Protein AF-0000000084731538 (afdb_homodimer)

Organism: NCBI:txid412449

Structure (mmCIF, N/CA/C/O backbone):
data_AF-0000000084731538-model_v1
#
loop_
_entity.id
_entity.type
_entity.pdbx_description
1 polymer 'Putative adenylate/guanylate cyclase'
#
loop_
_atom_site.group_PDB
_atom_site.id
_atom_site.type_symbol
_atom_site.label_atom_id
_atom_site.label_alt_id
_atom_site.label_comp_id
_atom_site.label_asym_id
_atom_site.label_entity_id
_atom_site.label_seq_id
_atom_site.pdbx_PDB_ins_code
_atom_site.Cartn_x
_atom_site.Cartn_y
_atom_site.Cartn_z
_atom_site.occupancy
_atom_site.B_iso_or_equiv
_atom_site.auth_seq_id
_atom_site.auth_comp_id
_atom_site.auth_asym_id
_atom_site.auth_atom_id
_atom_site.pdbx_PDB_model_num
ATOM 1 N N . MET A 1 1 ? 18.156 17.922 17.266 1 47.12 1 MET A N 1
ATOM 2 C CA . MET A 1 1 ? 17.625 19.219 16.875 1 47.12 1 MET A CA 1
ATOM 3 C C . MET A 1 1 ? 16.469 19.641 17.766 1 47.12 1 MET A C 1
ATOM 5 O O . MET A 1 1 ? 15.719 18.781 18.25 1 47.12 1 MET A O 1
ATOM 9 N N . MET A 1 2 ? 16.609 20.625 18.328 1 58.16 2 MET A N 1
ATOM 10 C CA . MET A 1 2 ? 15.664 21.062 19.344 1 58.16 2 MET A CA 1
ATOM 11 C C . MET A 1 2 ? 14.234 21.078 18.812 1 58.16 2 MET A C 1
ATOM 13 O O . MET A 1 2 ? 13.977 21.625 17.734 1 58.16 2 MET A O 1
ATOM 17 N N . ARG A 1 3 ? 13.445 20.297 19.266 1 72.12 3 ARG A N 1
ATOM 18 C CA . ARG A 1 3 ? 12.047 20.125 18.875 1 72.12 3 ARG A CA 1
ATOM 19 C C . ARG A 1 3 ? 11.18 21.203 19.531 1 72.12 3 ARG A C 1
ATOM 21 O O . ARG A 1 3 ? 11.258 21.438 20.734 1 72.12 3 ARG A O 1
ATOM 28 N N . ILE A 1 4 ? 10.805 22.156 18.75 1 76.88 4 ILE A N 1
ATOM 29 C CA . ILE A 1 4 ? 9.93 23.203 19.266 1 76.88 4 ILE A CA 1
ATOM 30 C C . ILE A 1 4 ? 8.484 22.875 18.922 1 76.88 4 ILE A C 1
ATOM 32 O O . ILE A 1 4 ? 8.156 22.578 17.766 1 76.88 4 ILE A O 1
ATOM 36 N N . SER A 1 5 ? 7.66 22.891 19.969 1 77.69 5 SER A N 1
ATOM 37 C CA . SER A 1 5 ? 6.242 22.609 19.766 1 77.69 5 SER A CA 1
ATOM 38 C C . SER A 1 5 ? 5.586 23.703 18.922 1 77.69 5 SER A C 1
ATOM 40 O O . SER A 1 5 ? 6.07 24.828 18.875 1 77.69 5 SER A O 1
ATOM 42 N N . LEU A 1 6 ? 4.633 23.406 18.219 1 77.5 6 LEU A N 1
ATOM 43 C CA . LEU A 1 6 ? 3.873 24.375 17.422 1 77.5 6 LEU A CA 1
ATOM 44 C C . LEU A 1 6 ? 3.273 25.453 18.312 1 77.5 6 LEU A C 1
ATOM 46 O O . LEU A 1 6 ? 3.213 26.625 17.922 1 77.5 6 LEU A O 1
ATOM 50 N N . PHE A 1 7 ? 2.965 25.094 19.578 1 79.5 7 PHE A N 1
ATOM 51 C CA . PHE A 1 7 ? 2.447 26.047 20.547 1 79.5 7 PHE A CA 1
ATOM 52 C C . PHE A 1 7 ? 3.473 27.141 20.828 1 79.5 7 PHE A C 1
ATOM 54 O O . PHE A 1 7 ? 3.15 28.328 20.797 1 79.5 7 PHE A O 1
ATOM 61 N N . LEU A 1 8 ? 4.59 26.641 21.078 1 80.19 8 LEU A N 1
ATOM 62 C CA . LEU A 1 8 ? 5.637 27.578 21.453 1 80.19 8 LEU A CA 1
ATOM 63 C C . LEU A 1 8 ? 5.996 28.484 20.266 1 80.19 8 LEU A C 1
ATOM 65 O O . LEU A 1 8 ? 6.316 29.656 20.453 1 80.19 8 LEU A O 1
ATOM 69 N N . LYS A 1 9 ? 5.867 27.969 19.141 1 77.06 9 LYS A N 1
ATOM 70 C CA . LYS A 1 9 ? 6.156 28.766 17.969 1 77.06 9 LYS A CA 1
ATOM 71 C C . LYS A 1 9 ? 5.082 29.828 17.75 1 77.06 9 LYS A C 1
ATOM 73 O O . LYS A 1 9 ? 5.398 31 17.484 1 77.06 9 LYS A O 1
ATOM 78 N N . ILE A 1 10 ? 3.832 29.391 17.969 1 78.75 10 ILE A N 1
ATOM 79 C CA . ILE A 1 10 ? 2.715 30.312 17.781 1 78.75 10 ILE A CA 1
ATOM 80 C C . ILE A 1 10 ? 2.738 31.375 18.875 1 78.75 10 ILE A C 1
ATOM 82 O O . ILE A 1 10 ? 2.57 32.562 18.609 1 78.75 10 ILE A O 1
ATOM 86 N N . PHE A 1 11 ? 3.045 30.922 20.031 1 83.44 11 PHE A N 1
ATOM 87 C CA . PHE A 1 11 ? 3.096 31.828 21.172 1 83.44 11 PHE A CA 1
ATOM 88 C C . PHE A 1 11 ? 4.238 32.812 21.016 1 83.44 11 PHE A C 1
ATOM 90 O O . PHE A 1 11 ? 4.066 34.031 21.25 1 83.44 11 PHE A O 1
ATOM 97 N N . GLY A 1 12 ? 5.355 32.344 20.672 1 80.75 12 GLY A N 1
ATOM 98 C CA . GLY A 1 12 ? 6.5 33.219 20.438 1 80.75 12 GLY A CA 1
ATOM 99 C C . GLY A 1 12 ? 6.262 34.25 19.359 1 80.75 12 GLY A C 1
ATOM 100 O O . GLY A 1 12 ? 6.617 35.406 19.531 1 80.75 12 GLY A O 1
ATOM 101 N N . LEU A 1 13 ? 5.617 33.844 18.359 1 77.5 13 LEU A N 1
ATOM 102 C CA . LEU A 1 13 ? 5.32 34.781 17.266 1 77.5 13 LEU A CA 1
ATOM 103 C C . LEU A 1 13 ? 4.312 35.844 17.719 1 77.5 13 LEU A C 1
ATOM 105 O O . LEU A 1 13 ? 4.418 37 17.328 1 77.5 13 LEU A O 1
ATOM 109 N N . SER A 1 14 ? 3.344 35.344 18.531 1 79.06 14 SER A N 1
ATOM 110 C CA . SER A 1 14 ? 2.354 36.281 19.031 1 79.06 14 SER A CA 1
ATOM 111 C C . SER A 1 14 ? 3.002 37.344 19.938 1 79.06 14 SER A C 1
ATOM 113 O O . SER A 1 14 ? 2.641 38.531 19.875 1 79.06 14 SER A O 1
ATOM 115 N N . LEU A 1 15 ? 4.004 36.844 20.656 1 81.31 15 LEU A N 1
ATOM 116 C CA . LEU A 1 15 ? 4.711 37.75 21.531 1 81.31 15 LEU A CA 1
ATOM 117 C C . LEU A 1 15 ? 5.555 38.75 20.734 1 81.31 15 LEU A C 1
ATOM 119 O O . LEU A 1 15 ? 5.676 39.906 21.109 1 81.31 15 LEU A O 1
ATOM 123 N N . LEU A 1 16 ? 6.004 38.344 19.688 1 78.19 16 LEU A N 1
ATOM 124 C CA . LEU A 1 16 ? 6.84 39.188 18.828 1 78.19 16 LEU A CA 1
ATOM 125 C C . LEU A 1 16 ? 6.008 40.281 18.156 1 78.19 16 LEU A C 1
ATOM 127 O O . LEU A 1 16 ? 6.527 41.344 17.828 1 78.19 16 LEU A O 1
ATOM 131 N N . VAL A 1 17 ? 4.73 40.031 18.047 1 75.38 17 VAL A N 1
ATOM 132 C CA . VAL A 1 17 ? 3.863 41 17.391 1 75.38 17 VAL A CA 1
ATOM 133 C C . VAL A 1 17 ? 3.285 41.969 18.422 1 75.38 17 VAL A C 1
ATOM 135 O O . VAL A 1 17 ? 3.328 43.188 18.25 1 75.38 17 VAL A O 1
ATOM 138 N N . ILE A 1 18 ? 2.898 41.375 19.625 1 77.12 18 ILE A N 1
ATOM 139 C CA . ILE A 1 18 ? 2.209 42.156 20.641 1 77.12 18 ILE A CA 1
ATOM 140 C C . ILE A 1 18 ? 3.215 43 21.406 1 77.12 18 ILE A C 1
ATOM 142 O O . ILE A 1 18 ? 2.941 44.156 21.719 1 77.12 18 ILE A O 1
ATOM 146 N N . GLY A 1 19 ? 4.426 42.531 21.656 1 79.88 19 GLY A N 1
ATOM 147 C CA . GLY A 1 19 ? 5.438 43.219 22.453 1 79.88 19 GLY A CA 1
ATOM 148 C C . GLY A 1 19 ? 5.828 44.562 21.906 1 79.88 19 GLY A C 1
ATOM 149 O O . GLY A 1 19 ? 5.652 45.594 22.562 1 79.88 19 GLY A O 1
ATOM 150 N N . PRO A 1 20 ? 6.234 44.625 20.656 1 78.69 20 PRO A N 1
ATOM 151 C CA . PRO A 1 20 ? 6.648 45.906 20.078 1 78.69 20 PRO A CA 1
ATOM 152 C C .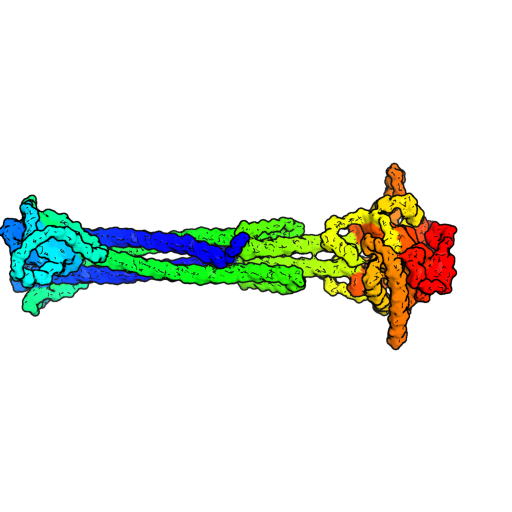 PRO A 1 20 ? 5.496 46.906 19.969 1 78.69 20 PRO A C 1
ATOM 154 O O . PRO A 1 20 ? 5.707 48.125 20.109 1 78.69 20 PRO A O 1
ATOM 157 N N . ILE A 1 21 ? 4.254 46.438 19.766 1 76.44 21 ILE A N 1
ATOM 158 C CA . ILE A 1 21 ? 3.107 47.312 19.641 1 76.44 21 ILE A CA 1
ATOM 159 C C . ILE A 1 21 ? 2.828 48 20.984 1 76.44 21 ILE A C 1
ATOM 161 O O . ILE A 1 21 ? 2.592 49.188 21.047 1 76.44 21 ILE A O 1
ATOM 165 N N . LEU A 1 22 ? 2.898 47.219 22.031 1 80.38 22 LEU A N 1
ATOM 166 C CA . LEU A 1 22 ? 2.666 47.781 23.375 1 80.38 22 LEU A CA 1
ATOM 167 C C . LEU A 1 22 ? 3.779 48.75 23.766 1 80.38 22 LEU A C 1
ATOM 169 O O . LEU A 1 22 ? 3.514 49.812 24.328 1 80.38 22 LEU A O 1
ATOM 173 N N . LEU A 1 23 ? 4.984 48.406 23.406 1 81.94 23 LEU A N 1
ATOM 174 C CA . LEU A 1 23 ? 6.133 49.219 23.734 1 81.94 23 LEU A CA 1
ATOM 175 C C . LEU A 1 23 ? 6.086 50.562 22.969 1 81.94 23 LEU A C 1
ATOM 177 O O . LEU A 1 23 ? 6.312 51.625 23.547 1 81.94 23 LEU A O 1
ATOM 181 N N . LEU A 1 24 ? 5.738 50.5 21.766 1 77.94 24 LEU A N 1
ATOM 182 C CA . LEU A 1 24 ? 5.641 51.688 20.938 1 77.94 24 LEU A CA 1
ATOM 183 C C . LEU A 1 24 ? 4.48 52.562 21.406 1 77.94 24 LEU A C 1
ATOM 185 O O . LEU A 1 24 ? 4.602 53.812 21.453 1 77.94 24 LEU A O 1
ATOM 189 N N . GLY A 1 25 ? 3.348 51.906 21.719 1 77.06 25 GLY A N 1
ATOM 190 C CA . GLY A 1 25 ? 2.219 52.656 22.25 1 77.06 25 GLY A CA 1
ATOM 191 C C . GLY A 1 25 ? 2.541 53.375 23.547 1 77.06 25 GLY A C 1
ATOM 192 O O . GLY A 1 25 ? 2.15 54.531 23.734 1 77.06 25 GLY A O 1
ATOM 193 N N . TYR A 1 26 ? 3.352 52.781 24.375 1 81.62 26 TYR A N 1
ATOM 194 C CA . TYR A 1 26 ? 3.768 53.344 25.641 1 81.62 26 TYR A CA 1
ATOM 195 C C . TYR A 1 26 ? 4.66 54.562 25.406 1 81.62 26 TYR A C 1
ATOM 197 O O . TYR A 1 26 ? 4.434 55.625 26 1 81.62 26 TYR A O 1
ATOM 205 N N . ILE A 1 27 ? 5.605 54.469 24.547 1 81.81 27 ILE A N 1
ATOM 206 C CA . ILE A 1 27 ? 6.566 55.531 24.297 1 81.81 27 ILE A CA 1
ATOM 207 C C . ILE A 1 27 ? 5.859 56.719 23.656 1 81.81 27 ILE A C 1
ATOM 209 O O . ILE A 1 27 ? 6.086 57.875 24.047 1 81.81 27 ILE A O 1
ATOM 213 N N . LEU A 1 28 ? 4.965 56.438 22.781 1 77.69 28 LEU A N 1
ATOM 214 C CA . LEU A 1 28 ? 4.281 57.5 22.078 1 77.69 28 LEU A CA 1
ATOM 215 C C . LEU A 1 28 ? 3.344 58.25 23.016 1 77.69 28 LEU A C 1
ATOM 217 O O . LEU A 1 28 ? 3.285 59.5 22.984 1 77.69 28 LEU A O 1
ATOM 221 N N . LEU A 1 29 ? 2.656 57.531 23.812 1 77.06 29 LEU A N 1
ATOM 222 C CA . LEU A 1 29 ? 1.71 58.156 24.719 1 77.06 29 LEU A CA 1
ATOM 223 C C . LEU A 1 29 ? 2.441 58.969 25.781 1 77.06 29 LEU A C 1
ATOM 225 O O . LEU A 1 29 ? 2.018 60.094 26.125 1 77.06 29 LEU A O 1
ATOM 229 N N . GLU A 1 30 ? 3.49 58.375 26.297 1 77.75 30 GLU A N 1
ATOM 230 C CA . GLU A 1 30 ? 4.281 59.062 27.297 1 77.75 30 GLU A CA 1
ATOM 231 C C . GLU A 1 30 ? 4.859 60.375 26.75 1 77.75 30 GLU A C 1
ATOM 233 O O . GLU A 1 30 ? 4.773 61.406 27.391 1 77.75 30 GLU A O 1
ATOM 238 N N . LYS A 1 31 ? 5.367 60.312 25.578 1 76.38 31 LYS A N 1
ATOM 239 C CA . LYS A 1 31 ? 5.969 61.5 24.969 1 76.38 31 LYS A CA 1
ATOM 240 C C . LYS A 1 31 ? 4.91 62.562 24.641 1 76.38 31 LYS A C 1
ATOM 242 O O . LYS A 1 31 ? 5.113 63.75 24.891 1 76.38 31 LYS A O 1
ATOM 247 N N . SER A 1 32 ? 3.822 62.062 24.156 1 73.94 32 SER A N 1
ATOM 248 C CA . SER A 1 32 ? 2.783 63 23.719 1 73.94 32 SER A CA 1
ATOM 249 C C . SER A 1 32 ? 2.127 63.688 24.922 1 73.94 32 SER A C 1
ATOM 251 O O . SER A 1 32 ? 1.956 64.875 24.922 1 73.94 32 SER A O 1
ATOM 253 N N . ILE A 1 33 ? 1.839 62.969 25.938 1 73.5 33 ILE A N 1
ATOM 254 C CA . ILE A 1 33 ? 1.124 63.531 27.094 1 73.5 33 ILE A CA 1
ATOM 255 C C . ILE A 1 33 ? 2.07 64.375 27.938 1 73.5 33 ILE A C 1
ATOM 257 O O . ILE A 1 33 ? 1.688 65.438 28.406 1 73.5 33 ILE A O 1
ATOM 261 N N . LEU A 1 34 ? 3.344 63.938 28 1 71.38 34 LEU A N 1
ATOM 262 C CA . LEU A 1 34 ? 4.312 64.688 28.781 1 71.38 34 LEU A CA 1
ATOM 263 C C . LEU A 1 34 ? 4.605 66.062 28.109 1 71.38 34 LEU A C 1
ATOM 265 O O . LEU A 1 34 ? 4.754 67.062 28.781 1 71.38 34 LEU A O 1
ATOM 269 N N . LEU A 1 35 ? 4.645 66 26.812 1 72.06 35 LEU A N 1
ATOM 270 C CA . LEU A 1 35 ? 4.891 67.25 26.094 1 72.06 35 LEU A CA 1
ATOM 271 C C . LEU A 1 35 ? 3.73 68.25 26.266 1 72.06 35 LEU A C 1
ATOM 273 O O . LEU A 1 35 ? 3.945 69.438 26.469 1 72.06 35 LEU A O 1
ATOM 277 N N . GLU A 1 36 ? 2.564 67.688 26.219 1 71.5 36 GLU A N 1
ATOM 278 C CA . GLU A 1 36 ? 1.389 68.562 26.359 1 71.5 36 GLU A CA 1
ATOM 279 C C . GLU A 1 36 ? 1.249 69.062 27.781 1 71.5 36 GLU A C 1
ATOM 281 O O . GLU A 1 36 ? 0.933 70.25 27.984 1 71.5 36 GLU A O 1
ATOM 286 N N . THR A 1 37 ? 1.521 68.25 28.75 1 70.5 37 THR A N 1
ATOM 287 C CA . THR A 1 37 ? 1.411 68.625 30.141 1 70.5 37 THR A CA 1
ATOM 288 C C . THR A 1 37 ? 2.494 69.688 30.5 1 70.5 37 THR A C 1
ATOM 290 O O . THR A 1 37 ? 2.232 70.625 31.219 1 70.5 37 THR A O 1
ATOM 293 N N . ARG A 1 38 ? 3.67 69.562 29.938 1 71.06 38 ARG A N 1
ATOM 294 C CA . ARG A 1 38 ? 4.758 70.5 30.172 1 71.06 38 ARG A CA 1
ATOM 295 C C . ARG A 1 38 ? 4.422 71.875 29.594 1 71.06 38 ARG A C 1
ATOM 297 O O . ARG A 1 38 ? 4.699 72.875 30.219 1 71.06 38 ARG A O 1
ATOM 304 N N . HIS A 1 39 ? 3.809 71.812 28.484 1 72 39 HIS A N 1
ATOM 305 C CA . HIS A 1 39 ? 3.41 73.062 27.859 1 72 39 HIS A CA 1
ATOM 306 C C . HIS A 1 39 ? 2.354 73.75 28.688 1 72 39 HIS A C 1
ATOM 308 O O . HIS A 1 39 ? 2.432 75 28.891 1 72 39 HIS A O 1
ATOM 314 N N . GLN A 1 40 ? 1.491 72.938 29.203 1 68.5 40 GLN A N 1
ATOM 315 C CA . GLN A 1 40 ? 0.417 73.562 30 1 68.5 40 GLN A CA 1
ATOM 316 C C . GLN A 1 40 ? 0.954 74.125 31.312 1 68.5 40 GLN A C 1
ATOM 318 O O . GLN A 1 40 ? 0.57 75.188 31.734 1 68.5 40 GLN A O 1
ATOM 323 N N . ILE A 1 41 ? 1.88 73.5 31.938 1 70 41 ILE A N 1
ATOM 324 C CA . ILE A 1 41 ? 2.441 73.938 33.219 1 70 41 ILE A CA 1
ATOM 325 C C . ILE A 1 41 ? 3.305 75.188 33 1 70 41 ILE A C 1
ATOM 327 O O . ILE A 1 41 ? 3.242 76.125 33.812 1 70 41 ILE A O 1
ATOM 331 N N . LYS A 1 42 ? 4 75.125 31.922 1 71.94 42 LYS A N 1
ATOM 332 C CA . LYS A 1 42 ? 4.836 76.312 31.641 1 71.94 42 LYS A CA 1
ATOM 333 C C . LYS A 1 42 ? 3.984 77.562 31.391 1 71.94 42 LYS A C 1
ATOM 335 O O . LYS A 1 42 ? 4.324 78.625 31.859 1 71.94 42 LYS A O 1
ATOM 340 N N . GLU A 1 43 ? 2.932 77.312 30.672 1 71.31 43 GLU A N 1
ATOM 341 C CA . GLU A 1 43 ? 2.035 78.438 30.406 1 71.31 43 GLU A CA 1
ATOM 342 C C . GLU A 1 43 ? 1.381 78.938 31.688 1 71.31 43 GLU A C 1
ATOM 344 O O . GLU A 1 43 ? 1.288 80.125 31.906 1 71.31 43 GLU A O 1
ATOM 349 N N . ASN A 1 44 ? 0.962 77.938 32.469 1 70.38 44 ASN A N 1
ATOM 350 C CA . ASN A 1 44 ? 0.374 78.312 33.75 1 70.38 44 ASN A CA 1
ATOM 351 C C . ASN A 1 44 ? 1.385 79 34.656 1 70.38 44 ASN A C 1
ATOM 353 O O . ASN A 1 44 ? 1.048 80 35.344 1 70.38 44 ASN A O 1
ATOM 357 N N . ASN A 1 45 ? 2.621 78.625 34.625 1 73.06 45 ASN A N 1
ATOM 358 C CA . ASN A 1 45 ? 3.686 79.25 35.438 1 73.06 45 ASN A CA 1
ATOM 359 C C . ASN A 1 45 ? 4.016 80.688 34.938 1 73.06 45 ASN A C 1
ATOM 361 O O . ASN A 1 45 ? 4.281 81.562 35.75 1 73.06 45 ASN A O 1
ATOM 365 N N . ARG A 1 46 ? 3.945 80.812 33.719 1 74.44 46 ARG A N 1
ATOM 366 C CA . ARG A 1 46 ? 4.207 82.125 33.156 1 74.44 46 ARG A CA 1
ATOM 367 C C . ARG A 1 46 ? 3.148 83.125 33.594 1 74.44 46 ARG A C 1
ATOM 369 O O . ARG A 1 46 ? 3.465 84.25 33.875 1 74.44 46 ARG A O 1
ATOM 376 N N . LEU A 1 47 ? 1.947 82.625 33.594 1 70.94 47 LEU A N 1
ATOM 377 C CA . LEU A 1 47 ? 0.863 83.5 34.031 1 70.94 47 LEU A CA 1
ATOM 378 C C . LEU A 1 47 ? 1.013 83.875 35.5 1 70.94 47 LEU A C 1
ATOM 380 O O . LEU A 1 47 ? 0.842 85.062 35.906 1 70.94 47 LEU A O 1
ATOM 384 N N . LEU A 1 48 ? 1.389 82.938 36.25 1 73.94 48 LEU A N 1
ATOM 385 C CA . LEU A 1 48 ? 1.605 83.188 37.688 1 73.94 48 LEU A CA 1
ATOM 386 C C . LEU A 1 48 ? 2.785 84.125 37.906 1 73.94 48 LEU A C 1
ATOM 388 O O . LEU A 1 48 ? 2.715 85 38.75 1 73.94 48 LEU A O 1
ATOM 392 N N . MET A 1 49 ? 3.793 84 37.125 1 78.19 49 MET A N 1
ATOM 393 C CA . MET A 1 49 ? 4.984 84.812 37.219 1 78.19 49 MET A CA 1
ATOM 394 C C . MET A 1 49 ? 4.668 86.25 36.844 1 78.19 49 MET A C 1
ATOM 396 O O . MET A 1 49 ? 5.176 87.188 37.469 1 78.19 49 MET A O 1
ATOM 400 N N . LYS A 1 50 ? 3.883 86.312 35.875 1 76.44 50 LYS A N 1
ATOM 401 C CA . LYS A 1 50 ? 3.48 87.688 35.469 1 76.44 50 LYS A CA 1
ATOM 402 C C . LYS A 1 50 ? 2.664 88.375 36.562 1 76.44 50 LYS A C 1
ATOM 404 O O . LYS A 1 50 ? 2.871 89.5 36.844 1 76.44 50 LYS A O 1
ATOM 409 N N . GLU A 1 51 ? 1.809 87.562 37.125 1 74.31 51 GLU A N 1
ATOM 410 C CA . GLU A 1 51 ? 0.986 88.062 38.188 1 74.31 51 GLU A CA 1
ATOM 411 C C . GLU A 1 51 ? 1.837 88.438 39.406 1 74.31 51 GLU A C 1
ATOM 413 O O . GLU A 1 51 ? 1.651 89.5 40.031 1 74.31 51 GLU A O 1
ATOM 418 N N . LEU A 1 52 ? 2.773 87.688 39.688 1 80.75 52 LEU A N 1
ATOM 419 C CA . LEU A 1 52 ? 3.684 87.875 40.812 1 80.75 52 LEU A CA 1
ATOM 420 C C . LEU A 1 52 ? 4.574 89.125 40.562 1 80.75 52 LEU A C 1
ATOM 422 O O . LEU A 1 52 ? 4.738 89.938 41.438 1 80.75 52 LEU A O 1
ATOM 426 N N . SER A 1 53 ? 5.051 89.25 39.438 1 82.62 53 SER A N 1
ATOM 427 C CA . SER A 1 53 ? 5.926 90.375 39.062 1 82.62 53 SER A CA 1
ATOM 428 C C . SER A 1 53 ? 5.191 91.75 39.125 1 82.62 53 SER A C 1
ATOM 430 O O . SER A 1 53 ? 5.738 92.688 39.625 1 82.62 53 SER A O 1
ATOM 432 N N . SER A 1 54 ? 3.99 91.562 38.688 1 79.25 54 SER A N 1
ATOM 433 C CA . SER A 1 54 ? 3.199 92.812 38.688 1 79.25 54 SER A CA 1
ATOM 434 C C . SER A 1 54 ? 2.848 93.25 40.125 1 79.25 54 SER A C 1
ATOM 436 O O . SER A 1 54 ? 2.863 94.438 40.438 1 79.25 54 SER A O 1
ATOM 438 N N . SER A 1 55 ? 2.6 92.312 40.969 1 79.19 55 SER A N 1
ATOM 439 C CA . SER A 1 55 ? 2.197 92.562 42.344 1 79.19 55 SER A CA 1
ATOM 440 C C . SER A 1 55 ? 3.389 93 43.188 1 79.19 55 SER A C 1
ATOM 442 O O . SER A 1 55 ? 3.223 93.75 44.156 1 79.19 55 SER A O 1
ATOM 444 N N . LEU A 1 56 ? 4.617 92.75 42.75 1 86.38 56 LEU A N 1
ATOM 445 C CA . LEU A 1 56 ? 5.812 93 43.531 1 86.38 56 LEU A CA 1
ATOM 446 C C . LEU A 1 56 ? 6.508 94.25 43.094 1 86.38 56 LEU A C 1
ATOM 448 O O . LEU A 1 56 ? 7.348 94.812 43.812 1 86.38 56 LEU A O 1
ATOM 452 N N . ALA A 1 57 ? 6.113 94.812 42.031 1 85.19 57 ALA A N 1
ATOM 453 C CA . ALA A 1 57 ? 6.828 95.938 41.438 1 85.19 57 ALA A CA 1
ATOM 454 C C . ALA A 1 57 ? 6.809 97.125 42.375 1 85.19 57 ALA A C 1
ATOM 456 O O . ALA A 1 57 ? 7.852 97.75 42.656 1 85.19 57 ALA A O 1
ATOM 457 N N . ILE A 1 58 ? 5.684 97.375 42.906 1 80.94 58 ILE A N 1
ATOM 458 C CA . ILE A 1 58 ? 5.523 98.625 43.688 1 80.94 58 ILE A CA 1
ATOM 459 C C . ILE A 1 58 ? 6.184 98.438 45.062 1 80.94 58 ILE A C 1
ATOM 461 O O . ILE A 1 58 ? 6.996 99.25 45.469 1 80.94 58 ILE A O 1
ATOM 465 N N . PRO A 1 59 ? 5.918 97.375 45.656 1 86.44 59 PRO A N 1
ATOM 466 C CA . PRO A 1 59 ? 6.578 97.188 46.938 1 86.44 59 PRO A CA 1
ATOM 467 C C . PRO A 1 59 ? 8.102 97.125 46.812 1 86.44 59 PRO A C 1
ATOM 469 O O . PRO A 1 59 ? 8.812 97.625 47.719 1 86.44 59 PRO A O 1
ATOM 472 N N . LEU A 1 60 ? 8.656 96.688 45.812 1 87.44 60 LEU A N 1
ATOM 473 C CA . LEU A 1 60 ? 10.102 96.562 45.594 1 87.44 60 LEU A CA 1
ATOM 474 C C . LEU A 1 60 ? 10.688 97.938 45.312 1 87.44 60 LEU A C 1
ATOM 476 O O . LEU A 1 60 ? 11.773 98.312 45.812 1 87.44 60 LEU A O 1
ATOM 480 N N . LEU A 1 61 ? 9.914 98.75 44.656 1 83.06 61 LEU A N 1
ATOM 481 C CA . LEU A 1 61 ? 10.359 100.062 44.344 1 83.06 61 LEU A CA 1
ATOM 482 C C . LEU A 1 61 ? 10.438 100.938 45.594 1 83.06 61 LEU A C 1
ATOM 484 O O . LEU A 1 61 ? 11.359 101.75 45.75 1 83.06 61 LEU A O 1
ATOM 488 N N . ASN A 1 62 ? 9.477 100.688 46.5 1 83.44 62 ASN A N 1
ATOM 489 C CA . ASN A 1 62 ? 9.391 101.5 47.719 1 83.44 62 ASN A CA 1
ATOM 490 C C . ASN A 1 62 ? 10.266 100.938 48.844 1 83.44 62 ASN A C 1
ATOM 492 O O . ASN A 1 62 ? 10.328 101.5 49.938 1 83.44 62 ASN A O 1
ATOM 496 N N . GLY A 1 63 ? 11.047 99.75 48.562 1 79.81 63 GLY A N 1
ATOM 497 C CA . GLY A 1 63 ? 11.859 99.125 49.562 1 79.81 63 GLY A CA 1
ATOM 498 C C . GLY A 1 63 ? 11.039 98.562 50.719 1 79.81 63 GLY A C 1
ATOM 499 O O . GLY A 1 63 ? 11.508 98.5 51.844 1 79.81 63 GLY A O 1
ATOM 500 N N . ASP A 1 64 ? 9.719 98.25 50.5 1 82.81 64 ASP A N 1
ATOM 501 C CA . ASP A 1 64 ? 8.805 97.75 51.5 1 82.81 64 ASP A CA 1
ATOM 502 C C . ASP A 1 64 ? 8.938 96.25 51.625 1 82.81 64 ASP A C 1
ATOM 504 O O . ASP A 1 64 ? 8.297 95.5 50.875 1 82.81 64 ASP A O 1
ATOM 508 N N . ARG A 1 65 ? 9.742 95.75 52.5 1 84.69 65 ARG A N 1
ATOM 509 C CA . ARG A 1 65 ? 9.977 94.375 52.719 1 84.69 65 ARG A CA 1
ATOM 510 C C . ARG A 1 65 ? 8.695 93.625 53.156 1 84.69 65 ARG A C 1
ATOM 512 O O . ARG A 1 65 ? 8.422 92.5 52.688 1 84.69 65 ARG A O 1
ATOM 519 N N . LEU A 1 66 ? 7.918 94.312 53.969 1 84.5 66 LEU A N 1
ATOM 520 C CA . LEU A 1 66 ? 6.684 93.688 54.438 1 84.5 66 LEU A CA 1
ATOM 521 C C . LEU A 1 66 ? 5.672 93.5 53.312 1 84.5 66 LEU A C 1
ATOM 523 O O . LEU A 1 66 ? 4.977 92.5 53.25 1 84.5 66 LEU A O 1
ATOM 527 N N . GLY A 1 67 ? 5.633 94.562 52.469 1 83.19 67 GLY A N 1
ATOM 528 C CA . GLY A 1 67 ? 4.758 94.5 51.312 1 83.19 67 GLY A CA 1
ATOM 529 C C . GLY A 1 67 ? 5.117 93.312 50.375 1 83.19 67 GLY A C 1
ATOM 530 O O . GLY A 1 67 ? 4.238 92.625 49.875 1 83.19 67 GLY A O 1
ATOM 531 N N . VAL A 1 68 ? 6.434 93.125 50.156 1 88.44 68 VAL A N 1
ATOM 532 C CA . VAL A 1 68 ? 6.91 92 49.312 1 88.44 68 VAL A CA 1
ATOM 533 C C . VAL A 1 68 ? 6.516 90.688 49.938 1 88.44 68 VAL A C 1
ATOM 535 O O . VAL A 1 68 ? 5.996 89.75 49.25 1 88.44 68 VAL A O 1
ATOM 538 N N . GLU A 1 69 ? 6.688 90.5 51.219 1 85.19 69 GLU A N 1
ATOM 539 C CA . GLU A 1 69 ? 6.363 89.25 51.906 1 85.19 69 GLU A CA 1
ATOM 540 C C . GLU A 1 69 ? 4.863 88.938 51.844 1 85.19 69 GLU A C 1
ATOM 542 O O . GLU A 1 69 ? 4.445 87.812 51.688 1 85.19 69 GLU A O 1
ATOM 547 N N . ASP A 1 70 ? 4.07 90 51.969 1 79.88 70 ASP A N 1
ATOM 548 C CA . ASP A 1 70 ? 2.617 89.875 51.938 1 79.88 70 ASP A CA 1
ATOM 549 C C . ASP A 1 70 ? 2.146 89.438 50.562 1 79.88 70 ASP A C 1
ATOM 551 O O . ASP A 1 70 ? 1.241 88.562 50.438 1 79.88 70 ASP A O 1
ATOM 555 N N . ASN A 1 71 ? 2.777 90 49.594 1 80.19 71 ASN A N 1
ATOM 556 C CA . ASN A 1 71 ? 2.393 89.625 48.219 1 80.19 71 ASN A CA 1
ATOM 557 C C . ASN A 1 71 ? 2.793 88.188 47.875 1 80.19 71 ASN A C 1
ATOM 559 O O . ASN A 1 71 ? 2.061 87.5 47.188 1 80.19 71 ASN A O 1
ATOM 563 N N . ILE A 1 72 ? 3.992 87.75 48.375 1 83.38 72 ILE A N 1
ATOM 564 C CA . ILE A 1 72 ? 4.445 86.438 48.062 1 83.38 72 ILE A CA 1
ATOM 565 C C . ILE A 1 72 ? 3.604 85.438 48.875 1 83.38 72 ILE A C 1
ATOM 567 O O . ILE A 1 72 ? 3.354 84.312 48.406 1 83.38 72 ILE A O 1
ATOM 571 N N . ALA A 1 73 ? 3.102 85.812 50.031 1 77.19 73 ALA A N 1
ATOM 572 C CA . ALA A 1 73 ? 2.32 84.938 50.906 1 77.19 73 ALA A CA 1
ATOM 573 C C . ALA A 1 73 ? 1.009 84.5 50.219 1 77.19 73 ALA A C 1
ATOM 575 O O . ALA A 1 73 ? 0.486 83.438 50.469 1 77.19 73 ALA A O 1
ATOM 576 N N . VAL A 1 74 ? 0.452 85.375 49.344 1 68.38 74 VAL A N 1
ATOM 577 C CA . VAL A 1 74 ? -0.799 85.125 48.656 1 68.38 74 VAL A CA 1
ATOM 578 C C . VAL A 1 74 ? -0.617 83.938 47.719 1 68.38 74 VAL A C 1
ATOM 580 O O . VAL A 1 74 ? -1.55 83.125 47.5 1 68.38 74 VAL A O 1
ATOM 583 N N . PHE A 1 75 ? 0.612 83.812 47.344 1 71.69 75 PHE A N 1
ATOM 584 C CA . PHE A 1 75 ? 0.865 82.75 46.375 1 71.69 75 PHE A CA 1
ATOM 585 C C . PHE A 1 75 ? 1.28 81.438 47.031 1 71.69 75 PHE A C 1
ATOM 587 O O . PHE A 1 75 ? 1.49 80.438 46.375 1 71.69 75 PHE A O 1
ATOM 594 N N . GLU A 1 76 ? 1.444 81.5 48.344 1 66.62 76 GLU A N 1
ATOM 595 C CA . GLU A 1 76 ? 1.775 80.312 49.094 1 66.62 76 GLU A CA 1
ATOM 596 C C . GLU A 1 76 ? 0.708 79.25 48.938 1 66.62 76 GLU A C 1
ATOM 598 O O . GLU A 1 76 ? 1.018 78.062 48.906 1 66.62 76 GLU A O 1
ATOM 603 N N . HIS A 1 77 ? -0.515 79.75 48.656 1 60.31 77 HIS A N 1
ATOM 604 C CA . HIS A 1 77 ? -1.606 78.75 48.625 1 60.31 77 HIS A CA 1
ATOM 605 C C . HIS A 1 77 ? -1.919 78.375 47.188 1 60.31 77 HIS A C 1
ATOM 607 O O . HIS A 1 77 ? -2.809 77.5 46.938 1 60.31 77 HIS A O 1
ATOM 613 N N . ALA A 1 78 ? -1.144 79.062 46.344 1 60.44 78 ALA A N 1
ATOM 614 C CA . ALA A 1 78 ? -1.372 78.688 44.969 1 60.44 78 ALA A CA 1
ATOM 615 C C . ALA A 1 78 ? -0.84 77.25 44.719 1 60.44 78 ALA A C 1
ATOM 617 O O . ALA A 1 78 ? 0.254 76.875 45.188 1 60.44 78 ALA A O 1
ATOM 618 N N . LYS A 1 79 ? -1.663 76.375 44.406 1 62.47 79 LYS A N 1
ATOM 619 C CA . LYS A 1 79 ? -1.367 74.938 44.219 1 62.47 79 LYS A CA 1
ATOM 620 C C . LYS A 1 79 ? -0.166 74.75 43.312 1 62.47 79 LYS A C 1
ATOM 622 O O . LYS A 1 79 ? -0.116 75.312 42.219 1 62.47 79 LYS A O 1
ATOM 627 N N . GLY A 1 80 ? 0.897 74.062 43.812 1 69.44 80 GLY A N 1
ATOM 628 C CA . GLY A 1 80 ? 2.049 73.625 43.031 1 69.44 80 GLY A CA 1
ATOM 629 C C . GLY A 1 80 ? 3.283 74.5 43.281 1 69.44 80 GLY A C 1
ATOM 630 O O . GLY A 1 80 ? 4.371 74.125 42.781 1 69.44 80 GLY A O 1
ATOM 631 N N . VAL A 1 81 ? 3.062 75.75 44 1 75.88 81 VAL A N 1
ATOM 632 C CA . VAL A 1 81 ? 4.203 76.625 44.25 1 75.88 81 VAL A CA 1
ATOM 633 C C . VAL A 1 81 ? 5.066 76.062 45.375 1 75.88 81 VAL A C 1
ATOM 635 O O . VAL A 1 81 ? 4.57 75.75 46.469 1 75.88 81 VAL A O 1
ATOM 638 N N . LEU A 1 82 ? 6.207 75.812 45.156 1 78.69 82 LEU A N 1
ATOM 639 C CA . LEU A 1 82 ? 7.129 75.312 46.156 1 78.69 82 LEU A CA 1
ATOM 640 C C . LEU A 1 82 ? 7.918 76.438 46.812 1 78.69 82 LEU A C 1
ATOM 642 O O . LEU A 1 82 ? 8.047 76.438 48.062 1 78.69 82 LEU A O 1
ATOM 646 N N . ASP A 1 83 ? 8.422 77.25 45.906 1 80.69 83 ASP A N 1
ATOM 647 C CA . ASP A 1 83 ? 9.312 78.25 46.438 1 80.69 83 ASP A CA 1
ATOM 648 C C . ASP A 1 83 ? 9.234 79.5 45.594 1 80.69 83 ASP A C 1
ATOM 650 O O . ASP A 1 83 ? 9.016 79.438 44.375 1 80.69 83 ASP A O 1
ATOM 654 N N . ILE A 1 84 ? 9.125 80.625 46.281 1 85.62 84 ILE A N 1
ATOM 655 C CA . ILE A 1 84 ? 9.234 81.938 45.625 1 85.62 84 ILE A CA 1
ATOM 656 C C . ILE A 1 84 ? 10.398 82.688 46.219 1 85.62 84 ILE A C 1
ATOM 658 O O . ILE A 1 84 ? 10.508 82.812 47.438 1 85.62 84 ILE A O 1
ATOM 662 N N . ARG A 1 85 ? 11.328 83.25 45.5 1 88.06 85 ARG A N 1
ATOM 663 C CA . ARG A 1 85 ? 12.438 84.062 45.938 1 88.06 85 ARG A CA 1
ATOM 664 C C . ARG A 1 85 ? 12.453 85.438 45.188 1 88.06 85 ARG A C 1
ATOM 666 O O . ARG A 1 85 ? 12.391 85.438 43.969 1 88.06 85 ARG A O 1
ATOM 673 N N . VAL A 1 86 ? 12.344 86.375 45.875 1 88.56 86 VAL A N 1
ATOM 674 C CA . VAL A 1 86 ? 12.367 87.688 45.281 1 88.56 86 VAL A CA 1
ATOM 675 C C . VAL A 1 86 ? 13.68 88.375 45.656 1 88.56 86 VAL A C 1
ATOM 677 O O . VAL A 1 86 ? 14.078 88.438 46.812 1 88.56 86 VAL A O 1
ATOM 680 N N . ARG A 1 87 ? 14.273 88.938 44.719 1 88.06 87 ARG A N 1
ATOM 681 C CA . ARG A 1 87 ? 15.531 89.625 44.906 1 88.06 87 ARG A CA 1
ATOM 682 C C . ARG A 1 87 ? 15.414 91.062 44.438 1 88.06 87 ARG A C 1
ATOM 684 O O . ARG A 1 87 ? 14.672 91.375 43.469 1 88.06 87 ARG A O 1
ATOM 691 N N . ASP A 1 88 ? 16.094 91.938 45.156 1 85.88 88 ASP A N 1
ATOM 692 C CA . ASP A 1 88 ? 16.109 93.375 44.75 1 85.88 88 ASP A CA 1
ATOM 693 C C . ASP A 1 88 ? 17.141 93.625 43.656 1 85.88 88 ASP A C 1
ATOM 695 O O . ASP A 1 88 ? 17.719 92.688 43.125 1 85.88 88 ASP A O 1
ATOM 699 N N . ARG A 1 89 ? 17.219 94.938 43.219 1 81.06 89 ARG A N 1
ATOM 700 C CA . ARG A 1 89 ? 18.094 95.375 42.125 1 81.06 89 ARG A CA 1
ATOM 701 C C . ARG A 1 89 ? 19.547 95 42.469 1 81.06 89 ARG A C 1
ATOM 703 O O . ARG A 1 89 ? 20.344 94.75 41.562 1 81.06 89 ARG A O 1
ATOM 710 N N . LYS A 1 90 ? 19.875 94.938 43.719 1 80.56 90 LYS A N 1
ATOM 711 C CA . LYS A 1 90 ? 21.25 94.688 44.156 1 80.56 90 LYS A CA 1
ATOM 712 C C . LYS A 1 90 ? 21.484 93.188 44.375 1 80.56 90 LYS A C 1
ATOM 714 O O . LYS A 1 90 ? 22.594 92.812 44.688 1 80.56 90 LYS A O 1
ATOM 719 N N . GLY A 1 91 ? 20.469 92.312 44.188 1 82.31 91 GLY A N 1
ATOM 720 C CA . GLY A 1 91 ? 20.625 90.812 44.312 1 82.31 91 GLY A CA 1
ATOM 721 C C . GLY A 1 91 ? 20.297 90.312 45.688 1 82.31 91 GLY A C 1
ATOM 722 O O . GLY A 1 91 ? 20.438 89.125 45.969 1 82.31 91 GLY A O 1
ATOM 723 N N . HIS A 1 92 ? 19.953 91.25 46.688 1 84.06 92 HIS A N 1
ATOM 724 C CA . HIS A 1 92 ? 19.625 90.75 48.031 1 84.06 92 HIS A CA 1
ATOM 725 C C . HIS A 1 92 ? 18.219 90.188 48.094 1 84.06 92 HIS A C 1
ATOM 727 O O . HIS A 1 92 ? 17.281 90.688 47.469 1 84.06 92 HIS A O 1
ATOM 733 N N . VAL A 1 93 ? 18.078 89.125 48.812 1 85.12 93 VAL A N 1
ATOM 734 C CA . VAL A 1 93 ? 16.781 88.5 49 1 85.12 93 VAL A CA 1
ATOM 735 C C . VAL A 1 93 ? 15.898 89.312 49.906 1 85.12 93 VAL A C 1
ATOM 737 O O . VAL A 1 93 ? 16.25 89.562 51.062 1 85.12 93 VAL A O 1
ATOM 740 N N . ILE A 1 94 ? 14.812 89.75 49.375 1 84.19 94 ILE A N 1
ATOM 741 C CA . ILE A 1 94 ? 13.93 90.625 50.156 1 84.19 94 ILE A CA 1
ATOM 742 C C . ILE A 1 94 ? 12.719 89.812 50.625 1 84.19 94 ILE A C 1
ATOM 744 O O . ILE A 1 94 ? 12.062 90.188 51.594 1 84.19 94 ILE A O 1
ATOM 748 N N . GLY A 1 95 ? 12.453 88.75 49.875 1 82.94 95 GLY A N 1
ATOM 749 C CA . GLY A 1 95 ? 11.336 87.875 50.25 1 82.94 95 GLY A CA 1
ATOM 750 C C . GLY A 1 95 ? 11.508 86.438 49.781 1 82.94 95 GLY A C 1
ATOM 751 O O . GLY A 1 95 ? 12.07 86.188 48.719 1 82.94 95 GLY A O 1
ATOM 752 N N . GLU A 1 96 ? 11.211 85.5 50.594 1 82.56 96 GLU A N 1
ATOM 753 C CA . GLU A 1 96 ? 11.273 84.062 50.281 1 82.56 96 GLU A CA 1
ATOM 754 C C . GLU A 1 96 ? 10.078 83.312 50.844 1 82.56 96 GLU A C 1
ATOM 756 O O . GLU A 1 96 ? 9.656 83.625 51.969 1 82.56 96 GLU A O 1
ATOM 761 N N . LEU A 1 97 ? 9.359 82.688 49.938 1 77.19 97 LEU A N 1
ATOM 762 C CA . LEU A 1 97 ? 8.32 81.75 50.375 1 77.19 97 LEU A CA 1
ATOM 763 C C . LEU A 1 97 ? 8.789 80.312 50.219 1 77.19 97 LEU A C 1
ATOM 765 O O . LEU A 1 97 ? 9.148 79.875 49.125 1 77.19 97 LEU A O 1
ATOM 769 N N . SER A 1 98 ? 9.242 79.688 51.375 1 69 98 SER A N 1
ATOM 770 C CA . SER A 1 98 ? 9.594 78.25 51.375 1 69 98 SER A CA 1
ATOM 771 C C . SER A 1 98 ? 8.703 77.5 52.312 1 69 98 SER A C 1
ATOM 773 O O . SER A 1 98 ? 8.336 77.938 53.375 1 69 98 SER A O 1
ATOM 775 N N . PRO A 1 99 ? 7.941 76.5 51.969 1 57.28 99 PRO A N 1
ATOM 776 C CA . PRO A 1 99 ? 7.164 75.75 52.969 1 57.28 99 PRO A CA 1
ATOM 777 C C . PRO A 1 99 ? 7.953 75.438 54.25 1 57.28 99 PRO A C 1
ATOM 779 O O . PRO A 1 99 ? 7.375 75.375 55.312 1 57.28 99 PRO A O 1
ATOM 782 N N . HIS A 1 100 ? 9.141 75 54.219 1 48.19 100 HIS A N 1
ATOM 783 C CA . HIS A 1 100 ? 9.828 74.5 55.406 1 48.19 100 HIS A CA 1
ATOM 784 C C . HIS A 1 100 ? 10.203 75.688 56.344 1 48.19 100 HIS A C 1
ATOM 786 O O . HIS A 1 100 ? 10.734 75.438 57.438 1 48.19 100 HIS A O 1
ATOM 792 N N . HIS A 1 101 ? 10.141 76.875 55.969 1 45.69 101 HIS A N 1
ATOM 793 C CA . HIS A 1 101 ? 10.703 77.812 56.938 1 45.69 101 HIS A CA 1
ATOM 794 C C . HIS A 1 101 ? 9.75 78 58.125 1 45.69 101 HIS A C 1
ATOM 796 O O . HIS A 1 101 ? 10.031 78.812 59 1 45.69 101 HIS A O 1
ATOM 802 N N . ARG A 1 102 ? 8.539 77.562 58.219 1 42.19 102 ARG A N 1
ATOM 803 C CA . ARG A 1 102 ? 7.84 77.812 59.469 1 42.19 102 ARG A CA 1
ATOM 804 C C . ARG A 1 102 ? 8.547 77.188 60.656 1 42.19 102 ARG A C 1
ATOM 806 O O . ARG A 1 102 ? 8.25 77.5 61.812 1 42.19 102 ARG A O 1
ATOM 813 N N . MET A 1 103 ? 9.148 76 60.5 1 36.81 103 MET A N 1
ATOM 814 C CA . MET A 1 103 ? 9.352 75.375 61.812 1 36.81 103 MET A CA 1
ATOM 815 C C . MET A 1 103 ? 10.367 76.188 62.625 1 36.81 103 MET A C 1
ATOM 817 O O . MET A 1 103 ? 10.273 76.25 63.844 1 36.81 103 MET A O 1
ATOM 821 N N . ASP A 1 104 ? 11.555 76.438 62.125 1 36.06 104 ASP A N 1
ATOM 822 C CA . ASP A 1 104 ? 12.609 76.562 63.125 1 36.06 104 ASP A CA 1
ATOM 823 C C . ASP A 1 104 ? 12.656 78 63.688 1 36.06 104 ASP A C 1
ATOM 825 O O . ASP A 1 104 ? 13.633 78.375 64.375 1 36.06 104 ASP A O 1
ATOM 829 N N . ASP A 1 105 ? 11.789 78.875 63.438 1 36.5 105 ASP A N 1
ATOM 830 C CA . ASP A 1 105 ? 12.164 80.125 64.062 1 36.5 105 ASP A CA 1
ATOM 831 C C . ASP A 1 105 ? 12.055 80 65.625 1 36.5 105 ASP A C 1
ATOM 833 O O . ASP A 1 105 ? 12.18 81 66.312 1 36.5 105 ASP A O 1
ATOM 837 N N . SER A 1 106 ? 11.422 79 66.25 1 35.47 106 SER A N 1
ATOM 838 C CA . SER A 1 106 ? 11.422 79.062 67.688 1 35.47 106 SER A CA 1
ATOM 839 C C . SER A 1 106 ? 12.852 79.062 68.25 1 35.47 106 SER A C 1
ATOM 841 O O . SER A 1 106 ? 13.062 79.375 69.375 1 35.47 106 SER A O 1
ATOM 843 N N . GLN A 1 107 ? 13.773 78.125 67.812 1 33.88 107 GLN A N 1
ATOM 844 C CA . GLN A 1 107 ? 14.945 77.938 68.625 1 33.88 107 GLN A CA 1
ATOM 845 C C . GLN A 1 107 ? 15.984 79 68.375 1 33.88 107 GLN A C 1
ATOM 847 O O . GLN A 1 107 ? 17.047 78.75 67.812 1 33.88 107 GLN A O 1
ATOM 852 N N . LYS A 1 108 ? 15.656 80.25 68.062 1 40 108 LYS A N 1
ATOM 853 C CA . LYS A 1 108 ? 16.688 81.25 67.875 1 40 108 LYS A CA 1
ATOM 854 C C . LYS A 1 108 ? 17.391 81.562 69.188 1 40 108 LYS A C 1
ATOM 856 O O . LYS A 1 108 ? 18.203 82.5 69.312 1 40 108 LYS A O 1
ATOM 861 N N . THR A 1 109 ? 16.906 81 70.375 1 32.56 109 THR A N 1
ATOM 862 C CA . THR A 1 109 ? 17.594 81.75 71.438 1 32.56 109 THR A CA 1
ATOM 863 C C . THR A 1 109 ? 19.078 81.375 71.438 1 32.56 109 THR A C 1
ATOM 865 O O . THR A 1 109 ? 19.844 82 72.188 1 32.56 109 THR A O 1
ATOM 868 N N . GLN A 1 110 ? 19.484 80.062 71.375 1 31.42 110 GLN A N 1
ATOM 869 C CA . GLN A 1 110 ? 20.688 79.75 72.125 1 31.42 110 GLN A CA 1
ATOM 870 C C . GLN A 1 110 ? 21.906 80.5 71.5 1 31.42 110 GLN A C 1
ATOM 872 O O . GLN A 1 110 ? 21.844 80.938 70.375 1 31.42 110 GLN A O 1
ATOM 877 N N . SER A 1 111 ? 23.219 80.25 72.125 1 34.75 111 SER A N 1
ATOM 878 C CA . SER A 1 111 ? 24.547 80.875 72.25 1 34.75 111 SER A CA 1
ATOM 879 C C . SER A 1 111 ? 25.266 80.812 70.875 1 34.75 111 SER A C 1
ATOM 881 O O . SER A 1 111 ? 24.969 80 70.062 1 34.75 111 SER A O 1
ATOM 883 N N . PRO A 1 112 ? 26.125 81.875 70.562 1 33.72 112 PRO A N 1
ATOM 884 C CA . PRO A 1 112 ? 26.922 82.125 69.312 1 33.72 112 PRO A CA 1
ATOM 885 C C . PRO A 1 112 ? 27.859 80.938 69 1 33.72 112 PRO A C 1
ATOM 887 O O . PRO A 1 112 ? 28.875 80.812 69.688 1 33.72 112 PRO A O 1
ATOM 890 N N . LYS A 1 113 ? 27.422 79.688 69.25 1 34 113 LYS A N 1
ATOM 891 C CA . LYS A 1 113 ? 28.547 78.75 69.062 1 34 113 LYS A CA 1
ATOM 892 C C . LYS A 1 113 ? 2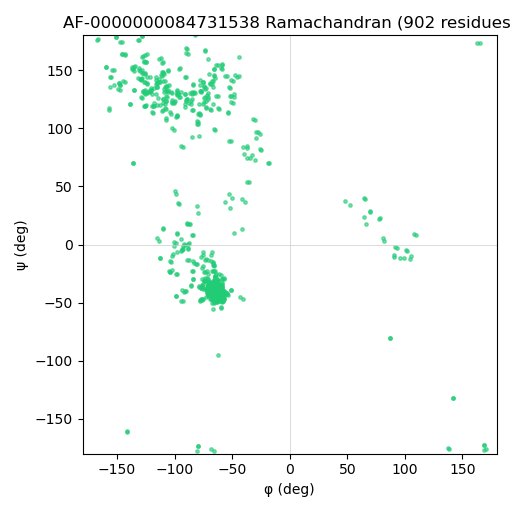9.297 79.062 67.75 1 34 113 LYS A C 1
ATOM 894 O O . LYS A 1 113 ? 28.719 79.562 66.812 1 34 113 LYS A O 1
ATOM 899 N N . LYS A 1 114 ? 30.609 78.875 67.812 1 36.09 114 LYS A N 1
ATOM 900 C CA . LYS A 1 114 ? 31.703 79.062 66.875 1 36.09 114 LYS A CA 1
ATOM 901 C C . LYS A 1 114 ? 31.406 78.375 65.562 1 36.09 114 LYS A C 1
ATOM 903 O O . LYS A 1 114 ? 30.828 77.312 65.5 1 36.09 114 LYS A O 1
ATOM 908 N N . PRO A 1 115 ? 31.516 79.125 64.375 1 29.48 115 PRO A N 1
ATOM 909 C CA . PRO A 1 115 ? 31.281 78.688 63 1 29.48 115 PRO A CA 1
ATOM 910 C C . PRO A 1 115 ? 32.062 77.438 62.656 1 29.48 115 PRO A C 1
ATOM 912 O O . PRO A 1 115 ? 33.281 77.5 62.5 1 29.48 115 PRO A O 1
ATOM 915 N N . SER A 1 116 ? 32.125 76.375 63.562 1 26.58 116 SER A N 1
ATOM 916 C CA . SER A 1 116 ? 32.969 75.312 63.031 1 26.58 116 SER A CA 1
ATOM 917 C C . SER A 1 116 ? 32.656 75.062 61.562 1 26.58 116 SER A C 1
ATOM 919 O O . SER A 1 116 ? 31.531 75.312 61.094 1 26.58 116 SER A O 1
ATOM 921 N N . ASP A 1 117 ? 33.656 74.375 60.844 1 25.59 117 ASP A N 1
ATOM 922 C CA . ASP A 1 117 ? 34.062 74.188 59.438 1 25.59 117 ASP A CA 1
ATOM 923 C C . ASP A 1 117 ? 32.938 73.5 58.656 1 25.59 117 ASP A C 1
ATOM 925 O O . ASP A 1 117 ? 32.594 74 57.562 1 25.59 117 ASP A O 1
ATOM 929 N N . ARG A 1 118 ? 33.094 72.062 58.562 1 25.36 118 ARG A N 1
ATOM 930 C CA . ARG A 1 118 ? 32.906 71.312 57.344 1 25.36 118 ARG A CA 1
ATOM 931 C C . ARG A 1 118 ? 31.422 71.25 56.938 1 25.36 118 ARG A C 1
ATOM 933 O O . ARG A 1 118 ? 30.547 71.5 57.75 1 25.36 118 ARG A O 1
ATOM 940 N N . SER A 1 119 ? 31.281 70.938 55.531 1 25.27 119 SER A N 1
ATOM 941 C CA . SER A 1 119 ? 30.484 70.625 54.344 1 25.27 119 SER A CA 1
ATOM 942 C C . SER A 1 119 ? 29.484 69.562 54.594 1 25.27 119 SER A C 1
ATOM 944 O O . SER A 1 119 ? 29.641 68.438 54.125 1 25.27 119 SER A O 1
ATOM 946 N N . THR A 1 120 ? 29.281 69.188 55.75 1 25.55 120 THR A N 1
ATOM 947 C CA . THR A 1 120 ? 28.469 68 55.688 1 25.55 120 THR A CA 1
ATOM 948 C C . THR A 1 120 ? 27.234 68.188 54.812 1 25.55 120 THR A C 1
ATOM 950 O O . THR A 1 120 ? 26.406 69.062 55.094 1 25.55 120 THR A O 1
ATOM 953 N N . ALA A 1 121 ? 27.531 67.875 53.531 1 26.98 121 ALA A N 1
ATOM 954 C CA . ALA A 1 121 ? 26.484 67.688 52.531 1 26.98 121 ALA A CA 1
ATOM 955 C C . ALA A 1 121 ? 25.281 66.938 53.094 1 26.98 121 ALA A C 1
ATOM 957 O O . ALA A 1 121 ? 25.438 65.875 53.625 1 26.98 121 ALA A O 1
ATOM 958 N N . ALA A 1 122 ? 24.5 67.562 53.781 1 29.8 122 ALA A N 1
ATOM 959 C CA . ALA A 1 122 ? 23.219 66.938 54.094 1 29.8 122 ALA A CA 1
ATOM 960 C C . ALA A 1 122 ? 22.766 66 52.969 1 29.8 122 ALA A C 1
ATOM 962 O O . ALA A 1 122 ? 22.562 66.438 51.844 1 29.8 122 ALA A O 1
ATOM 963 N N . LEU A 1 123 ? 23.453 64.875 52.906 1 28.55 123 LEU A N 1
ATOM 964 C CA . LEU A 1 123 ? 22.906 63.75 52.094 1 28.55 123 LEU A CA 1
ATOM 965 C C . LEU A 1 123 ? 21.391 63.719 52.188 1 28.55 123 LEU A C 1
ATOM 967 O O . LEU A 1 123 ? 20.828 63.25 53.188 1 28.55 123 LEU A O 1
ATOM 971 N N . GLY A 1 124 ? 20.719 64.812 51.906 1 28.03 124 GLY A N 1
ATOM 972 C CA . GLY A 1 124 ? 19.281 64.688 51.781 1 28.03 124 GLY A CA 1
ATOM 973 C C . GLY A 1 124 ? 18.859 63.406 51.125 1 28.03 124 GLY A C 1
ATOM 974 O O . GLY A 1 124 ? 19.469 62.969 50.125 1 28.03 124 GLY A O 1
ATOM 975 N N . ASN A 1 125 ? 18.734 62.344 51.844 1 32.12 125 ASN A N 1
ATOM 976 C CA . ASN A 1 125 ? 18.016 61.219 51.312 1 32.12 125 ASN A CA 1
ATOM 977 C C . ASN A 1 125 ? 17.141 61.625 50.125 1 32.12 125 ASN A C 1
ATOM 979 O O . ASN A 1 125 ? 16.141 62.312 50.312 1 32.12 125 ASN A O 1
ATOM 983 N N . GLY A 1 126 ? 17.766 61.969 48.969 1 30.78 126 GLY A N 1
ATOM 984 C CA . GLY A 1 126 ? 17.328 62.438 47.656 1 30.78 126 GLY A CA 1
ATOM 985 C C . GLY A 1 126 ? 16.109 61.719 47.156 1 30.78 126 GLY A C 1
ATOM 986 O O . GLY A 1 126 ? 16.219 60.656 46.5 1 30.78 126 GLY A O 1
ATOM 987 N N . HIS A 1 127 ? 15.148 61.406 47.969 1 36.12 127 HIS A N 1
ATOM 988 C CA . HIS A 1 127 ? 14.008 61.188 47.094 1 36.12 127 HIS A CA 1
ATOM 989 C C . HIS A 1 127 ? 14.094 62.062 45.844 1 36.12 127 HIS A C 1
ATOM 991 O O . HIS A 1 127 ? 14.562 63.188 45.906 1 36.12 127 HIS A O 1
ATOM 997 N N . PRO A 1 128 ? 14.406 61.469 44.656 1 37.38 128 PRO A N 1
ATOM 998 C CA . PRO A 1 128 ? 14.5 62.375 43.5 1 37.38 128 PRO A CA 1
ATOM 999 C C . PRO A 1 128 ? 13.672 63.656 43.688 1 37.38 128 PRO A C 1
ATOM 1001 O O . PRO A 1 128 ? 12.492 63.562 44.031 1 37.38 128 PRO A O 1
ATOM 1004 N N . VAL A 1 129 ? 14.141 64.625 44.375 1 41 129 VAL A N 1
ATOM 1005 C CA . VAL A 1 129 ? 13.57 66 44.438 1 41 129 VAL A CA 1
ATOM 1006 C C . VAL A 1 129 ? 12.812 66.312 43.125 1 41 129 VAL A C 1
ATOM 1008 O O . VAL A 1 129 ? 13.352 66.125 42.031 1 41 129 VAL A O 1
ATOM 1011 N N . PRO A 1 130 ? 11.484 66.125 43.156 1 50 130 PRO A N 1
ATOM 1012 C CA . PRO A 1 130 ? 10.719 66.562 42 1 50 130 PRO A CA 1
ATOM 1013 C C . PRO A 1 130 ? 11.359 67.75 41.281 1 50 130 PRO A C 1
ATOM 1015 O O . PRO A 1 130 ? 11.938 68.625 41.938 1 50 130 PRO A O 1
ATOM 1018 N N . HIS A 1 131 ? 12.172 67.562 40.312 1 55.44 131 HIS A N 1
ATOM 1019 C CA . HIS A 1 131 ? 12.734 68.688 39.562 1 55.44 131 HIS A CA 1
ATOM 1020 C C . HIS A 1 131 ? 11.734 69.812 39.438 1 55.44 131 HIS A C 1
ATOM 1022 O O . HIS A 1 131 ? 10.859 69.812 38.562 1 55.44 131 HIS A O 1
ATOM 1028 N N . PRO A 1 132 ? 11.539 70.5 40.469 1 63.91 132 PRO A N 1
ATOM 1029 C CA . PRO A 1 132 ? 10.617 71.625 40.344 1 63.91 132 PRO A CA 1
ATOM 1030 C C . PRO A 1 132 ? 10.922 72.5 39.125 1 63.91 132 PRO A C 1
ATOM 1032 O O . PRO A 1 132 ? 12.07 72.562 38.719 1 63.91 132 PRO A O 1
ATOM 1035 N N . LEU A 1 133 ? 10.055 72.75 38.406 1 72 133 LEU A N 1
ATOM 1036 C CA . LEU A 1 133 ? 10.195 73.75 37.344 1 72 133 LEU A CA 1
ATOM 1037 C C . LEU A 1 133 ? 10.375 75.125 37.906 1 72 133 LEU A C 1
ATOM 1039 O O . LEU A 1 133 ? 9.477 75.625 38.562 1 72 133 LEU A O 1
ATOM 1043 N N . THR A 1 134 ? 11.68 75.625 37.969 1 77.25 134 THR A N 1
ATOM 1044 C CA . THR A 1 134 ? 11.961 76.938 38.469 1 77.25 134 THR A CA 1
ATOM 1045 C C . THR A 1 134 ? 11.953 77.938 37.344 1 77.25 134 THR A C 1
ATOM 1047 O O . THR A 1 134 ? 12.625 77.75 36.312 1 77.25 134 THR A O 1
ATOM 1050 N N . LEU A 1 135 ? 11.102 78.938 37.406 1 81.06 135 LEU A N 1
ATOM 1051 C CA . LEU A 1 135 ? 11.055 80 36.438 1 81.06 135 LEU A CA 1
ATOM 1052 C C . LEU A 1 135 ? 11.609 81.312 37.062 1 81.06 135 LEU A C 1
ATOM 1054 O O . LEU A 1 135 ? 11.391 81.562 38.25 1 81.06 135 LEU A O 1
ATOM 1058 N N . HIS A 1 136 ? 12.414 82 36.344 1 83.5 136 HIS A N 1
ATOM 1059 C CA . HIS A 1 136 ? 12.977 83.25 36.75 1 83.5 136 HIS A CA 1
ATOM 1060 C C . HIS A 1 136 ? 12.492 84.438 35.875 1 83.5 136 HIS A C 1
ATOM 1062 O O . HIS A 1 136 ? 12.367 84.25 34.656 1 83.5 136 HIS A O 1
ATOM 1068 N N . THR A 1 137 ? 11.984 85.438 36.438 1 83.19 137 THR A N 1
ATOM 1069 C CA . THR A 1 137 ? 11.617 86.625 35.656 1 83.19 137 THR A CA 1
ATOM 1070 C C . THR A 1 137 ? 12.07 87.875 36.344 1 83.19 137 THR A C 1
ATOM 1072 O O . THR A 1 137 ? 12.18 87.938 37.562 1 83.19 137 THR A O 1
ATOM 1075 N N . ARG A 1 138 ? 12.383 88.875 35.562 1 86.06 138 ARG A N 1
ATOM 1076 C CA . ARG A 1 138 ? 12.734 90.188 36.062 1 86.06 138 ARG A CA 1
ATOM 1077 C C . ARG A 1 138 ? 11.484 91 36.344 1 86.06 138 ARG A C 1
ATOM 1079 O O . ARG A 1 138 ? 10.516 90.938 35.562 1 86.06 138 ARG A O 1
ATOM 1086 N N . ILE A 1 139 ? 11.383 91.562 37.406 1 86.94 139 ILE A N 1
ATOM 1087 C CA . ILE A 1 139 ? 10.281 92.438 37.75 1 86.94 139 ILE A CA 1
ATOM 1088 C C . ILE A 1 139 ? 10.602 93.875 37.281 1 86.94 139 ILE A C 1
ATOM 1090 O O . ILE A 1 139 ? 11.648 94.438 37.625 1 86.94 139 ILE A O 1
ATOM 1094 N N . THR A 1 140 ? 9.758 94.438 36.438 1 82.81 140 THR A N 1
ATOM 1095 C CA . THR A 1 140 ? 9.969 95.75 35.938 1 82.81 140 THR A CA 1
ATOM 1096 C C . THR A 1 140 ? 8.797 96.688 36.312 1 82.81 140 THR A C 1
ATOM 1098 O O . THR A 1 140 ? 7.664 96.188 36.469 1 82.81 140 THR A O 1
ATOM 1101 N N . PHE A 1 141 ? 9.016 97.812 36.75 1 78.31 141 PHE A N 1
ATOM 1102 C CA . PHE A 1 141 ? 8.008 98.812 36.969 1 78.31 141 PHE A CA 1
ATOM 1103 C C . PHE A 1 141 ? 8.195 99.938 35.969 1 78.31 141 PHE A C 1
ATOM 1105 O O . PHE A 1 141 ? 9.203 100.688 36 1 78.31 141 PHE A O 1
ATOM 1112 N N . GLN A 1 142 ? 7.215 100.125 35.062 1 77.19 142 GLN A N 1
ATOM 1113 C CA . GLN A 1 142 ? 7.273 101.188 34.031 1 77.19 142 GLN A CA 1
ATOM 1114 C C . GLN A 1 142 ? 8.594 101.125 33.25 1 77.19 142 GLN A C 1
ATOM 1116 O O . GLN A 1 142 ? 9.242 102.125 33.031 1 77.19 142 GLN A O 1
ATOM 1121 N N . GLY A 1 143 ? 9.211 99.875 33 1 77.56 143 GLY A N 1
ATOM 1122 C CA . GLY A 1 143 ? 10.391 99.625 32.188 1 77.56 143 GLY A CA 1
ATOM 1123 C C . GLY A 1 143 ? 11.672 99.562 33 1 77.56 143 GLY A C 1
ATOM 1124 O O . GLY A 1 143 ? 12.742 99.312 32.438 1 77.56 143 GLY A O 1
ATOM 1125 N N . ILE A 1 144 ? 11.68 99.938 34.25 1 80.5 144 ILE A N 1
ATOM 1126 C CA . ILE A 1 144 ? 12.883 99.938 35.094 1 80.5 144 ILE A CA 1
ATOM 1127 C C . ILE A 1 144 ? 12.938 98.625 35.875 1 80.5 144 ILE A C 1
ATOM 1129 O O . ILE A 1 144 ? 12 98.312 36.594 1 80.5 144 ILE A O 1
ATOM 1133 N N . PRO A 1 145 ? 13.977 98.062 35.844 1 85.88 145 PRO A N 1
ATOM 1134 C CA . PRO A 1 145 ? 14.109 96.812 36.625 1 85.88 145 PRO A CA 1
ATOM 1135 C C . PRO A 1 145 ? 14.219 97.062 38.125 1 85.88 145 PRO A C 1
ATOM 1137 O O . PRO A 1 145 ? 15.039 97.875 38.562 1 85.88 145 PRO A O 1
ATOM 1140 N N . VAL A 1 146 ? 13.344 96.5 38.906 1 86.31 146 VAL A N 1
ATOM 1141 C CA . VAL A 1 146 ? 13.312 96.75 40.344 1 86.31 146 VAL A CA 1
ATOM 1142 C C . VAL A 1 146 ? 13.688 95.5 41.094 1 86.31 146 VAL A C 1
ATOM 1144 O O . VAL A 1 146 ? 13.961 95.562 42.312 1 86.31 146 VAL A O 1
ATOM 1147 N N . GLY A 1 147 ? 13.75 94.312 40.375 1 89.25 147 GLY A N 1
ATOM 1148 C CA . GLY A 1 147 ? 14.102 93.062 41.062 1 89.25 147 GLY A CA 1
ATOM 1149 C C . GLY A 1 147 ? 13.867 91.812 40.219 1 89.25 147 GLY A C 1
ATOM 1150 O O . GLY A 1 147 ? 13.719 91.938 39 1 89.25 147 GLY A O 1
ATOM 1151 N N . GLN A 1 148 ? 14.133 90.688 40.875 1 89.31 148 GLN A N 1
ATOM 1152 C CA . GLN A 1 148 ? 13.93 89.375 40.25 1 89.31 148 GLN A CA 1
ATOM 1153 C C . GLN A 1 148 ? 13.125 88.438 41.125 1 89.31 148 GLN A C 1
ATOM 1155 O O . GLN A 1 148 ? 13.195 88.5 42.375 1 89.31 148 GLN A O 1
ATOM 1160 N N . VAL A 1 149 ? 12.25 87.625 40.5 1 89 149 VAL A N 1
ATOM 1161 C CA . VAL A 1 149 ? 11.469 86.625 41.25 1 89 149 VAL A CA 1
ATOM 1162 C C . VAL A 1 149 ? 11.719 85.25 40.656 1 89 149 VAL A C 1
ATOM 1164 O O . VAL A 1 149 ? 11.836 85.062 39.438 1 89 149 VAL A O 1
ATOM 1167 N N . ALA A 1 150 ? 12.016 84.312 41.531 1 86.94 150 ALA A N 1
ATOM 1168 C CA . ALA A 1 150 ? 12.133 82.875 41.156 1 86.94 150 ALA A CA 1
ATOM 1169 C C . ALA A 1 150 ? 10.984 82.062 41.75 1 86.94 150 ALA A C 1
ATOM 1171 O O . ALA A 1 150 ? 10.711 82.188 42.969 1 86.94 150 ALA A O 1
ATOM 1172 N N . LEU A 1 151 ? 10.266 81.438 40.844 1 84.69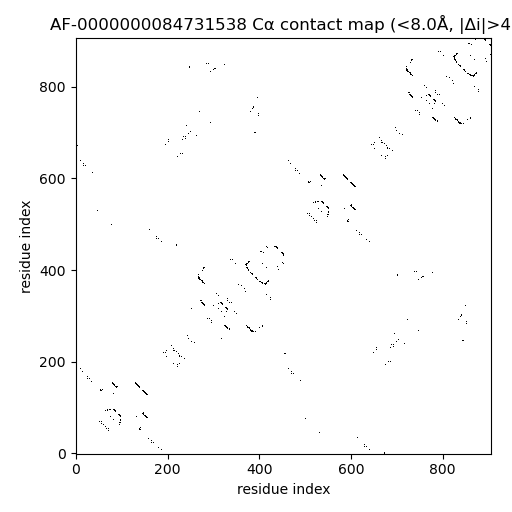 151 LEU A N 1
ATOM 1173 C CA . LEU A 1 151 ? 9.141 80.562 41.25 1 84.69 151 LEU A CA 1
ATOM 1174 C C . LEU A 1 151 ? 9.422 79.125 40.938 1 84.69 151 LEU A C 1
ATOM 1176 O O . LEU A 1 151 ? 9.766 78.75 39.812 1 84.69 151 LEU A O 1
ATOM 1180 N N . SER A 1 152 ? 9.43 78.312 41.969 1 82.44 152 SER A N 1
ATOM 1181 C CA . SER A 1 152 ? 9.57 76.875 41.812 1 82.44 152 SER A CA 1
ATOM 1182 C C . SER A 1 152 ? 8.234 76.125 41.969 1 82.44 152 SER A C 1
ATOM 1184 O O . SER A 1 152 ? 7.547 76.312 43 1 82.44 152 SER A O 1
ATOM 1186 N N . MET A 1 153 ? 7.855 75.312 40.906 1 78.81 153 MET A N 1
ATOM 1187 C CA . MET A 1 153 ? 6.59 74.625 40.969 1 78.81 153 MET A CA 1
ATOM 1188 C C . MET A 1 153 ? 6.824 73.125 41.125 1 78.81 153 MET A C 1
ATOM 1190 O O . MET A 1 153 ? 7.855 72.562 40.719 1 78.81 153 MET A O 1
ATOM 1194 N N . SER A 1 154 ? 5.832 72.5 41.844 1 75.06 154 SER A N 1
ATOM 1195 C CA . SER A 1 154 ? 5.883 71.062 42.031 1 75.06 154 SER A CA 1
ATOM 1196 C C . SER A 1 154 ? 5.629 70.312 40.75 1 75.06 154 SER A C 1
ATOM 1198 O O . SER A 1 154 ? 4.805 70.688 39.938 1 75.06 154 SER A O 1
ATOM 1200 N N . ASP A 1 155 ? 6.402 69.25 40.531 1 75.75 155 ASP A N 1
ATOM 1201 C CA . ASP A 1 155 ? 6.195 68.375 39.344 1 75.75 155 ASP A CA 1
ATOM 1202 C C . ASP A 1 155 ? 5.211 67.25 39.656 1 75.75 155 ASP A C 1
ATOM 1204 O O . ASP A 1 155 ? 5.141 66.25 38.906 1 75.75 155 ASP A O 1
ATOM 1208 N N . ALA A 1 156 ? 4.445 67.438 40.719 1 74.44 156 ALA A N 1
ATOM 1209 C CA . ALA A 1 156 ? 3.529 66.375 41.188 1 74.44 156 ALA A CA 1
ATOM 1210 C C . ALA A 1 156 ? 2.48 66.062 40.156 1 74.44 156 ALA A C 1
ATOM 1212 O O . ALA A 1 156 ? 2.188 64.875 39.875 1 74.44 156 ALA A O 1
ATOM 1213 N N . PRO A 1 157 ? 2.004 67 39.375 1 69.38 157 PRO A N 1
ATOM 1214 C CA . PRO A 1 157 ? 1.003 66.625 38.375 1 69.38 157 PRO A CA 1
ATOM 1215 C C . PRO A 1 157 ? 1.578 65.812 37.219 1 69.38 157 PRO A C 1
ATOM 1217 O O . PRO A 1 157 ? 0.905 64.875 36.719 1 69.38 157 PRO A O 1
ATOM 1220 N N . TYR A 1 158 ? 2.836 66.062 36.969 1 72.25 158 TYR A N 1
ATOM 1221 C CA . TYR A 1 158 ? 3.51 65.312 35.906 1 72.25 158 TYR A CA 1
ATOM 1222 C C . TYR A 1 158 ? 3.719 63.844 36.344 1 72.25 158 TYR A C 1
ATOM 1224 O O . TYR A 1 158 ? 3.5 62.938 35.594 1 72.25 158 TYR A O 1
ATOM 1232 N N . ARG A 1 159 ? 4.105 63.719 37.562 1 76.5 159 ARG A N 1
ATOM 1233 C CA . ARG A 1 159 ? 4.391 62.406 38.062 1 76.5 159 ARG A CA 1
ATOM 1234 C C . ARG A 1 159 ? 3.119 61.562 38.156 1 76.5 159 ARG A C 1
ATOM 1236 O O . ARG A 1 159 ? 3.131 60.375 37.844 1 76.5 159 ARG A O 1
ATOM 1243 N N . ARG A 1 160 ? 2.051 62.219 38.438 1 74.81 160 ARG A N 1
ATOM 1244 C CA . ARG A 1 160 ? 0.79 61.5 38.562 1 74.81 160 ARG A CA 1
ATOM 1245 C C . ARG A 1 160 ? 0.302 61 37.219 1 74.81 160 ARG A C 1
ATOM 1247 O O . ARG A 1 160 ? -0.146 59.875 37.094 1 74.81 160 ARG A O 1
ATOM 1254 N N . ILE A 1 161 ? 0.526 61.781 36.219 1 73 161 ILE A N 1
ATOM 1255 C CA . ILE A 1 161 ? 0.092 61.406 34.875 1 73 161 ILE A CA 1
ATOM 1256 C C . ILE A 1 161 ? 0.964 60.281 34.344 1 73 161 ILE A C 1
ATOM 1258 O O . ILE A 1 161 ? 0.457 59.312 33.75 1 73 161 ILE A O 1
ATOM 1262 N N . ARG A 1 162 ? 2.221 60.344 34.656 1 78.56 162 ARG A N 1
ATOM 1263 C CA . ARG A 1 162 ? 3.156 59.344 34.188 1 78.56 162 ARG A CA 1
ATOM 1264 C C . ARG A 1 162 ? 2.875 58 34.875 1 78.56 162 ARG A C 1
ATOM 1266 O O . ARG A 1 162 ? 2.947 56.938 34.219 1 78.56 162 ARG A O 1
ATOM 1273 N N . GLU A 1 163 ? 2.541 57.969 36.062 1 82.69 163 GLU A N 1
ATOM 1274 C CA . GLU A 1 163 ? 2.256 56.719 36.781 1 82.69 163 GLU A CA 1
ATOM 1275 C C . GLU A 1 163 ? 0.97 56.094 36.281 1 82.69 163 GLU A C 1
ATOM 1277 O O . GLU A 1 163 ? 0.889 54.844 36.156 1 82.69 163 GLU A O 1
ATOM 1282 N N . LYS A 1 164 ? 0.035 56.938 35.875 1 77.12 164 LYS A N 1
ATOM 1283 C CA . LYS A 1 164 ? -1.218 56.406 35.344 1 77.12 164 LYS A CA 1
ATOM 1284 C C . LYS A 1 164 ? -1.011 55.75 33.969 1 77.12 164 LYS A C 1
ATOM 1286 O O . LYS A 1 164 ? -1.593 54.688 33.688 1 77.12 164 LYS A O 1
ATOM 1291 N N . ILE A 1 165 ? -0.133 56.375 33.219 1 80.56 165 ILE A N 1
ATOM 1292 C CA . ILE A 1 165 ? 0.183 55.812 31.922 1 80.56 165 ILE A CA 1
ATOM 1293 C C . ILE A 1 165 ? 0.881 54.469 32.094 1 80.56 165 ILE A C 1
ATOM 1295 O O . ILE A 1 165 ? 0.529 53.5 31.422 1 80.56 165 ILE A O 1
ATOM 1299 N N . ARG A 1 166 ? 1.786 54.469 33.031 1 83.12 166 ARG A N 1
ATOM 1300 C CA . ARG A 1 166 ? 2.545 53.25 33.25 1 83.12 166 ARG A CA 1
ATOM 1301 C C . ARG A 1 166 ? 1.638 52.125 33.75 1 83.12 166 ARG A C 1
ATOM 1303 O O . ARG A 1 166 ? 1.73 51 33.312 1 83.12 166 ARG A O 1
ATOM 1310 N N . GLU A 1 167 ? 0.735 52.469 34.625 1 83.56 167 GLU A N 1
ATOM 1311 C CA . GLU A 1 167 ? -0.173 51.469 35.188 1 83.56 167 GLU A CA 1
ATOM 1312 C C . GLU A 1 167 ? -1.113 50.938 34.094 1 83.56 167 GLU A C 1
ATOM 1314 O O . GLU A 1 167 ? -1.372 49.719 34.062 1 83.56 167 GLU A O 1
ATOM 1319 N N . THR A 1 168 ? -1.576 51.781 33.281 1 79.31 168 THR A N 1
ATOM 1320 C CA . THR A 1 168 ? -2.482 51.344 32.219 1 79.31 168 THR A CA 1
ATOM 1321 C C . THR A 1 168 ? -1.768 50.438 31.219 1 79.31 168 THR A C 1
ATOM 1323 O O . THR A 1 168 ? -2.316 49.406 30.812 1 79.31 168 THR A O 1
ATOM 1326 N N . PHE A 1 169 ? -0.559 50.75 30.922 1 83.94 169 PHE A N 1
ATOM 1327 C CA . PHE A 1 169 ? 0.163 49.938 29.953 1 83.94 169 PHE A CA 1
ATOM 1328 C C . PHE A 1 169 ? 0.595 48.594 30.562 1 83.94 169 PHE A C 1
ATOM 1330 O O . PHE A 1 169 ? 0.685 47.594 29.859 1 83.94 169 PHE A O 1
ATOM 1337 N N . LEU A 1 170 ? 0.841 48.594 31.875 1 84.62 170 LEU A N 1
ATOM 1338 C CA . LEU A 1 170 ? 1.128 47.344 32.531 1 84.62 170 LEU A CA 1
ATOM 1339 C C . LEU A 1 170 ? -0.102 46.438 32.531 1 84.62 170 LEU A C 1
ATOM 1341 O O . LEU A 1 170 ? 0.01 45.219 32.312 1 84.62 170 LEU A O 1
ATOM 1345 N N . LEU A 1 171 ? -1.222 47.062 32.656 1 82.69 171 LEU A N 1
ATOM 1346 C CA . LEU A 1 171 ? -2.465 46.312 32.625 1 82.69 171 LEU A CA 1
ATOM 1347 C C . LEU A 1 171 ? -2.744 45.781 31.219 1 82.69 171 LEU A C 1
ATOM 1349 O O . LEU A 1 171 ? -3.135 44.625 31.031 1 82.69 171 LEU A O 1
ATOM 1353 N N . LEU A 1 172 ? -2.467 46.625 30.266 1 81.06 172 LEU A N 1
ATOM 1354 C CA . LEU A 1 172 ? -2.652 46.25 28.875 1 81.06 172 LEU A CA 1
ATOM 1355 C C . LEU A 1 172 ? -1.682 45.125 28.5 1 81.06 172 LEU A C 1
ATOM 1357 O O . LEU A 1 172 ? -2.047 44.188 27.766 1 81.06 172 LEU A O 1
ATOM 1361 N N . GLY A 1 173 ? -0.482 45.344 29 1 81.94 173 GLY A N 1
ATOM 1362 C CA . GLY A 1 173 ? 0.515 44.312 28.734 1 81.94 173 GLY A CA 1
ATOM 1363 C C . GLY A 1 173 ? 0.159 42.969 29.344 1 81.94 173 GLY A C 1
ATOM 1364 O O . GLY A 1 173 ? 0.242 41.938 28.672 1 81.94 173 GLY A O 1
ATOM 1365 N N . GLY A 1 174 ? -0.227 42.969 30.641 1 83.81 174 GLY A N 1
ATOM 1366 C CA . GLY A 1 174 ? -0.663 41.75 31.281 1 83.81 174 GLY A CA 1
ATOM 1367 C C . GLY A 1 174 ? -1.86 41.125 30.609 1 83.81 174 GLY A C 1
ATOM 1368 O O . GLY A 1 174 ? -1.888 39.906 30.391 1 83.81 174 GLY A O 1
ATOM 1369 N N . GLY A 1 175 ? -2.857 41.906 30.219 1 81.38 175 GLY A N 1
ATOM 1370 C CA . GLY A 1 175 ? -4.02 41.406 29.516 1 81.38 175 GLY A CA 1
ATOM 1371 C C . GLY A 1 175 ? -3.68 40.844 28.156 1 81.38 175 GLY A C 1
ATOM 1372 O O . GLY A 1 175 ? -4.203 39.781 27.766 1 81.38 175 GLY A O 1
ATOM 1373 N N . SER A 1 176 ? -2.766 41.438 27.406 1 81.31 176 SER A N 1
ATOM 1374 C CA . SER A 1 176 ? -2.355 40.969 26.094 1 81.31 176 SER A CA 1
ATOM 1375 C C . SER A 1 176 ? -1.604 39.656 26.188 1 81.31 176 SER A C 1
ATOM 1377 O O . SER A 1 176 ? -1.763 38.781 25.344 1 81.31 176 SER A O 1
ATOM 1379 N N . LEU A 1 177 ? -0.787 39.531 27.188 1 83.31 177 LEU A N 1
ATOM 1380 C CA . LEU A 1 177 ? -0.051 38.312 27.391 1 83.31 177 LEU A CA 1
ATOM 1381 C C . LEU A 1 177 ? -1.005 37.156 27.688 1 83.31 177 LEU A C 1
ATOM 1383 O O . LEU A 1 177 ? -0.833 36.031 27.156 1 83.31 177 LEU A O 1
ATOM 1387 N N . ALA A 1 178 ? -1.974 37.406 28.484 1 85.88 178 ALA A N 1
ATOM 1388 C CA . ALA A 1 178 ? -2.969 36.406 28.812 1 85.88 178 ALA A CA 1
ATOM 1389 C C . ALA A 1 178 ? -3.77 36 27.578 1 85.88 178 ALA A C 1
ATOM 1391 O O . ALA A 1 178 ? -3.998 34.812 27.344 1 85.88 178 ALA A O 1
ATOM 1392 N N . LEU A 1 179 ? -4.113 36.938 26.797 1 81.19 179 LEU A N 1
ATOM 1393 C CA . LEU A 1 179 ? -4.898 36.688 25.594 1 81.19 179 LEU A CA 1
ATOM 1394 C C . LEU A 1 179 ? -4.059 35.938 24.562 1 81.19 179 LEU A C 1
ATOM 1396 O O . LEU A 1 179 ? -4.559 35.062 23.859 1 81.19 179 LEU A O 1
ATOM 1400 N N . ALA A 1 180 ? -2.814 36.375 24.453 1 80.38 180 ALA A N 1
ATOM 1401 C CA . ALA A 1 180 ? -1.908 35.719 23.531 1 80.38 180 ALA A CA 1
ATOM 1402 C C . ALA A 1 180 ? -1.718 34.25 23.922 1 80.38 180 ALA A C 1
ATOM 1404 O O . ALA A 1 180 ? -1.677 33.375 23.062 1 80.38 180 ALA A O 1
ATOM 1405 N N . PHE A 1 181 ? -1.598 34 25.141 1 84.56 181 PHE A N 1
ATOM 1406 C CA . PHE A 1 181 ? -1.45 32.625 25.641 1 84.56 181 PHE A CA 1
ATOM 1407 C C . PHE A 1 181 ? -2.693 31.812 25.344 1 84.56 181 PHE A C 1
ATOM 1409 O O . PHE A 1 181 ? -2.594 30.719 24.797 1 84.56 181 PHE A O 1
ATOM 1416 N N . ALA A 1 182 ? -3.824 32.375 25.641 1 83.62 182 ALA A N 1
ATOM 1417 C CA . ALA A 1 182 ? -5.09 31.688 25.391 1 83.62 182 ALA A CA 1
ATOM 1418 C C . ALA A 1 182 ? -5.301 31.422 23.906 1 83.62 182 ALA A C 1
ATOM 1420 O O . ALA A 1 182 ? -5.715 30.328 23.516 1 83.62 182 ALA A O 1
ATOM 1421 N N . GLY A 1 183 ? -5.039 32.469 23.109 1 78.5 183 GLY A N 1
ATOM 1422 C CA . GLY A 1 183 ? -5.156 32.312 21.656 1 78.5 183 GLY A CA 1
ATOM 1423 C C . GLY A 1 183 ? -4.238 31.25 21.109 1 78.5 183 GLY A C 1
ATOM 1424 O O . GLY A 1 183 ? -4.637 30.484 20.234 1 78.5 183 GLY A O 1
ATOM 1425 N N . SER A 1 184 ? -3.066 31.234 21.609 1 80.31 184 SER A N 1
ATOM 1426 C CA . SER A 1 184 ? -2.098 30.234 21.156 1 80.31 184 SER A CA 1
ATOM 1427 C C . SER A 1 184 ? -2.541 28.828 21.531 1 80.31 184 SER A C 1
ATOM 1429 O O . SER A 1 184 ? -2.338 27.891 20.75 1 80.31 184 SER A O 1
ATOM 1431 N N . LEU A 1 185 ? -3.119 28.672 22.641 1 81 185 LEU A N 1
ATOM 1432 C CA . LEU A 1 185 ? -3.633 27.375 23.047 1 81 185 LEU A CA 1
ATOM 1433 C C . LEU A 1 185 ? -4.758 26.906 22.125 1 81 185 LEU A C 1
ATOM 1435 O O . LEU A 1 185 ? -4.805 25.75 21.734 1 81 185 LEU A O 1
ATOM 1439 N N . LEU A 1 186 ? -5.562 27.781 21.797 1 79.31 186 LEU A N 1
ATOM 1440 C CA . LEU A 1 186 ? -6.688 27.469 20.922 1 79.31 186 LEU A CA 1
ATOM 1441 C C . LEU A 1 186 ? -6.203 27.078 19.531 1 79.31 186 LEU A C 1
ATOM 1443 O O . LEU A 1 186 ? -6.664 26.078 18.969 1 79.31 186 LEU A O 1
ATOM 1447 N N . LEU A 1 187 ? -5.301 27.859 19.094 1 76.19 187 LEU A N 1
ATOM 1448 C CA . LEU A 1 187 ? -4.762 27.578 17.766 1 76.19 187 LEU A CA 1
ATOM 1449 C C . LEU A 1 187 ? -4 26.266 17.766 1 76.19 187 LEU A C 1
ATOM 1451 O O . LEU A 1 187 ? -4.094 25.5 16.797 1 76.19 187 LEU A O 1
ATOM 1455 N N . ALA A 1 188 ? -3.248 26.141 18.734 1 74.69 188 ALA A N 1
ATOM 1456 C CA . ALA A 1 188 ? -2.52 24.875 18.875 1 74.69 188 ALA A CA 1
ATOM 1457 C C . ALA A 1 188 ? -3.479 23.688 18.891 1 74.69 188 ALA A C 1
ATOM 1459 O O . ALA A 1 188 ? -3.213 22.656 18.266 1 74.69 188 ALA A O 1
ATOM 1460 N N . ALA A 1 189 ? -4.512 23.797 19.547 1 75 189 ALA A N 1
ATOM 1461 C CA . ALA A 1 189 ? -5.496 22.734 19.656 1 75 189 ALA A CA 1
ATOM 1462 C C . ALA A 1 189 ? -6.16 22.469 18.312 1 75 189 ALA A C 1
ATOM 1464 O O . ALA A 1 189 ? -6.441 21.312 17.953 1 75 189 ALA A O 1
ATOM 1465 N N . PHE A 1 190 ? -6.332 23.469 17.656 1 73.44 190 PHE A N 1
ATOM 1466 C CA . PHE A 1 190 ? -7.039 23.359 16.391 1 73.44 190 PHE A CA 1
ATOM 1467 C C . PHE A 1 190 ? -6.129 22.781 15.312 1 73.44 190 PHE A C 1
ATOM 1469 O O . PHE A 1 190 ? -6.562 21.953 14.5 1 73.44 190 PHE A O 1
ATOM 1476 N N . ILE A 1 191 ? -4.891 23.156 15.336 1 72.69 191 ILE A N 1
ATOM 1477 C CA . ILE A 1 191 ? -3.984 22.766 14.266 1 72.69 191 ILE A CA 1
ATOM 1478 C C . ILE A 1 191 ? -3.158 21.562 14.703 1 72.69 191 ILE A C 1
ATOM 1480 O O . ILE A 1 191 ? -2.939 20.625 13.93 1 72.69 191 ILE A O 1
ATOM 1484 N N . SER A 1 192 ? -2.656 21.578 15.898 1 73.5 192 SER A N 1
ATOM 1485 C CA . SER A 1 192 ? -1.711 20.562 16.375 1 73.5 192 SER A CA 1
ATOM 1486 C C . SER A 1 192 ? -2.41 19.234 16.656 1 73.5 192 SER A C 1
ATOM 1488 O O . SER A 1 192 ? -1.822 18.172 16.484 1 73.5 192 SER A O 1
ATOM 1490 N N . ARG A 1 193 ? -3.646 19.359 17.062 1 77.5 193 ARG A N 1
ATOM 1491 C CA . ARG A 1 193 ? -4.332 18.125 17.469 1 77.5 193 ARG A CA 1
ATOM 1492 C C . ARG A 1 193 ? -4.52 17.203 16.281 1 77.5 193 ARG A C 1
ATOM 1494 O O . ARG A 1 193 ? -4.148 16.016 16.328 1 77.5 193 ARG A O 1
ATOM 1501 N N . PRO A 1 194 ? -5.043 17.812 15.227 1 76.19 194 PRO A N 1
ATOM 1502 C CA . PRO A 1 194 ? -5.191 16.922 14.07 1 76.19 194 PRO A CA 1
ATOM 1503 C C . PRO A 1 194 ? -3.857 16.375 13.578 1 76.19 194 PRO A C 1
ATOM 1505 O O . PRO A 1 194 ? -3.779 15.211 13.164 1 76.19 194 PRO A O 1
ATOM 1508 N N . ILE A 1 195 ? -2.904 17.141 13.617 1 77.44 195 ILE A N 1
ATOM 1509 C CA . ILE A 1 195 ? -1.581 16.734 13.156 1 77.44 195 ILE A CA 1
ATOM 1510 C C . ILE A 1 195 ? -1.043 15.609 14.047 1 77.44 195 ILE A C 1
ATOM 1512 O O . ILE A 1 195 ? -0.485 14.633 13.547 1 77.44 195 ILE A O 1
ATOM 1516 N N . ARG A 1 196 ? -1.249 15.766 15.281 1 78 196 ARG A N 1
ATOM 1517 C CA . ARG A 1 196 ? -0.809 14.742 16.219 1 78 196 ARG A CA 1
ATOM 1518 C C . ARG A 1 196 ? -1.593 13.445 16.031 1 78 196 ARG A C 1
ATOM 1520 O O . ARG A 1 196 ? -1.029 12.352 16.109 1 78 196 ARG A O 1
ATOM 1527 N N . GLU A 1 197 ? -2.809 13.625 15.789 1 82.56 197 GLU A N 1
ATOM 1528 C CA . GLU A 1 197 ? -3.652 12.453 15.562 1 82.56 197 GLU A CA 1
ATOM 1529 C C . GLU A 1 197 ? -3.23 11.703 14.297 1 82.56 197 GLU A C 1
ATOM 1531 O O . GLU A 1 197 ? -3.225 10.469 14.273 1 82.56 197 GLU A O 1
ATOM 1536 N N . LEU A 1 198 ? -2.951 12.469 13.352 1 82.56 198 LEU A N 1
ATOM 1537 C CA . LEU A 1 198 ? -2.494 11.859 12.102 1 82.56 198 LEU A CA 1
ATOM 1538 C C . LEU A 1 198 ? -1.169 11.133 12.312 1 82.56 198 LEU A C 1
ATOM 1540 O O . LEU A 1 198 ? -0.969 10.039 11.781 1 82.56 198 LEU A O 1
ATOM 1544 N N . ARG A 1 199 ? -0.346 11.82 13.023 1 79.19 199 ARG A N 1
ATOM 1545 C CA . ARG A 1 199 ? 0.927 11.188 13.344 1 79.19 199 ARG A CA 1
ATOM 1546 C C . ARG A 1 199 ? 0.712 9.875 14.086 1 79.19 199 ARG A C 1
ATOM 1548 O O . ARG A 1 199 ? 1.31 8.852 13.742 1 79.19 199 ARG A O 1
ATOM 1555 N N . ASP A 1 200 ? -0.09 9.852 15.086 1 81.88 200 ASP A N 1
ATOM 1556 C CA . ASP A 1 200 ? -0.356 8.656 15.875 1 81.88 200 ASP A CA 1
ATOM 1557 C C . ASP A 1 200 ? -1.02 7.574 15.023 1 81.88 200 ASP A C 1
ATOM 1559 O O . ASP A 1 200 ? -0.692 6.391 15.148 1 81.88 200 ASP A O 1
ATOM 1563 N N . ALA A 1 201 ? -1.923 8.031 14.203 1 83.38 201 ALA A N 1
ATOM 1564 C CA . ALA A 1 201 ? -2.604 7.094 13.312 1 83.38 201 ALA A CA 1
ATOM 1565 C C . ALA A 1 201 ? -1.618 6.441 12.344 1 83.38 201 ALA A C 1
ATOM 1567 O O . ALA A 1 201 ? -1.744 5.258 12.031 1 83.38 201 ALA A O 1
ATOM 1568 N N . SER A 1 202 ? -0.705 7.16 11.883 1 80.94 202 SER A N 1
ATOM 1569 C CA . SER A 1 202 ? 0.311 6.637 10.977 1 80.94 202 SER A CA 1
ATOM 1570 C C . SER A 1 202 ? 1.14 5.543 11.641 1 80.94 202 SER A C 1
ATOM 1572 O O . SER A 1 202 ? 1.428 4.516 11.031 1 80.94 202 SER A O 1
ATOM 1574 N N . LEU A 1 203 ? 1.429 5.797 12.898 1 76.56 203 LEU A N 1
ATOM 1575 C CA . LEU A 1 203 ? 2.219 4.809 13.625 1 76.56 203 LEU A CA 1
ATOM 1576 C C . LEU A 1 203 ? 1.416 3.531 13.852 1 76.56 203 LEU A C 1
ATOM 1578 O O . LEU A 1 203 ? 1.965 2.43 13.789 1 76.56 203 LEU A O 1
ATOM 1582 N N . GLN A 1 204 ? 0.175 3.691 14.039 1 81.69 204 GLN A N 1
ATOM 1583 C CA . GLN A 1 204 ? -0.691 2.529 14.219 1 81.69 204 GLN A CA 1
ATOM 1584 C C . GLN A 1 204 ? -0.86 1.763 12.914 1 81.69 204 GLN A C 1
ATOM 1586 O O . GLN A 1 204 ? -0.928 0.532 12.914 1 81.69 204 GLN A O 1
ATOM 1591 N N . LEU A 1 205 ? -0.922 2.494 11.883 1 79.88 205 LEU A N 1
ATOM 1592 C CA . LEU A 1 205 ? -1.059 1.887 10.562 1 79.88 205 LEU A CA 1
ATOM 1593 C C . LEU A 1 205 ? 0.138 0.996 10.242 1 79.88 205 LEU A C 1
ATOM 1595 O O . LEU A 1 205 ? -0.023 -0.092 9.688 1 79.88 205 LEU A O 1
ATOM 1599 N N . ILE A 1 206 ? 1.245 1.398 10.617 1 70.94 206 ILE A N 1
ATOM 1600 C CA . ILE A 1 206 ? 2.467 0.635 10.391 1 70.94 206 ILE A CA 1
ATOM 1601 C C . ILE A 1 206 ? 2.41 -0.676 11.172 1 70.94 206 ILE A C 1
ATOM 1603 O O . ILE A 1 206 ? 2.926 -1.699 10.719 1 70.94 206 ILE A O 1
ATOM 1607 N N . LYS A 1 207 ? 1.679 -0.632 12.266 1 72.62 207 LYS A N 1
ATOM 1608 C CA . LYS A 1 207 ? 1.557 -1.827 13.094 1 72.62 207 LYS A CA 1
ATOM 1609 C C . LYS A 1 207 ? 0.397 -2.703 12.633 1 72.62 207 LYS A C 1
ATOM 1611 O O . LYS A 1 207 ? 0.17 -3.785 13.18 1 72.62 207 LYS A O 1
ATOM 1616 N N . GLY A 1 208 ? -0.312 -2.234 11.641 1 71.94 208 GLY A N 1
ATOM 1617 C CA . GLY A 1 208 ? -1.343 -3.066 11.039 1 71.94 208 GLY A CA 1
ATOM 1618 C C . GLY A 1 208 ? -2.74 -2.719 11.516 1 71.94 208 GLY A C 1
ATOM 1619 O O . GLY A 1 208 ? -3.717 -3.346 11.102 1 71.94 208 GLY A O 1
ATOM 1620 N N . GLU A 1 209 ? -2.756 -1.786 12.477 1 73.62 209 GLU A N 1
ATOM 1621 C CA . GLU A 1 209 ? -4.055 -1.372 13 1 73.62 209 GLU A CA 1
ATOM 1622 C C . GLU A 1 209 ? -4.465 -0.013 12.445 1 73.62 209 GLU A C 1
ATOM 1624 O O . GLU A 1 209 ? -3.666 0.924 12.422 1 73.62 209 GLU A O 1
ATOM 1629 N N . PHE A 1 210 ? -5.562 -0.012 11.617 1 73.75 210 PHE A N 1
ATOM 1630 C CA . PHE A 1 210 ? -5.902 1.316 11.117 1 73.75 210 PHE A CA 1
ATOM 1631 C C . PHE A 1 210 ? -7.359 1.65 11.422 1 73.75 210 PHE A C 1
ATOM 1633 O O . PHE A 1 210 ? -8.25 0.822 11.211 1 73.75 210 PHE A O 1
ATOM 1640 N N . ALA A 1 211 ? -7.434 2.715 12.18 1 75.75 211 ALA A N 1
ATOM 1641 C CA . ALA A 1 211 ? -8.734 3.377 12.305 1 75.75 211 ALA A CA 1
ATOM 1642 C C . ALA A 1 211 ? -8.727 4.727 11.586 1 75.75 211 ALA A C 1
ATOM 1644 O O . ALA A 1 211 ? -7.793 5.512 11.742 1 75.75 211 ALA A O 1
ATOM 1645 N N . PRO A 1 212 ? -9.703 4.875 10.664 1 78.81 212 PRO A N 1
ATOM 1646 C CA . PRO A 1 212 ? -9.758 6.156 9.953 1 78.81 212 PRO A CA 1
ATOM 1647 C C . PRO A 1 212 ? -9.773 7.355 10.898 1 78.81 212 PRO A C 1
ATOM 1649 O O . PRO A 1 212 ? -10.398 7.297 11.961 1 78.81 212 PRO A O 1
ATOM 1652 N N . VAL A 1 213 ? -9.023 8.336 10.641 1 80.75 213 VAL A N 1
ATOM 1653 C CA . VAL A 1 213 ? -8.992 9.57 11.406 1 80.75 213 VAL A CA 1
ATOM 1654 C C . VAL A 1 213 ? -10.195 10.438 11.047 1 80.75 213 VAL A C 1
ATOM 1656 O O . VAL A 1 213 ? -10.531 10.586 9.875 1 80.75 213 VAL A O 1
ATOM 1659 N N . ARG A 1 214 ? -10.828 10.914 12.031 1 81.12 214 ARG A N 1
ATOM 1660 C CA . ARG A 1 214 ? -12.008 11.75 11.82 1 81.12 214 ARG A CA 1
ATOM 1661 C C . ARG A 1 214 ? -11.617 13.133 11.312 1 81.12 214 ARG A C 1
ATOM 1663 O O . ARG A 1 214 ? -10.758 13.789 11.898 1 81.12 214 ARG A O 1
ATOM 1670 N N . ALA A 1 215 ? -12.234 13.469 10.219 1 75.75 215 ALA A N 1
ATOM 1671 C CA . ALA A 1 215 ? -11.977 14.805 9.68 1 75.75 215 ALA A CA 1
ATOM 1672 C C . ALA A 1 215 ? -12.547 15.875 10.602 1 75.75 215 ALA A C 1
ATOM 1674 O O . ALA A 1 215 ? -13.586 15.672 11.242 1 75.75 215 ALA A O 1
ATOM 1675 N N . PRO A 1 216 ? -11.766 16.938 10.711 1 72.75 216 PRO A N 1
ATOM 1676 C CA . PRO A 1 216 ? -12.305 18.031 11.523 1 72.75 216 PRO A CA 1
ATOM 1677 C C . PRO A 1 216 ? -13.641 18.562 10.992 1 72.75 216 PRO A C 1
ATOM 1679 O O . PRO A 1 216 ? -13.953 18.359 9.812 1 72.75 216 PRO A O 1
ATOM 1682 N N . ALA A 1 217 ? -14.453 19.156 11.82 1 68.5 217 ALA A N 1
ATOM 1683 C CA . ALA A 1 217 ? -15.797 19.641 11.508 1 68.5 217 ALA A CA 1
ATOM 1684 C C . ALA A 1 217 ? -15.734 20.766 10.469 1 68.5 217 ALA A C 1
ATOM 1686 O O . ALA A 1 217 ? -16.609 20.844 9.594 1 68.5 217 ALA A O 1
ATOM 1687 N N . ILE A 1 218 ? -14.742 21.562 10.57 1 70.19 218 ILE A N 1
ATOM 1688 C CA . ILE A 1 218 ? -14.609 22.672 9.633 1 70.19 218 ILE A CA 1
ATOM 1689 C C . ILE A 1 218 ? -13.633 22.297 8.523 1 70.19 218 ILE A C 1
ATOM 1691 O O . ILE A 1 218 ? -12.484 21.938 8.797 1 70.19 218 ILE A O 1
ATOM 1695 N N . ALA A 1 219 ? -14.07 22.516 7.34 1 74.25 219 ALA A N 1
ATOM 1696 C CA . ALA A 1 219 ? -13.273 22.109 6.188 1 74.25 219 ALA A CA 1
ATOM 1697 C C . ALA A 1 219 ? -12.156 23.109 5.914 1 74.25 219 ALA A C 1
ATOM 1699 O O . ALA A 1 219 ? -12.398 24.312 5.816 1 74.25 219 ALA A O 1
ATOM 1700 N N . ASP A 1 220 ? -10.969 22.688 6.109 1 77.56 220 ASP A N 1
ATOM 1701 C CA . ASP A 1 220 ? -9.805 23.484 5.742 1 77.56 220 ASP A CA 1
ATOM 1702 C C . ASP A 1 220 ? -8.695 22.609 5.164 1 77.56 220 ASP A C 1
ATOM 1704 O O . ASP A 1 220 ? -8.969 21.516 4.656 1 77.56 220 ASP A O 1
ATOM 1708 N N . GLU A 1 221 ? -7.52 23.125 5.176 1 76.31 221 GLU A N 1
ATOM 1709 C CA . GLU A 1 221 ? -6.379 22.375 4.66 1 76.31 221 GLU A CA 1
ATOM 1710 C C . GLU A 1 221 ? -6.105 21.141 5.508 1 76.31 221 GLU A C 1
ATOM 1712 O O . GLU A 1 221 ? -5.648 20.109 4.992 1 76.31 221 GLU A O 1
ATOM 1717 N N . THR A 1 222 ? -6.473 21.234 6.715 1 76.25 222 THR A N 1
ATOM 1718 C CA . THR A 1 222 ? -6.25 20.094 7.605 1 76.25 222 THR A CA 1
ATOM 1719 C C . THR A 1 222 ? -7.215 18.969 7.289 1 76.25 222 THR A C 1
ATOM 1721 O O . THR A 1 222 ? -6.844 17.797 7.352 1 76.25 222 THR A O 1
ATOM 1724 N N . SER A 1 223 ? -8.453 19.359 6.961 1 80.94 223 SER A N 1
ATOM 1725 C CA . SER A 1 223 ? -9.43 18.359 6.59 1 80.94 223 SER A CA 1
ATOM 1726 C C . SER A 1 223 ? -9.016 17.625 5.316 1 80.94 223 SER A C 1
ATOM 1728 O O . SER A 1 223 ? -9.227 16.406 5.191 1 80.94 223 SER A O 1
ATOM 1730 N N . ASP A 1 224 ? -8.469 18.422 4.457 1 80.75 224 ASP A N 1
ATOM 1731 C CA . ASP A 1 224 ? -7.973 17.812 3.225 1 80.75 224 ASP A CA 1
ATOM 1732 C C . ASP A 1 224 ? -6.844 16.828 3.514 1 80.75 224 ASP A C 1
ATOM 1734 O O . ASP A 1 224 ? -6.766 15.766 2.889 1 80.75 224 ASP A O 1
ATOM 1738 N N . LEU A 1 225 ? -6.047 17.219 4.387 1 79.75 225 LEU A N 1
ATOM 1739 C CA . LEU A 1 225 ? -4.934 16.344 4.762 1 79.75 225 LEU A CA 1
ATOM 1740 C C . LEU A 1 225 ? -5.438 15.062 5.398 1 79.75 225 LEU A C 1
ATOM 1742 O O . LEU A 1 225 ? -4.914 13.977 5.117 1 79.75 225 LEU A O 1
ATOM 1746 N N . VAL A 1 226 ? -6.43 15.195 6.223 1 83.38 226 VAL A N 1
ATOM 1747 C CA . VAL A 1 226 ? -7 14.031 6.891 1 83.38 226 VAL A CA 1
ATOM 1748 C C . VAL A 1 226 ? -7.609 13.086 5.855 1 83.38 226 VAL A C 1
ATOM 1750 O O . VAL A 1 226 ? -7.43 11.867 5.934 1 83.38 226 VAL A O 1
ATOM 1753 N N . THR A 1 227 ? -8.305 13.648 4.938 1 83.5 227 THR A N 1
ATOM 1754 C CA . THR A 1 227 ? -8.906 12.836 3.883 1 83.5 227 THR A CA 1
ATOM 1755 C C . THR A 1 227 ? -7.836 12.117 3.07 1 83.5 227 THR A C 1
ATOM 1757 O O . THR A 1 227 ? -7.969 10.93 2.773 1 83.5 227 THR A O 1
ATOM 1760 N N . ALA A 1 228 ? -6.805 12.867 2.75 1 80.25 228 ALA A N 1
ATOM 1761 C CA . ALA A 1 228 ? -5.695 12.281 2.006 1 80.25 228 ALA A CA 1
ATOM 1762 C C . ALA A 1 228 ? -5.027 11.164 2.807 1 80.25 228 ALA A C 1
ATOM 1764 O O . ALA A 1 228 ? -4.707 10.109 2.26 1 80.25 228 ALA A O 1
ATOM 1765 N N . PHE A 1 229 ? -4.887 11.344 4.039 1 84.62 229 PHE A N 1
ATOM 1766 C CA . PHE A 1 229 ? -4.297 10.352 4.926 1 84.62 229 PHE A CA 1
ATOM 1767 C C . PHE A 1 229 ? -5.141 9.086 4.953 1 84.62 229 PHE A C 1
ATOM 1769 O O . PHE A 1 229 ? -4.609 7.977 4.848 1 84.62 229 PHE A O 1
ATOM 1776 N N . ASN A 1 230 ? -6.379 9.336 5.117 1 85.31 230 ASN A N 1
ATOM 1777 C CA . ASN A 1 230 ? -7.27 8.18 5.176 1 85.31 230 ASN A CA 1
ATOM 1778 C C . ASN A 1 230 ? -7.223 7.371 3.879 1 85.31 230 ASN A C 1
ATOM 1780 O O . ASN A 1 230 ? -7.285 6.141 3.906 1 85.31 230 ASN A O 1
ATOM 1784 N N . GLN A 1 231 ? -7.18 8.039 2.857 1 83.56 231 GLN A N 1
ATOM 1785 C CA . GLN A 1 231 ? -7.062 7.355 1.573 1 83.56 231 GLN A CA 1
ATOM 1786 C C . GLN A 1 231 ? -5.762 6.562 1.492 1 83.56 231 GLN A C 1
ATOM 1788 O O . GLN A 1 231 ? -5.758 5.41 1.046 1 83.56 231 GLN A O 1
ATOM 1793 N N . MET A 1 232 ? -4.672 7.098 1.899 1 83.38 232 MET A N 1
ATOM 1794 C CA . MET A 1 232 ? -3.375 6.426 1.9 1 83.38 232 MET A CA 1
ATOM 1795 C C . MET A 1 232 ? -3.387 5.219 2.834 1 83.38 232 MET A C 1
ATOM 1797 O O . MET A 1 232 ? -2.832 4.168 2.506 1 83.38 232 MET A O 1
ATOM 1801 N N . ALA A 1 233 ? -3.996 5.473 3.947 1 84.88 233 ALA A N 1
ATOM 1802 C CA . ALA A 1 233 ? -4.113 4.367 4.895 1 84.88 233 ALA A CA 1
ATOM 1803 C C . ALA A 1 233 ? -4.867 3.193 4.277 1 84.88 233 ALA A C 1
ATOM 1805 O O . ALA A 1 233 ? -4.496 2.035 4.477 1 84.88 233 ALA A O 1
ATOM 1806 N N . GLY A 1 234 ? -5.906 3.502 3.578 1 84.12 234 GLY A N 1
ATOM 1807 C CA . GLY A 1 234 ? -6.637 2.473 2.861 1 84.12 234 GLY A CA 1
ATOM 1808 C C . GLY A 1 234 ? -5.781 1.716 1.862 1 84.12 234 GLY A C 1
ATOM 1809 O O . GLY A 1 234 ? -5.883 0.492 1.751 1 84.12 234 GLY A O 1
ATOM 1810 N N . GLU A 1 235 ? -4.941 2.395 1.205 1 83.31 235 GLU A N 1
ATOM 1811 C CA . GLU A 1 235 ? -4.047 1.781 0.228 1 83.31 235 GLU A CA 1
ATOM 1812 C C . GLU A 1 235 ? -3.039 0.858 0.905 1 83.31 235 GLU A C 1
ATOM 1814 O O . GLU A 1 235 ? -2.686 -0.19 0.361 1 83.31 235 GLU A O 1
ATOM 1819 N N . ILE A 1 236 ? -2.609 1.283 2.02 1 83.81 236 ILE A N 1
ATOM 1820 C CA . ILE A 1 236 ? -1.63 0.488 2.752 1 83.81 236 ILE A CA 1
ATOM 1821 C C . ILE A 1 236 ? -2.281 -0.798 3.256 1 83.81 236 ILE A C 1
ATOM 1823 O O . ILE A 1 236 ? -1.661 -1.863 3.238 1 83.81 236 ILE A O 1
ATOM 1827 N N . LEU A 1 237 ? -3.512 -0.692 3.719 1 83.12 237 LEU A N 1
ATOM 1828 C CA . LEU A 1 237 ? -4.238 -1.889 4.129 1 83.12 237 LEU A CA 1
ATOM 1829 C C . LEU A 1 237 ? -4.434 -2.838 2.951 1 83.12 237 LEU A C 1
ATOM 1831 O O . LEU A 1 237 ? -4.316 -4.055 3.105 1 83.12 237 LEU A O 1
ATOM 1835 N N . HIS A 1 238 ? -4.711 -2.26 1.875 1 83.5 238 HIS A N 1
ATOM 1836 C CA . HIS A 1 238 ? -4.832 -3.045 0.653 1 83.5 238 HIS A CA 1
ATOM 1837 C C . HIS A 1 238 ? -3.523 -3.754 0.32 1 83.5 238 HIS A C 1
ATOM 1839 O O . HIS A 1 238 ? -3.531 -4.906 -0.118 1 83.5 238 HIS A O 1
ATOM 1845 N N . LYS A 1 239 ? -2.447 -3.025 0.521 1 83.81 239 LYS A N 1
ATOM 1846 C CA . LYS A 1 239 ? -1.125 -3.609 0.313 1 83.81 239 LYS A CA 1
ATOM 1847 C C . LYS A 1 239 ? -0.932 -4.852 1.176 1 83.81 239 LYS A C 1
ATOM 1849 O O . LYS A 1 239 ? -0.421 -5.871 0.703 1 83.81 239 LYS A O 1
ATOM 1854 N N . LYS A 1 240 ? -1.328 -4.832 2.363 1 83.69 240 LYS A N 1
ATOM 1855 C CA . LYS A 1 240 ? -1.176 -5.957 3.283 1 83.69 240 LYS A CA 1
ATOM 1856 C C . LYS A 1 240 ? -1.989 -7.16 2.82 1 83.69 240 LYS A C 1
ATOM 1858 O O . LYS A 1 240 ? -1.541 -8.305 2.941 1 83.69 240 LYS A O 1
ATOM 1863 N N . LEU A 1 241 ? -3.113 -6.938 2.316 1 82.38 241 LEU A N 1
ATOM 1864 C CA . LEU A 1 241 ? -3.953 -8 1.782 1 82.38 241 LEU A CA 1
ATOM 1865 C C . LEU A 1 241 ? -3.316 -8.625 0.544 1 82.38 241 LEU A C 1
ATOM 1867 O O . LEU A 1 241 ? -3.389 -9.844 0.349 1 82.38 241 LEU A O 1
ATOM 1871 N N . LEU A 1 242 ? -2.674 -7.781 -0.257 1 82.75 242 LEU A N 1
ATOM 1872 C CA . LEU A 1 242 ? -1.988 -8.273 -1.446 1 82.75 242 LEU A CA 1
ATOM 1873 C C . LEU A 1 242 ? -0.8 -9.148 -1.064 1 82.75 242 LEU A C 1
ATOM 1875 O O . LEU A 1 242 ? -0.534 -10.164 -1.718 1 82.75 242 LEU A O 1
ATOM 1879 N N . GLU A 1 243 ? -0.107 -8.719 -0.058 1 83.25 243 GLU A N 1
ATOM 1880 C CA . GLU A 1 243 ? 1.007 -9.523 0.438 1 83.25 243 GLU A CA 1
ATOM 1881 C C . GLU A 1 243 ? 0.54 -10.914 0.867 1 83.25 243 GLU A C 1
ATOM 1883 O O . GLU A 1 243 ? 1.189 -11.914 0.56 1 83.25 243 GLU A O 1
ATOM 1888 N N . LYS A 1 244 ? -0.589 -10.969 1.493 1 82 244 LYS A N 1
ATOM 1889 C CA . LYS A 1 244 ? -1.15 -12.242 1.922 1 82 244 LYS A CA 1
ATOM 1890 C C . LYS A 1 244 ? -1.573 -13.094 0.723 1 82 244 LYS A C 1
ATOM 1892 O O . LYS A 1 244 ? -1.387 -14.305 0.718 1 82 244 LYS A O 1
ATOM 1897 N N . ALA A 1 245 ? -2.115 -12.438 -0.195 1 80.56 245 ALA A N 1
ATOM 1898 C CA . ALA A 1 245 ? -2.521 -13.125 -1.417 1 80.56 245 ALA A CA 1
ATOM 1899 C C . ALA A 1 245 ? -1.313 -13.703 -2.146 1 80.56 245 ALA A C 1
ATOM 1901 O O . ALA A 1 245 ? -1.362 -14.836 -2.645 1 80.56 245 ALA A O 1
ATOM 1902 N N . LEU A 1 246 ? -0.292 -12.945 -2.238 1 81.56 246 LEU A N 1
ATOM 1903 C CA . LEU A 1 246 ? 0.935 -13.414 -2.875 1 81.56 246 LEU A CA 1
ATOM 1904 C C . LEU A 1 246 ? 1.483 -14.648 -2.16 1 81.56 246 LEU A C 1
ATOM 1906 O O . LEU A 1 246 ? 1.916 -15.602 -2.807 1 81.56 246 LEU A O 1
ATOM 1910 N N . ASP A 1 247 ? 1.412 -14.617 -0.871 1 78.88 247 ASP A N 1
ATOM 1911 C CA . ASP A 1 247 ? 1.874 -15.75 -0.069 1 78.88 247 ASP A CA 1
ATOM 1912 C C . ASP A 1 247 ? 1.081 -17.016 -0.39 1 78.88 247 ASP A C 1
ATOM 1914 O O . ASP A 1 247 ? 1.635 -18.109 -0.396 1 78.88 247 ASP A O 1
ATOM 1918 N N . ARG A 1 248 ? -0.144 -16.797 -0.67 1 79.56 248 ARG A N 1
ATOM 1919 C CA . ARG A 1 248 ? -1.048 -17.922 -0.87 1 79.56 248 ARG A CA 1
ATOM 1920 C C . ARG A 1 248 ? -0.962 -18.438 -2.301 1 79.56 248 ARG A C 1
ATOM 1922 O O . ARG A 1 248 ? -1.15 -19.641 -2.543 1 79.56 248 ARG A O 1
ATOM 1929 N N . TYR A 1 249 ? -0.655 -17.547 -3.176 1 80.5 249 TYR A N 1
ATOM 1930 C CA . TYR A 1 249 ? -0.748 -17.953 -4.574 1 80.5 249 TYR A CA 1
ATOM 1931 C C . TYR A 1 249 ? 0.637 -18.188 -5.168 1 80.5 249 TYR A C 1
ATOM 1933 O O . TYR A 1 249 ? 0.771 -18.828 -6.215 1 80.5 249 TYR A O 1
ATOM 1941 N N . VAL A 1 250 ? 1.524 -17.5 -4.438 1 77.88 250 VAL A N 1
ATOM 1942 C CA . VAL A 1 250 ? 2.914 -17.703 -4.836 1 77.88 250 VAL A CA 1
ATOM 1943 C C . VAL A 1 250 ? 3.674 -18.422 -3.732 1 77.88 250 VAL A C 1
ATOM 1945 O O . VAL A 1 250 ? 3.322 -18.328 -2.555 1 77.88 250 VAL A O 1
ATOM 1948 N N . SER A 1 251 ? 4.539 -19.281 -3.99 1 72.94 251 SER A N 1
ATOM 1949 C CA . SER A 1 251 ? 5.293 -19.938 -2.922 1 72.94 251 SER A CA 1
ATOM 1950 C C . SER A 1 251 ? 5.891 -18.906 -1.968 1 72.94 251 SER A C 1
ATOM 1952 O O . SER A 1 251 ? 6.207 -17.781 -2.373 1 72.94 251 SER A O 1
ATOM 1954 N N . ARG A 1 252 ? 5.898 -19.188 -0.738 1 70 252 ARG A N 1
ATOM 1955 C CA . ARG A 1 252 ? 6.375 -18.312 0.319 1 70 252 ARG A CA 1
ATOM 1956 C C . ARG A 1 252 ? 7.77 -17.781 0.003 1 70 252 ARG A C 1
ATOM 1958 O O . ARG A 1 252 ? 8.062 -16.594 0.227 1 70 252 ARG A O 1
ATOM 1965 N N . ASP A 1 253 ? 8.562 -18.641 -0.54 1 68.75 253 ASP A N 1
ATOM 1966 C CA . ASP A 1 253 ? 9.945 -18.25 -0.807 1 68.75 253 ASP A CA 1
ATOM 1967 C C . ASP A 1 253 ? 10.016 -17.188 -1.897 1 68.75 253 ASP A C 1
ATOM 1969 O O . ASP A 1 253 ? 10.766 -16.219 -1.774 1 68.75 253 ASP A O 1
ATOM 1973 N N . VAL A 1 254 ? 9.25 -17.406 -2.898 1 73.75 254 VAL A N 1
ATOM 1974 C CA . VAL A 1 254 ? 9.227 -16.453 -3.998 1 73.75 254 VAL A CA 1
ATOM 1975 C C . VAL A 1 254 ? 8.562 -15.156 -3.543 1 73.75 254 VAL A C 1
ATOM 1977 O O . VAL A 1 254 ? 9.055 -14.062 -3.826 1 73.75 254 VAL A O 1
ATOM 1980 N N . ALA A 1 255 ? 7.508 -15.352 -2.811 1 73.69 255 ALA A N 1
ATOM 1981 C CA . ALA A 1 255 ? 6.766 -14.195 -2.322 1 73.69 255 ALA A CA 1
ATOM 1982 C C . ALA A 1 255 ? 7.648 -13.305 -1.46 1 73.69 255 ALA A C 1
ATOM 1984 O O . ALA A 1 255 ? 7.633 -12.078 -1.608 1 73.69 255 ALA A O 1
ATOM 1985 N N . GLU A 1 256 ? 8.414 -13.914 -0.596 1 73.38 256 GLU A N 1
ATOM 1986 C CA . GLU A 1 256 ? 9.297 -13.164 0.289 1 73.38 256 GLU A CA 1
ATOM 1987 C C . GLU A 1 256 ? 10.336 -12.383 -0.507 1 73.38 256 GLU A C 1
ATOM 1989 O O . GLU A 1 256 ? 10.625 -11.219 -0.199 1 73.38 256 GLU A O 1
ATOM 1994 N N . SER A 1 257 ? 10.828 -13.078 -1.489 1 72.56 257 SER A N 1
ATOM 1995 C CA . SER A 1 257 ? 11.82 -12.414 -2.328 1 72.56 257 SER A CA 1
ATOM 1996 C C . SER A 1 257 ? 11.211 -11.25 -3.098 1 72.56 257 SER A C 1
ATOM 1998 O O . SER A 1 257 ? 11.828 -10.188 -3.225 1 72.56 257 SER A O 1
ATOM 2000 N N . LEU A 1 258 ? 9.961 -11.523 -3.523 1 71.62 258 LEU A N 1
ATOM 2001 C CA . LEU A 1 258 ? 9.258 -10.492 -4.281 1 71.62 258 LEU A CA 1
ATOM 2002 C C . LEU A 1 258 ? 8.906 -9.305 -3.391 1 71.62 258 LEU A C 1
ATOM 2004 O O . LEU A 1 258 ? 8.961 -8.156 -3.834 1 71.62 258 LEU A O 1
ATOM 2008 N N . ILE A 1 259 ? 8.609 -9.633 -2.172 1 69 259 ILE A N 1
ATOM 2009 C CA . ILE A 1 259 ? 8.227 -8.609 -1.211 1 69 259 ILE A CA 1
ATOM 2010 C C . ILE A 1 259 ? 9.445 -7.762 -0.841 1 69 259 ILE A C 1
ATOM 2012 O O . ILE A 1 259 ? 9.352 -6.535 -0.747 1 69 259 ILE A O 1
ATOM 2016 N N . LEU A 1 260 ? 10.578 -8.398 -0.802 1 70.12 260 LEU A N 1
ATOM 2017 C CA . LEU A 1 260 ? 11.789 -7.707 -0.389 1 70.12 260 LEU A CA 1
ATOM 2018 C C . LEU A 1 260 ? 12.438 -7 -1.573 1 70.12 260 LEU A C 1
ATOM 2020 O O . LEU A 1 260 ? 12.977 -5.898 -1.425 1 70.12 260 LEU A O 1
ATOM 2024 N N . HIS A 1 261 ? 12.289 -7.719 -2.74 1 73.75 261 HIS A N 1
ATOM 2025 C CA . HIS A 1 261 ? 12.93 -7.16 -3.926 1 73.75 261 HIS A CA 1
ATOM 2026 C C . HIS A 1 261 ? 12 -7.227 -5.133 1 73.75 261 HIS A C 1
ATOM 2028 O O . HIS A 1 261 ? 12.297 -7.91 -6.117 1 73.75 261 HIS A O 1
ATOM 2034 N N . PRO A 1 262 ? 11.016 -6.438 -5.07 1 65.12 262 PRO A N 1
ATOM 2035 C CA . PRO A 1 262 ? 10.016 -6.516 -6.137 1 65.12 262 PRO A CA 1
ATOM 2036 C C . PRO A 1 262 ? 10.562 -6.07 -7.492 1 65.12 262 PRO A C 1
ATOM 2038 O O . PRO A 1 262 ? 10 -6.422 -8.531 1 65.12 262 PRO A O 1
ATOM 2041 N N . GLU A 1 263 ? 11.75 -5.379 -7.465 1 64.75 263 GLU A N 1
ATOM 2042 C CA . GLU A 1 263 ? 12.328 -4.863 -8.703 1 64.75 263 GLU A CA 1
ATOM 2043 C C . GLU A 1 263 ? 13.148 -5.934 -9.414 1 64.75 263 GLU A C 1
ATOM 2045 O O . GLU A 1 263 ? 13.43 -5.812 -10.609 1 64.75 263 GLU A O 1
ATOM 2050 N N . ARG A 1 264 ? 13.461 -7.027 -8.695 1 63.84 264 ARG A N 1
ATOM 2051 C CA . ARG A 1 264 ? 14.398 -8 -9.234 1 63.84 264 ARG A CA 1
ATOM 2052 C C . ARG A 1 264 ? 13.664 -9.203 -9.828 1 63.84 264 ARG A C 1
ATOM 2054 O O . ARG A 1 264 ? 13.938 -10.344 -9.461 1 63.84 264 ARG A O 1
ATOM 2061 N N . ILE A 1 265 ? 12.633 -8.883 -10.602 1 66.62 265 ILE A N 1
ATOM 2062 C CA . ILE A 1 265 ? 11.938 -10 -11.234 1 66.62 265 ILE A CA 1
ATOM 2063 C C . ILE A 1 265 ? 12.508 -10.234 -12.633 1 66.62 265 ILE A C 1
ATOM 2065 O O . ILE A 1 265 ? 12.203 -9.477 -13.562 1 66.62 265 ILE A O 1
ATOM 2069 N N . ASP A 1 266 ? 13.633 -11.031 -12.688 1 75.12 266 ASP A N 1
ATOM 2070 C CA . ASP A 1 266 ? 14.188 -11.305 -14.008 1 75.12 266 ASP A CA 1
ATOM 2071 C C . ASP A 1 266 ? 14.023 -12.773 -14.383 1 75.12 266 ASP A C 1
ATOM 2073 O O . ASP A 1 266 ? 14.055 -13.648 -13.516 1 75.12 266 ASP A O 1
ATOM 2077 N N . LEU A 1 267 ? 13.828 -12.906 -15.617 1 78 267 LEU A N 1
ATOM 2078 C CA . LEU A 1 267 ? 13.852 -14.258 -16.172 1 78 267 LEU A CA 1
ATOM 2079 C C . LEU A 1 267 ? 15.25 -14.852 -16.109 1 78 267 LEU A C 1
ATOM 2081 O O . LEU A 1 267 ? 16.234 -14.125 -16.25 1 78 267 LEU A O 1
ATOM 2085 N N . GLY A 1 268 ? 15.375 -16.062 -15.758 1 81.06 268 GLY A N 1
ATOM 2086 C CA . GLY A 1 268 ? 16.656 -16.734 -15.648 1 81.06 268 GLY A CA 1
ATOM 2087 C C . GLY A 1 268 ? 16.594 -18.016 -14.836 1 81.06 268 GLY A C 1
ATOM 2088 O O . GLY A 1 268 ? 15.531 -18.406 -14.367 1 81.06 268 GLY A O 1
ATOM 2089 N N . GLY A 1 269 ? 17.75 -18.75 -14.828 1 86.69 269 GLY A N 1
ATOM 2090 C CA . GLY A 1 269 ? 17.812 -20 -14.078 1 86.69 269 GLY A CA 1
ATOM 2091 C C . GLY A 1 269 ? 19.219 -20.422 -13.758 1 86.69 269 GLY A C 1
ATOM 2092 O O . GLY A 1 269 ? 20.172 -20.016 -14.43 1 86.69 269 GLY A O 1
ATOM 2093 N N . VAL A 1 270 ? 19.375 -21.125 -12.734 1 87.81 270 VAL A N 1
ATOM 2094 C CA . VAL A 1 270 ? 20.672 -21.656 -12.305 1 87.81 270 VAL A CA 1
ATOM 2095 C C . VAL A 1 270 ? 20.547 -23.156 -12.07 1 87.81 270 VAL A C 1
ATOM 2097 O O . VAL A 1 270 ? 19.484 -23.656 -11.727 1 87.81 270 VAL A O 1
ATOM 2100 N N . ARG A 1 271 ? 21.688 -23.828 -12.359 1 92.19 271 ARG A N 1
ATOM 2101 C CA . ARG A 1 271 ? 21.719 -25.25 -12.031 1 92.19 271 ARG A CA 1
ATOM 2102 C C . ARG A 1 271 ? 21.797 -25.469 -10.523 1 92.19 271 ARG A C 1
ATOM 2104 O O . ARG A 1 271 ? 22.578 -24.812 -9.836 1 92.19 271 ARG A O 1
ATOM 2111 N N . GLN A 1 272 ? 20.953 -26.25 -10.086 1 92.69 272 GLN A N 1
ATOM 2112 C CA . GLN A 1 272 ? 20.906 -26.5 -8.648 1 92.69 272 GLN A CA 1
ATOM 2113 C C . GLN A 1 272 ? 20.453 -27.922 -8.352 1 92.69 272 GLN A C 1
ATOM 2115 O O . GLN A 1 272 ? 19.562 -28.453 -9.023 1 92.69 272 GLN A O 1
ATOM 2120 N N . GLU A 1 273 ? 21.109 -28.5 -7.395 1 95.19 273 GLU A N 1
ATOM 2121 C CA . GLU A 1 273 ? 20.625 -29.781 -6.887 1 95.19 273 GLU A CA 1
ATOM 2122 C C . GLU A 1 273 ? 19.391 -29.609 -6.023 1 95.19 273 GLU A C 1
ATOM 2124 O O . GLU A 1 273 ? 19.297 -28.672 -5.238 1 95.19 273 GLU A O 1
ATOM 2129 N N . THR A 1 274 ? 18.422 -30.484 -6.238 1 96.19 274 THR A N 1
ATOM 2130 C CA . THR A 1 274 ? 17.188 -30.453 -5.469 1 96.19 274 THR A CA 1
ATOM 2131 C C . THR A 1 274 ? 16.641 -31.859 -5.246 1 96.19 274 THR A C 1
ATOM 2133 O O . THR A 1 274 ? 17.156 -32.812 -5.82 1 96.19 274 THR A O 1
ATOM 2136 N N . VAL A 1 275 ? 15.766 -32 -4.359 1 98.19 275 VAL A N 1
ATOM 2137 C CA . VAL A 1 275 ? 14.938 -33.188 -4.238 1 98.19 275 VAL A CA 1
ATOM 2138 C C . VAL A 1 275 ? 13.508 -32.875 -4.684 1 98.19 275 VAL A C 1
ATOM 2140 O O . VAL A 1 275 ? 12.898 -31.938 -4.199 1 98.19 275 VAL A O 1
ATOM 2143 N N . ILE A 1 276 ? 13.062 -33.656 -5.645 1 97.88 276 ILE A N 1
ATOM 2144 C CA . ILE A 1 276 ? 11.727 -33.438 -6.191 1 97.88 276 ILE A CA 1
ATOM 2145 C C . ILE A 1 276 ? 10.789 -34.562 -5.715 1 97.88 276 ILE A C 1
ATOM 2147 O O . ILE A 1 276 ? 11.117 -35.75 -5.812 1 97.88 276 ILE A O 1
ATOM 2151 N N . LEU A 1 277 ? 9.688 -34.125 -5.16 1 98.5 277 LEU A N 1
ATOM 2152 C CA . LEU A 1 277 ? 8.641 -35.031 -4.699 1 98.5 277 LEU A CA 1
ATOM 2153 C C . LEU A 1 277 ? 7.328 -34.781 -5.434 1 98.5 277 LEU A C 1
ATOM 2155 O O . LEU A 1 277 ? 6.812 -33.656 -5.406 1 98.5 277 LEU A O 1
ATOM 2159 N N . PHE A 1 278 ? 6.848 -35.781 -6.133 1 98 278 PHE A N 1
ATOM 2160 C CA . PHE A 1 278 ? 5.531 -35.719 -6.75 1 98 278 PHE A CA 1
ATOM 2161 C C . PHE A 1 278 ? 4.551 -36.625 -6.027 1 98 278 PHE A C 1
ATOM 2163 O O . PHE A 1 278 ? 4.91 -37.75 -5.625 1 98 278 PHE A O 1
ATOM 2170 N N . CYS A 1 279 ? 3.387 -36.188 -5.879 1 97.69 279 CYS A N 1
ATOM 2171 C CA . CYS A 1 279 ? 2.297 -37.062 -5.434 1 97.69 279 CYS A CA 1
ATOM 2172 C C . CYS A 1 279 ? 1.033 -36.812 -6.246 1 97.69 279 CYS A C 1
ATOM 2174 O O . CYS A 1 279 ? 0.824 -35.688 -6.746 1 97.69 279 CYS A O 1
ATOM 2176 N N . ASP A 1 280 ? 0.229 -37.75 -6.375 1 95.88 280 ASP A N 1
ATOM 2177 C CA . ASP A 1 280 ? -0.995 -37.656 -7.164 1 95.88 280 ASP A CA 1
ATOM 2178 C C . ASP A 1 280 ? -2.049 -38.656 -6.664 1 95.88 280 ASP A C 1
ATOM 2180 O O . ASP A 1 280 ? -1.713 -39.719 -6.137 1 95.88 280 ASP A O 1
ATOM 2184 N N . ILE A 1 281 ? -3.291 -38.281 -6.836 1 94.88 281 ILE A N 1
ATOM 2185 C CA . ILE A 1 281 ? -4.418 -39.094 -6.426 1 94.88 281 ILE A CA 1
ATOM 2186 C C . ILE A 1 281 ? -4.566 -40.281 -7.391 1 94.88 281 ILE A C 1
ATOM 2188 O O . ILE A 1 281 ? -4.453 -40.125 -8.609 1 94.88 281 ILE A O 1
ATOM 2192 N N . ARG A 1 282 ? -4.758 -41.469 -6.816 1 93 282 ARG A N 1
ATOM 2193 C CA . ARG A 1 282 ? -5.016 -42.656 -7.637 1 93 282 ARG A CA 1
ATOM 2194 C C . ARG A 1 282 ? -6.496 -42.75 -7.984 1 93 282 ARG A C 1
ATOM 2196 O O . ARG A 1 282 ? -7.359 -42.562 -7.121 1 93 282 ARG A O 1
ATOM 2203 N N . ASN A 1 283 ? -6.742 -42.938 -9.242 1 87.56 283 ASN A N 1
ATOM 2204 C CA . ASN A 1 283 ? -8.094 -43.094 -9.766 1 87.56 283 ASN A CA 1
ATOM 2205 C C . ASN A 1 283 ? -8.914 -41.844 -9.594 1 87.56 283 ASN A C 1
ATOM 2207 O O . ASN A 1 283 ? -10.078 -41.875 -9.18 1 87.56 283 ASN A O 1
ATOM 2211 N N . PHE A 1 284 ? -8.328 -40.688 -9.797 1 88.25 284 PHE A N 1
ATOM 2212 C CA . PHE A 1 284 ? -8.992 -39.406 -9.633 1 88.25 284 PHE A CA 1
ATOM 2213 C C . PHE A 1 284 ? -10.086 -39.219 -10.68 1 88.25 284 PHE A C 1
ATOM 2215 O O . PHE A 1 284 ? -11.133 -38.625 -10.398 1 88.25 284 PHE A O 1
ATOM 2222 N N . THR A 1 285 ? -9.75 -39.688 -11.938 1 81.38 285 THR A N 1
ATOM 2223 C CA . THR A 1 285 ? -10.727 -39.531 -13.008 1 81.38 285 THR A CA 1
ATOM 2224 C C . THR A 1 285 ? -12.055 -40.156 -12.617 1 81.38 285 THR A C 1
ATOM 2226 O O . THR A 1 285 ? -13.117 -39.562 -12.812 1 81.38 285 THR A O 1
ATOM 2229 N N . ARG A 1 286 ? -11.93 -41.281 -12.031 1 83.12 286 ARG A N 1
ATOM 2230 C CA . ARG A 1 286 ? -13.141 -41.969 -11.578 1 83.12 286 ARG A CA 1
ATOM 2231 C C . ARG A 1 286 ? -13.82 -41.188 -10.461 1 83.12 286 ARG A C 1
ATOM 2233 O O . ARG A 1 286 ? -15.039 -41.031 -10.445 1 83.12 286 ARG A O 1
ATOM 2240 N N . LEU A 1 287 ? -13.086 -40.719 -9.594 1 85.75 287 LEU A N 1
ATOM 2241 C CA . LEU A 1 287 ? -13.602 -39.969 -8.461 1 85.75 287 LEU A CA 1
ATOM 2242 C C . LEU A 1 287 ? -14.289 -38.688 -8.93 1 85.75 287 LEU A C 1
ATOM 2244 O O . LEU A 1 287 ? -15.375 -38.344 -8.445 1 85.75 287 LEU A O 1
ATOM 2248 N N . SER A 1 288 ? -13.727 -37.969 -9.828 1 85.62 288 SER A N 1
ATOM 2249 C CA . SER A 1 288 ? -14.227 -36.688 -10.273 1 85.62 288 SER A CA 1
ATOM 2250 C C . SER A 1 288 ? -15.461 -36.844 -11.156 1 85.62 288 SER A C 1
ATOM 2252 O O . SER A 1 288 ? -16.266 -35.906 -11.273 1 85.62 288 SER A O 1
ATOM 2254 N N . SER A 1 289 ? -15.602 -37.969 -11.75 1 82.38 289 SER A N 1
ATOM 2255 C CA . SER A 1 289 ? -16.75 -38.188 -12.625 1 82.38 289 SER A CA 1
ATOM 2256 C C . SER A 1 289 ? -17.969 -38.625 -11.82 1 82.38 289 SER A C 1
ATOM 2258 O O . SER A 1 289 ? -19.109 -38.406 -12.234 1 82.38 289 SER A O 1
ATOM 2260 N N . LYS A 1 290 ? -17.766 -39.156 -10.688 1 85 290 LYS A N 1
ATOM 2261 C CA . LYS A 1 290 ? -18.844 -39.75 -9.93 1 85 290 LYS A CA 1
ATOM 2262 C C . LYS A 1 290 ? -19.375 -38.812 -8.867 1 85 290 LYS A C 1
ATOM 2264 O O . LYS A 1 290 ? -20.5 -38.938 -8.398 1 85 290 LYS A O 1
ATOM 2269 N N . LEU A 1 291 ? -18.562 -37.906 -8.422 1 88.44 291 LEU A N 1
ATOM 2270 C CA . LEU A 1 291 ? -18.922 -37.062 -7.305 1 88.44 291 LEU A CA 1
ATOM 2271 C C . LEU A 1 291 ? -19.25 -35.656 -7.785 1 88.44 291 LEU A C 1
ATOM 2273 O O . LEU A 1 291 ? -18.75 -35.219 -8.82 1 88.44 291 LEU A O 1
ATOM 2277 N N . PRO A 1 292 ? -20.156 -35 -7.047 1 88.12 292 PRO A N 1
ATOM 2278 C CA . PRO A 1 292 ? -20.359 -33.562 -7.316 1 88.12 292 PRO A CA 1
ATOM 2279 C C . PRO A 1 292 ? -19.078 -32.75 -7.133 1 88.12 292 PRO A C 1
ATOM 2281 O O . PRO A 1 292 ? -18.219 -33.125 -6.328 1 88.12 292 PRO A O 1
ATOM 2284 N N . PRO A 1 293 ? -19.016 -31.656 -7.902 1 86.06 293 PRO A N 1
ATOM 2285 C CA . PRO A 1 293 ? -17.797 -30.844 -7.859 1 86.06 293 PRO A CA 1
ATOM 2286 C C . PRO A 1 293 ? -17.438 -30.406 -6.445 1 86.06 293 PRO A C 1
ATOM 2288 O O . PRO A 1 293 ? -16.25 -30.422 -6.082 1 86.06 293 PRO A O 1
ATOM 2291 N N . GLU A 1 294 ? -18.406 -30.016 -5.711 1 85.19 294 GLU A N 1
ATOM 2292 C CA . GLU A 1 294 ? -18.156 -29.531 -4.352 1 85.19 294 GLU A CA 1
ATOM 2293 C C . GLU A 1 294 ? -17.469 -30.609 -3.512 1 85.19 294 GLU A C 1
ATOM 2295 O O . GLU A 1 294 ? -16.578 -30.312 -2.713 1 85.19 294 GLU A O 1
ATOM 2300 N N . GLU A 1 295 ? -17.859 -31.812 -3.752 1 89.75 295 GLU A N 1
ATOM 2301 C CA . GLU A 1 295 ? -17.297 -32.938 -2.992 1 89.75 295 GLU A CA 1
ATOM 2302 C C . GLU A 1 295 ? -15.883 -33.25 -3.467 1 89.75 295 GLU A C 1
ATOM 2304 O O . GLU A 1 295 ? -15.023 -33.625 -2.664 1 89.75 295 GLU A O 1
ATOM 2309 N N . VAL A 1 296 ? -15.656 -33.156 -4.734 1 91.19 296 VAL A N 1
ATOM 2310 C CA . VAL A 1 296 ? -14.336 -33.375 -5.297 1 91.19 296 VAL A CA 1
ATOM 2311 C C . VAL A 1 296 ? -13.336 -32.375 -4.719 1 91.19 296 VAL A C 1
ATOM 2313 O O . VAL A 1 296 ? -12.258 -32.75 -4.27 1 91.19 296 VAL A O 1
ATOM 2316 N N . VAL A 1 297 ? -13.727 -31.172 -4.699 1 90.44 297 VAL A N 1
ATOM 2317 C CA . VAL A 1 297 ? -12.859 -30.094 -4.211 1 90.44 297 VAL A CA 1
ATOM 2318 C C . VAL A 1 297 ? -12.617 -30.281 -2.715 1 90.44 297 VAL A C 1
ATOM 2320 O O . VAL A 1 297 ? -11.508 -30.031 -2.227 1 90.44 297 VAL A O 1
ATOM 2323 N N . GLU A 1 298 ? -13.648 -30.641 -2.039 1 90.31 298 GLU A N 1
ATOM 2324 C CA . GLU A 1 298 ? -13.523 -30.859 -0.599 1 90.31 298 GLU A CA 1
ATOM 2325 C C . GLU A 1 298 ? -12.508 -31.953 -0.286 1 90.31 298 GLU A C 1
ATOM 2327 O O . GLU A 1 298 ? -11.703 -31.812 0.636 1 90.31 298 GLU A O 1
ATOM 2332 N N . ILE A 1 299 ? -12.594 -33.031 -1.009 1 91.88 299 ILE A N 1
ATOM 2333 C CA . ILE A 1 299 ? -11.664 -34.125 -0.789 1 91.88 299 ILE A CA 1
ATOM 2334 C C . ILE A 1 299 ? -10.242 -33.688 -1.094 1 91.88 299 ILE A C 1
ATOM 2336 O O . ILE A 1 299 ? -9.32 -33.938 -0.313 1 91.88 299 ILE A O 1
ATOM 2340 N N . LEU A 1 300 ? -10.031 -33 -2.178 1 93.25 300 LEU A N 1
ATOM 2341 C CA . LEU A 1 300 ? -8.719 -32.5 -2.562 1 93.25 300 LEU A CA 1
ATOM 2342 C C . LEU A 1 300 ? -8.148 -31.578 -1.493 1 93.25 300 LEU A C 1
ATOM 2344 O O . LEU A 1 300 ? -7.016 -31.75 -1.041 1 93.25 300 LEU A O 1
ATOM 2348 N N . ASN A 1 301 ? -8.961 -30.688 -1.11 1 92 301 ASN A N 1
ATOM 2349 C CA . ASN A 1 301 ? -8.492 -29.656 -0.182 1 92 301 ASN A CA 1
ATOM 2350 C C . ASN A 1 301 ? -8.195 -30.25 1.194 1 92 301 ASN A C 1
ATOM 2352 O O . ASN A 1 301 ? -7.285 -29.781 1.886 1 92 301 ASN A O 1
ATOM 2356 N N . SER A 1 302 ? -8.945 -31.234 1.59 1 92.75 302 SER A N 1
ATOM 2357 C CA . SER A 1 302 ? -8.703 -31.875 2.881 1 92.75 302 SER A CA 1
ATOM 2358 C C . SER A 1 302 ? -7.336 -32.531 2.926 1 92.75 302 SER A C 1
ATOM 2360 O O . SER A 1 302 ? -6.602 -32.406 3.906 1 92.75 302 SER A O 1
ATOM 2362 N N . TYR A 1 303 ? -7.02 -33.25 1.875 1 95.25 303 TYR A N 1
ATOM 2363 C CA . TYR A 1 303 ? -5.719 -33.906 1.821 1 95.25 303 TYR A CA 1
ATOM 2364 C C . TYR A 1 303 ? -4.598 -32.906 1.636 1 95.25 303 TYR A C 1
ATOM 2366 O O . TYR A 1 303 ? -3.561 -32.969 2.295 1 95.25 303 TYR A O 1
ATOM 2374 N N . PHE A 1 304 ? -4.797 -31.953 0.735 1 95.69 304 PHE A N 1
ATOM 2375 C CA . PHE A 1 304 ? -3.76 -30.984 0.434 1 95.69 304 PHE A CA 1
ATOM 2376 C C . PHE A 1 304 ? -3.463 -30.109 1.651 1 95.69 304 PHE A C 1
ATOM 2378 O O . PHE A 1 304 ? -2.318 -29.703 1.867 1 95.69 304 PHE A O 1
ATOM 2385 N N . ASP A 1 305 ? -4.469 -29.797 2.43 1 93.62 305 ASP A N 1
ATOM 2386 C CA . ASP A 1 305 ? -4.258 -29.031 3.658 1 93.62 305 ASP A CA 1
ATOM 2387 C C . ASP A 1 305 ? -3.275 -29.75 4.582 1 93.62 305 ASP A C 1
ATOM 2389 O O . ASP A 1 305 ? -2.348 -29.141 5.109 1 93.62 305 ASP A O 1
ATOM 2393 N N . ALA A 1 306 ? -3.51 -30.984 4.719 1 95.5 306 ALA A N 1
ATOM 2394 C CA . ALA A 1 306 ? -2.621 -31.781 5.555 1 95.5 306 ALA A CA 1
ATOM 2395 C C . ALA A 1 306 ? -1.226 -31.875 4.941 1 95.5 306 ALA A C 1
ATOM 2397 O O . ALA A 1 306 ? -0.222 -31.734 5.645 1 95.5 306 ALA A O 1
ATOM 2398 N N . PHE A 1 307 ? -1.146 -32.125 3.648 1 97.31 307 PHE A N 1
ATOM 2399 C CA . PHE A 1 307 ? 0.119 -32.281 2.943 1 97.31 307 PHE A CA 1
ATOM 2400 C C . PHE A 1 307 ? 0.962 -31.016 3.033 1 97.31 307 PHE A C 1
ATOM 2402 O O . PHE A 1 307 ? 2.152 -31.078 3.346 1 97.31 307 PHE A O 1
ATOM 2409 N N . ILE A 1 308 ? 0.335 -29.906 2.754 1 94.62 308 ILE A N 1
ATOM 2410 C CA . ILE A 1 308 ? 1.061 -28.641 2.676 1 94.62 308 ILE A CA 1
ATOM 2411 C C . ILE A 1 308 ? 1.627 -28.281 4.047 1 94.62 308 ILE A C 1
ATOM 2413 O O . ILE A 1 308 ? 2.768 -27.828 4.156 1 94.62 308 ILE A O 1
ATOM 2417 N N . ASP A 1 309 ? 0.907 -28.531 5.098 1 94.44 309 ASP A N 1
ATOM 2418 C CA . ASP A 1 309 ? 1.404 -28.312 6.453 1 94.44 309 ASP A CA 1
ATOM 2419 C C . ASP A 1 309 ? 2.641 -29.172 6.727 1 94.44 309 ASP A C 1
ATOM 2421 O O . ASP A 1 309 ? 3.611 -28.688 7.316 1 94.44 309 ASP A O 1
ATOM 2425 N N . ILE A 1 310 ? 2.566 -30.359 6.289 1 97.44 310 ILE A N 1
ATOM 2426 C CA . ILE A 1 310 ? 3.676 -31.281 6.488 1 97.44 310 ILE A CA 1
ATOM 2427 C C . ILE A 1 310 ? 4.887 -30.828 5.688 1 97.44 310 ILE A C 1
ATOM 2429 O O . ILE A 1 310 ? 6.008 -30.797 6.203 1 97.44 310 ILE A O 1
ATOM 2433 N N . VAL A 1 311 ? 4.664 -30.453 4.453 1 96.31 311 VAL A N 1
ATOM 2434 C CA . VAL A 1 311 ? 5.73 -30 3.568 1 96.31 311 VAL A CA 1
ATOM 2435 C C . VAL A 1 311 ? 6.465 -28.812 4.199 1 96.31 311 VAL A C 1
ATOM 2437 O O . VAL A 1 311 ? 7.695 -28.781 4.219 1 96.31 311 VAL A O 1
ATOM 2440 N N . PHE A 1 312 ? 5.711 -27.953 4.797 1 92.06 312 PHE A N 1
ATOM 2441 C CA . PHE A 1 312 ? 6.305 -26.766 5.402 1 92.06 312 PHE A CA 1
ATOM 2442 C C . PHE A 1 312 ? 7.109 -27.141 6.645 1 92.06 312 PHE A C 1
ATOM 2444 O O . PHE A 1 312 ? 8.18 -26.578 6.883 1 92.06 312 PHE A O 1
ATOM 2451 N N . ARG A 1 313 ? 6.641 -28.047 7.395 1 95.19 313 ARG A N 1
ATOM 2452 C CA . ARG A 1 313 ? 7.336 -28.469 8.602 1 95.19 313 ARG A CA 1
ATOM 2453 C C . ARG A 1 313 ? 8.68 -29.109 8.258 1 95.19 313 ARG A C 1
ATOM 2455 O O . ARG A 1 313 ? 9.641 -28.984 9.023 1 95.19 313 ARG A O 1
ATOM 2462 N N . TYR A 1 314 ? 8.766 -29.703 7.086 1 96.5 314 TYR A N 1
ATOM 2463 C CA . TYR A 1 314 ? 10 -30.375 6.676 1 96.5 314 TYR A CA 1
ATOM 2464 C C . TYR A 1 314 ? 10.836 -29.453 5.781 1 96.5 314 TYR A C 1
ATOM 2466 O O . TYR A 1 314 ? 11.758 -29.922 5.102 1 96.5 314 TYR A O 1
ATOM 2474 N N . ARG A 1 315 ? 10.453 -28.219 5.684 1 92.25 315 ARG A N 1
ATOM 2475 C CA . ARG A 1 315 ? 11.203 -27.188 4.977 1 92.25 315 ARG A CA 1
ATOM 2476 C C . ARG A 1 315 ? 11.172 -27.422 3.471 1 92.25 315 ARG A C 1
ATOM 2478 O O . ARG A 1 315 ? 12.172 -27.203 2.781 1 92.25 315 ARG A O 1
ATOM 2485 N N . GLY A 1 316 ? 10.109 -28.047 3.043 1 93.56 316 GLY A N 1
ATOM 2486 C CA . GLY A 1 316 ? 9.867 -28.156 1.612 1 93.56 316 GLY A CA 1
ATOM 2487 C C . GLY A 1 316 ? 9.055 -27 1.054 1 93.56 316 GLY A C 1
ATOM 2488 O O . GLY A 1 316 ? 8.539 -26.188 1.809 1 93.56 316 GLY A O 1
ATOM 2489 N N . SER A 1 317 ? 9.023 -26.953 -0.29 1 91.5 317 SER A N 1
ATOM 2490 C CA . SER A 1 317 ? 8.234 -25.938 -0.974 1 91.5 317 SER A CA 1
ATOM 2491 C C . SER A 1 317 ? 7.266 -26.562 -1.968 1 91.5 317 SER A C 1
ATOM 2493 O O . SER A 1 317 ? 7.652 -27.406 -2.777 1 91.5 317 SER A O 1
ATOM 2495 N N . VAL A 1 318 ? 6.051 -26.109 -1.838 1 92.06 318 VAL A N 1
ATOM 2496 C CA . VAL A 1 318 ? 5.086 -26.547 -2.844 1 92.06 318 VAL A CA 1
ATOM 2497 C C . VAL A 1 318 ? 5.246 -25.703 -4.109 1 92.06 318 VAL A C 1
ATOM 2499 O O . VAL A 1 318 ? 4.832 -24.547 -4.148 1 92.06 318 VAL A O 1
ATOM 2502 N N . ASN A 1 319 ? 5.793 -26.266 -5.078 1 89.75 319 ASN A N 1
ATOM 2503 C CA . ASN A 1 319 ? 6.109 -25.547 -6.309 1 89.75 319 ASN A CA 1
ATOM 2504 C C . ASN A 1 319 ? 4.871 -25.359 -7.176 1 89.75 319 ASN A C 1
ATOM 2506 O O . ASN A 1 319 ? 4.707 -24.312 -7.812 1 89.75 319 ASN A O 1
ATOM 2510 N N . ASN A 1 320 ? 4.098 -26.5 -7.363 1 89.62 320 ASN A N 1
ATOM 2511 C CA . ASN A 1 320 ? 2.902 -26.438 -8.195 1 89.62 320 ASN A CA 1
ATOM 2512 C C . ASN A 1 320 ? 1.799 -27.344 -7.652 1 89.62 320 ASN A C 1
ATOM 2514 O O . ASN A 1 320 ? 2.07 -28.453 -7.188 1 89.62 320 ASN A O 1
ATOM 2518 N N . ILE A 1 321 ? 0.65 -26.812 -7.754 1 89.44 321 ILE A N 1
ATOM 2519 C CA . ILE A 1 321 ? -0.53 -27.656 -7.57 1 89.44 321 ILE A CA 1
ATOM 2520 C C . ILE A 1 321 ? -1.078 -28.078 -8.93 1 89.44 321 ILE A C 1
ATOM 2522 O O . ILE A 1 321 ? -1.518 -27.234 -9.719 1 89.44 321 ILE A O 1
ATOM 2526 N N . MET A 1 322 ? -0.975 -29.25 -9.242 1 86.81 322 MET A N 1
ATOM 2527 C CA . MET A 1 322 ? -1.268 -29.781 -10.57 1 86.81 322 MET A CA 1
ATOM 2528 C C . MET A 1 322 ? -2.68 -30.359 -10.625 1 86.81 322 MET A C 1
ATOM 2530 O O . MET A 1 322 ? -2.893 -31.438 -11.188 1 86.81 322 MET A O 1
ATOM 2534 N N . GLY A 1 323 ? -3.609 -29.766 -9.945 1 87.5 323 GLY A N 1
ATOM 2535 C CA . GLY A 1 323 ? -4.984 -30.234 -9.898 1 87.5 323 GLY A CA 1
ATOM 2536 C C . GLY A 1 323 ? -5.215 -31.281 -8.812 1 87.5 323 GLY A C 1
ATOM 2537 O O . GLY A 1 323 ? -5.641 -30.938 -7.707 1 87.5 323 GLY A O 1
ATOM 2538 N N . ASP A 1 324 ? -4.797 -32.594 -9.203 1 91.19 324 ASP A N 1
ATOM 2539 C CA . ASP A 1 324 ? -5.02 -33.656 -8.242 1 91.19 324 ASP A CA 1
ATOM 2540 C C . ASP A 1 324 ? -3.699 -34.156 -7.645 1 91.19 324 ASP A C 1
ATOM 2542 O O . ASP A 1 324 ? -3.643 -35.219 -7.039 1 91.19 324 ASP A O 1
ATOM 2546 N N . GLY A 1 325 ? -2.721 -33.375 -7.867 1 94.5 325 GLY A N 1
ATOM 2547 C CA . GLY A 1 325 ? -1.411 -33.719 -7.324 1 94.5 325 GLY A CA 1
ATOM 2548 C C . GLY A 1 325 ? -0.596 -32.469 -6.953 1 94.5 325 GLY A C 1
ATOM 2549 O O . GLY A 1 325 ? -1.05 -31.344 -7.129 1 94.5 325 GLY A O 1
ATOM 2550 N N . LEU A 1 326 ? 0.595 -32.75 -6.332 1 95.38 326 LEU A N 1
ATOM 2551 C CA . LEU A 1 326 ? 1.502 -31.688 -5.91 1 95.38 326 LEU A CA 1
ATOM 2552 C C . LEU A 1 326 ? 2.918 -31.953 -6.41 1 95.38 326 LEU A C 1
ATOM 2554 O O . LEU A 1 326 ? 3.348 -33.094 -6.492 1 95.38 326 LEU A O 1
ATOM 2558 N N . MET A 1 327 ? 3.512 -30.891 -6.766 1 95.88 327 MET A N 1
ATOM 2559 C CA . MET A 1 327 ? 4.957 -30.891 -6.977 1 95.88 327 MET A CA 1
ATOM 2560 C C . MET A 1 327 ? 5.672 -30.141 -5.852 1 95.88 327 MET A C 1
ATOM 2562 O O . MET A 1 327 ? 5.473 -28.938 -5.672 1 95.88 327 MET A O 1
ATOM 2566 N N . ILE A 1 328 ? 6.461 -30.891 -5.141 1 96.25 328 ILE A N 1
ATOM 2567 C CA . ILE A 1 328 ? 7.164 -30.344 -3.984 1 96.25 328 ILE A CA 1
ATOM 2568 C C . ILE A 1 328 ? 8.672 -30.375 -4.238 1 96.25 328 ILE A C 1
ATOM 2570 O O . ILE A 1 328 ? 9.195 -31.359 -4.781 1 96.25 328 ILE A O 1
ATOM 2574 N N . VAL A 1 329 ? 9.297 -29.328 -3.863 1 95.44 329 VAL A N 1
ATOM 2575 C CA . VAL A 1 329 ? 10.734 -29.234 -4.102 1 95.44 329 VAL A CA 1
ATOM 2576 C C . VAL A 1 329 ? 11.453 -28.891 -2.799 1 95.44 329 VAL A C 1
ATOM 2578 O O . VAL A 1 329 ? 10.992 -28.047 -2.027 1 95.44 329 VAL A O 1
ATOM 2581 N N . PHE A 1 330 ? 12.477 -29.625 -2.531 1 95.94 330 PHE A N 1
ATOM 2582 C CA . PHE A 1 330 ? 13.391 -29.344 -1.43 1 95.94 330 PHE A CA 1
ATOM 2583 C C . PHE A 1 330 ? 14.719 -28.812 -1.95 1 95.94 330 PHE A C 1
ATOM 2585 O O . PHE A 1 330 ? 15.258 -29.328 -2.93 1 95.94 330 PHE A O 1
ATOM 2592 N N . GLY A 1 331 ? 15.188 -27.812 -1.287 1 91.5 331 GLY A N 1
ATOM 2593 C CA . GLY A 1 331 ? 16.484 -27.266 -1.69 1 91.5 331 GLY A CA 1
ATOM 2594 C C . GLY A 1 331 ? 16.375 -25.922 -2.357 1 91.5 331 GLY A C 1
ATOM 2595 O O . GLY A 1 331 ? 17.297 -25.484 -3.039 1 91.5 331 GLY A O 1
ATOM 2596 N N . ILE A 1 332 ? 15.242 -25.391 -2.316 1 83.25 332 ILE A N 1
ATOM 2597 C CA . ILE A 1 332 ? 15.078 -24.031 -2.822 1 83.25 332 ILE A CA 1
ATOM 2598 C C . ILE A 1 332 ? 14.875 -23.062 -1.653 1 83.25 332 ILE A C 1
ATOM 2600 O O . ILE A 1 332 ? 14.117 -23.359 -0.727 1 83.25 332 ILE A O 1
ATOM 2604 N N . PRO A 1 333 ? 15.594 -21.922 -1.604 1 76.62 333 PRO A N 1
ATOM 2605 C CA . PRO A 1 333 ? 16.531 -21.422 -2.611 1 76.62 333 PRO A CA 1
ATOM 2606 C C . PRO A 1 333 ? 17.906 -22.078 -2.506 1 76.62 333 PRO A C 1
ATOM 2608 O O . PRO A 1 333 ? 18.703 -22 -3.445 1 76.62 333 PRO A O 1
ATOM 2611 N N . GLU A 1 334 ? 18.141 -22.703 -1.343 1 85.94 334 GLU A N 1
ATOM 2612 C CA . GLU A 1 334 ? 19.438 -23.328 -1.13 1 85.94 334 GLU A CA 1
ATOM 2613 C C . GLU A 1 334 ? 19.297 -24.812 -0.778 1 85.94 334 GLU A C 1
ATOM 2615 O O . GLU A 1 334 ? 18.422 -25.188 -0.005 1 85.94 334 GLU A O 1
ATOM 2620 N N . PHE A 1 335 ? 20.203 -25.609 -1.375 1 92.62 335 PHE A N 1
ATOM 2621 C CA . PHE A 1 335 ? 20.203 -27.047 -1.115 1 92.62 335 PHE A CA 1
ATOM 2622 C C . PHE A 1 335 ? 21.078 -27.391 0.082 1 92.62 335 PHE A C 1
ATOM 2624 O O . PHE A 1 335 ? 22.25 -26.984 0.132 1 92.62 335 PHE A O 1
ATOM 2631 N N . LEU A 1 336 ? 20.578 -28.031 1.015 1 92.69 336 LEU A N 1
ATOM 2632 C CA . LEU A 1 336 ? 21.312 -28.484 2.189 1 92.69 336 LEU A CA 1
ATOM 2633 C C . LEU A 1 336 ? 21.469 -30.016 2.189 1 92.69 336 LEU A C 1
ATOM 2635 O O . LEU A 1 336 ? 20.609 -30.719 1.643 1 92.69 336 LEU A O 1
ATOM 2639 N N . PRO A 1 337 ? 22.453 -30.531 2.893 1 93.5 337 PRO A N 1
ATOM 2640 C CA . PRO A 1 337 ? 22.781 -31.953 2.863 1 93.5 337 PRO A CA 1
ATOM 2641 C C . PRO A 1 337 ? 21.688 -32.812 3.486 1 93.5 337 PRO A C 1
ATOM 2643 O O . PRO A 1 337 ? 21.562 -34 3.162 1 93.5 337 PRO A O 1
ATOM 2646 N N . ASP A 1 338 ? 20.875 -32.281 4.316 1 95.56 338 ASP A N 1
ATOM 2647 C CA . ASP A 1 338 ? 19.859 -33.062 5.004 1 95.56 338 ASP A CA 1
ATOM 2648 C C . ASP A 1 338 ? 18.547 -33.094 4.23 1 95.56 338 ASP A C 1
ATOM 2650 O O . ASP A 1 338 ? 17.594 -33.75 4.629 1 95.56 338 ASP A O 1
ATOM 2654 N N . HIS A 1 339 ? 18.5 -32.438 3.107 1 96.75 339 HIS A N 1
ATOM 2655 C CA . HIS A 1 339 ? 17.25 -32.312 2.352 1 96.75 339 HIS A CA 1
ATOM 2656 C C . HIS A 1 339 ? 16.766 -33.656 1.862 1 96.75 339 HIS A C 1
ATOM 2658 O O . HIS A 1 339 ? 15.562 -33.938 1.895 1 96.75 339 HIS A O 1
ATOM 2664 N N . PRO A 1 340 ? 17.656 -34.531 1.442 1 97.69 340 PRO A N 1
ATOM 2665 C CA . PRO A 1 340 ? 17.172 -35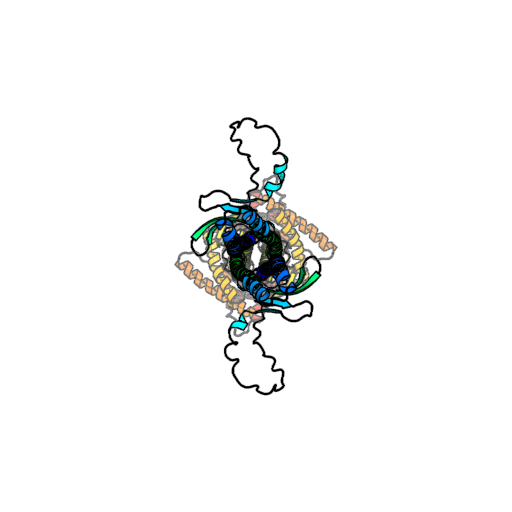.844 1.006 1 97.69 340 PRO A CA 1
ATOM 2666 C C . PRO A 1 340 ? 16.469 -36.625 2.119 1 97.69 340 PRO A C 1
ATOM 2668 O O . PRO A 1 340 ? 15.398 -37.188 1.892 1 97.69 340 PRO A O 1
ATOM 2671 N N . GLU A 1 341 ? 17.047 -36.562 3.246 1 97.38 341 GLU A N 1
ATOM 2672 C CA . GLU A 1 341 ? 16.422 -37.219 4.402 1 97.38 341 GLU A CA 1
ATOM 2673 C C . GLU A 1 341 ? 15.094 -36.531 4.758 1 97.38 341 GLU A C 1
ATOM 2675 O O . GLU A 1 341 ? 14.102 -37.219 5.035 1 97.38 341 GLU A O 1
ATOM 2680 N N . LEU A 1 342 ? 15.086 -35.25 4.793 1 97.56 342 LEU A N 1
ATOM 2681 C CA . LEU A 1 342 ? 13.883 -34.5 5.117 1 97.56 342 LEU A CA 1
ATOM 2682 C C . LEU A 1 342 ? 12.766 -34.781 4.121 1 97.56 342 LEU A C 1
ATOM 2684 O O . LEU A 1 342 ? 11.602 -34.938 4.504 1 97.56 342 LEU A O 1
ATOM 2688 N N . ALA A 1 343 ? 13.109 -34.844 2.854 1 98.38 343 ALA A N 1
ATOM 2689 C CA . ALA A 1 343 ? 12.133 -35.094 1.799 1 98.38 343 ALA A CA 1
ATOM 2690 C C . ALA A 1 343 ? 11.508 -36.5 1.946 1 98.38 343 ALA A C 1
ATOM 2692 O O . ALA A 1 343 ? 10.297 -36.656 1.79 1 98.38 343 ALA A O 1
ATOM 2693 N N . LEU A 1 344 ? 12.352 -37.406 2.188 1 98.12 344 LEU A N 1
ATOM 2694 C CA . LEU A 1 344 ? 11.852 -38.781 2.365 1 98.12 344 LEU A CA 1
ATOM 2695 C C . LEU A 1 344 ? 10.922 -38.875 3.57 1 98.12 344 LEU A C 1
ATOM 2697 O O . LEU A 1 344 ? 9.852 -39.469 3.49 1 98.12 344 LEU A O 1
ATOM 2701 N N . ASN A 1 345 ? 11.328 -38.312 4.688 1 97.94 345 ASN A N 1
ATOM 2702 C CA . ASN A 1 345 ? 10.5 -38.281 5.887 1 97.94 345 ASN A CA 1
ATOM 2703 C C . ASN A 1 345 ? 9.188 -37.562 5.656 1 97.94 345 ASN A C 1
ATOM 2705 O O . ASN A 1 345 ? 8.156 -37.906 6.23 1 97.94 345 ASN A O 1
ATOM 2709 N N . CYS A 1 346 ? 9.273 -36.531 4.863 1 98.31 346 CYS A N 1
ATOM 2710 C CA . CYS A 1 346 ? 8.07 -35.781 4.477 1 98.31 346 CYS A CA 1
ATOM 2711 C C . CYS A 1 346 ? 7.086 -36.688 3.754 1 98.31 346 CYS A C 1
ATOM 2713 O O . CYS A 1 346 ? 5.906 -36.75 4.117 1 98.31 346 CYS A O 1
ATOM 2715 N N . ALA A 1 347 ? 7.582 -37.438 2.795 1 98.25 347 ALA A N 1
ATOM 2716 C CA . ALA A 1 347 ? 6.742 -38.375 2.021 1 98.25 347 ALA A CA 1
ATOM 2717 C C . ALA A 1 347 ? 6.125 -39.438 2.916 1 98.25 347 ALA A C 1
ATOM 2719 O O . ALA A 1 347 ? 4.945 -39.781 2.771 1 98.25 347 ALA A O 1
ATOM 2720 N N . LEU A 1 348 ? 6.902 -39.906 3.818 1 97.31 348 LEU A N 1
ATOM 2721 C CA . LEU A 1 348 ? 6.43 -40.938 4.734 1 97.31 348 LEU A CA 1
ATOM 2722 C C . LEU A 1 348 ? 5.324 -40.375 5.637 1 97.31 348 LEU A C 1
ATOM 2724 O O . LEU A 1 348 ? 4.32 -41.062 5.871 1 97.31 348 LEU A O 1
ATOM 2728 N N . GLU A 1 349 ? 5.551 -39.219 6.141 1 97.81 349 GLU A N 1
ATOM 2729 C CA . GLU A 1 349 ? 4.531 -38.625 7 1 97.81 349 GLU A CA 1
ATOM 2730 C C . GLU A 1 349 ? 3.26 -38.312 6.219 1 97.81 349 GLU A C 1
ATOM 2732 O O . GLU A 1 349 ? 2.152 -38.438 6.746 1 97.81 349 GLU A O 1
ATOM 2737 N N . MET A 1 350 ? 3.41 -37.844 4.996 1 97.88 350 MET A N 1
ATOM 2738 C CA . MET A 1 350 ? 2.252 -37.625 4.137 1 97.88 350 MET A CA 1
ATOM 2739 C C . MET A 1 350 ? 1.459 -38.906 3.936 1 97.88 350 MET A C 1
ATOM 2741 O O . MET A 1 350 ? 0.233 -38.906 4.059 1 97.88 350 MET A O 1
ATOM 2745 N N . ARG A 1 351 ? 2.158 -39.938 3.668 1 96.81 351 ARG A N 1
ATOM 2746 C CA . ARG A 1 351 ? 1.503 -41.219 3.488 1 96.81 351 ARG A CA 1
ATOM 2747 C C . ARG A 1 351 ? 0.73 -41.625 4.742 1 96.81 351 ARG A C 1
ATOM 2749 O O . ARG A 1 351 ? -0.404 -42.094 4.652 1 96.81 351 ARG A O 1
ATOM 2756 N N . ASN A 1 352 ? 1.345 -41.469 5.887 1 96.12 352 ASN A N 1
ATOM 2757 C CA . ASN A 1 352 ? 0.688 -41.781 7.152 1 96.12 352 ASN A CA 1
ATOM 2758 C C . ASN A 1 352 ? -0.56 -40.938 7.367 1 96.12 352 ASN A C 1
ATOM 2760 O O . ASN A 1 352 ? -1.553 -41.406 7.922 1 96.12 352 ASN A O 1
ATOM 2764 N N . SER A 1 353 ? -0.438 -39.688 6.984 1 96.56 353 SER A N 1
ATOM 2765 C CA . SER A 1 353 ? -1.571 -38.781 7.152 1 96.56 353 SER A CA 1
ATOM 2766 C C . SER A 1 353 ? -2.756 -39.219 6.293 1 96.56 353 SER A C 1
ATOM 2768 O O . SER A 1 353 ? -3.91 -39 6.664 1 96.56 353 SER A O 1
ATOM 2770 N N . ILE A 1 354 ? -2.488 -39.781 5.129 1 95.38 354 ILE A N 1
ATOM 2771 C CA . ILE A 1 354 ? -3.535 -40.281 4.242 1 95.38 354 ILE A CA 1
ATOM 2772 C C . ILE A 1 354 ? -4.336 -41.375 4.949 1 95.38 354 ILE A C 1
ATOM 2774 O O . ILE A 1 354 ? -5.566 -41.375 4.887 1 95.38 354 ILE A O 1
ATOM 2778 N N . GLU A 1 355 ? -3.604 -42.219 5.539 1 90.75 355 GLU A N 1
ATOM 2779 C CA . GLU A 1 355 ? -4.25 -43.312 6.254 1 90.75 355 GLU A CA 1
ATOM 2780 C C . GLU A 1 355 ? -5.195 -42.781 7.332 1 90.75 355 GLU A C 1
ATOM 2782 O O . GLU A 1 355 ? -6.332 -43.25 7.449 1 90.75 355 GLU A O 1
ATOM 2787 N N . ALA A 1 356 ? -4.73 -41.906 8.078 1 92.56 356 ALA A N 1
ATOM 2788 C CA . ALA A 1 356 ? -5.523 -41.312 9.156 1 92.56 356 ALA A CA 1
ATOM 2789 C C . ALA A 1 356 ? -6.746 -40.594 8.609 1 92.56 356 ALA A C 1
ATOM 2791 O O . ALA A 1 356 ? -7.855 -40.75 9.117 1 92.56 356 ALA A O 1
ATOM 2792 N N . LEU A 1 357 ? -6.574 -39.781 7.582 1 93.94 357 LEU A N 1
ATOM 2793 C CA . LEU A 1 357 ? -7.645 -39 6.98 1 93.94 357 LEU A CA 1
ATOM 2794 C C . LEU A 1 357 ? -8.672 -39.906 6.305 1 93.94 357 LEU A C 1
ATOM 2796 O O . LEU A 1 357 ? -9.875 -39.656 6.383 1 93.94 357 LEU A O 1
ATOM 2800 N N . SER A 1 358 ? -8.141 -40.875 5.613 1 91.56 358 SER A N 1
ATOM 2801 C CA . SER A 1 358 ? -9.031 -41.812 4.918 1 91.56 358 SER A CA 1
ATOM 2802 C C . SER A 1 358 ? -9.898 -42.594 5.902 1 91.56 358 SER A C 1
ATOM 2804 O O . SER A 1 358 ? -11.07 -42.844 5.637 1 91.56 358 SER A O 1
ATOM 2806 N N . GLU A 1 359 ? -9.352 -42.969 7.012 1 92 359 GLU A N 1
ATOM 2807 C CA . GLU A 1 359 ? -10.109 -43.656 8.039 1 92 359 GLU A CA 1
ATOM 2808 C C . GLU A 1 359 ? -11.227 -42.781 8.602 1 92 359 GLU A C 1
ATOM 2810 O O . GLU A 1 359 ? -12.344 -43.25 8.82 1 92 359 GLU A O 1
ATOM 2815 N N . GLU A 1 360 ? -10.898 -41.625 8.875 1 92.44 360 GLU A N 1
ATOM 2816 C CA . GLU A 1 360 ? -11.891 -40.688 9.383 1 92.44 36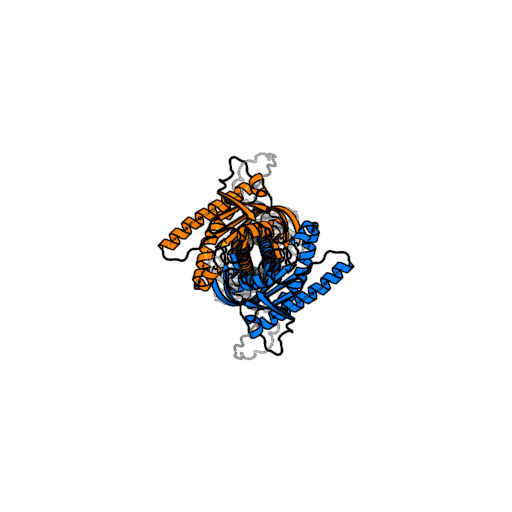0 GLU A CA 1
ATOM 2817 C C . GLU A 1 360 ? -13.008 -40.469 8.375 1 92.44 360 GLU A C 1
ATOM 2819 O O . GLU A 1 360 ? -14.18 -40.344 8.75 1 92.44 360 GLU A O 1
ATOM 2824 N N . ARG A 1 361 ? -12.625 -40.312 7.125 1 91.94 361 ARG A N 1
ATOM 2825 C CA . ARG A 1 361 ? -13.609 -40.094 6.074 1 91.94 361 ARG A CA 1
ATOM 2826 C C . ARG A 1 361 ? -14.492 -41.312 5.863 1 91.94 361 ARG A C 1
ATOM 2828 O O . ARG A 1 361 ? -15.695 -41.188 5.664 1 91.94 361 ARG A O 1
ATOM 2835 N N . LYS A 1 362 ? -13.898 -42.438 5.996 1 91.12 362 LYS A N 1
ATOM 2836 C CA . LYS A 1 362 ? -14.672 -43.688 5.898 1 91.12 362 LYS A CA 1
ATOM 2837 C C . LYS A 1 362 ? -15.695 -43.781 7.023 1 91.12 362 LYS A C 1
ATOM 2839 O O . LYS A 1 362 ? -16.828 -44.188 6.797 1 91.12 362 LYS A O 1
ATOM 2844 N N . ARG A 1 363 ? -15.328 -43.406 8.141 1 93.38 363 ARG A N 1
ATOM 2845 C CA . ARG A 1 363 ? -16.203 -43.438 9.312 1 93.38 363 ARG A CA 1
ATOM 2846 C C . ARG A 1 363 ? -17.391 -42.5 9.141 1 93.38 363 ARG A C 1
ATOM 2848 O O . ARG A 1 363 ? -18.5 -42.812 9.602 1 93.38 363 ARG A O 1
ATOM 2855 N N . THR A 1 364 ? -17.281 -41.469 8.461 1 92.19 364 THR A N 1
ATOM 2856 C CA . THR A 1 364 ? -18.344 -40.469 8.289 1 92.19 364 THR A CA 1
ATOM 2857 C C . THR A 1 364 ? -19.047 -40.656 6.949 1 92.19 364 THR A C 1
ATOM 2859 O O . THR A 1 364 ? -19.828 -39.812 6.523 1 92.19 364 THR A O 1
ATOM 2862 N N . GLY A 1 365 ? -18.656 -41.656 6.188 1 89.25 365 GLY A N 1
ATOM 2863 C CA . GLY A 1 365 ? -19.312 -42 4.93 1 89.25 365 GLY A CA 1
ATOM 2864 C C . GLY A 1 365 ? -18.906 -41.062 3.789 1 89.25 365 GLY A C 1
ATOM 2865 O O . GLY A 1 365 ? -19.656 -40.906 2.828 1 89.25 365 GLY A O 1
ATOM 2866 N N . LYS A 1 366 ? -17.797 -40.469 3.951 1 90.5 366 LYS A N 1
ATOM 2867 C CA . LYS A 1 366 ? -17.297 -39.562 2.91 1 90.5 366 LYS A CA 1
ATOM 2868 C C . LYS A 1 366 ? -16.312 -40.281 1.992 1 90.5 366 LYS A C 1
ATOM 2870 O O . LYS A 1 366 ? -15.641 -41.219 2.414 1 90.5 366 LYS A O 1
ATOM 2875 N N . PRO A 1 367 ? -16.25 -39.844 0.799 1 90.31 367 PRO A N 1
ATOM 2876 C CA . PRO A 1 367 ? -15.281 -40.469 -0.107 1 90.31 367 PRO A CA 1
ATOM 2877 C C . PRO A 1 367 ? -13.836 -40.219 0.308 1 90.31 367 PRO A C 1
ATOM 2879 O O . PRO A 1 367 ? -13.531 -39.188 0.892 1 90.31 367 PRO A O 1
ATOM 2882 N N . HIS A 1 368 ? -12.984 -41.188 0.064 1 91.88 368 HIS A N 1
ATOM 2883 C CA . HIS A 1 368 ? -11.57 -41.062 0.375 1 91.88 368 HIS A CA 1
ATOM 2884 C C . HIS A 1 368 ? -10.711 -41.344 -0.855 1 91.88 368 HIS A C 1
ATOM 2886 O O . HIS A 1 368 ? -11.203 -41.844 -1.864 1 91.88 368 HIS A O 1
ATOM 2892 N N . ALA A 1 369 ? -9.477 -40.938 -0.795 1 93.38 369 ALA A N 1
ATOM 2893 C CA . ALA A 1 369 ? -8.555 -41.094 -1.918 1 93.38 369 ALA A CA 1
ATOM 2894 C C . ALA A 1 369 ? -7.203 -41.625 -1.452 1 93.38 369 ALA A C 1
ATOM 2896 O O . ALA A 1 369 ? -6.855 -41.5 -0.274 1 93.38 369 ALA A O 1
ATOM 2897 N N . ASP A 1 370 ? -6.555 -42.281 -2.383 1 94.62 370 ASP A N 1
ATOM 2898 C CA . ASP A 1 370 ? -5.184 -42.719 -2.156 1 94.62 370 ASP A CA 1
ATOM 2899 C C . ASP A 1 370 ? -4.211 -42 -3.074 1 94.62 370 ASP A C 1
ATOM 2901 O O . ASP A 1 370 ? -4.617 -41.438 -4.09 1 94.62 370 ASP A O 1
ATOM 2905 N N . PHE A 1 371 ? -2.982 -42.031 -2.646 1 97 371 PHE A N 1
ATOM 2906 C CA . PHE A 1 371 ? -1.973 -41.281 -3.385 1 97 371 PHE A CA 1
ATOM 2907 C C . PHE A 1 371 ? -0.774 -42.188 -3.713 1 97 371 PHE A C 1
ATOM 2909 O O . PHE A 1 371 ? -0.477 -43.125 -2.982 1 97 371 PHE A O 1
ATOM 2916 N N . GLY A 1 372 ? -0.149 -41.875 -4.801 1 97.25 372 GLY A N 1
ATOM 2917 C CA . GLY A 1 372 ? 1.172 -42.375 -5.141 1 97.25 372 GLY A CA 1
ATOM 2918 C C . GLY A 1 372 ? 2.25 -41.312 -5.082 1 97.25 372 GLY A C 1
ATOM 2919 O O . GLY A 1 372 ? 1.99 -40.156 -5.371 1 97.25 372 GLY A O 1
ATOM 2920 N N . PHE A 1 373 ? 3.51 -41.75 -4.699 1 98.25 373 PHE A N 1
ATOM 2921 C CA . PHE A 1 373 ? 4.586 -40.781 -4.496 1 98.25 373 PHE A CA 1
ATOM 2922 C C . PHE A 1 373 ? 5.812 -41.156 -5.316 1 98.25 373 PHE A C 1
ATOM 2924 O O . PHE A 1 373 ? 6.145 -42.344 -5.441 1 98.25 373 PHE A O 1
ATOM 2931 N N . GLY A 1 374 ? 6.434 -40.188 -5.871 1 98.12 374 GLY A N 1
ATOM 2932 C CA . GLY A 1 374 ? 7.719 -40.344 -6.535 1 98.12 374 GLY A CA 1
ATOM 2933 C C . GLY A 1 374 ? 8.758 -39.344 -6.059 1 98.12 374 GLY A C 1
ATOM 2934 O O . GLY A 1 374 ? 8.492 -38.125 -6.027 1 98.12 374 GLY A O 1
ATOM 2935 N N . LEU A 1 375 ? 9.93 -39.812 -5.629 1 98.06 375 LEU A N 1
ATOM 2936 C CA . LEU A 1 375 ? 10.992 -38.969 -5.082 1 98.06 375 LEU A CA 1
ATOM 2937 C C . LEU A 1 375 ? 12.312 -39.219 -5.816 1 98.06 375 LEU A C 1
ATOM 2939 O O . LEU A 1 375 ? 12.688 -40.344 -6.066 1 98.06 375 LEU A O 1
ATOM 2943 N N . HIS A 1 376 ? 12.922 -38.125 -6.176 1 97.38 376 HIS A N 1
ATOM 2944 C CA . HIS A 1 376 ? 14.211 -38.219 -6.855 1 97.38 376 HIS A CA 1
ATOM 2945 C C . HIS A 1 376 ? 15.102 -37.031 -6.488 1 97.38 376 HIS A C 1
ATOM 2947 O O . HIS A 1 376 ? 14.625 -35.906 -6.332 1 97.38 376 HIS A O 1
ATOM 2953 N N . ALA A 1 377 ? 16.375 -37.281 -6.238 1 97.25 377 ALA A N 1
ATOM 2954 C CA . ALA A 1 377 ? 17.391 -36.219 -6.059 1 97.25 377 ALA A CA 1
ATOM 2955 C C . ALA A 1 377 ? 18.234 -36.062 -7.316 1 97.25 377 ALA A C 1
ATOM 2957 O O . ALA A 1 377 ? 18.797 -37.031 -7.832 1 97.25 377 ALA A O 1
ATOM 2958 N N . GLY A 1 378 ? 18.203 -34.906 -7.809 1 94.94 378 GLY A N 1
ATOM 2959 C CA . GLY A 1 378 ? 19 -34.656 -9 1 94.94 378 GLY A CA 1
ATOM 2960 C C . GLY A 1 378 ? 19.141 -33.156 -9.297 1 94.94 378 GLY A C 1
ATOM 2961 O O . GLY A 1 378 ? 18.641 -32.312 -8.555 1 94.94 378 GLY A O 1
ATOM 2962 N N . VAL A 1 379 ? 19.922 -32.875 -10.359 1 93.31 379 VAL A N 1
ATOM 2963 C CA . VAL A 1 379 ? 20.203 -31.484 -10.75 1 93.31 379 VAL A CA 1
ATOM 2964 C C . VAL A 1 379 ? 19.156 -31.016 -11.758 1 93.31 379 VAL A C 1
ATOM 2966 O O . VAL A 1 379 ? 18.781 -31.766 -12.664 1 93.31 379 VAL A O 1
ATOM 2969 N N . GLY A 1 380 ? 18.578 -29.859 -11.461 1 92.44 380 GLY A N 1
ATOM 2970 C CA . GLY A 1 380 ? 17.688 -29.188 -12.383 1 92.44 380 GLY A CA 1
ATOM 2971 C C . GLY A 1 380 ? 18.016 -27.719 -12.57 1 92.44 380 GLY A C 1
ATOM 2972 O O . GLY A 1 380 ? 19.016 -27.234 -12.055 1 92.44 380 GLY A O 1
ATOM 2973 N N . ILE A 1 381 ? 17.328 -27.062 -13.422 1 92.62 381 ILE A N 1
ATOM 2974 C CA . ILE A 1 381 ? 17.453 -25.625 -13.641 1 92.62 381 ILE A CA 1
ATOM 2975 C C . ILE A 1 381 ? 16.344 -24.891 -12.875 1 92.62 381 ILE A C 1
ATOM 2977 O O . ILE A 1 381 ? 15.172 -25.031 -13.203 1 92.62 381 ILE A O 1
ATOM 2981 N N . LEU A 1 382 ? 16.766 -24.219 -11.867 1 90.69 382 LEU A N 1
ATOM 2982 C CA . LEU A 1 382 ? 15.867 -23.453 -11.016 1 90.69 382 LEU A CA 1
ATOM 2983 C C . LEU A 1 382 ? 15.836 -21.984 -11.422 1 90.69 382 LEU A C 1
ATOM 2985 O O . LEU A 1 382 ? 16.891 -21.359 -11.57 1 90.69 382 LEU A O 1
ATOM 2989 N N . GLY A 1 383 ? 14.586 -21.469 -11.594 1 86.31 383 GLY A N 1
ATOM 2990 C CA . GLY A 1 383 ? 14.492 -20.047 -11.938 1 86.31 383 GLY A CA 1
ATOM 2991 C C . GLY A 1 383 ? 13.094 -19.641 -12.367 1 86.31 383 GLY A C 1
ATOM 2992 O O . GLY A 1 383 ? 12.133 -20.391 -12.188 1 86.31 383 GLY A O 1
ATOM 2993 N N . ASN A 1 384 ? 12.992 -18.406 -12.828 1 87.88 384 ASN A N 1
ATOM 2994 C CA . ASN A 1 384 ? 11.75 -17.875 -13.383 1 87.88 384 ASN A CA 1
ATOM 2995 C C . ASN A 1 384 ? 11.578 -18.234 -14.852 1 87.88 384 ASN A C 1
ATOM 2997 O O . ASN A 1 384 ? 12.391 -17.844 -15.688 1 87.88 384 ASN A O 1
ATOM 3001 N N . ILE A 1 385 ? 10.578 -18.984 -15.055 1 90.69 385 ILE A N 1
ATOM 3002 C CA . ILE A 1 385 ? 10.328 -19.484 -16.406 1 90.69 385 ILE A CA 1
ATOM 3003 C C . ILE A 1 385 ? 9.008 -18.906 -16.922 1 90.69 385 ILE A C 1
ATOM 3005 O O . ILE A 1 385 ? 8.023 -18.844 -16.188 1 90.69 385 ILE A O 1
ATOM 3009 N N . GLY A 1 386 ? 9.008 -18.469 -18.141 1 90.31 386 GLY A N 1
ATOM 3010 C CA . GLY A 1 386 ? 7.809 -17.922 -18.734 1 90.31 386 GLY A CA 1
ATOM 3011 C C . GLY A 1 386 ? 8.086 -16.719 -19.625 1 90.31 386 GLY A C 1
ATOM 3012 O O . GLY A 1 386 ? 8.898 -16.781 -20.547 1 90.31 386 GLY A O 1
ATOM 3013 N N . SER A 1 387 ? 7.332 -15.711 -19.422 1 88.25 387 SER A N 1
ATOM 3014 C CA . SER A 1 387 ? 7.469 -14.445 -20.141 1 88.25 387 SER A CA 1
ATOM 3015 C C . SER A 1 387 ? 7.543 -13.273 -19.172 1 88.25 387 SER A C 1
ATOM 3017 O O . SER A 1 387 ? 7.504 -13.453 -17.953 1 88.25 387 SER A O 1
ATOM 3019 N N . ARG A 1 388 ? 7.68 -12.07 -19.797 1 82 388 ARG A N 1
ATOM 3020 C CA . ARG A 1 388 ? 7.715 -10.852 -19 1 82 388 ARG A CA 1
ATOM 3021 C C . ARG A 1 388 ? 6.371 -10.602 -18.312 1 82 388 ARG A C 1
ATOM 3023 O O . ARG A 1 388 ? 6.316 -10.008 -17.234 1 82 388 ARG A O 1
ATOM 3030 N N . ASN A 1 389 ? 5.363 -11.219 -18.938 1 83.12 389 ASN A N 1
ATOM 3031 C CA . ASN A 1 389 ? 4.02 -10.914 -18.469 1 83.12 389 ASN A CA 1
ATOM 3032 C C . ASN A 1 389 ? 3.459 -12.039 -17.609 1 83.12 389 ASN A C 1
ATOM 3034 O O . ASN A 1 389 ? 2.477 -11.844 -16.875 1 83.12 389 ASN A O 1
ATOM 3038 N N . ARG A 1 390 ? 4.094 -13.156 -17.688 1 86.75 390 ARG A N 1
ATOM 3039 C CA . ARG A 1 390 ? 3.656 -14.328 -16.938 1 86.75 390 ARG A CA 1
ATOM 3040 C C . ARG A 1 390 ? 4.809 -15.305 -16.734 1 86.75 390 ARG A C 1
ATOM 3042 O O . ARG A 1 390 ? 5.359 -15.844 -17.688 1 86.75 390 ARG A O 1
ATOM 3049 N N . MET A 1 391 ? 5.105 -15.477 -15.453 1 87.19 391 MET A N 1
ATOM 3050 C CA . MET A 1 391 ? 6.219 -16.375 -15.172 1 87.19 391 MET A CA 1
ATOM 3051 C C . MET A 1 391 ? 5.953 -17.203 -13.914 1 87.19 391 MET A C 1
ATOM 3053 O O . MET A 1 391 ? 5.02 -16.906 -13.164 1 87.19 391 MET A O 1
ATOM 3057 N N . GLU A 1 392 ? 6.688 -18.219 -13.766 1 86.69 392 GLU A N 1
ATOM 3058 C CA . GLU A 1 392 ? 6.656 -19.078 -12.586 1 86.69 392 GLU A CA 1
ATOM 3059 C C . GLU A 1 392 ? 8.07 -19.422 -12.117 1 86.69 392 GLU A C 1
ATOM 3061 O O . GLU A 1 392 ? 8.953 -19.688 -12.938 1 86.69 392 GLU A O 1
ATOM 3066 N N . TYR A 1 393 ? 8.266 -19.281 -10.836 1 86.38 393 TYR A N 1
ATOM 3067 C CA . TYR A 1 393 ? 9.5 -19.797 -10.25 1 86.38 393 TYR A CA 1
ATOM 3068 C C . TYR A 1 393 ? 9.422 -21.312 -10.07 1 86.38 393 TYR A C 1
ATOM 3070 O O . TYR A 1 393 ? 8.609 -21.797 -9.281 1 86.38 393 TYR A O 1
ATOM 3078 N N . THR A 1 394 ? 10.227 -21.953 -10.852 1 89.19 394 THR A N 1
ATOM 3079 C CA . THR A 1 394 ? 10.086 -23.406 -10.883 1 89.19 394 THR A CA 1
ATOM 3080 C C . THR A 1 394 ? 11.414 -24.078 -11.203 1 89.19 394 THR A C 1
ATOM 3082 O O . THR A 1 394 ? 12.445 -23.406 -11.312 1 89.19 394 THR A O 1
ATOM 3085 N N . ILE A 1 395 ? 11.391 -25.359 -11.227 1 91.81 395 ILE A N 1
ATOM 3086 C CA . ILE A 1 395 ? 12.547 -26.172 -11.586 1 91.81 395 ILE A CA 1
ATOM 3087 C C . ILE A 1 395 ? 12.211 -27.047 -12.797 1 91.81 395 ILE A C 1
ATOM 3089 O O . ILE A 1 395 ? 11.109 -27.594 -12.883 1 91.81 395 ILE A O 1
ATOM 3093 N N . ILE A 1 396 ? 13.18 -26.984 -13.703 1 92.56 396 ILE A N 1
ATOM 3094 C CA . ILE A 1 396 ? 12.992 -27.781 -14.898 1 92.56 396 ILE A CA 1
ATOM 3095 C C . ILE A 1 396 ? 14.211 -28.672 -15.125 1 92.56 396 ILE A C 1
ATOM 3097 O O . ILE A 1 396 ? 15.281 -28.422 -14.578 1 92.56 396 ILE A O 1
ATOM 3101 N N . GLY A 1 397 ? 13.969 -29.781 -15.891 1 90.62 397 GLY A N 1
ATOM 3102 C CA . GLY A 1 397 ? 15.086 -30.656 -16.219 1 90.62 397 GLY A CA 1
ATOM 3103 C C . GLY A 1 397 ? 14.742 -32.125 -16.094 1 90.62 397 GLY A C 1
ATOM 3104 O O . GLY A 1 397 ? 13.602 -32.5 -15.805 1 90.62 397 GLY A O 1
ATOM 3105 N N . GLU A 1 398 ? 15.68 -32.938 -16.266 1 88 398 GLU A N 1
ATOM 3106 C CA . GLU A 1 398 ? 15.523 -34.406 -16.281 1 88 398 GLU A CA 1
ATOM 3107 C C . GLU A 1 398 ? 15.133 -34.938 -14.914 1 88 398 GLU A C 1
ATOM 3109 O O . GLU A 1 398 ? 14.375 -35.875 -14.805 1 88 398 GLU A O 1
ATOM 3114 N N . ALA A 1 399 ? 15.672 -34.281 -13.961 1 92 399 ALA A N 1
ATOM 3115 C CA . ALA A 1 399 ? 15.383 -34.719 -12.602 1 92 399 ALA A CA 1
ATOM 3116 C C . ALA A 1 399 ? 13.891 -34.625 -12.297 1 92 399 ALA A C 1
ATOM 3118 O O . ALA A 1 399 ? 13.328 -35.5 -11.633 1 92 399 ALA A O 1
ATOM 3119 N N . VAL A 1 400 ? 13.297 -33.594 -12.781 1 93.75 400 VAL A N 1
ATOM 3120 C CA . VAL A 1 400 ? 11.875 -33.375 -12.555 1 93.75 400 VAL A CA 1
ATOM 3121 C C . VAL A 1 400 ? 11.07 -34.438 -13.297 1 93.75 400 VAL A C 1
ATOM 3123 O O . VAL A 1 400 ? 10.133 -35.031 -12.742 1 93.75 400 VAL A O 1
ATOM 3126 N N . ASN A 1 401 ? 11.461 -34.781 -14.516 1 89.94 401 ASN A N 1
ATOM 3127 C CA . ASN A 1 401 ? 10.766 -35.75 -15.328 1 89.94 401 ASN A CA 1
ATOM 3128 C C . ASN A 1 401 ? 10.852 -37.156 -14.703 1 89.94 401 ASN A C 1
ATOM 3130 O O . ASN A 1 401 ? 9.883 -37.906 -14.75 1 89.94 401 ASN A O 1
ATOM 3134 N N . LEU A 1 402 ? 11.953 -37.375 -14.172 1 92.56 402 LEU A N 1
ATOM 3135 C CA . LEU A 1 402 ? 12.141 -38.656 -13.547 1 92.56 402 LEU A CA 1
ATOM 3136 C C . LEU A 1 402 ? 11.266 -38.812 -12.312 1 92.56 402 LEU A C 1
ATOM 3138 O O . LEU A 1 402 ? 10.625 -39.844 -12.117 1 92.56 402 LEU A O 1
ATOM 3142 N N . ALA A 1 403 ? 11.25 -37.844 -11.508 1 95.75 403 ALA A N 1
ATOM 3143 C CA . ALA A 1 403 ? 10.406 -37.875 -10.32 1 95.75 403 ALA A CA 1
ATOM 3144 C C . ALA A 1 403 ? 8.938 -38.031 -10.703 1 95.75 403 ALA A C 1
ATOM 3146 O O . ALA A 1 403 ? 8.195 -38.781 -10.047 1 95.75 403 ALA A O 1
ATOM 3147 N N . ALA A 1 404 ? 8.516 -37.281 -11.719 1 93.44 404 ALA A N 1
ATOM 3148 C CA . ALA A 1 404 ? 7.141 -37.375 -12.203 1 93.44 404 ALA A CA 1
ATOM 3149 C C . ALA A 1 404 ? 6.828 -38.781 -12.688 1 93.44 404 ALA A C 1
ATOM 3151 O O . ALA A 1 404 ? 5.742 -39.312 -12.43 1 93.44 404 ALA A O 1
ATOM 3152 N N . LYS A 1 405 ? 7.777 -39.375 -13.391 1 92.31 405 LYS A N 1
ATOM 3153 C CA . LYS A 1 405 ? 7.602 -40.719 -13.891 1 92.31 405 LYS A CA 1
ATOM 3154 C C . LYS A 1 405 ? 7.473 -41.719 -12.742 1 92.31 405 LYS A C 1
ATOM 3156 O O . LYS A 1 405 ? 6.676 -42.656 -12.812 1 92.31 405 LYS A O 1
ATOM 3161 N N . LEU A 1 406 ? 8.273 -41.531 -11.711 1 95.75 406 LEU A N 1
ATOM 3162 C CA . LEU A 1 406 ? 8.18 -42.406 -10.531 1 95.75 406 LEU A CA 1
ATOM 3163 C C . LEU A 1 406 ? 6.789 -42.312 -9.914 1 95.75 406 LEU A C 1
ATOM 3165 O O . LEU A 1 406 ? 6.215 -43.344 -9.547 1 95.75 406 LEU A O 1
ATOM 3169 N N . GLN A 1 407 ? 6.305 -41.125 -9.812 1 95.81 407 GLN A N 1
ATOM 3170 C CA . GLN A 1 407 ? 4.969 -40.938 -9.258 1 95.81 407 GLN A CA 1
ATOM 3171 C C . GLN A 1 407 ? 3.914 -41.656 -10.094 1 95.81 407 GLN A C 1
ATOM 3173 O O . GLN A 1 407 ? 2.988 -42.25 -9.555 1 95.81 407 GLN A O 1
ATOM 3178 N N . GLN A 1 408 ? 4.027 -41.594 -11.43 1 91.38 408 GLN A N 1
ATOM 3179 C CA . GLN A 1 408 ? 3.076 -42.25 -12.328 1 91.38 408 GLN A CA 1
ATOM 3180 C C . GLN A 1 408 ? 3.082 -43.75 -12.141 1 91.38 408 GLN A C 1
ATOM 3182 O O . GLN A 1 408 ? 2.047 -44.406 -12.289 1 91.38 408 GLN A O 1
ATOM 3187 N N . GLU A 1 409 ? 4.219 -44.25 -11.781 1 93.12 409 GLU A N 1
ATOM 3188 C CA . GLU A 1 409 ? 4.379 -45.719 -11.664 1 93.12 409 GLU A CA 1
ATOM 3189 C C . GLU A 1 409 ? 4.012 -46.188 -10.266 1 93.12 409 GLU A C 1
ATOM 3191 O O . GLU A 1 409 ? 3.826 -47.375 -10.047 1 93.12 409 GLU A O 1
ATOM 3196 N N . ALA A 1 410 ? 3.881 -45.312 -9.359 1 95.88 410 ALA A N 1
ATOM 3197 C CA . ALA A 1 410 ? 3.604 -45.656 -7.973 1 95.88 410 ALA A CA 1
ATOM 3198 C C . ALA A 1 410 ? 2.133 -46.031 -7.781 1 95.88 410 ALA A C 1
ATOM 3200 O O . ALA A 1 410 ? 1.245 -45.312 -8.25 1 95.88 410 ALA A O 1
ATOM 3201 N N . GLY A 1 411 ? 1.885 -47.125 -7.129 1 93.88 411 GLY A N 1
ATOM 3202 C CA . GLY A 1 411 ? 0.526 -47.5 -6.773 1 93.88 411 GLY A CA 1
ATOM 3203 C C . GLY A 1 411 ? -0.001 -46.781 -5.559 1 93.88 411 GLY A C 1
ATOM 3204 O O . GLY A 1 411 ? 0.673 -45.906 -5.02 1 93.88 411 GLY A O 1
ATOM 3205 N N . ALA A 1 412 ? -1.198 -47.188 -5.09 1 93.88 412 ALA A N 1
ATOM 3206 C CA . ALA A 1 412 ? -1.834 -46.562 -3.932 1 93.88 412 ALA A CA 1
ATOM 3207 C C . ALA A 1 412 ? -0.98 -46.719 -2.678 1 93.88 412 ALA A C 1
ATOM 3209 O O . ALA A 1 412 ? -0.66 -47.844 -2.285 1 93.88 412 ALA A O 1
ATOM 3210 N N . GLY A 1 413 ? -0.526 -45.594 -2.135 1 93.62 413 GLY A N 1
ATOM 3211 C CA . GLY A 1 413 ? 0.224 -45.594 -0.89 1 93.62 413 GLY A CA 1
ATOM 3212 C C . GLY A 1 413 ? 1.693 -45.938 -1.083 1 93.62 413 GLY A C 1
ATOM 3213 O O . GLY A 1 413 ? 2.447 -46.031 -0.112 1 93.62 413 GLY A O 1
ATOM 3214 N N . GLU A 1 414 ? 2.057 -46.062 -2.273 1 96.44 414 GLU A N 1
ATOM 3215 C CA . GLU A 1 414 ? 3.447 -46.438 -2.535 1 96.44 414 GLU A CA 1
ATOM 3216 C C . GLU A 1 414 ? 4.32 -45.188 -2.686 1 96.44 414 GLU A C 1
ATOM 3218 O O . GLU A 1 414 ? 3.875 -44.156 -3.213 1 96.44 414 GLU A O 1
ATOM 3223 N N . ILE A 1 415 ? 5.535 -45.344 -2.193 1 97.88 415 ILE A N 1
ATOM 3224 C CA . ILE A 1 415 ? 6.566 -44.344 -2.381 1 97.88 415 ILE A CA 1
ATOM 3225 C C . ILE A 1 415 ? 7.738 -44.938 -3.158 1 97.88 415 ILE A C 1
ATOM 3227 O O . ILE A 1 415 ? 8.43 -45.812 -2.664 1 97.88 415 ILE A O 1
ATOM 3231 N N . LEU A 1 416 ? 7.934 -44.438 -4.367 1 98.12 416 LEU A N 1
ATOM 3232 C CA . LEU A 1 416 ? 9.062 -44.875 -5.18 1 98.12 416 LEU A CA 1
ATOM 3233 C C . LEU A 1 416 ? 10.219 -43.875 -5.07 1 98.12 416 LEU A C 1
ATOM 3235 O O . LEU A 1 416 ? 10.016 -42.688 -5.176 1 98.12 416 LEU A O 1
ATOM 3239 N N . VAL A 1 417 ? 11.445 -44.375 -4.836 1 97.69 417 VAL A N 1
ATOM 3240 C CA . VAL A 1 417 ? 12.625 -43.531 -4.695 1 97.69 417 VAL A CA 1
ATOM 3241 C C . VAL A 1 417 ? 13.75 -44.062 -5.578 1 97.69 417 VAL A C 1
ATOM 3243 O O . VAL A 1 417 ? 13.812 -45.25 -5.879 1 97.69 417 VAL A O 1
ATOM 3246 N N . THR A 1 418 ? 14.547 -43.188 -6.012 1 95.88 418 THR A N 1
ATOM 3247 C CA . THR A 1 418 ? 15.688 -43.562 -6.828 1 95.88 418 THR A CA 1
ATOM 3248 C C . THR A 1 418 ? 16.906 -43.875 -5.953 1 95.88 418 THR A C 1
ATOM 3250 O O . THR A 1 418 ? 16.953 -43.469 -4.789 1 95.88 418 THR A O 1
ATOM 3253 N N . GLU A 1 419 ? 17.859 -44.531 -6.609 1 94.5 419 GLU A N 1
ATOM 3254 C CA . GLU A 1 419 ? 19.125 -44.812 -5.941 1 94.5 419 GLU A CA 1
ATOM 3255 C C . GLU A 1 419 ? 19.875 -43.5 -5.637 1 94.5 419 GLU A C 1
ATOM 3257 O O . GLU A 1 419 ? 20.547 -43.406 -4.609 1 94.5 419 GLU A O 1
ATOM 3262 N N . ALA A 1 420 ? 19.75 -42.594 -6.477 1 94.94 420 ALA A N 1
ATOM 3263 C CA . ALA A 1 420 ? 20.406 -41.312 -6.332 1 94.94 420 ALA A CA 1
ATOM 3264 C C . ALA A 1 420 ? 19.984 -40.625 -5.035 1 94.94 420 ALA A C 1
ATOM 3266 O O . ALA A 1 420 ? 20.797 -39.938 -4.391 1 94.94 420 ALA A O 1
ATOM 3267 N N . LEU A 1 421 ? 18.75 -40.812 -4.676 1 96.88 421 LEU A N 1
ATOM 3268 C CA . LEU A 1 421 ? 18.25 -40.219 -3.438 1 96.88 421 LEU A CA 1
ATOM 3269 C C . LEU A 1 421 ? 18.75 -41 -2.227 1 96.88 421 LEU A C 1
ATOM 3271 O O . LEU A 1 421 ? 19.234 -40.406 -1.259 1 96.88 421 LEU A O 1
ATOM 3275 N N . LEU A 1 422 ? 18.641 -42.281 -2.264 1 95.88 422 LEU A N 1
ATOM 3276 C CA . LEU A 1 422 ? 19 -43.125 -1.141 1 95.88 422 LEU A CA 1
ATOM 3277 C C . LEU A 1 422 ? 20.484 -43 -0.812 1 95.88 422 LEU A C 1
ATOM 3279 O O . LEU A 1 422 ? 20.875 -43.031 0.358 1 95.88 422 LEU A O 1
ATOM 3283 N N . ASN A 1 423 ? 21.312 -42.812 -1.841 1 94.81 423 ASN A N 1
ATOM 3284 C CA . ASN A 1 423 ? 22.75 -42.688 -1.654 1 94.81 423 ASN A CA 1
ATOM 3285 C C . ASN A 1 423 ? 23.109 -41.438 -0.877 1 94.81 423 ASN A C 1
ATOM 3287 O O . ASN A 1 423 ? 24.203 -41.344 -0.305 1 94.81 423 ASN A O 1
ATOM 3291 N N . ARG A 1 424 ? 22.172 -40.5 -0.834 1 94.94 424 ARG A N 1
ATOM 3292 C CA . ARG A 1 424 ? 22.422 -39.25 -0.154 1 94.94 424 ARG A CA 1
ATOM 3293 C C . ARG A 1 424 ? 21.953 -39.281 1.294 1 94.94 424 ARG A C 1
ATOM 3295 O O . ARG A 1 424 ? 22.172 -38.344 2.059 1 94.94 424 ARG A O 1
ATOM 3302 N N . ILE A 1 425 ? 21.344 -40.375 1.671 1 95.81 425 ILE A N 1
ATOM 3303 C CA . ILE A 1 425 ? 20.844 -40.562 3.029 1 95.81 425 ILE A CA 1
ATOM 3304 C C . ILE A 1 425 ? 21.75 -41.531 3.783 1 95.81 425 ILE A C 1
ATOM 3306 O O . ILE A 1 425 ? 22.094 -42.594 3.271 1 95.81 425 ILE A O 1
ATOM 3310 N N . PRO A 1 426 ? 22.156 -41.156 5.016 1 94.06 426 PRO A N 1
ATOM 3311 C CA . PRO A 1 426 ? 22.984 -42.062 5.812 1 94.06 426 PRO A CA 1
ATOM 3312 C C . PRO A 1 426 ? 22.344 -43.469 5.992 1 94.06 426 PRO A C 1
ATOM 3314 O O . PRO A 1 426 ? 21.125 -43.562 6.156 1 94.06 426 PRO A O 1
ATOM 3317 N N . GLU A 1 427 ? 23.125 -44.469 6.027 1 92.38 427 GLU A N 1
ATOM 3318 C CA . GLU A 1 427 ? 22.672 -45.844 6.043 1 92.38 427 GLU A CA 1
ATOM 3319 C C . GLU A 1 427 ? 21.766 -46.125 7.242 1 92.38 427 GLU A C 1
ATOM 3321 O O . GLU A 1 427 ? 20.797 -46.875 7.141 1 92.38 427 GLU A O 1
ATOM 3326 N N . ASP A 1 428 ? 22.031 -45.5 8.328 1 92.44 428 ASP A N 1
ATOM 3327 C CA . ASP A 1 428 ? 21.281 -45.719 9.562 1 92.44 428 ASP A CA 1
ATOM 3328 C C . ASP A 1 428 ? 19.906 -45.094 9.5 1 92.44 428 ASP A C 1
ATOM 3330 O O . ASP A 1 428 ? 19.016 -45.438 10.281 1 92.44 428 ASP A O 1
ATOM 3334 N N . LYS A 1 429 ? 19.719 -44.25 8.5 1 92.69 429 LYS A N 1
ATOM 3335 C CA . LYS A 1 429 ? 18.469 -43.5 8.414 1 92.69 429 LYS A CA 1
ATOM 3336 C C . LYS A 1 429 ? 17.656 -43.938 7.195 1 92.69 429 LYS A C 1
ATOM 3338 O O . LYS A 1 429 ? 16.609 -43.375 6.902 1 92.69 429 LYS A O 1
ATOM 3343 N N . ARG A 1 430 ? 18.109 -44.875 6.488 1 92.56 430 ARG A N 1
ATOM 3344 C CA . ARG A 1 430 ? 17.406 -45.344 5.305 1 92.56 430 ARG A CA 1
ATOM 3345 C C . ARG A 1 430 ? 16.188 -46.188 5.695 1 92.56 430 ARG A C 1
ATOM 3347 O O . ARG A 1 430 ? 16.219 -46.938 6.676 1 92.56 430 ARG A O 1
ATOM 3354 N N . PRO A 1 431 ? 15.172 -45.969 4.98 1 90.5 431 PRO A N 1
ATOM 3355 C CA . PRO A 1 431 ? 13.961 -46.719 5.27 1 90.5 431 PRO A CA 1
ATOM 3356 C C . PRO A 1 431 ? 14.07 -48.188 4.82 1 90.5 431 PRO A C 1
ATOM 3358 O O . PRO A 1 431 ? 15 -48.562 4.09 1 90.5 431 PRO A O 1
ATOM 3361 N N . THR A 1 432 ? 13.102 -48.969 5.305 1 92.12 432 THR A N 1
ATOM 3362 C CA . THR A 1 432 ? 13.016 -50.344 4.859 1 92.12 432 THR A CA 1
ATOM 3363 C C . THR A 1 432 ? 12.539 -50.438 3.41 1 92.12 432 THR A C 1
ATOM 3365 O O . THR A 1 432 ? 11.523 -49.844 3.053 1 92.12 432 THR A O 1
ATOM 3368 N N . ILE A 1 433 ? 13.266 -51.094 2.541 1 92.94 433 ILE A N 1
ATOM 3369 C CA . ILE A 1 433 ? 12.93 -51.281 1.135 1 92.94 433 ILE A CA 1
ATOM 3370 C C . ILE A 1 433 ? 12 -52.5 0.979 1 92.94 433 ILE A C 1
ATOM 3372 O O . ILE A 1 433 ? 12.344 -53.594 1.37 1 92.94 433 ILE A O 1
ATOM 3376 N N . ARG A 1 434 ? 10.938 -52.312 0.39 1 93.75 434 ARG A N 1
ATOM 3377 C CA . ARG A 1 434 ? 9.945 -53.375 0.252 1 93.75 434 ARG A CA 1
ATOM 3378 C C . ARG A 1 434 ? 10.133 -54.125 -1.056 1 93.75 434 ARG A C 1
ATOM 3380 O O . ARG A 1 434 ? 9.867 -55.312 -1.125 1 93.75 434 ARG A O 1
ATOM 3387 N N . GLU A 1 435 ? 10.453 -53.344 -2.1 1 94.25 435 GLU A N 1
ATOM 3388 C CA . GLU A 1 435 ? 10.5 -53.938 -3.441 1 94.25 435 GLU A CA 1
ATOM 3389 C C . GLU A 1 435 ? 11.422 -53.125 -4.352 1 94.25 435 GLU A C 1
ATOM 3391 O O . GLU A 1 435 ? 11.578 -51.906 -4.168 1 94.25 435 GLU A O 1
ATOM 3396 N N . LYS A 1 436 ? 12.117 -53.875 -5.234 1 94.75 436 LYS A N 1
ATOM 3397 C CA . LYS A 1 436 ? 12.867 -53.219 -6.312 1 94.75 436 LYS A CA 1
ATOM 3398 C C . LYS A 1 436 ? 12.125 -53.344 -7.641 1 94.75 436 LYS A C 1
ATOM 3400 O O . LYS A 1 436 ? 11.547 -54.375 -7.949 1 94.75 436 LYS A O 1
ATOM 3405 N N . ARG A 1 437 ? 12.008 -52.219 -8.281 1 94 437 ARG A N 1
ATOM 3406 C CA . ARG A 1 437 ? 11.273 -52.188 -9.539 1 94 437 ARG A CA 1
ATOM 3407 C C . ARG A 1 437 ? 12.094 -51.531 -10.641 1 94 437 ARG A C 1
ATOM 3409 O O . ARG A 1 437 ? 12.906 -50.625 -10.367 1 94 437 ARG A O 1
ATOM 3416 N N . SER A 1 438 ? 11.969 -52.062 -11.867 1 92.06 438 SER A N 1
ATOM 3417 C CA . SER A 1 438 ? 12.586 -51.469 -13.039 1 92.06 438 SER A CA 1
ATOM 3418 C C . SER A 1 438 ? 11.578 -50.656 -13.852 1 92.06 438 SER A C 1
ATOM 3420 O O . SER A 1 438 ? 10.523 -51.188 -14.219 1 92.06 438 SER A O 1
ATOM 3422 N N . ILE A 1 439 ? 11.938 -49.406 -14.008 1 88.56 439 ILE A N 1
ATOM 3423 C CA . ILE A 1 439 ? 11.008 -48.594 -14.781 1 88.56 439 ILE A CA 1
ATOM 3424 C C . ILE A 1 439 ? 11.742 -47.938 -15.961 1 88.56 439 ILE A C 1
ATOM 3426 O O . ILE A 1 439 ? 12.969 -47.844 -15.953 1 88.56 439 ILE A O 1
ATOM 3430 N N . SER A 1 440 ? 10.977 -47.562 -17 1 82.69 440 SER A N 1
ATOM 3431 C CA . SER A 1 440 ? 11.516 -46.875 -18.156 1 82.69 440 SER A CA 1
ATOM 3432 C C . SER A 1 440 ? 11.086 -45.406 -18.156 1 82.69 440 SER A C 1
ATOM 3434 O O . SER A 1 440 ? 9.906 -45.094 -18.328 1 82.69 440 SER A O 1
ATOM 3436 N N . PRO A 1 441 ? 12.117 -44.562 -17.844 1 71.94 441 PRO A N 1
ATOM 3437 C CA . PRO A 1 441 ? 11.742 -43.156 -17.891 1 71.94 441 PRO A CA 1
ATOM 3438 C C . PRO A 1 441 ? 11.312 -42.719 -19.281 1 71.94 441 PRO A C 1
ATOM 3440 O O . PRO A 1 441 ? 11.656 -43.344 -20.281 1 71.94 441 PRO A O 1
ATOM 3443 N N . ALA A 1 442 ? 10.484 -41.688 -19.328 1 63.56 442 ALA A N 1
ATOM 3444 C CA . ALA A 1 442 ? 10.008 -41.188 -20.625 1 63.56 442 ALA A CA 1
ATOM 3445 C C . ALA A 1 442 ? 11.156 -40.688 -21.469 1 63.56 442 ALA A C 1
ATOM 3447 O O . ALA A 1 442 ? 12.008 -39.938 -20.984 1 63.56 442 ALA A O 1
ATOM 3448 N N . GLY A 1 443 ? 11.312 -41.094 -22.656 1 59.5 443 GLY A N 1
ATOM 3449 C CA . GLY A 1 443 ? 12.227 -40.562 -23.656 1 59.5 443 GLY A CA 1
ATOM 3450 C C . GLY A 1 443 ? 13.578 -41.25 -23.641 1 59.5 443 GLY A C 1
ATOM 3451 O O . GLY A 1 443 ? 14.469 -40.875 -24.422 1 59.5 443 GLY A O 1
ATOM 3452 N N . VAL A 1 444 ? 13.688 -42.062 -22.5 1 62.06 444 VAL A N 1
ATOM 3453 C CA . VAL A 1 444 ? 15.008 -42.688 -22.469 1 62.06 444 VAL A CA 1
ATOM 3454 C C . VAL A 1 444 ? 14.867 -44.188 -22.656 1 62.06 444 VAL A C 1
ATOM 3456 O O . VAL A 1 444 ? 13.867 -44.781 -22.25 1 62.06 444 VAL A O 1
ATOM 3459 N N . ASP A 1 445 ? 15.773 -44.688 -23.406 1 64.56 445 ASP A N 1
ATOM 3460 C CA . ASP A 1 445 ? 15.742 -46.094 -23.797 1 64.56 445 ASP A CA 1
ATOM 3461 C C . ASP A 1 445 ? 16.422 -47 -22.766 1 64.56 445 ASP A C 1
ATOM 3463 O O . ASP A 1 445 ? 16.953 -48.062 -23.094 1 64.56 445 ASP A O 1
ATOM 3467 N N . HIS A 1 446 ? 16.578 -46.438 -21.547 1 74.62 446 HIS A N 1
ATOM 3468 C CA . HIS A 1 446 ? 17.188 -47.344 -20.578 1 74.62 446 HIS A CA 1
ATOM 3469 C C . HIS A 1 446 ? 16.328 -47.469 -19.328 1 74.62 446 HIS A C 1
ATOM 3471 O O . HIS A 1 446 ? 15.57 -46.562 -19 1 74.62 446 HIS A O 1
ATOM 3477 N N . PHE A 1 447 ? 16.375 -48.656 -18.766 1 85.81 447 PHE A N 1
ATOM 3478 C CA . PHE A 1 447 ? 15.641 -48.938 -17.547 1 85.81 447 PHE A CA 1
ATOM 3479 C C . PHE A 1 447 ? 16.438 -48.5 -16.328 1 85.81 447 PHE A C 1
ATOM 3481 O O . PHE A 1 447 ? 17.672 -48.594 -16.297 1 85.81 447 PHE A O 1
ATOM 3488 N N . ILE A 1 448 ? 15.688 -47.906 -15.445 1 86.94 448 ILE A N 1
ATOM 3489 C CA . ILE A 1 448 ? 16.328 -47.531 -14.188 1 86.94 448 ILE A CA 1
ATOM 3490 C C . ILE A 1 448 ? 15.703 -48.281 -13.031 1 86.94 448 ILE A C 1
ATOM 3492 O O . ILE A 1 448 ? 14.508 -48.594 -13.062 1 86.94 448 ILE A O 1
ATOM 3496 N N . GLU A 1 449 ? 16.594 -48.656 -12.117 1 92.38 449 GLU A N 1
ATOM 3497 C CA . GLU A 1 449 ? 16.125 -49.344 -10.914 1 92.38 449 GLU A CA 1
ATOM 3498 C C . GLU A 1 449 ? 15.617 -48.344 -9.875 1 92.38 449 GLU A C 1
ATOM 3500 O O . GLU A 1 449 ? 16.281 -47.344 -9.594 1 92.38 449 GLU A O 1
ATOM 3505 N N . VAL A 1 450 ? 14.398 -48.688 -9.414 1 95.62 450 VAL A N 1
ATOM 3506 C CA . VAL A 1 450 ? 13.812 -47.844 -8.391 1 95.62 450 VAL A CA 1
ATOM 3507 C C . VAL A 1 450 ? 13.375 -48.688 -7.199 1 95.62 450 VAL A C 1
ATOM 3509 O O . VAL A 1 450 ? 13.312 -49.906 -7.301 1 95.62 450 VAL A O 1
ATOM 3512 N N . TYR A 1 451 ? 13.156 -48.062 -6.027 1 97.06 451 TYR A N 1
ATOM 3513 C CA . TYR A 1 451 ? 12.875 -48.75 -4.777 1 97.06 451 TYR A CA 1
ATOM 3514 C C . TYR A 1 451 ? 11.539 -48.312 -4.199 1 97.06 451 TYR A C 1
ATOM 3516 O O . TYR A 1 451 ? 11.211 -47.125 -4.184 1 97.06 451 TYR A O 1
ATOM 3524 N N . VAL A 1 452 ? 10.75 -49.312 -3.818 1 97.19 452 VAL A N 1
ATOM 3525 C CA . VAL A 1 452 ? 9.508 -49.062 -3.098 1 97.19 452 VAL A CA 1
ATOM 3526 C C . VAL A 1 452 ? 9.773 -49.062 -1.593 1 97.19 452 VAL A C 1
ATOM 3528 O O . VAL A 1 452 ? 10.312 -50.031 -1.055 1 97.19 452 VAL A O 1
ATOM 3531 N N . VAL A 1 453 ? 9.422 -48 -0.961 1 94.62 453 VAL A N 1
ATOM 3532 C CA . VAL A 1 453 ? 9.703 -47.906 0.469 1 94.62 453 VAL A CA 1
ATOM 3533 C C . VAL A 1 453 ? 8.391 -47.875 1.247 1 94.62 453 VAL A C 1
ATOM 3535 O O . VAL A 1 453 ? 7.355 -47.469 0.724 1 94.62 453 VAL A O 1
ATOM 3538 N N . MET B 1 1 ? -19.625 23.109 2.248 1 47.09 1 MET B N 1
ATOM 3539 C CA . MET B 1 1 ? -19.188 23.656 3.527 1 47.09 1 MET B CA 1
ATOM 3540 C C . MET B 1 1 ? -18.109 24.719 3.32 1 47.09 1 MET B C 1
ATOM 3542 O O . MET B 1 1 ? -17.312 24.625 2.383 1 47.09 1 MET B O 1
ATOM 3546 N N . MET B 1 2 ? -18.359 25.766 3.736 1 58.16 2 MET B N 1
ATOM 3547 C CA . MET B 1 2 ? -17.5 26.922 3.475 1 58.16 2 MET B CA 1
ATOM 3548 C C . MET B 1 2 ? -16.062 26.625 3.869 1 58.16 2 MET B C 1
ATOM 3550 O O . MET B 1 2 ? -15.797 26.172 4.984 1 58.16 2 MET B O 1
ATOM 3554 N N . ARG B 1 3 ? -15.227 26.578 2.988 1 72.06 3 ARG B N 1
ATOM 3555 C CA . ARG B 1 3 ? -13.805 26.297 3.154 1 72.06 3 ARG B CA 1
ATOM 3556 C C . ARG B 1 3 ? -13.055 27.547 3.605 1 72.06 3 ARG B C 1
ATOM 3558 O O . ARG B 1 3 ? -13.211 28.625 3.018 1 72.06 3 ARG B O 1
ATOM 3565 N N . ILE B 1 4 ? -12.727 27.594 4.852 1 76.38 4 ILE B N 1
ATOM 3566 C CA . ILE B 1 4 ? -11.953 28.719 5.367 1 76.38 4 ILE B CA 1
ATOM 3567 C C . ILE B 1 4 ? -10.469 28.359 5.387 1 76.38 4 ILE B C 1
ATOM 3569 O O . ILE B 1 4 ? -10.086 27.312 5.91 1 76.38 4 ILE B O 1
ATOM 3573 N N . SER B 1 5 ? -9.688 29.25 4.754 1 77.62 5 SER B N 1
ATOM 3574 C CA . SER B 1 5 ? -8.242 29.016 4.73 1 77.62 5 SER B CA 1
ATOM 3575 C C . SER B 1 5 ? -7.645 29.109 6.129 1 77.62 5 SER B C 1
ATOM 3577 O O . SER B 1 5 ? -8.227 29.734 7.016 1 77.62 5 SER B O 1
ATOM 3579 N N . LEU B 1 6 ? -6.648 28.453 6.387 1 77.38 6 LEU B N 1
ATOM 3580 C CA . LEU B 1 6 ? -5.941 28.5 7.66 1 77.38 6 LEU B CA 1
ATOM 3581 C C . LEU B 1 6 ? -5.469 29.922 7.961 1 77.38 6 LEU B C 1
ATOM 3583 O O . LEU B 1 6 ? -5.492 30.359 9.117 1 77.38 6 LEU B O 1
ATOM 3587 N N . PHE B 1 7 ? -5.191 30.688 6.895 1 79.25 7 PHE B N 1
ATOM 3588 C CA . PHE B 1 7 ? -4.789 32.094 7.039 1 79.25 7 PHE B CA 1
ATOM 3589 C C . PHE B 1 7 ? -5.914 32.906 7.656 1 79.25 7 PHE B C 1
ATOM 3591 O O . PHE B 1 7 ? -5.691 33.656 8.617 1 79.25 7 PHE B O 1
ATOM 3598 N N . LEU B 1 8 ? -6.992 32.688 7.062 1 79.94 8 LEU B N 1
ATOM 3599 C CA . LEU B 1 8 ? -8.125 33.469 7.52 1 79.94 8 LEU B CA 1
ATOM 3600 C C . LEU B 1 8 ? -8.516 33.125 8.945 1 79.94 8 LEU B C 1
ATOM 3602 O O . LEU B 1 8 ? -8.938 33.969 9.727 1 79.94 8 LEU B O 1
ATOM 3606 N N . LYS B 1 9 ? -8.289 31.922 9.273 1 76.75 9 LYS B N 1
ATOM 3607 C CA . LYS B 1 9 ? -8.602 31.5 10.633 1 76.75 9 LYS B CA 1
ATOM 3608 C C . LYS B 1 9 ? -7.609 32.094 11.633 1 76.75 9 LYS B C 1
ATOM 3610 O O . LYS B 1 9 ? -8.008 32.594 12.688 1 76.75 9 LYS B O 1
ATOM 3615 N N . ILE B 1 10 ? -6.344 32.062 11.203 1 78.62 10 ILE B N 1
ATOM 3616 C CA . ILE B 1 10 ? -5.301 32.625 12.07 1 78.62 10 ILE B CA 1
ATOM 3617 C C . ILE B 1 10 ? -5.457 34.125 12.195 1 78.62 10 ILE B C 1
ATOM 3619 O O . ILE B 1 10 ? -5.379 34.688 13.297 1 78.62 10 ILE B O 1
ATOM 3623 N N . PHE B 1 11 ? -5.777 34.719 11.109 1 83.25 11 PHE B N 1
ATOM 3624 C CA . PHE B 1 11 ? -5.953 36.156 11.094 1 83.25 11 PHE B CA 1
ATOM 3625 C C . PHE B 1 11 ? -7.168 36.562 11.914 1 83.25 11 PHE B C 1
ATOM 3627 O O . PHE B 1 11 ? -7.102 37.531 12.711 1 83.25 11 PHE B O 1
ATOM 3634 N N . GLY B 1 12 ? -8.211 35.906 11.703 1 80.62 12 GLY B N 1
ATOM 3635 C CA . GLY B 1 12 ? -9.422 36.156 12.469 1 80.62 12 GLY B CA 1
ATOM 3636 C C . GLY B 1 12 ? -9.227 36 13.969 1 80.62 12 GLY B C 1
ATOM 3637 O O . GLY B 1 12 ? -9.688 36.844 14.75 1 80.62 12 GLY B O 1
ATOM 3638 N N . LEU B 1 13 ? -8.508 35.031 14.336 1 77.44 13 LEU B N 1
ATOM 3639 C CA . LEU B 1 13 ? -8.242 34.781 15.75 1 77.44 13 LEU B CA 1
ATOM 3640 C C . LEU B 1 13 ? -7.352 35.875 16.328 1 77.44 13 LEU B C 1
ATOM 3642 O O . LEU B 1 13 ? -7.539 36.312 17.469 1 77.44 13 LEU B O 1
ATOM 3646 N N . SER B 1 14 ? -6.383 36.312 15.469 1 78.94 14 SER B N 1
ATOM 3647 C CA . SER B 1 14 ? -5.504 37.375 15.922 1 78.94 14 SER B CA 1
ATOM 3648 C C . SER B 1 14 ? -6.277 38.688 16.141 1 78.94 14 SER B C 1
ATOM 3650 O O . SER B 1 14 ? -6.02 39.406 17.094 1 78.94 14 SER B O 1
ATOM 3652 N N . LEU B 1 15 ? -7.262 38.844 15.258 1 81.31 15 LEU B N 1
ATOM 3653 C CA . LEU B 1 15 ? -8.078 40.031 15.375 1 81.31 15 LEU B CA 1
ATOM 3654 C C . LEU B 1 15 ? -8.969 39.969 16.609 1 81.31 15 LEU B C 1
ATOM 3656 O O . LEU B 1 15 ? -9.203 40.969 17.266 1 81.31 15 LEU B O 1
ATOM 3660 N N . LEU B 1 16 ? -9.344 38.875 16.953 1 78.19 16 LEU B N 1
ATOM 3661 C CA . LEU B 1 16 ? -10.211 38.656 18.109 1 78.19 16 LEU B CA 1
ATOM 3662 C C . LEU B 1 16 ? -9.453 38.906 19.406 1 78.19 16 LEU B C 1
ATOM 3664 O O . LEU B 1 16 ? -10.047 39.281 20.422 1 78.19 16 LEU B O 1
ATOM 3668 N N . VAL B 1 17 ? -8.148 38.75 19.328 1 75.19 17 VAL B N 1
ATOM 3669 C CA . VAL B 1 17 ? -7.34 38.938 20.531 1 75.19 17 VAL B CA 1
ATOM 3670 C C . VAL B 1 17 ? -6.883 40.375 20.641 1 75.19 17 VAL B C 1
ATOM 3672 O O . VAL B 1 17 ? -7.023 41 21.688 1 75.19 17 VAL B O 1
ATOM 3675 N N . ILE B 1 18 ? -6.496 40.969 19.453 1 77.06 18 ILE B N 1
ATOM 3676 C CA . ILE B 1 18 ? -5.91 42.312 19.438 1 77.06 18 ILE B CA 1
ATOM 3677 C C . ILE B 1 18 ? -7.012 43.344 19.578 1 77.06 18 ILE B C 1
ATOM 3679 O O . ILE B 1 18 ? -6.848 44.344 20.281 1 77.06 18 ILE B O 1
ATOM 3683 N N . GLY B 1 19 ? -8.188 43.156 19 1 79.81 19 GLY B N 1
ATOM 3684 C CA . GLY B 1 19 ? -9.281 44.125 18.984 1 79.81 19 GLY B CA 1
ATOM 3685 C C . GLY B 1 19 ? -9.766 44.5 20.359 1 79.81 19 GLY B C 1
ATOM 3686 O O . GLY B 1 19 ? -9.695 45.688 20.734 1 79.81 19 GLY B O 1
ATOM 3687 N N . PRO B 1 20 ? -10.133 43.562 21.188 1 78.62 20 PRO B N 1
ATOM 3688 C CA . PRO B 1 20 ? -10.633 43.875 22.531 1 78.62 20 PRO B CA 1
ATOM 3689 C C . PRO B 1 20 ? -9.562 44.531 23.422 1 78.62 20 PRO B C 1
ATOM 3691 O O . PRO B 1 20 ? -9.883 45.375 24.25 1 78.62 20 PRO B O 1
ATOM 3694 N N . ILE B 1 21 ? -8.281 44.156 23.219 1 76.31 21 ILE B N 1
ATOM 3695 C CA . ILE B 1 21 ? -7.207 44.719 24.031 1 76.31 21 ILE B CA 1
ATOM 3696 C C . ILE B 1 21 ? -7.039 46.219 23.719 1 76.31 21 ILE B C 1
ATOM 3698 O O . ILE B 1 21 ? -6.91 47.031 24.625 1 76.31 21 ILE B O 1
ATOM 3702 N N . LEU B 1 22 ? -7.086 46.531 22.453 1 80.31 22 LEU B N 1
ATOM 3703 C CA . LEU B 1 22 ? -6.953 47.906 22.047 1 80.31 22 LEU B CA 1
ATOM 3704 C C . LEU B 1 22 ? -8.156 48.75 22.5 1 80.31 22 LEU B C 1
ATOM 3706 O O . LEU B 1 22 ? -8 49.875 22.969 1 80.31 22 LEU B O 1
ATOM 3710 N N . LEU B 1 23 ? -9.305 48.156 22.422 1 81.75 23 LEU B N 1
ATOM 3711 C CA . LEU B 1 23 ? -10.531 48.844 22.797 1 81.75 23 LEU B CA 1
ATOM 3712 C C . LEU B 1 23 ? -10.57 49.094 24.312 1 81.75 23 LEU B C 1
ATOM 3714 O O . LEU B 1 23 ? -10.906 50.188 24.75 1 81.75 23 LEU B O 1
ATOM 3718 N N . LEU B 1 24 ? -10.172 48.125 25.047 1 77.69 24 LEU B N 1
ATOM 3719 C CA . LEU B 1 24 ? -10.148 48.281 26.5 1 77.69 24 LEU B CA 1
ATOM 3720 C C . LEU B 1 24 ? -9.078 49.281 26.938 1 77.69 24 LEU B C 1
ATOM 3722 O O . LEU B 1 24 ? -9.305 50.062 27.844 1 77.69 24 LEU B O 1
ATOM 3726 N N . GLY B 1 25 ? -7.918 49.188 26.266 1 76.88 25 GLY B N 1
ATOM 3727 C CA . GLY B 1 25 ? -6.875 50.156 26.547 1 76.88 25 GLY B CA 1
ATOM 3728 C C . GLY B 1 25 ? -7.305 51.594 26.281 1 76.88 25 GLY B C 1
ATOM 3729 O O . GLY B 1 25 ? -7.02 52.5 27.062 1 76.88 25 GLY B O 1
ATOM 3730 N N . TYR B 1 26 ? -8.078 51.781 25.25 1 81.44 26 TYR B N 1
ATOM 3731 C CA . TYR B 1 26 ? -8.594 53.094 24.875 1 81.44 26 TYR B CA 1
ATOM 3732 C C . TYR B 1 26 ? -9.57 53.594 25.938 1 81.44 26 TYR B C 1
ATOM 3734 O O . TYR B 1 26 ? -9.461 54.75 26.391 1 81.44 26 TYR B O 1
ATOM 3742 N N . ILE B 1 27 ? -10.484 52.781 26.359 1 81.69 27 ILE B N 1
ATOM 3743 C CA . ILE B 1 27 ? -11.523 53.188 27.297 1 81.69 27 ILE B CA 1
ATOM 3744 C C . ILE B 1 27 ? -10.891 53.5 28.656 1 81.69 27 ILE B C 1
ATOM 3746 O O . ILE B 1 27 ? -11.227 54.5 29.281 1 81.69 27 ILE B O 1
ATOM 3750 N N . LEU B 1 28 ? -9.93 52.719 29.016 1 77.5 28 LEU B N 1
ATOM 3751 C CA . LEU B 1 28 ? -9.312 52.906 30.328 1 77.5 28 LEU B CA 1
ATOM 3752 C C . LEU B 1 28 ? -8.477 54.188 30.359 1 77.5 28 LEU B C 1
ATOM 3754 O O . LEU B 1 28 ? -8.523 54.938 31.328 1 77.5 28 LEU B O 1
ATOM 3758 N N . LEU B 1 29 ? -7.77 54.406 29.312 1 77 29 LEU B N 1
ATOM 3759 C CA . LEU B 1 29 ? -6.91 55.562 29.266 1 77 29 LEU B CA 1
ATOM 3760 C C . LEU B 1 29 ? -7.742 56.844 29.188 1 77 29 LEU B C 1
ATOM 3762 O O . LEU B 1 29 ? -7.426 57.844 29.844 1 77 29 LEU B O 1
ATOM 3766 N N . GLU B 1 30 ? -8.75 56.781 28.359 1 77.5 30 GLU B N 1
ATOM 3767 C CA . GLU B 1 30 ? -9.625 57.938 28.234 1 77.5 30 GLU B CA 1
ATOM 3768 C C . GLU B 1 30 ? -10.289 58.281 29.562 1 77.5 30 GLU B C 1
ATOM 3770 O O . GLU B 1 30 ? -10.312 59.438 29.969 1 77.5 30 GLU B O 1
ATOM 3775 N N . LYS B 1 31 ? -10.75 57.312 30.234 1 76.31 31 LYS B N 1
ATOM 3776 C CA . LYS B 1 31 ? -11.422 57.531 31.516 1 76.31 31 LYS B CA 1
ATOM 3777 C C . LYS B 1 31 ? -10.445 58 32.562 1 76.31 31 LYS B C 1
ATOM 3779 O O . LYS B 1 31 ? -10.75 58.938 33.344 1 76.31 31 LYS B O 1
ATOM 3784 N N . SER B 1 32 ? -9.297 57.406 32.562 1 74 32 SER B N 1
ATOM 3785 C CA . SER B 1 32 ? -8.32 57.75 33.594 1 74 32 SER B CA 1
ATOM 3786 C C . SER B 1 32 ? -7.77 59.156 33.375 1 74 32 SER B C 1
ATOM 3788 O O . SER B 1 32 ? -7.699 59.938 34.312 1 74 32 SER B O 1
ATOM 3790 N N . ILE B 1 33 ? -7.469 59.531 32.219 1 73.31 33 ILE B N 1
ATOM 3791 C CA . ILE B 1 33 ? -6.848 60.812 31.938 1 73.31 33 ILE B CA 1
ATOM 3792 C C . ILE B 1 33 ? -7.891 61.938 32.031 1 73.31 33 ILE B C 1
ATOM 3794 O O . ILE B 1 33 ? -7.613 63 32.562 1 73.31 33 ILE B O 1
ATOM 3798 N N . LEU B 1 34 ? -9.125 61.594 31.578 1 71.12 34 LEU B N 1
ATOM 3799 C CA . LEU B 1 34 ? -10.18 62.594 31.656 1 71.12 34 LEU B CA 1
ATOM 3800 C C . LEU B 1 34 ? -10.555 62.875 33.094 1 71.12 34 LEU B C 1
ATOM 3802 O O . LEU B 1 34 ? -10.812 64.062 33.469 1 71.12 34 LEU B O 1
ATOM 3806 N N . LEU B 1 35 ? -10.539 61.875 33.906 1 72 35 LEU B N 1
ATOM 3807 C CA . LEU B 1 35 ? -10.859 62.062 35.312 1 72 35 LEU B CA 1
ATOM 3808 C C . LEU B 1 35 ? -9.797 62.906 36 1 72 35 LEU B C 1
ATOM 3810 O O . LEU B 1 35 ? -10.109 63.812 36.781 1 72 35 LEU B O 1
ATOM 3814 N N . GLU B 1 36 ? -8.594 62.625 35.656 1 71.5 36 GLU B N 1
ATOM 3815 C CA . GLU B 1 36 ? -7.496 63.375 36.281 1 71.5 36 GLU B CA 1
ATOM 3816 C C . GLU B 1 36 ? -7.453 64.812 35.781 1 71.5 36 GLU B C 1
ATOM 3818 O O . GLU B 1 36 ? -7.242 65.75 36.594 1 71.5 36 GLU B O 1
ATOM 3823 N N . THR B 1 37 ? -7.688 65 34.531 1 70.56 37 THR B N 1
ATOM 3824 C CA . THR B 1 37 ? -7.656 66.375 33.969 1 70.56 37 THR B CA 1
ATOM 3825 C C . THR B 1 37 ? -8.828 67.188 34.469 1 70.56 37 THR B C 1
ATOM 3827 O O . THR B 1 37 ? -8.672 68.375 34.781 1 70.56 37 THR B O 1
ATOM 3830 N N . ARG B 1 38 ? -9.977 66.562 34.688 1 71 38 ARG B N 1
ATOM 3831 C CA . ARG B 1 38 ? -11.141 67.25 35.219 1 71 38 ARG B CA 1
ATOM 3832 C C . ARG B 1 38 ? -10.898 67.688 36.656 1 71 38 ARG B C 1
ATOM 3834 O O . ARG B 1 38 ? -11.281 68.812 37.062 1 71 38 ARG B O 1
ATOM 3841 N N . HIS B 1 39 ? -10.242 66.875 37.344 1 72.06 39 HIS B N 1
ATOM 3842 C CA . HIS B 1 39 ? -9.93 67.188 38.719 1 72.06 39 HIS B CA 1
ATOM 3843 C C . HIS B 1 39 ? -8.961 68.375 38.812 1 72.06 39 HIS B C 1
ATOM 3845 O O . HIS B 1 39 ? -9.148 69.312 39.594 1 72.06 39 HIS B O 1
ATOM 3851 N N . GLN B 1 40 ? -8.062 68.312 37.906 1 68.5 40 GLN B N 1
ATOM 3852 C CA . GLN B 1 40 ? -7.07 69.375 37.875 1 68.5 40 GLN B CA 1
ATOM 3853 C C . GLN B 1 40 ? -7.699 70.75 37.469 1 68.5 40 GLN B C 1
ATOM 3855 O O . GLN B 1 40 ? -7.422 71.75 38.062 1 68.5 40 GLN B O 1
ATOM 3860 N N . ILE B 1 41 ? -8.602 70.75 36.562 1 70.06 41 ILE B N 1
ATOM 3861 C CA . ILE B 1 41 ? -9.242 72 36.062 1 70.06 41 ILE B CA 1
ATOM 3862 C C . ILE B 1 41 ? -10.195 72.5 37.125 1 70.06 41 ILE B C 1
ATOM 3864 O O . ILE B 1 41 ? -10.234 73.75 37.344 1 70.06 41 ILE B O 1
ATOM 3868 N N . LYS B 1 42 ? -10.852 71.625 37.75 1 71.94 42 LYS B N 1
ATOM 3869 C CA . LYS B 1 42 ? -11.773 72.062 38.812 1 71.94 42 LYS B CA 1
ATOM 3870 C C . LYS B 1 42 ? -11.016 72.688 39.969 1 71.94 42 LYS B C 1
ATOM 3872 O O . LYS B 1 42 ? -11.461 73.75 40.5 1 71.94 42 LYS B O 1
ATOM 3877 N N . GLU B 1 43 ? -9.922 72.062 40.25 1 71.38 43 GLU B N 1
ATOM 3878 C CA . GLU B 1 43 ? -9.109 72.625 41.344 1 71.38 43 GLU B CA 1
ATOM 3879 C C . GLU B 1 43 ? -8.547 74 40.938 1 71.38 43 GLU B C 1
ATOM 3881 O O . GLU B 1 43 ? -8.562 74.938 41.75 1 71.38 43 GLU B O 1
ATOM 3886 N N . ASN B 1 44 ? -8.078 74.062 39.688 1 70.44 44 ASN B N 1
ATOM 3887 C CA . ASN B 1 44 ? -7.574 75.312 39.188 1 70.44 44 ASN B CA 1
ATOM 3888 C C . ASN B 1 44 ? -8.672 76.375 39.125 1 70.44 44 ASN B C 1
ATOM 3890 O O . ASN B 1 44 ? -8.445 77.5 39.469 1 70.44 44 ASN B O 1
ATOM 3894 N N . ASN B 1 45 ? -9.875 76 38.812 1 73.06 45 ASN B N 1
ATOM 3895 C CA . ASN B 1 45 ? -11.016 76.938 38.75 1 73.06 45 ASN B CA 1
ATOM 3896 C C . ASN B 1 45 ? -11.438 77.438 40.125 1 73.06 45 ASN B C 1
ATOM 3898 O O . ASN B 1 45 ? -11.805 78.562 40.312 1 73.06 45 ASN B O 1
ATOM 3902 N N . ARG B 1 46 ? -11.336 76.562 41 1 74.44 46 ARG B N 1
ATOM 3903 C CA . ARG B 1 46 ? -11.68 76.938 42.375 1 74.44 46 ARG B CA 1
ATOM 3904 C C . ARG B 1 46 ? -10.719 77.938 42.906 1 74.44 46 ARG B C 1
ATOM 3906 O O . ARG B 1 46 ? -11.141 78.875 43.625 1 74.44 46 ARG B O 1
ATOM 3913 N N . LEU B 1 47 ? -9.492 77.812 42.594 1 70.81 47 LEU B N 1
ATOM 3914 C CA . LEU B 1 47 ? -8.492 78.75 43.031 1 70.81 47 LEU B CA 1
ATOM 3915 C C . LEU B 1 47 ? -8.734 80.125 42.375 1 70.81 47 LEU B C 1
ATOM 3917 O O . LEU B 1 47 ? -8.672 81.188 43.031 1 70.81 47 LEU B O 1
ATOM 3921 N N . LEU B 1 48 ? -9.062 80.062 41.156 1 74 48 LEU B N 1
ATOM 3922 C CA . LEU B 1 48 ? -9.359 81.312 40.438 1 74 48 LEU B CA 1
ATOM 3923 C C . LEU B 1 48 ? -10.617 81.938 40.969 1 74 48 LEU B C 1
ATOM 3925 O O . LEU B 1 48 ? -10.656 83.188 41.125 1 74 48 LEU B O 1
ATOM 3929 N N . MET B 1 49 ? -11.578 81.188 41.312 1 78.19 49 MET B N 1
ATOM 3930 C CA . MET B 1 49 ? -12.844 81.688 41.844 1 78.19 49 MET B CA 1
ATOM 3931 C C . MET B 1 49 ? -12.625 82.375 43.219 1 78.19 49 MET B C 1
ATOM 3933 O O . MET B 1 49 ? -13.227 83.375 43.531 1 78.19 49 MET B O 1
ATOM 3937 N N . LYS B 1 50 ? -11.812 81.688 43.906 1 76.38 50 LYS B N 1
ATOM 3938 C CA . LYS B 1 50 ? -11.5 82.25 45.219 1 76.38 50 LYS B CA 1
ATOM 3939 C C . LYS B 1 50 ? -10.789 83.625 45.094 1 76.38 50 LYS B C 1
ATOM 3941 O O . LYS B 1 50 ? -11.102 84.562 45.812 1 76.38 50 LYS B O 1
ATOM 3946 N N . GLU B 1 51 ? -9.898 83.562 44.156 1 74.38 51 GLU B N 1
ATOM 3947 C CA . GLU B 1 51 ? -9.164 84.812 43.906 1 74.38 51 GLU B CA 1
ATOM 3948 C C . GLU B 1 51 ? -10.094 85.938 43.375 1 74.38 51 GLU B C 1
ATOM 3950 O O . GLU B 1 51 ? -10.016 87.062 43.812 1 74.38 51 GLU B O 1
ATOM 3955 N N . LEU B 1 52 ? -10.969 85.562 42.594 1 80.69 52 LEU B N 1
ATOM 3956 C CA . LEU B 1 52 ? -11.945 86.5 42 1 80.69 52 LEU B CA 1
ATOM 3957 C C . LEU B 1 52 ? -12.914 87 43.062 1 80.69 52 LEU B C 1
ATOM 3959 O O . LEU B 1 52 ? -13.188 88.188 43.156 1 80.69 52 LEU B O 1
ATOM 3963 N N . SER B 1 53 ? -13.359 86.188 43.906 1 82.62 53 SER B N 1
ATOM 3964 C CA . SER B 1 53 ? -14.312 86.562 44.969 1 82.62 53 SER B CA 1
ATOM 3965 C C . SER B 1 53 ? -13.688 87.5 45.969 1 82.62 53 SER B C 1
ATOM 3967 O O . SER B 1 53 ? -14.328 88.438 46.406 1 82.62 53 SER B O 1
ATOM 3969 N N . SER B 1 54 ? -12.453 87.188 46.219 1 79.12 54 SER B N 1
ATOM 3970 C CA . SER B 1 54 ? -11.758 88 47.188 1 79.12 54 SER B CA 1
ATOM 3971 C C . SER B 1 54 ? -11.5 89.375 46.594 1 79.12 54 SER B C 1
ATOM 3973 O O . SER B 1 54 ? -11.617 90.438 47.312 1 79.12 54 SER B O 1
ATOM 3975 N N . SER B 1 55 ? -11.227 89.5 45.375 1 79.44 55 SER B N 1
ATOM 3976 C CA . SER B 1 55 ? -10.898 90.75 44.719 1 79.44 55 SER B CA 1
ATOM 3977 C C . SER B 1 55 ? -12.156 91.562 44.5 1 79.44 55 SER B C 1
ATOM 3979 O O . SER B 1 55 ? -12.086 92.812 44.438 1 79.44 55 SER B O 1
ATOM 3981 N N . LEU B 1 56 ? -13.336 91 44.5 1 86.31 56 LEU B N 1
ATOM 3982 C CA . LEU B 1 56 ? -14.57 91.688 44.156 1 86.31 56 LEU B CA 1
ATOM 3983 C C . LEU B 1 56 ? -15.352 92.062 45.406 1 86.31 56 LEU B C 1
ATOM 3985 O O . LEU B 1 56 ? -16.266 92.875 45.344 1 86.31 56 LEU B O 1
ATOM 3989 N N . ALA B 1 57 ? -14.961 91.625 46.5 1 85.19 57 ALA B N 1
ATOM 3990 C CA . ALA B 1 57 ? -15.742 91.812 47.719 1 85.19 57 ALA B CA 1
ATOM 3991 C C . ALA B 1 57 ? -15.852 93.312 48.062 1 85.19 57 ALA B C 1
ATOM 3993 O O . ALA B 1 57 ? -16.953 93.812 48.312 1 85.19 57 ALA B O 1
ATOM 3994 N N . ILE B 1 58 ? -14.766 93.938 47.969 1 80.62 58 ILE B N 1
ATOM 3995 C CA . ILE B 1 58 ? -14.734 95.312 48.406 1 80.62 58 ILE B CA 1
ATOM 3996 C C . ILE B 1 58 ? -15.43 96.25 47.375 1 80.62 58 ILE B C 1
ATOM 3998 O O . ILE B 1 58 ? -16.328 97 47.719 1 80.62 58 ILE B O 1
ATOM 4002 N N . PRO B 1 59 ? -15.109 96.062 46.219 1 86.44 59 PRO B N 1
ATOM 4003 C CA . PRO B 1 59 ? -15.805 96.875 45.188 1 86.44 59 PRO B CA 1
ATOM 4004 C C . PRO B 1 59 ? -17.312 96.625 45.188 1 86.44 59 PRO B C 1
ATOM 4006 O O . PRO B 1 59 ? -18.094 97.562 44.969 1 86.44 59 PRO B O 1
ATOM 4009 N N . LEU B 1 60 ? -17.797 95.5 45.438 1 87.31 60 LEU B N 1
ATOM 4010 C CA . LEU B 1 60 ? -19.219 95.188 45.469 1 87.31 60 LEU B CA 1
ATOM 4011 C C . LEU B 1 60 ? -19.906 95.75 46.688 1 87.31 60 LEU B C 1
ATOM 4013 O O . LEU B 1 60 ? -21.031 96.25 46.594 1 87.31 60 LEU B O 1
ATOM 4017 N N . LEU B 1 61 ? -19.156 95.812 47.719 1 82.81 61 LEU B N 1
ATOM 4018 C CA . LEU B 1 61 ? -19.703 96.375 48.938 1 82.81 61 LEU B CA 1
ATOM 4019 C C . LEU B 1 61 ? -19.891 97.875 48.812 1 82.81 61 LEU B C 1
ATOM 4021 O O . LEU B 1 61 ? -20.875 98.438 49.312 1 82.81 61 LEU B O 1
ATOM 4025 N N . ASN B 1 62 ? -18.953 98.5 48.062 1 83.44 62 ASN B N 1
ATOM 4026 C CA . ASN B 1 62 ? -18.984 99.938 47.938 1 83.44 62 ASN B CA 1
ATOM 4027 C C . ASN B 1 62 ? -19.859 100.375 46.781 1 83.44 62 ASN B C 1
ATOM 4029 O O . ASN B 1 62 ? -20.016 101.562 46.531 1 83.44 62 ASN B O 1
ATOM 4033 N N . GLY B 1 63 ? -20.531 99.375 46 1 79.94 63 GLY B N 1
ATOM 4034 C CA . GLY B 1 63 ? -21.328 99.688 44.844 1 79.94 63 GLY B CA 1
ATOM 4035 C C . GLY B 1 63 ? -20.516 100.25 43.688 1 79.94 63 GLY B C 1
ATOM 4036 O O . GLY B 1 63 ? -21.016 101.062 42.906 1 79.94 63 GLY B O 1
ATOM 4037 N N . ASP B 1 64 ? -19.172 100.062 43.688 1 82.81 64 ASP B N 1
ATOM 4038 C CA . ASP B 1 64 ? -18.266 100.562 42.688 1 82.81 64 ASP B CA 1
ATOM 4039 C C . ASP B 1 64 ? -18.281 99.688 41.406 1 82.81 64 ASP B C 1
ATOM 4041 O O . ASP B 1 64 ? -17.547 98.688 41.312 1 82.81 64 ASP B O 1
ATOM 4045 N N . ARG B 1 65 ? -19.078 100.062 40.469 1 84.44 65 ARG B N 1
ATOM 4046 C CA . ARG B 1 65 ? -19.203 99.25 39.25 1 84.44 65 ARG B CA 1
ATOM 4047 C C . ARG B 1 65 ? -17.891 99.25 38.469 1 84.44 65 ARG B C 1
ATOM 4049 O O . ARG B 1 65 ? -17.5 98.25 37.875 1 84.44 65 ARG B O 1
ATOM 4056 N N . LEU B 1 66 ? -17.203 100.375 38.469 1 84.44 66 LEU B N 1
ATOM 4057 C CA . LEU B 1 66 ? -15.938 100.438 37.75 1 84.44 66 LEU B CA 1
ATOM 4058 C C . LEU B 1 66 ? -14.875 99.562 38.375 1 84.44 66 LEU B C 1
ATOM 4060 O O . LEU B 1 66 ? -14.094 98.938 37.656 1 84.44 66 LEU B O 1
ATOM 4064 N N . GLY B 1 67 ? -14.883 99.562 39.75 1 82.94 67 GLY B N 1
ATOM 4065 C CA . GLY B 1 67 ? -13.961 98.688 40.438 1 82.94 67 GLY B CA 1
ATOM 4066 C C . GLY B 1 67 ? -14.188 97.188 40.125 1 82.94 67 GLY B C 1
ATOM 4067 O O . GLY B 1 67 ? -13.234 96.438 39.938 1 82.94 67 GLY B O 1
ATOM 4068 N N . VAL B 1 68 ? -15.484 96.812 40.031 1 88.31 68 VAL B N 1
ATOM 4069 C CA . VAL B 1 68 ? -15.836 95.438 39.688 1 88.31 68 VAL B CA 1
ATOM 4070 C C . VAL B 1 68 ? -15.352 95.062 38.281 1 88.31 68 VAL B C 1
ATOM 4072 O O . VAL B 1 68 ? -14.742 94.062 38.031 1 88.31 68 VAL B O 1
ATOM 4075 N N . GLU B 1 69 ? -15.539 95.938 37.312 1 85.06 69 GLU B N 1
ATOM 4076 C CA . GLU B 1 69 ? -15.141 95.688 35.938 1 85.06 69 GLU B CA 1
ATOM 4077 C C . GLU B 1 69 ? -13.625 95.625 35.812 1 85.06 69 GLU B C 1
ATOM 4079 O O . GLU B 1 69 ? -13.102 94.812 35.031 1 85.06 69 GLU B O 1
ATOM 4084 N N . ASP B 1 70 ? -12.93 96.438 36.594 1 79.75 70 ASP B N 1
ATOM 4085 C CA . ASP B 1 70 ? -11.469 96.438 36.531 1 79.75 70 ASP B CA 1
ATOM 4086 C C . ASP B 1 70 ? -10.914 95.125 37.062 1 79.75 70 ASP B C 1
ATOM 4088 O O . ASP B 1 70 ? -9.938 94.625 36.531 1 79.75 70 ASP B O 1
ATOM 4092 N N . ASN B 1 71 ? -11.547 94.688 38.125 1 80.19 71 ASN B N 1
ATOM 4093 C CA . ASN B 1 71 ? -11.078 93.438 38.719 1 80.19 71 ASN B CA 1
ATOM 4094 C C . ASN B 1 71 ? -11.344 92.25 37.812 1 80.19 71 ASN B C 1
ATOM 4096 O O . ASN B 1 71 ? -10.531 91.312 37.75 1 80.19 71 ASN B O 1
ATOM 4100 N N . ILE B 1 72 ? -12.539 92.25 37.125 1 83.38 72 ILE B N 1
ATOM 4101 C CA . ILE B 1 72 ? -12.867 91.125 36.25 1 83.38 72 ILE B CA 1
ATOM 4102 C C . ILE B 1 72 ? -11.977 91.188 35.031 1 83.38 72 ILE B C 1
ATOM 4104 O O . ILE B 1 72 ? -11.625 90.125 34.469 1 83.38 72 ILE B O 1
ATOM 4108 N N . ALA B 1 73 ? -11.547 92.375 34.594 1 77.06 73 ALA B N 1
ATOM 4109 C CA . ALA B 1 73 ? -10.734 92.562 33.375 1 77.06 73 ALA B CA 1
ATOM 4110 C C . ALA B 1 73 ? -9.367 91.875 33.562 1 77.06 73 ALA B C 1
ATOM 4112 O O . ALA B 1 73 ? -8.773 91.438 32.594 1 77.06 73 ALA B O 1
ATOM 4113 N N . VAL B 1 74 ? -8.852 91.812 34.781 1 68.38 74 VAL B N 1
ATOM 4114 C CA . VAL B 1 74 ? -7.555 91.188 35.062 1 68.38 74 VAL B CA 1
ATOM 4115 C C . VAL B 1 74 ? -7.609 89.688 34.75 1 68.38 74 VAL B C 1
ATOM 4117 O O . VAL B 1 74 ? -6.609 89.125 34.312 1 68.38 74 VAL B O 1
ATOM 4120 N N . PHE B 1 75 ? -8.805 89.25 34.844 1 71.69 75 PHE B N 1
ATOM 4121 C CA . PHE B 1 75 ? -8.938 87.75 34.656 1 71.69 75 PHE B CA 1
ATOM 4122 C C . PHE B 1 75 ? -9.273 87.438 33.219 1 71.69 75 PHE B C 1
ATOM 4124 O O . PHE B 1 75 ? -9.383 86.312 32.844 1 71.69 75 PHE B O 1
ATOM 4131 N N . GLU B 1 76 ? -9.492 88.5 32.438 1 66.56 76 GLU B N 1
ATOM 4132 C CA . GLU B 1 76 ? -9.75 88.312 31 1 66.56 76 GLU B CA 1
ATOM 4133 C C . GLU B 1 76 ? -8.594 87.562 30.328 1 66.56 76 GLU B C 1
ATOM 4135 O O . GLU B 1 76 ? -8.805 86.812 29.391 1 66.56 76 GLU B O 1
ATOM 4140 N N . HIS B 1 77 ? -7.41 87.75 30.891 1 59.94 77 HIS B N 1
ATOM 4141 C CA . HIS B 1 77 ? -6.238 87.25 30.219 1 59.94 77 HIS B CA 1
ATOM 4142 C C . HIS B 1 77 ? -5.844 85.875 30.828 1 59.94 77 HIS B C 1
ATOM 4144 O O . HIS B 1 77 ? -4.883 85.25 30.375 1 59.94 77 HIS B O 1
ATOM 4150 N N . ALA B 1 78 ? -6.637 85.625 31.891 1 60.19 78 ALA B N 1
ATOM 4151 C CA . ALA B 1 78 ? -6.324 84.312 32.438 1 60.19 78 ALA B CA 1
ATOM 4152 C C . ALA B 1 78 ? -6.738 83.188 31.5 1 60.19 78 ALA B C 1
ATOM 4154 O O . ALA B 1 78 ? -7.82 83.25 30.906 1 60.19 78 ALA B O 1
ATOM 4155 N N . LYS B 1 79 ? -5.836 82.438 31 1 62.44 79 LYS B N 1
ATOM 4156 C CA . LYS B 1 79 ? -6.02 81.438 30 1 62.44 79 LYS B CA 1
ATOM 4157 C C . LYS B 1 79 ? -7.156 80.5 30.391 1 62.44 79 LYS B C 1
ATOM 4159 O O . LYS B 1 79 ? -7.199 80 31.516 1 62.44 79 LYS B O 1
ATOM 4164 N N . GLY B 1 80 ? -8.188 80.375 29.531 1 69.19 80 GLY B N 1
ATOM 4165 C CA . GLY B 1 80 ? -9.273 79.375 29.625 1 69.19 80 GLY B CA 1
ATOM 4166 C C . GLY B 1 80 ? -10.578 80 30.109 1 69.19 80 GLY B C 1
ATOM 4167 O O . GLY B 1 80 ? -11.617 79.375 30.109 1 69.19 80 GLY B O 1
ATOM 4168 N N . VAL B 1 81 ? -10.477 81.375 30.609 1 75.75 81 VAL B N 1
ATOM 4169 C CA . VAL B 1 81 ? -11.688 82 31.094 1 75.75 81 VAL B CA 1
ATOM 4170 C C . VAL B 1 81 ? -12.547 82.5 29.922 1 75.75 81 VAL B C 1
ATOM 4172 O O . VAL B 1 81 ? -12.078 83.188 29.047 1 75.75 81 VAL B O 1
ATOM 4175 N N . LEU B 1 82 ? -13.664 82.062 29.828 1 78.56 82 LEU B N 1
ATOM 4176 C CA . LEU B 1 82 ? -14.586 82.438 28.75 1 78.56 82 LEU B CA 1
ATOM 4177 C C . LEU B 1 82 ? -15.484 83.625 29.172 1 78.56 82 LEU B C 1
ATOM 4179 O O . LEU B 1 82 ? -15.656 84.562 28.422 1 78.56 82 LEU B O 1
ATOM 4183 N N . ASP B 1 83 ? -16.016 83.375 30.375 1 80.44 83 ASP B N 1
ATOM 4184 C CA . ASP B 1 83 ? -17 84.312 30.812 1 80.44 83 ASP B CA 1
ATOM 4185 C C . ASP B 1 83 ? -16.984 84.5 32.344 1 80.44 83 ASP B C 1
ATOM 4187 O O . ASP B 1 83 ? -16.719 83.562 33.062 1 80.44 83 ASP B O 1
ATOM 4191 N N . ILE B 1 84 ? -17 85.75 32.75 1 85.69 84 ILE B N 1
ATOM 4192 C CA . ILE B 1 84 ? -17.188 86 34.156 1 85.69 84 ILE B CA 1
ATOM 4193 C C . ILE B 1 84 ? -18.438 86.875 34.344 1 85.69 84 ILE B C 1
ATOM 4195 O O . ILE B 1 84 ? -18.594 87.875 33.656 1 85.69 84 ILE B O 1
ATOM 4199 N N . ARG B 1 85 ? -19.375 86.625 35.188 1 87.94 85 ARG B N 1
ATOM 4200 C CA . ARG B 1 85 ? -20.562 87.375 35.5 1 87.94 85 ARG B CA 1
ATOM 4201 C C . ARG B 1 85 ? -20.641 87.625 37 1 87.94 85 ARG B C 1
ATOM 4203 O O . ARG B 1 85 ? -20.531 86.688 37.812 1 87.94 85 ARG B O 1
ATOM 4210 N N . VAL B 1 86 ? -20.641 88.75 37.312 1 88.56 86 VAL B N 1
ATOM 4211 C CA . VAL B 1 86 ? -20.75 89.125 38.719 1 88.56 86 VAL B CA 1
ATOM 4212 C C . VAL B 1 86 ? -22.125 89.75 39 1 88.56 86 VAL B C 1
ATOM 4214 O O . VAL B 1 86 ? -22.562 90.625 38.25 1 88.56 86 VAL B O 1
ATOM 4217 N N . ARG B 1 87 ? -22.734 89.312 39.969 1 87.88 87 ARG B N 1
ATOM 4218 C CA . ARG B 1 87 ? -24.047 89.812 40.344 1 87.88 87 ARG B CA 1
ATOM 4219 C C . ARG B 1 87 ? -24.031 90.375 41.781 1 87.88 87 ARG B C 1
ATOM 4221 O O . ARG B 1 87 ? -23.281 89.875 42.625 1 87.88 87 ARG B O 1
ATOM 4228 N N . ASP B 1 88 ? -24.812 91.438 41.969 1 85.75 88 ASP B N 1
ATOM 4229 C CA . ASP B 1 88 ? -24.922 92 43.312 1 85.75 88 ASP B CA 1
ATOM 4230 C C . ASP B 1 88 ? -25.922 91.188 44.156 1 85.75 88 ASP B C 1
ATOM 4232 O O . ASP B 1 88 ? -26.422 90.188 43.75 1 85.75 88 ASP B O 1
ATOM 4236 N N . ARG B 1 89 ? -26.094 91.75 45.469 1 81.06 89 ARG B N 1
ATOM 4237 C CA . ARG B 1 89 ? -26.969 91.062 46.438 1 81.06 89 ARG B CA 1
ATOM 4238 C C . ARG B 1 89 ? -28.406 91 45.906 1 81.06 89 ARG B C 1
ATOM 4240 O O . ARG B 1 89 ? -29.141 90.062 46.25 1 81.06 89 ARG B O 1
ATOM 4247 N N . LYS B 1 90 ? -28.75 91.938 45.031 1 80.5 90 LYS B N 1
ATOM 4248 C CA . LYS B 1 90 ? -30.109 91.938 44.531 1 80.5 90 LYS B CA 1
ATOM 4249 C C . LYS B 1 90 ? -30.234 91.188 43.219 1 80.5 90 LYS B C 1
ATOM 4251 O O . LYS B 1 90 ? -31.312 91.062 42.656 1 80.5 90 LYS B O 1
ATOM 4256 N N . GLY B 1 91 ? -29.156 90.5 42.656 1 82.25 91 GLY B N 1
ATOM 4257 C CA . GLY B 1 91 ? -29.203 89.688 41.469 1 82.25 91 GLY B CA 1
ATOM 4258 C C . GLY B 1 91 ? -28.891 90.438 40.188 1 82.25 91 GLY B C 1
ATOM 4259 O O . GLY B 1 91 ? -28.938 89.875 39.094 1 82.25 91 GLY B O 1
ATOM 4260 N N . HIS B 1 92 ? -28.641 91.812 40.281 1 83.75 92 HIS B N 1
ATOM 4261 C CA . HIS B 1 92 ? -28.328 92.625 39.094 1 83.75 92 HIS B CA 1
ATOM 4262 C C . HIS B 1 92 ? -26.891 92.438 38.656 1 83.75 92 HIS B C 1
ATOM 4264 O O . HIS B 1 92 ? -25.984 92.375 39.5 1 83.75 92 HIS B O 1
ATOM 4270 N N . VAL B 1 93 ? -26.703 92.312 37.375 1 85.06 93 VAL B N 1
ATOM 4271 C CA . VAL B 1 93 ? -25.359 92.125 36.812 1 85.06 93 VAL B CA 1
ATOM 4272 C C . VAL B 1 93 ? -24.594 93.438 36.906 1 85.06 93 VAL B C 1
ATOM 4274 O O . VAL B 1 93 ? -25 94.438 36.344 1 85.06 93 VAL B O 1
ATOM 4277 N N . ILE B 1 94 ? -23.516 93.438 37.656 1 83.81 94 ILE B N 1
ATOM 4278 C CA . ILE B 1 94 ? -22.734 94.625 37.844 1 83.81 94 ILE B CA 1
ATOM 4279 C C . ILE B 1 94 ? -21.484 94.562 36.969 1 83.81 94 ILE B C 1
ATOM 4281 O O . ILE B 1 94 ? -20.891 95.625 36.656 1 83.81 94 ILE B O 1
ATOM 4285 N N . GLY B 1 95 ? -21.125 93.375 36.594 1 82.44 95 GLY B N 1
ATOM 4286 C CA . GLY B 1 95 ? -19.953 93.188 35.75 1 82.44 95 GLY B CA 1
ATOM 4287 C C . GLY B 1 95 ? -19.984 91.875 34.938 1 82.44 95 GLY B C 1
ATOM 4288 O O . GLY B 1 95 ? -20.484 90.875 35.375 1 82.44 95 GLY B O 1
ATOM 4289 N N . GLU B 1 96 ? -19.641 92 33.719 1 82.38 96 GLU B N 1
ATOM 4290 C CA . GLU B 1 96 ? -19.578 90.812 32.812 1 82.38 96 GLU B CA 1
ATOM 4291 C C . GLU B 1 96 ? -18.344 90.875 31.906 1 82.38 96 GLU B C 1
ATOM 4293 O O . GLU B 1 96 ? -17.984 92 31.422 1 82.38 96 GLU B O 1
ATOM 4298 N N . LEU B 1 97 ? -17.547 89.875 32.031 1 76.94 97 LEU B N 1
ATOM 4299 C CA . LEU B 1 97 ? -16.453 89.688 31.078 1 76.94 97 LEU B CA 1
ATOM 4300 C C . LEU B 1 97 ? -16.797 88.625 30.031 1 76.94 97 LEU B C 1
ATOM 4302 O O . LEU B 1 97 ? -17.078 87.5 30.375 1 76.94 97 LEU B O 1
ATOM 4306 N N . SER B 1 98 ? -17.25 89.062 28.828 1 69 98 SER B N 1
ATOM 4307 C CA . SER B 1 98 ? -17.5 88.125 27.719 1 69 98 SER B CA 1
ATOM 4308 C C . SER B 1 98 ? -16.594 88.438 26.531 1 69 98 SER B C 1
ATOM 4310 O O . SER B 1 98 ? -16.312 89.625 26.234 1 69 98 SER B O 1
ATOM 4312 N N . PRO B 1 99 ? -15.734 87.625 26.031 1 57.38 99 PRO B N 1
ATOM 4313 C CA . PRO B 1 99 ? -14.945 88 24.859 1 57.38 99 PRO B CA 1
ATOM 4314 C C . PRO B 1 99 ? -15.766 88.75 23.797 1 57.38 99 PRO B C 1
ATOM 4316 O O . PRO B 1 99 ? -15.234 89.562 23.062 1 57.38 99 PRO B O 1
ATOM 4319 N N . HIS B 1 100 ? -16.922 88.312 23.438 1 48.25 100 HIS B N 1
ATOM 4320 C CA . HIS B 1 100 ? -17.625 88.875 22.281 1 48.25 100 HIS B CA 1
ATOM 4321 C C . HIS B 1 100 ? -18.141 90.312 22.562 1 48.25 100 HIS B C 1
ATOM 4323 O O . HIS B 1 100 ? -18.703 90.938 21.672 1 48.25 100 HIS B O 1
ATOM 4329 N N . HIS B 1 101 ? -18.156 90.75 23.766 1 45.94 101 HIS B N 1
ATOM 4330 C CA . HIS B 1 101 ? -18.828 92.062 23.859 1 45.94 101 HIS B CA 1
ATOM 4331 C C . HIS B 1 101 ? -17.953 93.188 23.328 1 45.94 101 HIS B C 1
ATOM 4333 O O . HIS B 1 101 ? -18.344 94.312 23.359 1 45.94 101 HIS B O 1
ATOM 4339 N N . ARG B 1 102 ? -16.703 93.062 22.953 1 42.56 102 ARG B N 1
ATOM 4340 C CA . ARG B 1 102 ? -16.078 94.25 22.438 1 42.56 102 ARG B CA 1
ATOM 4341 C C . ARG B 1 102 ? -16.734 94.688 21.141 1 42.56 102 ARG B C 1
ATOM 4343 O O . ARG B 1 102 ? -16.516 95.812 20.688 1 42.56 102 ARG B O 1
ATOM 4350 N N . MET B 1 103 ? -17.219 93.812 20.328 1 36.94 103 MET B N 1
ATOM 4351 C CA . MET B 1 103 ? -17.406 94.438 19.016 1 36.94 103 MET B CA 1
ATOM 4352 C C . MET B 1 103 ? -18.5 95.5 19.078 1 36.94 103 MET B C 1
ATOM 4354 O O . MET B 1 103 ? -18.469 96.438 18.344 1 36.94 103 MET B O 1
ATOM 4358 N N . ASP B 1 104 ? -19.641 95.125 19.625 1 36.22 104 ASP B N 1
ATOM 4359 C CA . ASP B 1 104 ? -20.75 95.938 19.062 1 36.22 104 ASP B CA 1
ATOM 4360 C C . ASP B 1 104 ? -20.906 97.25 19.781 1 36.22 104 ASP B C 1
ATOM 4362 O O . ASP B 1 104 ? -21.922 97.938 19.625 1 36.22 104 ASP B O 1
ATOM 4366 N N . ASP B 1 105 ? -20.031 97.625 20.656 1 36.75 105 ASP B N 1
ATOM 4367 C CA . ASP B 1 105 ? -20.484 98.938 21.203 1 36.75 105 ASP B CA 1
ATOM 4368 C C . ASP B 1 105 ? -20.438 100 20.141 1 36.75 105 ASP B C 1
ATOM 4370 O O . ASP B 1 105 ? -20.656 101.188 20.453 1 36.75 105 ASP B O 1
ATOM 4374 N N . SER B 1 106 ? -19.734 99.875 18.984 1 35.62 106 SER B N 1
ATOM 4375 C CA . SER B 1 106 ? -19.797 101.062 18.141 1 35.62 106 SER B CA 1
ATOM 4376 C C . SER B 1 106 ? -21.234 101.375 17.75 1 35.62 106 SER B C 1
ATOM 4378 O O . SER B 1 106 ? -21.484 102.438 17.141 1 35.62 106 SER B O 1
ATOM 4380 N N . GLN B 1 107 ? -22.062 100.312 17.375 1 33.78 107 GLN B N 1
ATOM 4381 C CA . GLN B 1 107 ? -23.266 100.75 16.672 1 33.78 107 GLN B CA 1
ATOM 4382 C C . GLN B 1 107 ? -24.328 101.25 17.656 1 33.78 107 GLN B C 1
ATOM 4384 O O . GLN B 1 107 ? -25.391 100.625 17.797 1 33.78 107 GLN B O 1
ATOM 4389 N N . LYS B 1 108 ? -24 101.75 18.828 1 39.97 108 LYS B N 1
ATOM 4390 C CA . LYS B 1 108 ? -25.078 102.188 19.672 1 39.97 108 LYS B CA 1
ATOM 4391 C C . LYS B 1 108 ? -25.75 103.438 19.062 1 39.97 108 LYS B C 1
ATOM 4393 O O . LYS B 1 108 ? -26.625 104.062 19.672 1 39.97 108 LYS B O 1
ATOM 4398 N N . THR B 1 109 ? -25.156 104 18.016 1 32.31 109 THR B N 1
ATOM 4399 C CA . THR B 1 109 ? -25.875 105.312 17.906 1 32.31 109 THR B CA 1
ATOM 4400 C C . THR B 1 109 ? -27.312 105.062 17.406 1 32.31 109 THR B C 1
ATOM 4402 O O . THR B 1 109 ? -28.094 106 17.312 1 32.31 109 THR B O 1
ATOM 4405 N N . GLN B 1 110 ? -27.578 104.188 16.391 1 31.23 110 GLN B N 1
ATOM 4406 C CA . GLN B 1 110 ? -28.766 104.625 15.641 1 31.23 110 GLN B CA 1
ATOM 4407 C C . GLN B 1 110 ? -30.016 104.5 16.5 1 31.23 110 GLN B C 1
ATOM 4409 O O . GLN B 1 110 ? -30.016 103.875 17.547 1 31.23 110 GLN B O 1
ATOM 4414 N N . SER B 1 111 ? -31.312 104.812 15.844 1 34.59 111 SER B N 1
ATOM 4415 C CA . SER B 1 111 ? -32.688 105.188 16.156 1 34.59 111 SER B CA 1
ATOM 4416 C C . SER B 1 111 ? -33.406 104.062 16.922 1 34.59 111 SER B C 1
ATOM 4418 O O . SER B 1 111 ? -33.031 102.938 16.812 1 34.59 111 SER B O 1
ATOM 4420 N N . PRO B 1 112 ? -34.312 104.438 17.922 1 33.56 112 PRO B N 1
ATOM 4421 C CA . PRO B 1 112 ? -35.125 103.625 18.797 1 33.56 112 PRO B CA 1
ATOM 4422 C C . PRO B 1 112 ? -35.969 102.562 18.016 1 33.56 112 PRO B C 1
ATOM 4424 O O . PRO B 1 112 ? -37 102.938 17.438 1 33.56 112 PRO B O 1
ATOM 4427 N N . LYS B 1 113 ? -35.438 102.062 16.875 1 33.81 113 LYS B N 1
ATOM 4428 C CA . LYS B 1 113 ? -36.469 101.25 16.203 1 33.81 113 LYS B CA 1
ATOM 4429 C C . LYS B 1 113 ? -37.188 100.375 17.188 1 33.81 113 LYS B C 1
ATOM 4431 O O . LYS B 1 113 ? -36.625 100 18.219 1 33.81 113 LYS B O 1
ATOM 4436 N N . LYS B 1 114 ? -38.5 100.188 16.922 1 35.56 114 LYS B N 1
ATOM 4437 C CA . LYS B 1 114 ? -39.594 99.5 17.594 1 35.56 114 LYS B CA 1
ATOM 4438 C C . LYS B 1 114 ? -39.188 98.062 17.938 1 35.56 114 LYS B C 1
ATOM 4440 O O . LYS B 1 114 ? -38.438 97.375 17.172 1 35.56 114 LYS B O 1
ATOM 4445 N N . PRO B 1 115 ? -39.344 97.625 19.203 1 29.81 115 PRO B N 1
ATOM 4446 C CA . PRO B 1 115 ? -39.031 96.312 19.781 1 29.81 115 PRO B CA 1
ATOM 4447 C C . PRO B 1 115 ? -39.625 95.125 18.953 1 29.81 115 PRO B C 1
ATOM 4449 O O . PRO B 1 115 ? -40.844 95 18.922 1 29.81 115 PRO B O 1
ATOM 4452 N N . SER B 1 116 ? -39.562 95.25 17.578 1 26.64 116 SER B N 1
ATOM 4453 C CA . SER B 1 116 ? -40.281 94.125 17.016 1 26.64 116 SER B CA 1
ATOM 4454 C C . SER B 1 116 ? -39.844 92.812 17.703 1 26.64 116 SER B C 1
ATOM 4456 O O . SER B 1 116 ? -38.75 92.688 18.234 1 26.64 116 SER B O 1
ATOM 4458 N N . ASP B 1 117 ? -40.875 91.812 17.859 1 25.84 117 ASP B N 1
ATOM 4459 C CA . ASP B 1 117 ? -41.125 90.625 18.625 1 25.84 117 ASP B CA 1
ATOM 4460 C C . ASP B 1 117 ? -40.031 89.562 18.391 1 25.84 117 ASP B C 1
ATOM 4462 O O . ASP B 1 117 ? -39.938 88.562 19.109 1 25.84 117 ASP B O 1
ATOM 4466 N N . ARG B 1 118 ? -39.719 89.375 17.047 1 26.59 118 ARG B N 1
ATOM 4467 C CA . ARG B 1 118 ? -39.5 88 16.672 1 26.59 118 ARG B CA 1
ATOM 4468 C C . ARG B 1 118 ? -38.25 87.438 17.344 1 26.59 118 ARG B C 1
ATOM 4470 O O . ARG B 1 118 ? -37.25 88.125 17.422 1 26.59 118 ARG B O 1
ATOM 4477 N N . SER B 1 119 ? -38.469 86.312 18.156 1 26.23 119 SER B N 1
ATOM 4478 C CA . SER B 1 119 ? -37.719 85.25 18.797 1 26.23 119 SER B CA 1
ATOM 4479 C C . SER B 1 119 ? -36.625 84.688 17.891 1 26.23 119 SER B C 1
ATOM 4481 O O . SER B 1 119 ? -36.781 83.625 17.344 1 26.23 119 SER B O 1
ATOM 4483 N N . THR B 1 120 ? -36.344 85.375 16.828 1 25.94 120 THR B N 1
ATOM 4484 C CA . THR B 1 120 ? -35.469 84.562 16.016 1 25.94 120 THR B CA 1
ATOM 4485 C C . THR B 1 120 ? -34.25 84.062 16.828 1 25.94 120 THR B C 1
ATOM 4487 O O . THR B 1 120 ? -33.469 84.875 17.344 1 25.94 120 THR B O 1
ATOM 4490 N N . ALA B 1 121 ? -34.531 82.875 17.438 1 27.62 121 ALA B N 1
ATOM 4491 C CA . ALA B 1 121 ? -33.469 82.062 18.031 1 27.62 121 ALA B CA 1
ATOM 4492 C C . ALA B 1 121 ? -32.25 82.062 17.141 1 27.62 121 ALA B C 1
ATOM 4494 O O . ALA B 1 121 ? -32.312 81.688 15.969 1 27.62 121 ALA B O 1
ATOM 4495 N N . ALA B 1 122 ? -31.453 82.938 17.188 1 30.09 122 ALA B N 1
ATOM 4496 C CA . ALA B 1 122 ? -30.125 82.875 16.578 1 30.09 122 ALA B CA 1
ATOM 4497 C C . ALA B 1 122 ? -29.625 81.438 16.641 1 30.09 122 ALA B C 1
ATOM 4499 O O . ALA B 1 122 ? -29.453 80.875 17.719 1 30.09 122 ALA B O 1
ATOM 4500 N N . LEU B 1 123 ? -30.156 80.625 15.75 1 29.14 123 LEU B N 1
ATOM 4501 C CA . LEU B 1 123 ? -29.547 79.312 15.484 1 29.14 123 LEU B CA 1
ATOM 4502 C C . LEU B 1 123 ? -28.031 79.375 15.531 1 29.14 123 LEU B C 1
ATOM 4504 O O . LEU B 1 123 ? -27.406 79.875 14.586 1 29.14 123 LEU B O 1
ATOM 4508 N N . GLY B 1 124 ? -27.438 79.875 16.594 1 28.31 124 GLY B N 1
ATOM 4509 C CA . GLY B 1 124 ? -26 79.75 16.688 1 28.31 124 GLY B CA 1
ATOM 4510 C C . GLY B 1 124 ? -25.5 78.438 16.156 1 28.31 124 GLY B C 1
ATOM 4511 O O . GLY B 1 124 ? -26.078 77.375 16.469 1 28.31 124 GLY B O 1
ATOM 4512 N N . ASN B 1 125 ? -25.312 78.312 14.898 1 32.38 125 ASN B N 1
ATOM 4513 C CA . ASN B 1 125 ? -24.531 77.188 14.391 1 32.38 125 ASN B CA 1
ATOM 4514 C C . ASN B 1 125 ? -23.656 76.562 15.477 1 32.38 125 ASN B C 1
ATOM 4516 O O . ASN B 1 125 ? -22.688 77.188 15.922 1 32.38 125 ASN B O 1
ATOM 4520 N N . GLY B 1 126 ? -24.25 75.875 16.469 1 30.69 126 GLY B N 1
ATOM 4521 C CA . GLY B 1 126 ? -23.828 75.125 17.656 1 30.69 126 GLY B CA 1
ATOM 4522 C C . GLY B 1 126 ? -22.578 74.312 17.438 1 30.69 126 GLY B C 1
ATOM 4523 O O . GLY B 1 126 ? -22.656 73.125 17.047 1 30.69 126 GLY B O 1
ATOM 4524 N N . HIS B 1 127 ? -21.609 74.75 16.688 1 36.22 127 HIS B N 1
ATOM 4525 C CA . HIS B 1 127 ? -20.453 73.938 17.078 1 36.22 127 HIS B CA 1
ATOM 4526 C C . HIS B 1 127 ? -20.562 73.562 18.547 1 36.22 127 HIS B C 1
ATOM 4528 O O . HIS B 1 127 ? -21.062 74.312 19.375 1 36.22 127 HIS B O 1
ATOM 4534 N N . PRO B 1 128 ? -20.859 72.25 18.812 1 37.16 128 PRO B N 1
ATOM 4535 C CA . PRO B 1 128 ? -20.969 71.938 20.234 1 37.16 128 PRO B CA 1
ATOM 4536 C C . PRO B 1 128 ? -20.172 72.875 21.125 1 37.16 128 PRO B C 1
ATOM 4538 O O . PRO B 1 128 ? -19 73.125 20.875 1 37.16 128 PRO B O 1
ATOM 4541 N N . VAL B 1 129 ? -20.656 74 21.453 1 41.19 129 VAL B N 1
ATOM 4542 C CA . VAL B 1 129 ? -20.125 74.938 22.469 1 41.19 129 VAL B CA 1
ATOM 4543 C C . VAL B 1 129 ? -19.391 74.125 23.547 1 41.19 129 VAL B C 1
ATOM 4545 O O . VAL B 1 129 ? -19.938 73.125 24.078 1 41.19 129 VAL B O 1
ATOM 4548 N N . PRO B 1 130 ? -18.062 74 23.453 1 50.06 130 PRO B N 1
ATOM 4549 C CA . PRO B 1 130 ? -17.312 73.438 24.547 1 50.06 130 PRO B CA 1
ATOM 4550 C C . PRO B 1 130 ? -18 73.625 25.906 1 50.06 130 PRO B C 1
ATOM 4552 O O . PRO B 1 130 ? -18.641 74.625 26.141 1 50.06 130 PRO B O 1
ATOM 4555 N N . HIS B 1 131 ? -18.75 72.625 26.328 1 55.62 131 HIS B N 1
ATOM 4556 C CA . HIS B 1 131 ? -19.375 72.75 27.656 1 55.62 131 HIS B CA 1
ATOM 4557 C C . HIS B 1 131 ? -18.469 73.438 28.656 1 55.62 131 HIS B C 1
ATOM 4559 O O . HIS B 1 131 ? -17.562 72.812 29.219 1 55.62 131 HIS B O 1
ATOM 4565 N N . PRO B 1 132 ? -18.359 74.688 28.5 1 63.91 132 PRO B N 1
ATOM 4566 C CA . PRO B 1 132 ? -17.516 75.375 29.484 1 63.91 132 PRO B CA 1
ATOM 4567 C C . PRO B 1 132 ? -17.844 75 30.922 1 63.91 132 PRO B C 1
ATOM 4569 O O . PRO B 1 132 ? -18.984 74.562 31.219 1 63.91 132 PRO B O 1
ATOM 4572 N N . LEU B 1 133 ? -16.969 74.625 31.594 1 72.06 133 LEU B N 1
ATOM 4573 C CA . LEU B 1 133 ? -17.141 74.375 33.031 1 72.06 133 LEU B CA 1
ATOM 4574 C C . LEU B 1 133 ? -17.453 75.688 33.75 1 72.06 133 LEU B C 1
ATOM 4576 O O . LEU B 1 133 ? -16.641 76.625 33.75 1 72.06 133 LEU B O 1
ATOM 4580 N N . THR B 1 134 ? -18.781 75.938 34.031 1 77.44 134 THR B N 1
ATOM 4581 C CA . THR B 1 134 ? -19.203 77.188 34.75 1 77.44 134 THR B CA 1
ATOM 4582 C C . THR B 1 134 ? -19.234 76.938 36.25 1 77.44 134 THR B C 1
ATOM 4584 O O . THR B 1 134 ? -19.844 75.938 36.719 1 77.44 134 THR B O 1
ATOM 4587 N N . LEU B 1 135 ? -18.469 77.625 36.938 1 81.19 135 LEU B N 1
ATOM 4588 C CA . LEU B 1 135 ? -18.484 77.562 38.406 1 81.19 135 LEU B CA 1
ATOM 4589 C C . LEU B 1 135 ? -19.156 78.812 39 1 81.19 135 LEU B C 1
ATOM 4591 O O . LEU B 1 135 ? -19 79.938 38.469 1 81.19 135 LEU B O 1
ATOM 4595 N N . HIS B 1 136 ? -19.969 78.625 39.969 1 83.5 136 HIS B N 1
ATOM 4596 C CA . HIS B 1 136 ? -20.656 79.75 40.688 1 83.5 136 HIS B CA 1
ATOM 4597 C C . HIS B 1 136 ? -20.234 79.812 42.125 1 83.5 136 HIS B C 1
ATOM 4599 O O . HIS B 1 136 ? -20.047 78.75 42.781 1 83.5 136 HIS B O 1
ATOM 4605 N N . THR B 1 137 ? -19.844 80.938 42.594 1 83.38 137 THR B N 1
ATOM 4606 C CA . THR B 1 137 ? -19.547 81.062 44 1 83.38 137 THR B CA 1
ATOM 4607 C C . THR B 1 137 ? -20.125 82.375 44.531 1 83.38 137 THR B C 1
ATOM 4609 O O . THR B 1 137 ? -20.281 83.312 43.781 1 83.38 137 THR B O 1
ATOM 4612 N N . ARG B 1 138 ? -20.453 82.375 45.75 1 85.88 138 ARG B N 1
ATOM 4613 C CA . ARG B 1 138 ? -20.938 83.562 46.438 1 85.88 138 ARG B CA 1
ATOM 4614 C C . ARG B 1 138 ? -19.766 84.375 46.969 1 85.88 138 ARG B C 1
ATOM 4616 O O . ARG B 1 138 ? -18.766 83.812 47.438 1 85.88 138 ARG B O 1
ATOM 4623 N N . ILE B 1 139 ? -19.766 85.562 46.719 1 87 139 ILE B N 1
ATOM 4624 C CA . ILE B 1 139 ? -18.75 86.5 47.25 1 87 139 ILE B CA 1
ATOM 4625 C C . ILE B 1 139 ? -19.156 87 48.625 1 87 139 ILE B C 1
ATOM 4627 O O . ILE B 1 139 ? -20.266 87.5 48.812 1 87 139 ILE B O 1
ATOM 4631 N N . THR B 1 140 ? -18.328 86.75 49.594 1 82.88 140 THR B N 1
ATOM 4632 C CA . THR B 1 140 ? -18.625 87.188 50.969 1 82.88 140 THR B CA 1
ATOM 4633 C C . THR B 1 140 ? -17.547 88.188 51.469 1 82.88 140 THR B C 1
ATOM 4635 O O . THR B 1 140 ? -16.391 88.062 51.062 1 82.88 140 THR B O 1
ATOM 4638 N N . PHE B 1 141 ? -17.875 89.188 52.031 1 78.12 141 PHE B N 1
ATOM 4639 C CA . PHE B 1 141 ? -16.953 90.062 52.75 1 78.12 141 PHE B CA 1
ATOM 4640 C C . PHE B 1 141 ? -17.188 90 54.25 1 78.12 141 PHE B C 1
ATOM 4642 O O . PHE B 1 141 ? -18.25 90.375 54.719 1 78.12 141 PHE B O 1
ATOM 4649 N N . GLN B 1 142 ? -16.188 89.5 55 1 76.88 142 GLN B N 1
ATOM 4650 C CA . GLN B 1 142 ? -16.281 89.312 56.438 1 76.88 142 GLN B CA 1
ATOM 4651 C C . GLN B 1 142 ? -17.547 88.625 56.812 1 76.88 142 GLN B C 1
ATOM 4653 O O . GLN B 1 142 ? -18.281 89 57.719 1 76.88 142 GLN B O 1
ATOM 4658 N N . GLY B 1 143 ? -18.078 87.625 56.031 1 77.31 143 GLY B N 1
ATOM 4659 C CA . GLY B 1 143 ? -19.188 86.75 56.344 1 77.31 143 GLY B CA 1
ATOM 4660 C C . GLY B 1 143 ? -20.5 87.188 55.719 1 77.31 143 GLY B C 1
ATOM 4661 O O . GLY B 1 143 ? -21.516 86.5 55.812 1 77.31 143 GLY B O 1
ATOM 4662 N N . ILE B 1 144 ? -20.578 88.375 55.188 1 80.38 144 ILE B N 1
ATOM 4663 C CA . ILE B 1 144 ? -21.812 88.938 54.625 1 80.38 144 ILE B CA 1
ATOM 4664 C C . ILE B 1 144 ? -21.797 88.75 53.094 1 80.38 144 ILE B C 1
ATOM 4666 O O . ILE B 1 144 ? -20.859 89.125 52.438 1 80.38 144 ILE B O 1
ATOM 4670 N N . PRO B 1 145 ? -22.797 88.25 52.656 1 85.88 145 PRO B N 1
ATOM 4671 C CA . PRO B 1 145 ? -22.859 88.062 51.188 1 85.88 145 PRO B CA 1
ATOM 4672 C C . PRO B 1 145 ? -23.062 89.375 50.438 1 85.88 145 PRO B C 1
ATOM 4674 O O . PRO B 1 145 ? -23.953 90.125 50.781 1 85.88 145 PRO B O 1
ATOM 4677 N N . VAL B 1 146 ? -22.172 89.688 49.531 1 86.25 146 VAL B N 1
ATOM 4678 C CA . VAL B 1 146 ? -22.219 90.938 48.812 1 86.25 146 VAL B CA 1
ATOM 4679 C C . VAL B 1 146 ? -22.516 90.75 47.344 1 86.25 146 VAL B C 1
ATOM 4681 O O . VAL B 1 146 ? -22.844 91.688 46.625 1 86.25 146 VAL B O 1
ATOM 4684 N N . GLY B 1 147 ? -22.438 89.438 46.875 1 89.25 147 GLY B N 1
ATOM 4685 C CA . GLY B 1 147 ? -22.719 89.125 45.5 1 89.25 147 GLY B CA 1
ATOM 4686 C C . GLY B 1 147 ? -22.359 87.688 45.094 1 89.25 147 GLY B C 1
ATOM 4687 O O . GLY B 1 147 ? -22.172 86.875 45.938 1 89.25 147 GLY B O 1
ATOM 4688 N N . GLN B 1 148 ? -22.578 87.5 43.719 1 89.31 148 GLN B N 1
ATOM 4689 C CA . GLN B 1 148 ? -22.25 86.188 43.156 1 89.31 148 GLN B CA 1
ATOM 4690 C C . GLN B 1 148 ? -21.406 86.375 41.875 1 89.31 148 GLN B C 1
ATOM 4692 O O . GLN B 1 148 ? -21.531 87.375 41.188 1 89.31 148 GLN B O 1
ATOM 4697 N N . VAL B 1 149 ? -20.438 85.438 41.688 1 88.94 149 VAL B N 1
ATOM 4698 C CA . VAL B 1 149 ? -19.609 85.438 40.5 1 88.94 149 VAL B CA 1
ATOM 4699 C C . VAL B 1 149 ? -19.719 84.062 39.781 1 88.94 149 VAL B C 1
ATOM 4701 O O . VAL B 1 149 ? -19.781 83.062 40.438 1 88.94 149 VAL B O 1
ATOM 4704 N N . ALA B 1 150 ? -19.969 84.125 38.5 1 86.94 150 ALA B N 1
ATOM 4705 C CA . ALA B 1 150 ? -19.969 83 37.625 1 86.94 150 ALA B CA 1
ATOM 4706 C C . ALA B 1 150 ? -18.781 83 36.688 1 86.94 150 ALA B C 1
ATOM 4708 O O . ALA B 1 150 ? -18.562 84 36 1 86.94 150 ALA B O 1
ATOM 4709 N N . LEU B 1 151 ? -17.969 81.938 36.75 1 84.94 151 LEU B N 1
ATOM 4710 C CA . LEU B 1 151 ? -16.797 81.812 35.875 1 84.94 151 LEU B CA 1
ATOM 4711 C C . LEU B 1 151 ? -16.953 80.625 34.938 1 84.94 151 LEU B C 1
ATOM 4713 O O . LEU B 1 151 ? -17.219 79.5 35.375 1 84.94 151 LEU B O 1
ATOM 4717 N N . SER B 1 152 ? -16.938 80.875 33.656 1 82.44 152 SER B N 1
ATOM 4718 C CA . SER B 1 152 ? -16.953 79.875 32.625 1 82.44 152 SER B CA 1
ATOM 4719 C C . SER B 1 152 ? -15.57 79.625 32.031 1 82.44 152 SER B C 1
ATOM 4721 O O . SER B 1 152 ? -14.945 80.625 31.562 1 82.44 152 SER B O 1
ATOM 4723 N N . MET B 1 153 ? -15.086 78.375 32.094 1 78.81 153 MET B N 1
ATOM 4724 C CA . MET B 1 153 ? -13.766 78.062 31.531 1 78.81 153 MET B CA 1
ATOM 4725 C C . MET B 1 153 ? -13.891 77.188 30.266 1 78.81 153 MET B C 1
ATOM 4727 O O . MET B 1 153 ? -14.852 76.438 30.094 1 78.81 153 MET B O 1
ATOM 4731 N N . SER B 1 154 ? -12.883 77.438 29.375 1 75 154 SER B N 1
ATOM 4732 C CA . SER B 1 154 ? -12.82 76.688 28.125 1 75 154 SER B CA 1
ATOM 4733 C C . SER B 1 154 ? -12.453 75.25 28.375 1 75 154 SER B C 1
ATOM 4735 O O . SER B 1 154 ? -11.633 74.938 29.25 1 75 154 SER B O 1
ATOM 4737 N N . ASP B 1 155 ? -13.125 74.312 27.672 1 75.75 155 ASP B N 1
ATOM 4738 C CA . ASP B 1 155 ? -12.797 72.875 27.766 1 75.75 155 ASP B CA 1
ATOM 4739 C C . ASP B 1 155 ? -11.742 72.5 26.734 1 75.75 155 ASP B C 1
ATOM 4741 O O . ASP B 1 155 ? -11.555 71.312 26.453 1 75.75 155 ASP B O 1
ATOM 4745 N N . ALA B 1 156 ? -11.039 73.5 26.203 1 74.5 156 ALA B N 1
ATOM 4746 C CA . ALA B 1 156 ? -10.062 73.312 25.141 1 74.5 156 ALA B CA 1
ATOM 4747 C C . ALA B 1 156 ? -8.945 72.375 25.594 1 74.5 156 ALA B C 1
ATOM 4749 O O . ALA B 1 156 ? -8.555 71.438 24.859 1 74.5 156 ALA B O 1
ATOM 4750 N N . PRO B 1 157 ? -8.5 72.375 26.828 1 69.31 157 PRO B N 1
ATOM 4751 C CA . PRO B 1 157 ? -7.438 71.5 27.234 1 69.31 157 PRO B CA 1
ATOM 4752 C C . PRO B 1 157 ? -7.895 70.062 27.266 1 69.31 157 PRO B C 1
ATOM 4754 O O . PRO B 1 157 ? -7.125 69.125 26.922 1 69.31 157 PRO B O 1
ATOM 4757 N N . TYR B 1 158 ? -9.156 69.875 27.609 1 72.25 158 TYR B N 1
ATOM 4758 C CA . TYR B 1 158 ? -9.719 68.562 27.641 1 72.25 158 TYR B CA 1
ATOM 4759 C C . TYR B 1 158 ? -9.836 67.938 26.25 1 72.25 158 TYR B C 1
ATOM 4761 O O . TYR B 1 158 ? -9.508 66.812 26.016 1 72.25 158 TYR B O 1
ATOM 4769 N N . ARG B 1 159 ? -10.258 68.75 25.375 1 76.38 159 ARG B N 1
ATOM 4770 C CA . ARG B 1 159 ? -10.461 68.312 24 1 76.38 159 ARG B CA 1
ATOM 4771 C C . ARG B 1 159 ? -9.125 67.938 23.344 1 76.38 159 ARG B C 1
ATOM 4773 O O . ARG B 1 159 ? -9.031 67 22.609 1 76.38 159 ARG B O 1
ATOM 4780 N N . ARG B 1 160 ? -8.141 68.688 23.75 1 74.62 160 ARG B N 1
ATOM 4781 C CA . ARG B 1 160 ? -6.828 68.438 23.141 1 74.62 160 ARG B CA 1
ATOM 4782 C C . ARG B 1 160 ? -6.246 67.125 23.641 1 74.62 160 ARG B C 1
ATOM 4784 O O . ARG B 1 160 ? -5.699 66.312 22.844 1 74.62 160 ARG B O 1
ATOM 4791 N N . ILE B 1 161 ? -6.484 66.812 24.844 1 73.12 161 ILE B N 1
ATOM 4792 C CA . ILE B 1 161 ? -5.965 65.562 25.422 1 73.12 161 ILE B CA 1
ATOM 4793 C C . ILE B 1 161 ? -6.719 64.375 24.844 1 73.12 161 ILE B C 1
ATOM 4795 O O . ILE B 1 161 ? -6.113 63.375 24.5 1 73.12 161 ILE B O 1
ATOM 4799 N N . ARG B 1 162 ? -7.992 64.562 24.656 1 78.5 162 ARG B N 1
ATOM 4800 C CA . ARG B 1 162 ? -8.82 63.5 24.125 1 78.5 162 ARG B CA 1
ATOM 4801 C C . ARG B 1 162 ? -8.461 63.188 22.688 1 78.5 162 ARG B C 1
ATOM 4803 O O . ARG B 1 162 ? -8.422 62.031 22.281 1 78.5 162 ARG B O 1
ATOM 4810 N N . GLU B 1 163 ? -8.172 64.125 21.922 1 82.69 163 GLU B N 1
ATOM 4811 C CA . GLU B 1 163 ? -7.816 63.969 20.516 1 82.69 163 GLU B CA 1
ATOM 4812 C C . GLU B 1 163 ? -6.461 63.25 20.391 1 82.69 163 GLU B C 1
ATOM 4814 O O . GLU B 1 163 ? -6.273 62.406 19.516 1 82.69 163 GLU B O 1
ATOM 4819 N N . LYS B 1 164 ? -5.582 63.562 21.344 1 77 164 LYS B N 1
ATOM 4820 C CA . LYS B 1 164 ? -4.27 62.906 21.297 1 77 164 LYS B CA 1
ATOM 4821 C C . LYS B 1 164 ? -4.367 61.438 21.656 1 77 164 LYS B C 1
ATOM 4823 O O . LYS B 1 164 ? -3.688 60.594 21.062 1 77 164 LYS B O 1
ATOM 4828 N N . ILE B 1 165 ? -5.262 61.188 22.594 1 80.38 165 ILE B N 1
ATOM 4829 C CA . ILE B 1 165 ? -5.477 59.781 22.969 1 80.38 165 ILE B CA 1
ATOM 4830 C C . ILE B 1 165 ? -6.066 59.031 21.797 1 80.38 165 ILE B C 1
ATOM 4832 O O . ILE B 1 165 ? -5.609 57.938 21.469 1 80.38 165 ILE B O 1
ATOM 4836 N N . ARG B 1 166 ? -7.008 59.688 21.172 1 83.06 166 ARG B N 1
ATOM 4837 C CA . ARG B 1 166 ? -7.672 59.031 20.047 1 83.06 166 ARG B CA 1
ATOM 4838 C C . ARG B 1 166 ? -6.695 58.781 18.891 1 83.06 166 ARG B C 1
ATOM 4840 O O . ARG B 1 166 ? -6.676 57.719 18.297 1 83.06 166 ARG B O 1
ATOM 4847 N N . GLU B 1 167 ? -5.852 59.75 18.641 1 83.44 167 GLU B N 1
ATOM 4848 C CA . GLU B 1 167 ? -4.887 59.625 17.562 1 83.44 167 GLU B CA 1
ATOM 4849 C C . GLU B 1 167 ? -3.863 58.531 17.859 1 83.44 167 GLU B C 1
ATOM 4851 O O . GLU B 1 167 ? -3.508 57.75 16.969 1 83.44 167 GLU B O 1
ATOM 4856 N N . THR B 1 168 ? -3.441 58.438 19.062 1 79.06 168 THR B N 1
ATOM 4857 C CA . THR B 1 168 ? -2.463 57.438 19.438 1 79.06 168 THR B CA 1
ATOM 4858 C C . THR B 1 168 ? -3.061 56.031 19.328 1 79.06 168 THR B C 1
ATOM 4860 O O . THR B 1 168 ? -2.414 55.125 18.812 1 79.06 168 THR B O 1
ATOM 4863 N N . PHE B 1 169 ? -4.281 55.906 19.688 1 83.88 169 PHE B N 1
ATOM 4864 C CA . PHE B 1 169 ? -4.898 54.594 19.656 1 83.88 169 PHE B CA 1
ATOM 4865 C C . PHE B 1 169 ? -5.242 54.188 18.234 1 83.88 169 PHE B C 1
ATOM 4867 O O . PHE B 1 169 ? -5.219 53 17.891 1 83.88 169 PHE B O 1
ATOM 4874 N N . LEU B 1 170 ? -5.535 55.188 17.391 1 84.56 170 LEU B N 1
ATOM 4875 C CA . LEU B 1 170 ? -5.742 54.875 15.977 1 84.56 170 LEU B CA 1
ATOM 4876 C C . LEU B 1 170 ? -4.441 54.406 15.328 1 84.56 170 LEU B C 1
ATOM 4878 O O . LEU B 1 170 ? -4.441 53.469 14.531 1 84.56 170 LEU B O 1
ATOM 4882 N N . LEU B 1 171 ? -3.379 55 15.773 1 82.5 171 LEU B N 1
ATOM 4883 C CA . LEU B 1 171 ? -2.076 54.594 15.258 1 82.5 171 LEU B CA 1
ATOM 4884 C C . LEU B 1 171 ? -1.701 53.188 15.766 1 82.5 171 LEU B C 1
ATOM 4886 O O . LEU B 1 171 ? -1.212 52.375 15 1 82.5 171 LEU B O 1
ATOM 4890 N N . LEU B 1 172 ? -2.014 52.969 17.016 1 80.88 172 LEU B N 1
ATOM 4891 C CA . LEU B 1 172 ? -1.74 51.656 17.594 1 80.88 172 LEU B CA 1
ATOM 4892 C C . LEU B 1 172 ? -2.6 50.594 16.938 1 80.88 172 LEU B C 1
ATOM 4894 O O . LEU B 1 172 ? -2.133 49.469 16.688 1 80.88 172 LEU B O 1
ATOM 4898 N N . GLY B 1 173 ? -3.832 51 16.734 1 81.88 173 GLY B N 1
ATOM 4899 C CA . GLY B 1 173 ? -4.73 50.062 16.062 1 81.88 173 GLY B CA 1
ATOM 4900 C C . GLY B 1 173 ? -4.289 49.719 14.656 1 81.88 173 GLY B C 1
ATOM 4901 O O . GLY B 1 173 ? -4.262 48.562 14.281 1 81.88 173 GLY B O 1
ATOM 4902 N N . GLY B 1 174 ? -3.955 50.781 13.859 1 83.62 174 GLY B N 1
ATOM 4903 C CA . GLY B 1 174 ? -3.447 50.531 12.516 1 83.62 174 GLY B CA 1
ATOM 4904 C C . GLY B 1 174 ? -2.174 49.719 12.492 1 83.62 174 GLY B C 1
ATOM 4905 O O . GLY B 1 174 ? -2.039 48.781 11.695 1 83.62 174 GLY B O 1
ATOM 4906 N N . GLY B 1 175 ? -1.223 50 13.398 1 81.25 175 GLY B N 1
ATOM 4907 C CA . GLY B 1 175 ? 0.006 49.219 13.5 1 81.25 175 GLY B CA 1
ATOM 4908 C C . GLY B 1 175 ? -0.229 47.781 13.898 1 81.25 175 GLY B C 1
ATOM 4909 O O . GLY B 1 175 ? 0.396 46.875 13.352 1 81.25 175 GLY B O 1
ATOM 4910 N N . SER B 1 176 ? -1.169 47.531 14.812 1 81.12 176 SER B N 1
ATOM 4911 C CA . SER B 1 176 ? -1.484 46.188 15.266 1 81.12 176 SER B CA 1
ATOM 4912 C C . SER B 1 176 ? -2.129 45.375 14.148 1 81.12 176 SER B C 1
ATOM 4914 O O . SER B 1 176 ? -1.859 44.156 14.016 1 81.12 176 SER B O 1
ATOM 4916 N N . LEU B 1 177 ? -2.975 46 13.414 1 83.31 177 LEU B N 1
ATOM 4917 C CA . LEU B 1 177 ? -3.615 45.312 12.297 1 83.31 177 LEU B CA 1
ATOM 4918 C C . LEU B 1 177 ? -2.586 44.875 11.25 1 83.31 177 LEU B C 1
ATOM 4920 O O . LEU B 1 177 ? -2.646 43.781 10.727 1 83.31 177 LEU B O 1
ATOM 4924 N N . ALA B 1 178 ? -1.675 45.75 10.984 1 85.62 178 ALA B N 1
ATOM 4925 C CA . ALA B 1 178 ? -0.615 45.438 10.023 1 85.62 178 ALA B CA 1
ATOM 4926 C C . ALA B 1 178 ? 0.267 44.312 10.523 1 85.62 178 ALA B C 1
ATOM 4928 O O . ALA B 1 178 ? 0.603 43.375 9.766 1 85.62 178 ALA B O 1
ATOM 4929 N N . LEU B 1 179 ? 0.571 44.344 11.766 1 81 179 LEU B N 1
ATOM 4930 C CA . LEU B 1 179 ? 1.423 43.312 12.344 1 81 179 LEU B CA 1
ATOM 4931 C C . LEU B 1 179 ? 0.692 41.969 12.398 1 81 179 LEU B C 1
ATOM 4933 O O . LEU B 1 179 ? 1.295 40.906 12.172 1 81 179 LEU B O 1
ATOM 4937 N N . ALA B 1 180 ? -0.574 42.062 12.766 1 80.31 180 ALA B N 1
ATOM 4938 C CA . ALA B 1 180 ? -1.383 40.844 12.789 1 80.31 180 ALA B CA 1
ATOM 4939 C C . ALA B 1 180 ? -1.467 40.219 11.406 1 80.31 180 ALA B C 1
ATOM 4941 O O . ALA B 1 180 ? -1.396 39 11.266 1 80.31 180 ALA B O 1
ATOM 4942 N N . PHE B 1 181 ? -1.626 41 10.445 1 84.44 181 PHE B N 1
ATOM 4943 C CA . PHE B 1 181 ? -1.683 40.5 9.062 1 84.44 181 PHE B CA 1
ATOM 4944 C C . PHE B 1 181 ? -0.364 39.875 8.664 1 84.44 181 PHE B C 1
ATOM 4946 O O . PHE B 1 181 ? -0.349 38.75 8.156 1 84.44 181 PHE B O 1
ATOM 4953 N N . ALA B 1 182 ? 0.701 40.531 8.945 1 83.5 182 ALA B N 1
ATOM 4954 C CA . ALA B 1 182 ? 2.029 40.031 8.617 1 83.5 182 ALA B CA 1
ATOM 4955 C C . ALA B 1 182 ? 2.322 38.719 9.367 1 83.5 182 ALA B C 1
ATOM 4957 O O . ALA B 1 182 ? 2.842 37.781 8.781 1 83.5 182 ALA B O 1
ATOM 4958 N N . GLY B 1 183 ? 2.006 38.75 10.68 1 78.38 183 GLY B N 1
ATOM 4959 C CA . GLY B 1 183 ? 2.197 37.562 11.477 1 78.38 183 GLY B CA 1
ATOM 4960 C C . GLY B 1 183 ? 1.395 36.375 10.977 1 78.38 183 GLY B C 1
ATOM 4961 O O . GLY B 1 183 ? 1.894 35.25 10.945 1 78.38 183 GLY B O 1
ATOM 4962 N N . SER B 1 184 ? 0.209 36.625 10.594 1 80.19 184 SER B N 1
ATOM 4963 C CA . SER B 1 184 ? -0.652 35.594 10.078 1 80.19 184 SER B CA 1
ATOM 4964 C C . SER B 1 184 ? -0.107 35 8.773 1 80.19 184 SER B C 1
ATOM 4966 O O . SER B 1 184 ? -0.198 33.812 8.523 1 80.19 184 SER B O 1
ATOM 4968 N N . LEU B 1 185 ? 0.437 35.844 7.973 1 80.81 185 LEU B N 1
ATOM 4969 C CA . LEU B 1 185 ? 1.04 35.375 6.723 1 80.81 185 LEU B CA 1
ATOM 4970 C C . LEU B 1 185 ? 2.236 34.469 6.996 1 80.81 185 LEU B C 1
ATOM 4972 O O . LEU B 1 185 ? 2.4 33.438 6.34 1 80.81 185 LEU B O 1
ATOM 4976 N N . LEU B 1 186 ? 2.982 34.844 7.902 1 79.12 186 LEU B N 1
ATOM 4977 C CA . LEU B 1 186 ? 4.164 34.062 8.258 1 79.12 186 LEU B CA 1
ATOM 4978 C C . LEU B 1 186 ? 3.775 32.688 8.812 1 79.12 186 LEU B C 1
ATOM 4980 O O . LEU B 1 186 ? 4.34 31.672 8.422 1 79.12 186 LEU B O 1
ATOM 4984 N N . LEU B 1 187 ? 2.83 32.781 9.672 1 76.06 187 LEU B N 1
ATOM 4985 C CA . LEU B 1 187 ? 2.375 31.516 10.273 1 76.06 187 LEU B CA 1
ATOM 4986 C C . LEU B 1 187 ? 1.729 30.625 9.227 1 76.06 187 LEU B C 1
ATOM 4988 O O . LEU B 1 187 ? 1.926 29.406 9.25 1 76.06 187 LEU B O 1
ATOM 4992 N N . ALA B 1 188 ? 0.955 31.234 8.484 1 74.62 188 ALA B N 1
ATOM 4993 C CA . ALA B 1 188 ? 0.332 30.484 7.402 1 74.62 188 ALA B CA 1
ATOM 4994 C C . ALA B 1 188 ? 1.385 29.828 6.508 1 74.62 188 ALA B C 1
ATOM 4996 O O . ALA B 1 188 ? 1.236 28.672 6.098 1 74.62 188 ALA B O 1
ATOM 4997 N N . ALA B 1 189 ? 2.377 30.5 6.211 1 75.12 189 ALA B N 1
ATOM 4998 C CA . ALA B 1 189 ? 3.443 29.984 5.355 1 75.12 189 ALA B CA 1
ATOM 4999 C C . ALA B 1 189 ? 4.184 28.844 6.035 1 75.12 189 ALA B C 1
ATOM 5001 O O . ALA B 1 189 ? 4.574 27.875 5.375 1 75.12 189 ALA B O 1
ATOM 5002 N N . PHE B 1 190 ? 4.289 28.984 7.227 1 73.44 190 PHE B N 1
ATOM 5003 C CA . PHE B 1 190 ? 5.055 28 7.969 1 73.44 190 PHE B CA 1
ATOM 5004 C C . PHE B 1 190 ? 4.242 26.719 8.172 1 73.44 190 PHE B C 1
ATOM 5006 O O . PHE B 1 190 ? 4.777 25.609 8.07 1 73.44 190 PHE B O 1
ATOM 5013 N N . ILE B 1 191 ? 2.984 26.875 8.398 1 72.62 191 ILE B N 1
ATOM 5014 C CA . ILE B 1 191 ? 2.156 25.719 8.742 1 72.62 191 ILE B CA 1
ATOM 5015 C C . ILE B 1 191 ? 1.41 25.234 7.496 1 72.62 191 ILE B C 1
ATOM 5017 O O . ILE B 1 191 ? 1.304 24.031 7.262 1 72.62 191 ILE B O 1
ATOM 5021 N N . SER B 1 192 ? 0.861 26.125 6.738 1 73.5 192 SER B N 1
ATOM 5022 C CA . SER B 1 192 ? -0.02 25.781 5.629 1 73.5 192 SER B CA 1
ATOM 5023 C C . SER B 1 192 ? 0.771 25.234 4.445 1 73.5 192 SER B C 1
ATOM 5025 O O . SER B 1 192 ? 0.278 24.375 3.713 1 73.5 192 SER B O 1
ATOM 5027 N N . ARG B 1 193 ? 1.975 25.719 4.316 1 77.56 193 ARG B N 1
ATOM 5028 C CA . ARG B 1 193 ? 2.736 25.312 3.143 1 77.56 193 ARG B CA 1
ATOM 5029 C C . ARG B 1 193 ? 3.047 23.812 3.18 1 77.56 193 ARG B C 1
ATOM 5031 O O . ARG B 1 193 ? 2.768 23.094 2.221 1 77.56 193 ARG B O 1
ATOM 5038 N N . PRO B 1 194 ? 3.572 23.422 4.332 1 76.5 194 PRO B N 1
ATOM 5039 C CA . PRO B 1 194 ? 3.84 21.984 4.371 1 76.5 194 PRO B CA 1
ATOM 5040 C C . PRO B 1 194 ? 2.574 21.141 4.211 1 76.5 194 PRO B C 1
ATOM 5042 O O . PRO B 1 194 ? 2.605 20.094 3.574 1 76.5 194 PRO B O 1
ATOM 5045 N N . ILE B 1 195 ? 1.561 21.578 4.746 1 77.56 195 ILE B N 1
ATOM 5046 C CA . ILE B 1 195 ? 0.295 20.859 4.676 1 77.56 195 ILE B CA 1
ATOM 5047 C C . ILE B 1 195 ? -0.188 20.812 3.229 1 77.56 195 ILE B C 1
ATOM 5049 O O . ILE B 1 195 ? -0.645 19.766 2.76 1 77.56 195 ILE B O 1
ATOM 5053 N N . ARG B 1 196 ? -0.05 21.875 2.572 1 78 196 ARG B N 1
ATOM 5054 C CA . ARG B 1 196 ? -0.443 21.922 1.168 1 78 196 ARG B CA 1
ATOM 5055 C C . ARG B 1 196 ? 0.449 21.016 0.32 1 78 196 ARG B C 1
ATOM 5057 O O . ARG B 1 196 ? -0.028 20.359 -0.602 1 78 196 ARG B O 1
ATOM 5064 N N . GLU B 1 197 ? 1.657 21.047 0.659 1 82.62 197 GLU B N 1
ATOM 5065 C CA . GLU B 1 197 ? 2.602 20.203 -0.069 1 82.62 197 GLU B CA 1
ATOM 5066 C C . GLU B 1 197 ? 2.291 18.719 0.134 1 82.62 197 GLU B C 1
ATOM 5068 O O . GLU B 1 197 ? 2.383 17.938 -0.805 1 82.62 197 GLU B O 1
ATOM 5073 N N . LEU B 1 198 ? 1.995 18.438 1.308 1 82.56 198 LEU B N 1
ATOM 5074 C CA . LEU B 1 198 ? 1.635 17.062 1.606 1 82.56 198 LEU B CA 1
ATOM 5075 C C . LEU B 1 198 ? 0.367 16.656 0.863 1 82.56 198 LEU B C 1
ATOM 5077 O O . LEU B 1 198 ? 0.276 15.539 0.343 1 82.56 198 LEU B O 1
ATOM 5081 N N . ARG B 1 199 ? -0.536 17.594 0.909 1 79.31 199 ARG B N 1
ATOM 5082 C CA . ARG B 1 199 ? -1.766 17.328 0.166 1 79.31 199 ARG B CA 1
ATOM 5083 C C . ARG B 1 199 ? -1.474 17.094 -1.312 1 79.31 199 ARG B C 1
ATOM 5085 O O . ARG B 1 199 ? -1.972 16.141 -1.905 1 79.31 199 ARG B O 1
ATOM 5092 N N . ASP B 1 200 ? -0.714 17.906 -1.915 1 82 200 ASP B N 1
ATOM 5093 C CA . ASP B 1 200 ? -0.382 17.797 -3.33 1 82 200 ASP B CA 1
ATOM 5094 C C . ASP B 1 200 ? 0.4 16.5 -3.604 1 82 200 ASP B C 1
ATOM 5096 O O . ASP B 1 200 ? 0.164 15.836 -4.609 1 82 200 ASP B O 1
ATOM 5100 N N . ALA B 1 201 ? 1.292 16.234 -2.695 1 83.5 201 ALA B N 1
ATOM 5101 C CA . ALA B 1 201 ? 2.082 15.016 -2.828 1 83.5 201 ALA B CA 1
ATOM 5102 C C . ALA B 1 201 ? 1.191 13.781 -2.76 1 83.5 201 ALA B C 1
ATOM 5104 O O . ALA B 1 201 ? 1.427 12.797 -3.471 1 83.5 201 ALA B O 1
ATOM 5105 N N . SER B 1 202 ? 0.242 13.797 -1.953 1 81.06 202 SER B N 1
ATOM 5106 C CA . SER B 1 202 ? -0.692 12.68 -1.823 1 81.06 202 SER B CA 1
ATOM 5107 C C . SER B 1 202 ? -1.449 12.438 -3.125 1 81.06 202 SER B C 1
ATOM 5109 O O . SER B 1 202 ? -1.625 11.297 -3.543 1 81.06 202 SER B O 1
ATOM 5111 N N . LEU B 1 203 ? -1.812 13.539 -3.734 1 76.5 203 LEU B N 1
ATOM 5112 C CA . LEU B 1 203 ? -2.545 13.422 -4.988 1 76.5 203 LEU B CA 1
ATOM 5113 C C . LEU B 1 203 ? -1.648 12.859 -6.09 1 76.5 203 LEU B C 1
ATOM 5115 O O . LEU B 1 203 ? -2.1 12.07 -6.922 1 76.5 203 LEU B O 1
ATOM 5119 N N . GLN B 1 204 ? -0.433 13.219 -6.039 1 81.62 204 GLN B N 1
ATOM 5120 C CA . GLN B 1 204 ? 0.52 12.695 -7.016 1 81.62 204 GLN B CA 1
ATOM 5121 C C . GLN B 1 204 ? 0.8 11.211 -6.773 1 81.62 204 GLN B C 1
ATOM 5123 O O . GLN B 1 204 ? 0.966 10.445 -7.723 1 81.62 204 GLN B O 1
ATOM 5128 N N . LEU B 1 205 ? 0.853 10.875 -5.543 1 80.06 205 LEU B N 1
ATOM 5129 C CA . LEU B 1 205 ? 1.09 9.484 -5.172 1 80.06 205 LEU B CA 1
ATOM 5130 C C . LEU B 1 205 ? -0.017 8.578 -5.707 1 80.06 205 LEU B C 1
ATOM 5132 O O . LEU B 1 205 ? 0.253 7.48 -6.191 1 80.06 205 LEU B O 1
ATOM 5136 N N . ILE B 1 206 ? -1.17 9.039 -5.664 1 71.12 206 ILE B N 1
ATOM 5137 C CA . ILE B 1 206 ? -2.316 8.281 -6.152 1 71.12 206 ILE B CA 1
ATOM 5138 C C . ILE B 1 206 ? -2.193 8.07 -7.656 1 71.12 206 ILE B C 1
ATOM 5140 O O . ILE B 1 206 ? -2.607 7.031 -8.18 1 71.12 206 ILE B O 1
ATOM 5144 N N . LYS B 1 207 ? -1.507 9.008 -8.297 1 72.81 207 LYS B N 1
ATOM 5145 C CA . LYS B 1 207 ? -1.327 8.906 -9.742 1 72.81 207 LYS B CA 1
ATOM 5146 C C . LYS B 1 207 ? -0.083 8.094 -10.086 1 72.81 207 LYS B C 1
ATOM 5148 O O . LYS B 1 207 ? 0.203 7.855 -11.266 1 72.81 207 LYS B O 1
ATOM 5153 N N . GLY B 1 208 ? 0.631 7.699 -9.062 1 72.12 208 GLY B N 1
ATOM 5154 C CA . GLY B 1 208 ? 1.75 6.801 -9.297 1 72.12 208 GLY B CA 1
ATOM 5155 C C . GLY B 1 208 ? 3.094 7.504 -9.281 1 72.12 208 GLY B C 1
ATOM 5156 O O . GLY B 1 208 ? 4.133 6.871 -9.477 1 72.12 208 GLY B O 1
ATOM 5157 N N . GLU B 1 209 ? 2.994 8.828 -9.172 1 73.62 209 GLU B N 1
ATOM 5158 C CA . GLU B 1 209 ? 4.23 9.602 -9.133 1 73.62 209 GLU B CA 1
ATOM 5159 C C . GLU B 1 209 ? 4.559 10.062 -7.719 1 73.62 209 GLU B C 1
ATOM 5161 O O . GLU B 1 209 ? 3.693 10.578 -7.012 1 73.62 209 GLU B O 1
ATOM 5166 N N . PHE B 1 210 ? 5.66 9.5 -7.152 1 74.06 210 PHE B N 1
ATOM 5167 C CA . PHE B 1 210 ? 5.914 9.977 -5.801 1 74.06 210 PHE B CA 1
ATOM 5168 C C . PHE B 1 210 ? 7.328 10.531 -5.676 1 74.06 210 PHE B C 1
ATOM 5170 O O . PHE B 1 210 ? 8.289 9.906 -6.148 1 74.06 210 PHE B O 1
ATOM 5177 N N . ALA B 1 211 ? 7.301 11.781 -5.332 1 76.25 211 ALA B N 1
ATOM 5178 C CA . ALA B 1 211 ? 8.539 12.391 -4.848 1 76.25 211 ALA B CA 1
ATOM 5179 C C . ALA B 1 211 ? 8.453 12.688 -3.352 1 76.25 211 ALA B C 1
ATOM 5181 O O . ALA B 1 211 ? 7.449 13.227 -2.875 1 76.25 211 ALA B O 1
ATOM 5182 N N . PRO B 1 212 ? 9.453 12.141 -2.619 1 79.12 212 PRO B N 1
ATOM 5183 C CA . PRO B 1 212 ? 9.422 12.398 -1.177 1 79.12 212 PRO B CA 1
ATOM 5184 C C . PRO B 1 212 ? 9.312 13.883 -0.845 1 79.12 212 PRO B C 1
ATOM 5186 O O . PRO B 1 212 ? 9.898 14.727 -1.537 1 79.12 212 PRO B O 1
ATOM 5189 N N . VAL B 1 213 ? 8.492 14.242 0.051 1 80.81 213 VAL B N 1
ATOM 5190 C CA . VAL B 1 213 ? 8.328 15.609 0.525 1 80.81 213 VAL B CA 1
ATOM 5191 C C . VAL B 1 213 ? 9.477 15.969 1.468 1 80.81 213 VAL B C 1
ATOM 5193 O O . VAL B 1 213 ? 9.844 15.18 2.342 1 80.81 213 VAL B O 1
ATOM 5196 N N . ARG B 1 214 ? 10.031 17.078 1.245 1 81.56 214 ARG B N 1
ATOM 5197 C CA . ARG B 1 214 ? 11.148 17.531 2.074 1 81.56 214 ARG B CA 1
ATOM 5198 C C . ARG B 1 214 ? 10.664 17.984 3.447 1 81.56 214 ARG B C 1
ATOM 5200 O O . ARG B 1 214 ? 9.719 18.781 3.551 1 81.56 214 ARG B O 1
ATOM 5207 N N . ALA B 1 215 ? 11.281 17.391 4.426 1 75.94 215 ALA B N 1
ATOM 5208 C CA . ALA B 1 215 ? 10.938 17.797 5.789 1 75.94 215 ALA B CA 1
ATOM 5209 C C . ALA B 1 215 ? 11.383 19.234 6.062 1 75.94 215 ALA B C 1
ATOM 5211 O O . ALA B 1 215 ? 12.414 19.688 5.547 1 75.94 215 ALA B O 1
ATOM 5212 N N . PRO B 1 216 ? 10.516 19.938 6.781 1 72.75 216 PRO B N 1
ATOM 5213 C CA . PRO B 1 216 ? 10.938 21.297 7.137 1 72.75 216 PRO B CA 1
ATOM 5214 C C . PRO B 1 216 ? 12.234 21.328 7.938 1 72.75 216 PRO B C 1
ATOM 5216 O O . PRO B 1 216 ? 12.609 20.312 8.539 1 72.75 216 PRO B O 1
ATOM 5219 N N . ALA B 1 217 ? 12.977 22.391 7.898 1 68.69 217 ALA B N 1
ATOM 5220 C CA . ALA B 1 217 ? 14.281 22.562 8.539 1 68.69 217 ALA B CA 1
ATOM 5221 C C . ALA B 1 217 ? 14.164 22.469 10.055 1 68.69 217 ALA B C 1
ATOM 5223 O O . ALA B 1 217 ? 15.047 21.906 10.711 1 68.69 217 ALA B O 1
ATOM 5224 N N . ILE B 1 218 ? 13.102 22.969 10.555 1 70.44 218 ILE B N 1
ATOM 5225 C CA . ILE B 1 218 ? 12.906 22.938 12 1 70.44 218 ILE B CA 1
ATOM 5226 C C . ILE B 1 218 ? 12.016 21.766 12.383 1 70.44 218 ILE B C 1
ATOM 5228 O O . ILE B 1 218 ? 10.898 21.641 11.875 1 70.44 218 ILE B O 1
ATOM 5232 N N . ALA B 1 219 ? 12.484 21.016 13.312 1 74.38 219 ALA B N 1
ATOM 5233 C CA . ALA B 1 219 ? 11.773 19.812 13.695 1 74.38 219 ALA B CA 1
ATOM 5234 C C . ALA B 1 219 ? 10.586 20.141 14.602 1 74.38 219 ALA B C 1
ATOM 5236 O O . ALA B 1 219 ? 10.734 20.844 15.602 1 74.38 219 ALA B O 1
ATOM 5237 N N . ASP B 1 220 ? 9.43 19.922 14.109 1 77.69 220 ASP B N 1
ATOM 5238 C CA . ASP B 1 220 ? 8.219 20.047 14.906 1 77.69 220 ASP B CA 1
ATOM 5239 C C . ASP B 1 220 ? 7.211 18.953 14.547 1 77.69 220 ASP B C 1
ATOM 5241 O O . ASP B 1 220 ? 7.59 17.891 14.039 1 77.69 220 ASP B O 1
ATOM 5245 N N . GLU B 1 221 ? 5.996 19.188 14.898 1 76.44 221 GLU B N 1
ATOM 5246 C CA . GLU B 1 221 ? 4.941 18.219 14.602 1 76.44 221 GLU B CA 1
ATOM 5247 C C . GLU B 1 221 ? 4.742 18.078 13.094 1 76.44 221 GLU B C 1
ATOM 5249 O O . GLU B 1 221 ? 4.391 17 12.609 1 76.44 221 GLU B O 1
ATOM 5254 N N . THR B 1 222 ? 5.043 19.109 12.422 1 76.19 222 THR B N 1
ATOM 5255 C CA . THR B 1 222 ? 4.883 19.078 10.969 1 76.19 222 THR B CA 1
ATOM 5256 C C . THR B 1 222 ? 5.949 18.188 10.328 1 76.19 222 THR B C 1
ATOM 5258 O O . THR B 1 222 ? 5.672 17.469 9.367 1 76.19 222 THR B O 1
ATOM 5261 N N . SER B 1 223 ? 7.152 18.297 10.898 1 80.81 223 SER B N 1
ATOM 5262 C CA . SER B 1 223 ? 8.227 17.453 10.391 1 80.81 223 SER B CA 1
ATOM 5263 C C . SER B 1 223 ? 7.93 15.969 10.617 1 80.81 223 SER B C 1
ATOM 5265 O O . SER B 1 223 ? 8.242 15.133 9.766 1 80.81 223 SER B O 1
ATOM 5267 N N . ASP B 1 224 ? 7.344 15.766 11.75 1 80.69 224 ASP B N 1
ATOM 5268 C CA . ASP B 1 224 ? 6.949 14.391 12.039 1 80.69 224 ASP B CA 1
ATOM 5269 C C . ASP B 1 224 ? 5.895 13.898 11.047 1 80.69 224 ASP B C 1
ATOM 5271 O O . ASP B 1 224 ? 5.93 12.742 10.617 1 80.69 224 ASP B O 1
ATOM 5275 N N . LEU B 1 225 ? 5.047 14.758 10.766 1 79.75 225 LEU B N 1
ATOM 5276 C CA . LEU B 1 225 ? 3.994 14.414 9.82 1 79.75 225 LEU B CA 1
ATOM 5277 C C . LEU B 1 225 ? 4.578 14.133 8.438 1 79.75 225 LEU B C 1
ATOM 5279 O O . LEU B 1 225 ? 4.16 13.195 7.762 1 79.75 225 LEU B O 1
ATOM 5283 N N . VAL B 1 226 ? 5.527 14.945 8.062 1 83.38 226 VAL B N 1
ATOM 5284 C CA . VAL B 1 226 ? 6.164 14.773 6.762 1 83.38 226 VAL B CA 1
ATOM 5285 C C . VAL B 1 226 ? 6.887 13.43 6.711 1 83.38 226 VAL B C 1
ATOM 5287 O O . VAL B 1 226 ? 6.805 12.711 5.711 1 83.38 226 VAL B O 1
ATOM 5290 N N . THR B 1 227 ? 7.57 13.125 7.746 1 83.5 227 THR B N 1
ATOM 5291 C CA . THR B 1 227 ? 8.281 11.852 7.816 1 83.5 227 THR B CA 1
ATOM 5292 C C . THR B 1 227 ? 7.301 10.68 7.734 1 83.5 227 THR B C 1
ATOM 5294 O O . THR B 1 227 ? 7.543 9.719 7.008 1 83.5 227 THR B O 1
ATOM 5297 N N . ALA B 1 228 ? 6.227 10.82 8.469 1 80.31 228 ALA B N 1
ATOM 5298 C CA . ALA B 1 228 ? 5.199 9.781 8.445 1 80.31 228 ALA B CA 1
ATOM 5299 C C . ALA B 1 228 ? 4.598 9.641 7.051 1 80.31 228 ALA B C 1
ATOM 5301 O O . ALA B 1 228 ? 4.387 8.531 6.566 1 80.31 228 ALA B O 1
ATOM 5302 N N . PHE B 1 229 ? 4.383 10.695 6.41 1 84.56 229 PHE B N 1
ATOM 5303 C CA . PHE B 1 229 ? 3.84 10.703 5.055 1 84.56 229 PHE B CA 1
ATOM 5304 C C . PHE B 1 229 ? 4.781 10 4.086 1 84.56 229 PHE B C 1
ATOM 5306 O O . PHE B 1 229 ? 4.348 9.18 3.279 1 84.56 229 PHE B O 1
ATOM 5313 N N . ASN B 1 230 ? 5.996 10.383 4.23 1 85.38 230 ASN B N 1
ATOM 5314 C CA . ASN B 1 230 ? 6.973 9.773 3.332 1 85.38 230 ASN B CA 1
ATOM 5315 C C . ASN B 1 230 ? 7.047 8.266 3.527 1 85.38 230 ASN B C 1
ATOM 5317 O O . ASN B 1 230 ? 7.207 7.516 2.562 1 85.38 230 ASN B O 1
ATOM 5321 N N . GLN B 1 231 ? 6.992 7.891 4.691 1 83.62 231 GLN B N 1
ATOM 5322 C CA . GLN B 1 231 ? 6.98 6.457 4.969 1 83.62 231 GLN B CA 1
ATOM 5323 C C . GLN B 1 231 ? 5.754 5.789 4.355 1 83.62 231 GLN B C 1
ATOM 5325 O O . GLN B 1 231 ? 5.859 4.719 3.75 1 83.62 231 GLN B O 1
ATOM 5330 N N . MET B 1 232 ? 4.613 6.348 4.469 1 83.31 232 MET B N 1
ATOM 5331 C CA . MET B 1 232 ? 3.375 5.816 3.898 1 83.31 232 MET B CA 1
ATOM 5332 C C . MET B 1 232 ? 3.449 5.785 2.375 1 83.31 232 MET B C 1
ATOM 5334 O O . MET B 1 232 ? 2.998 4.824 1.749 1 83.31 232 MET B O 1
ATOM 5338 N N . ALA B 1 233 ? 3.988 6.859 1.888 1 84.88 233 ALA B N 1
ATOM 5339 C CA . ALA B 1 233 ? 4.156 6.906 0.437 1 84.88 233 ALA B CA 1
ATOM 5340 C C . ALA B 1 233 ? 5.027 5.754 -0.052 1 84.88 233 ALA B C 1
ATOM 5342 O O . ALA B 1 233 ? 4.742 5.148 -1.089 1 84.88 233 ALA B O 1
ATOM 5343 N N . GLY B 1 234 ? 6.066 5.48 0.669 1 84.25 234 GLY B N 1
ATOM 53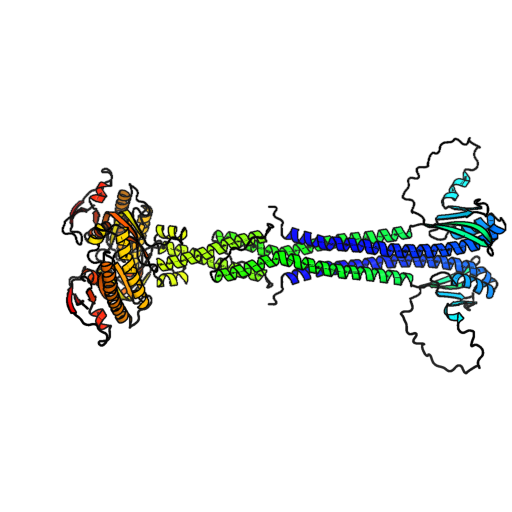44 C CA . GLY B 1 234 ? 6.91 4.34 0.354 1 84.25 234 GLY B CA 1
ATOM 5345 C C . GLY B 1 234 ? 6.16 3.021 0.367 1 84.25 234 GLY B C 1
ATOM 5346 O O . GLY B 1 234 ? 6.371 2.174 -0.502 1 84.25 234 GLY B O 1
ATOM 5347 N N . GLU B 1 235 ? 5.297 2.873 1.271 1 83.31 235 GLU B N 1
ATOM 5348 C CA . GLU B 1 235 ? 4.496 1.656 1.377 1 83.31 235 GLU B CA 1
ATOM 5349 C C . GLU B 1 235 ? 3.541 1.52 0.195 1 83.31 235 GLU B C 1
ATOM 5351 O O . GLU B 1 235 ? 3.2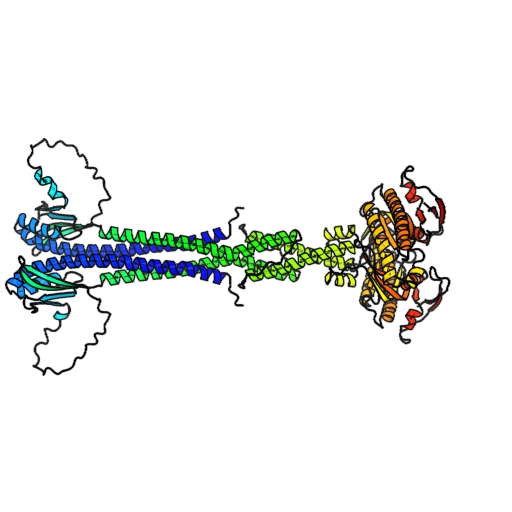97 0.411 -0.288 1 83.31 235 GLU B O 1
ATOM 5356 N N . ILE B 1 236 ? 3.027 2.611 -0.19 1 83.88 236 ILE B N 1
ATOM 5357 C CA . ILE B 1 236 ? 2.09 2.6 -1.307 1 83.88 236 ILE B CA 1
ATOM 5358 C C . ILE B 1 236 ? 2.824 2.238 -2.596 1 83.88 236 ILE B C 1
ATOM 5360 O O . ILE B 1 236 ? 2.297 1.503 -3.434 1 83.88 236 ILE B O 1
ATOM 5364 N N . LEU B 1 237 ? 4.027 2.77 -2.764 1 83.06 237 LEU B N 1
ATOM 5365 C CA . LEU B 1 237 ? 4.832 2.398 -3.922 1 83.06 237 LEU B CA 1
ATOM 5366 C C . LEU B 1 237 ? 5.156 0.907 -3.904 1 83.06 237 LEU B C 1
ATOM 5368 O O . LEU B 1 237 ? 5.133 0.251 -4.945 1 83.06 237 LEU B O 1
ATOM 5372 N N . HIS B 1 238 ? 5.422 0.458 -2.766 1 83.56 238 HIS B N 1
ATOM 5373 C CA . HIS B 1 238 ? 5.66 -0.972 -2.596 1 83.56 238 HIS B CA 1
ATOM 5374 C C . HIS B 1 238 ? 4.43 -1.783 -2.982 1 83.56 238 HIS B C 1
ATOM 5376 O O . HIS B 1 238 ? 4.547 -2.844 -3.6 1 83.56 238 HIS B O 1
ATOM 5382 N N . LYS B 1 239 ? 3.289 -1.263 -2.576 1 83.88 239 LYS B N 1
ATOM 5383 C CA . LYS B 1 239 ? 2.027 -1.9 -2.943 1 83.88 239 LYS B CA 1
ATOM 5384 C C . LYS B 1 239 ? 1.897 -2.027 -4.461 1 83.88 239 LYS B C 1
ATOM 5386 O O . LYS B 1 239 ? 1.488 -3.072 -4.969 1 83.88 239 LYS B O 1
ATOM 5391 N N . LYS B 1 240 ? 2.242 -1.06 -5.184 1 83.75 240 LYS B N 1
ATOM 5392 C CA . LYS B 1 240 ? 2.141 -1.062 -6.641 1 83.75 240 LYS B CA 1
ATOM 5393 C C . LYS B 1 240 ? 3.064 -2.111 -7.254 1 83.75 240 LYS B C 1
ATOM 5395 O O . LYS B 1 240 ? 2.703 -2.77 -8.227 1 83.75 240 LYS B O 1
ATOM 5400 N N . LEU B 1 241 ? 4.188 -2.26 -6.719 1 82.44 241 LEU B N 1
ATOM 5401 C CA . LEU B 1 241 ? 5.129 -3.273 -7.184 1 82.44 241 LEU B CA 1
ATOM 5402 C C . LEU B 1 241 ? 4.602 -4.676 -6.906 1 82.44 241 LEU B C 1
ATOM 5404 O O . LEU B 1 241 ? 4.773 -5.582 -7.723 1 82.44 241 LEU B O 1
ATOM 5408 N N . LEU B 1 242 ? 3.926 -4.824 -5.77 1 82.81 242 LEU B N 1
ATOM 5409 C CA . LEU B 1 242 ? 3.332 -6.113 -5.426 1 82.81 242 LEU B CA 1
ATOM 5410 C C . LEU B 1 242 ? 2.201 -6.465 -6.383 1 82.81 242 LEU B C 1
ATOM 5412 O O . LEU B 1 242 ? 2.039 -7.625 -6.762 1 82.81 242 LEU B O 1
ATOM 5416 N N . GLU B 1 243 ? 1.434 -5.477 -6.711 1 83.25 243 GLU B N 1
ATOM 5417 C CA . GLU B 1 243 ? 0.366 -5.684 -7.688 1 83.25 243 GLU B CA 1
ATOM 5418 C C . GLU B 1 243 ? 0.922 -6.188 -9.016 1 83.25 243 GLU B C 1
ATOM 5420 O O . GLU B 1 243 ? 0.368 -7.109 -9.617 1 83.25 243 GLU B O 1
ATOM 5425 N N . LYS B 1 244 ? 2.021 -5.641 -9.422 1 82.12 244 LYS B N 1
ATOM 5426 C CA . LYS B 1 244 ? 2.662 -6.062 -10.664 1 82.12 244 LYS B CA 1
ATOM 5427 C C . LYS B 1 244 ? 3.201 -7.488 -10.547 1 82.12 244 LYS B C 1
ATOM 5429 O O . LYS B 1 244 ? 3.109 -8.273 -11.492 1 82.12 244 LYS B O 1
ATOM 5434 N N . ALA B 1 245 ? 3.73 -7.75 -9.43 1 80.56 245 ALA B N 1
ATOM 5435 C CA . ALA B 1 245 ? 4.238 -9.094 -9.18 1 80.56 245 ALA B CA 1
ATOM 5436 C C . ALA B 1 245 ? 3.111 -10.125 -9.211 1 80.56 245 ALA B C 1
ATOM 5438 O O . ALA B 1 245 ? 3.268 -11.211 -9.766 1 80.56 245 ALA B O 1
ATOM 5439 N N . LEU B 1 246 ? 2.043 -9.805 -8.602 1 81.44 246 LEU B N 1
ATOM 5440 C CA . LEU B 1 246 ? 0.884 -10.695 -8.602 1 81.44 246 LEU B CA 1
ATOM 5441 C C . LEU B 1 246 ? 0.403 -10.961 -10.023 1 81.44 246 LEU B C 1
ATOM 5443 O O . LEU B 1 246 ? 0.076 -12.094 -10.367 1 81.44 246 LEU B O 1
ATOM 5447 N N . ASP B 1 247 ? 0.412 -9.938 -10.82 1 78.94 247 ASP B N 1
ATOM 5448 C CA . ASP B 1 247 ? 0.005 -10.062 -12.211 1 78.94 247 ASP B CA 1
ATOM 5449 C C . ASP B 1 247 ? 0.904 -11.047 -12.961 1 78.94 247 ASP B C 1
ATOM 5451 O O . ASP B 1 247 ? 0.437 -11.789 -13.828 1 78.94 247 ASP B O 1
ATOM 5455 N N . ARG B 1 248 ? 2.117 -11.023 -12.57 1 79.56 248 ARG B N 1
ATOM 5456 C CA . ARG B 1 248 ? 3.111 -11.82 -13.289 1 79.56 248 ARG B CA 1
ATOM 5457 C C . ARG B 1 248 ? 3.127 -13.258 -12.789 1 79.56 248 ARG B C 1
ATOM 5459 O O . ARG B 1 248 ? 3.414 -14.18 -13.555 1 79.56 248 ARG B O 1
ATOM 5466 N N . TYR B 1 249 ? 2.793 -13.383 -11.547 1 80.5 249 TYR B N 1
ATOM 5467 C CA . TYR B 1 249 ? 2.969 -14.711 -10.977 1 80.5 249 TYR B CA 1
ATOM 5468 C C . TYR B 1 249 ? 1.631 -15.43 -10.844 1 80.5 249 TYR B C 1
ATOM 5470 O O . TYR B 1 249 ? 1.588 -16.656 -10.688 1 80.5 249 TYR B O 1
ATOM 5478 N N . VAL B 1 250 ? 0.661 -14.5 -10.781 1 78 250 VAL B N 1
ATOM 5479 C CA . VAL B 1 250 ? -0.693 -15.039 -10.727 1 78 250 VAL B CA 1
ATOM 5480 C C . VAL B 1 250 ? -1.44 -14.695 -12.016 1 78 250 VAL B C 1
ATOM 5482 O O . VAL B 1 250 ? -1.152 -13.688 -12.656 1 78 250 VAL B O 1
ATOM 5485 N N . SER B 1 251 ? -2.205 -15.516 -12.578 1 72.75 251 SER B N 1
ATOM 5486 C CA . SER B 1 251 ? -2.949 -15.148 -13.773 1 72.75 251 SER B CA 1
ATOM 5487 C C . SER B 1 251 ? -3.672 -13.82 -13.594 1 72.75 251 SER B C 1
ATOM 5489 O O . SER B 1 251 ? -4.066 -13.469 -12.484 1 72.75 251 SER B O 1
ATOM 5491 N N . ARG B 1 252 ? -3.689 -13.047 -14.586 1 69.88 252 ARG B N 1
ATOM 5492 C CA . ARG B 1 252 ? -4.285 -11.711 -14.578 1 69.88 252 ARG B CA 1
ATOM 5493 C C . ARG B 1 252 ? -5.707 -11.75 -14.031 1 69.88 252 ARG B C 1
ATOM 5495 O O . ARG B 1 252 ? -6.105 -10.867 -13.273 1 69.88 252 ARG B O 1
ATOM 5502 N N . ASP B 1 253 ? -6.402 -12.773 -14.391 1 68.5 253 ASP B N 1
ATOM 5503 C CA . ASP B 1 253 ? -7.801 -12.859 -13.984 1 68.5 253 ASP B CA 1
ATOM 5504 C C . ASP B 1 253 ? -7.926 -13.047 -12.477 1 68.5 253 ASP B C 1
ATOM 5506 O O . ASP B 1 253 ? -8.766 -12.406 -11.828 1 68.5 253 ASP B O 1
ATOM 5510 N N . VAL B 1 254 ? -7.098 -13.898 -11.984 1 73.38 254 VAL B N 1
ATOM 5511 C CA . VAL B 1 254 ? -7.117 -14.148 -10.547 1 73.38 254 VAL B CA 1
ATOM 5512 C C . VAL B 1 254 ? -6.586 -12.93 -9.797 1 73.38 254 VAL B C 1
ATOM 5514 O O . VAL B 1 254 ? -7.164 -12.508 -8.797 1 73.38 254 VAL B O 1
ATOM 5517 N N . ALA B 1 255 ? -5.551 -12.391 -10.367 1 73.44 255 ALA B N 1
ATOM 5518 C CA . ALA B 1 255 ? -4.93 -11.219 -9.742 1 73.44 255 ALA B CA 1
ATOM 5519 C C . ALA B 1 255 ? -5.922 -10.07 -9.625 1 73.44 255 ALA B C 1
ATOM 5521 O O . ALA B 1 255 ? -6.012 -9.414 -8.586 1 73.44 255 ALA B O 1
ATOM 5522 N N . GLU B 1 256 ? -6.664 -9.852 -10.688 1 73.12 256 GLU B N 1
ATOM 5523 C CA . GLU B 1 256 ? -7.641 -8.766 -10.695 1 73.12 256 GLU B CA 1
ATOM 5524 C C . GLU B 1 256 ? -8.719 -8.984 -9.641 1 73.12 256 GLU B C 1
ATOM 5526 O O . GLU B 1 256 ? -9.117 -8.047 -8.945 1 73.12 256 GLU B O 1
ATOM 5531 N N . SER B 1 257 ? -9.094 -10.227 -9.578 1 72.25 257 SER B N 1
ATOM 5532 C CA . SER B 1 257 ? -10.109 -10.555 -8.586 1 72.25 257 SER B CA 1
ATOM 5533 C C . SER B 1 257 ? -9.578 -10.367 -7.168 1 72.25 257 SER B C 1
ATOM 5535 O O . SER B 1 257 ? -10.289 -9.852 -6.293 1 72.25 257 SER B O 1
ATOM 5537 N N . LEU B 1 258 ? -8.305 -10.758 -7.047 1 71.56 258 LEU B N 1
ATOM 5538 C CA . LEU B 1 258 ? -7.664 -10.641 -5.742 1 71.56 258 LEU B CA 1
ATOM 5539 C C . LEU B 1 258 ? -7.453 -9.172 -5.367 1 71.56 258 LEU B C 1
ATOM 5541 O O . LEU B 1 258 ? -7.594 -8.797 -4.203 1 71.56 258 LEU B O 1
ATOM 5545 N N . ILE B 1 259 ? -7.172 -8.398 -6.387 1 68.62 259 ILE B N 1
ATOM 5546 C CA . ILE B 1 259 ? -6.918 -6.98 -6.18 1 68.62 259 ILE B CA 1
ATOM 5547 C C . ILE B 1 259 ? -8.219 -6.27 -5.816 1 68.62 259 ILE B C 1
ATOM 5549 O O . ILE B 1 259 ? -8.242 -5.422 -4.922 1 68.62 259 ILE B O 1
ATOM 5553 N N . LEU B 1 260 ? -9.297 -6.738 -6.383 1 69.75 260 LEU B N 1
ATOM 5554 C CA . LEU B 1 260 ? -10.586 -6.094 -6.164 1 69.75 260 LEU B CA 1
ATOM 5555 C C . LEU B 1 260 ? -11.25 -6.617 -4.898 1 69.75 260 LEU B C 1
ATOM 5557 O O . LEU B 1 260 ? -11.891 -5.863 -4.168 1 69.75 260 LEU B O 1
ATOM 5561 N N . HIS B 1 261 ? -10.977 -7.957 -4.707 1 73.44 261 HIS B N 1
ATOM 5562 C CA . HIS B 1 261 ? -11.609 -8.586 -3.551 1 73.44 261 HIS B CA 1
ATOM 5563 C C . HIS B 1 261 ? -10.633 -9.469 -2.797 1 73.44 261 HIS B C 1
ATOM 5565 O O . HIS B 1 261 ? -10.82 -10.688 -2.715 1 73.44 261 HIS B O 1
ATOM 5571 N N . PRO B 1 262 ? -9.75 -8.836 -2.186 1 64.88 262 PRO B N 1
ATOM 5572 C CA . PRO B 1 262 ? -8.695 -9.617 -1.528 1 64.88 262 PRO B CA 1
ATOM 5573 C C . PRO B 1 262 ? -9.219 -10.445 -0.356 1 64.88 262 PRO B C 1
ATOM 5575 O O . PRO B 1 262 ? -8.586 -11.422 0.048 1 64.88 262 PRO B O 1
ATOM 5578 N N . GLU B 1 263 ? -10.453 -10.094 0.112 1 64.19 263 GLU B N 1
ATOM 5579 C CA . GLU B 1 263 ? -11.023 -10.789 1.265 1 64.19 263 GLU B CA 1
ATOM 5580 C C . GLU B 1 263 ? -11.703 -12.086 0.848 1 64.19 263 GLU B C 1
ATOM 5582 O O . GLU B 1 263 ? -11.945 -12.961 1.682 1 64.19 263 GLU B O 1
ATOM 5587 N N . ARG B 1 264 ? -11.969 -12.242 -0.46 1 63.44 264 ARG B N 1
ATOM 5588 C CA . ARG B 1 264 ? -12.797 -13.352 -0.912 1 63.44 264 ARG B CA 1
ATOM 5589 C C . ARG B 1 264 ? -11.93 -14.508 -1.422 1 63.44 264 ARG B C 1
ATOM 5591 O O . ARG B 1 264 ? -12.219 -15.086 -2.469 1 63.44 264 ARG B O 1
ATOM 5598 N N . ILE B 1 265 ? -10.883 -14.781 -0.657 1 66.38 265 ILE B N 1
ATOM 5599 C CA . ILE B 1 265 ? -10.07 -15.914 -1.091 1 66.38 265 ILE B CA 1
ATOM 5600 C C . ILE B 1 265 ? -10.555 -17.188 -0.408 1 66.38 265 ILE B C 1
ATOM 5602 O O . ILE B 1 265 ? -10.273 -17.422 0.769 1 66.38 265 ILE B O 1
ATOM 5606 N N . ASP B 1 266 ? -11.633 -17.812 -1.029 1 74.62 266 ASP B N 1
ATOM 5607 C CA . ASP B 1 266 ? -12.109 -19.062 -0.424 1 74.62 266 ASP B CA 1
ATOM 5608 C C . ASP B 1 266 ? -11.812 -20.25 -1.325 1 74.62 266 ASP B C 1
ATOM 5610 O O . ASP B 1 266 ? -11.812 -20.125 -2.551 1 74.62 266 ASP B O 1
ATOM 5614 N N . LEU B 1 267 ? -11.539 -21.281 -0.64 1 77.38 267 LEU B N 1
ATOM 5615 C CA . LEU B 1 267 ? -11.438 -22.562 -1.328 1 77.38 267 LEU B CA 1
ATOM 5616 C C . LEU B 1 267 ? -12.789 -23 -1.88 1 77.38 267 LEU B C 1
ATOM 5618 O O . LEU B 1 267 ? -13.828 -22.734 -1.268 1 77.38 267 LEU B O 1
ATOM 5622 N N . GLY B 1 268 ? -12.836 -23.469 -3.061 1 80.75 268 GLY B N 1
ATOM 5623 C CA . GLY B 1 268 ? -14.07 -23.906 -3.697 1 80.75 268 GLY B CA 1
ATOM 5624 C C . GLY B 1 268 ? -13.938 -24.078 -5.199 1 80.75 268 GLY B C 1
ATOM 5625 O O . GLY B 1 268 ? -12.852 -23.875 -5.758 1 80.75 268 GLY B O 1
ATOM 5626 N N . GLY B 1 269 ? -15.016 -24.625 -5.816 1 86.5 269 GLY B N 1
ATOM 5627 C CA . GLY B 1 269 ? -15.008 -24.828 -7.258 1 86.5 269 GLY B CA 1
ATOM 5628 C C . GLY B 1 269 ? -16.391 -24.969 -7.852 1 86.5 269 GLY B C 1
ATOM 5629 O O . GLY B 1 269 ? -17.344 -25.297 -7.145 1 86.5 269 GLY B O 1
ATOM 5630 N N . VAL B 1 270 ? -16.531 -24.625 -9.031 1 87.69 270 VAL B N 1
ATOM 5631 C CA . VAL B 1 270 ? -17.797 -24.734 -9.766 1 87.69 270 VAL B CA 1
ATOM 5632 C C . VAL B 1 270 ? -17.562 -25.484 -11.07 1 87.69 270 VAL B C 1
ATOM 5634 O O . VAL B 1 270 ? -16.469 -25.453 -11.641 1 87.69 270 VAL B O 1
ATOM 5637 N N . ARG B 1 271 ? -18.641 -26.234 -11.461 1 92.06 271 ARG B N 1
ATOM 5638 C CA . ARG B 1 271 ? -18.562 -26.875 -12.773 1 92.06 271 ARG B CA 1
ATOM 5639 C C . ARG B 1 271 ? -18.672 -25.844 -13.891 1 92.06 271 ARG B C 1
ATOM 5641 O O . ARG B 1 271 ? -19.547 -24.969 -13.852 1 92.06 271 ARG B O 1
ATOM 5648 N N . GLN B 1 272 ? -17.797 -25.938 -14.734 1 92.62 272 GLN B N 1
ATOM 5649 C CA . GLN B 1 272 ? -17.797 -24.969 -15.836 1 92.62 272 GLN B CA 1
ATOM 5650 C C . GLN B 1 272 ? -17.234 -25.609 -17.109 1 92.62 272 GLN B C 1
ATOM 5652 O O . GLN B 1 272 ? -16.281 -26.391 -17.062 1 92.62 272 GLN B O 1
ATOM 5657 N N . GLU B 1 273 ? -17.875 -25.281 -18.188 1 95.19 273 GLU B N 1
ATOM 5658 C CA . GLU B 1 273 ? -17.328 -25.656 -19.484 1 95.19 273 GLU B CA 1
ATOM 5659 C C . GLU B 1 273 ? -16.125 -24.781 -19.859 1 95.19 273 GLU B C 1
ATOM 5661 O O . GLU B 1 273 ? -16.141 -23.578 -19.609 1 95.19 273 GLU B O 1
ATOM 5666 N N . THR B 1 274 ? -15.094 -25.422 -20.359 1 96.19 274 THR B N 1
ATOM 5667 C CA . THR B 1 274 ? -13.891 -24.719 -20.766 1 96.19 274 THR B CA 1
ATOM 5668 C C . THR B 1 274 ? -13.25 -25.375 -21.984 1 96.19 274 THR B C 1
ATOM 5670 O O . THR B 1 274 ? -13.664 -26.469 -22.391 1 96.19 274 THR B O 1
ATOM 5673 N N . VAL B 1 275 ? -12.398 -24.719 -22.625 1 98.19 275 VAL B N 1
ATOM 5674 C CA . VAL B 1 275 ? -11.477 -25.312 -23.594 1 98.19 275 VAL B CA 1
ATOM 5675 C C . VAL B 1 275 ? -10.07 -25.344 -23.016 1 98.19 275 VAL B C 1
ATOM 5677 O O . VAL B 1 275 ? -9.547 -24.312 -22.547 1 98.19 275 VAL B O 1
ATOM 5680 N N . ILE B 1 276 ? -9.516 -26.531 -22.984 1 97.88 276 ILE B N 1
ATOM 5681 C CA . ILE B 1 276 ? -8.18 -26.719 -22.422 1 97.88 276 ILE B CA 1
ATOM 5682 C C . ILE B 1 276 ? -7.18 -26.969 -23.547 1 97.88 276 ILE B C 1
ATOM 5684 O O . ILE B 1 276 ? -7.406 -27.812 -24.406 1 97.88 276 ILE B O 1
ATOM 5688 N N . LEU B 1 277 ? -6.137 -26.188 -23.531 1 98.5 277 LEU B N 1
ATOM 5689 C CA . LEU B 1 277 ? -5.039 -26.312 -24.484 1 98.5 277 LEU B CA 1
ATOM 5690 C C . LEU B 1 277 ? -3.727 -26.609 -23.766 1 98.5 277 LEU B C 1
ATOM 5692 O O . LEU B 1 277 ? -3.301 -25.844 -22.906 1 98.5 277 LEU B O 1
ATOM 5696 N N . PHE B 1 278 ? -3.141 -27.75 -24.094 1 98.06 278 PHE B N 1
ATOM 5697 C CA . PHE B 1 278 ? -1.808 -28.078 -23.594 1 98.06 278 PHE B CA 1
ATOM 5698 C C . PHE B 1 278 ? -0.786 -28.031 -24.734 1 98.06 278 PHE B C 1
ATOM 5700 O O . PHE B 1 278 ? -1.072 -28.438 -25.859 1 98.06 278 PHE B O 1
ATOM 5707 N N . CYS B 1 279 ? 0.33 -27.531 -24.438 1 97.69 279 CYS B N 1
ATOM 5708 C CA . CYS B 1 279 ? 1.468 -27.641 -25.344 1 97.69 279 CYS B CA 1
ATOM 5709 C C . CYS B 1 279 ? 2.738 -28 -24.594 1 97.69 279 CYS B C 1
ATOM 5711 O O . CYS B 1 279 ? 2.879 -27.672 -23.406 1 97.69 279 CYS B O 1
ATOM 5713 N N . ASP B 1 280 ? 3.621 -28.641 -25.203 1 95.88 280 ASP B N 1
ATOM 5714 C CA . ASP B 1 280 ? 4.863 -29.094 -24.594 1 95.88 280 ASP B CA 1
ATOM 5715 C C . ASP B 1 280 ? 5.973 -29.234 -25.625 1 95.88 280 ASP B C 1
ATOM 5717 O O . ASP B 1 280 ? 5.703 -29.516 -26.797 1 95.88 280 ASP B O 1
ATOM 5721 N N . ILE B 1 281 ? 7.184 -29.031 -25.188 1 94.94 281 ILE B N 1
ATOM 5722 C CA . ILE B 1 281 ? 8.359 -29.156 -26.047 1 94.94 281 ILE B CA 1
ATOM 5723 C C . ILE B 1 281 ? 8.633 -30.625 -26.344 1 94.94 281 ILE B C 1
ATOM 5725 O O . ILE B 1 281 ? 8.555 -31.469 -25.438 1 94.94 281 ILE B O 1
ATOM 5729 N N . ARG B 1 282 ? 8.906 -30.922 -27.609 1 93.06 282 ARG B N 1
ATOM 5730 C CA . ARG B 1 282 ? 9.289 -32.281 -28 1 93.06 282 ARG B CA 1
ATOM 5731 C C . ARG B 1 282 ? 10.789 -32.5 -27.797 1 93.06 282 ARG B C 1
ATOM 5733 O O . ARG B 1 282 ? 11.602 -31.641 -28.172 1 93.06 282 ARG B O 1
ATOM 5740 N N . ASN B 1 283 ? 11.086 -33.562 -27.141 1 87.69 283 ASN B N 1
ATOM 5741 C CA . ASN B 1 283 ? 12.461 -33.969 -26.875 1 87.69 283 ASN B CA 1
ATOM 5742 C C . ASN B 1 283 ? 13.172 -32.969 -25.969 1 87.69 283 ASN B C 1
ATOM 5744 O O . ASN B 1 283 ? 14.32 -32.594 -26.234 1 87.69 283 ASN B O 1
ATOM 5748 N N . PHE B 1 284 ? 12.5 -32.438 -24.984 1 88.44 284 PHE B N 1
ATOM 5749 C CA . PHE B 1 284 ? 13.062 -31.453 -24.078 1 88.44 284 PHE B CA 1
ATOM 5750 C C . PHE B 1 284 ? 14.18 -32.062 -23.234 1 88.44 284 PHE B C 1
ATOM 5752 O O . PHE B 1 284 ? 15.164 -31.406 -22.922 1 88.44 284 PHE B O 1
ATOM 5759 N N . THR B 1 285 ? 13.922 -33.344 -22.812 1 81.56 285 THR B N 1
ATOM 5760 C CA . THR B 1 285 ? 14.922 -34.031 -21.984 1 81.56 285 THR B CA 1
ATOM 5761 C C . THR B 1 285 ? 16.281 -34 -22.672 1 81.56 285 THR B C 1
ATOM 5763 O O . THR B 1 285 ? 17.297 -33.688 -22.031 1 81.56 285 THR B O 1
ATOM 5766 N N . ARG B 1 286 ? 16.219 -34.25 -23.906 1 83.25 286 ARG B N 1
ATOM 5767 C CA . ARG B 1 286 ? 17.469 -34.25 -24.672 1 83.25 286 ARG B CA 1
ATOM 5768 C C . ARG B 1 286 ? 18.047 -32.812 -24.75 1 83.25 286 ARG B C 1
ATOM 5770 O O . ARG B 1 286 ? 19.25 -32.625 -24.594 1 83.25 286 ARG B O 1
ATOM 5777 N N . LEU B 1 287 ? 17.25 -31.922 -24.969 1 85.88 287 LEU B N 1
ATOM 5778 C CA . LEU B 1 287 ? 17.656 -30.531 -25.062 1 85.88 287 LEU B CA 1
ATOM 5779 C C . LEU B 1 287 ? 18.25 -30.031 -23.75 1 85.88 287 LEU B C 1
ATOM 5781 O O . LEU B 1 287 ? 19.297 -29.359 -23.75 1 85.88 287 LEU B O 1
ATOM 5785 N N . SER B 1 288 ? 17.672 -30.328 -22.656 1 85.75 288 SER B N 1
ATOM 5786 C CA . SER B 1 288 ? 18.078 -29.828 -21.359 1 85.75 288 SER B CA 1
ATOM 5787 C C . SER B 1 288 ? 19.344 -30.516 -20.875 1 85.75 288 SER B C 1
ATOM 5789 O O . SER B 1 288 ? 20.078 -29.953 -20.047 1 85.75 288 SER B O 1
ATOM 5791 N N . SER B 1 289 ? 19.609 -31.656 -21.344 1 82.44 289 SER B N 1
ATOM 5792 C CA . SER B 1 289 ? 20.797 -32.375 -20.922 1 82.44 289 SER B CA 1
ATOM 5793 C C . SER B 1 289 ? 22.016 -31.938 -21.734 1 82.44 289 SER B C 1
ATOM 5795 O O . SER B 1 289 ? 23.156 -32.031 -21.25 1 82.44 289 SER B O 1
ATOM 5797 N N . LYS B 1 290 ? 21.812 -31.422 -22.875 1 85.06 290 LYS B N 1
ATOM 5798 C CA . LYS B 1 290 ? 22.922 -31.125 -23.781 1 85.06 290 LYS B CA 1
ATOM 5799 C C . LYS B 1 290 ? 23.312 -29.641 -23.688 1 85.06 290 LYS B C 1
ATOM 5801 O O . LYS B 1 290 ? 24.438 -29.281 -24.031 1 85.06 290 LYS B O 1
ATOM 5806 N N . LEU B 1 291 ? 22.422 -28.812 -23.312 1 88.44 291 LEU B N 1
ATOM 5807 C CA . LEU B 1 291 ? 22.672 -27.375 -23.344 1 88.44 291 LEU B CA 1
ATOM 5808 C C . LEU B 1 291 ? 22.906 -26.844 -21.938 1 88.44 291 LEU B C 1
ATOM 5810 O O . LEU B 1 291 ? 22.406 -27.406 -20.953 1 88.44 291 LEU B O 1
ATOM 5814 N N . PRO B 1 292 ? 23.719 -25.781 -21.859 1 88.12 292 PRO B N 1
ATOM 5815 C CA . PRO B 1 292 ? 23.812 -25.078 -20.578 1 88.12 292 PRO B CA 1
ATOM 5816 C C . PRO B 1 292 ? 22.469 -24.531 -20.109 1 88.12 292 PRO B C 1
ATOM 5818 O O . PRO B 1 292 ? 21.609 -24.203 -20.938 1 88.12 292 PRO B O 1
ATOM 5821 N N . PRO B 1 293 ? 22.359 -24.438 -18.781 1 86.12 293 PRO B N 1
ATOM 5822 C CA . PRO B 1 293 ? 21.078 -23.984 -18.219 1 86.12 293 PRO B CA 1
ATOM 5823 C C . PRO B 1 293 ? 20.625 -22.656 -18.781 1 86.12 293 PRO B C 1
ATOM 5825 O O . PRO B 1 293 ? 19.438 -22.469 -19.062 1 86.12 293 PRO B O 1
ATOM 5828 N N . GLU B 1 294 ? 21.531 -21.75 -18.906 1 85.38 294 GLU B N 1
ATOM 5829 C CA . GLU B 1 294 ? 21.188 -20.422 -19.406 1 85.38 294 GLU B CA 1
ATOM 5830 C C . GLU B 1 294 ? 20.562 -20.5 -20.797 1 85.38 294 GLU B C 1
ATOM 5832 O O . GLU B 1 294 ? 19.625 -19.781 -21.109 1 85.38 294 GLU B O 1
ATOM 5837 N N . GLU B 1 295 ? 21.062 -21.422 -21.578 1 89.88 295 GLU B N 1
ATOM 5838 C CA . GLU B 1 295 ? 20.547 -21.562 -22.938 1 89.88 295 GLU B CA 1
ATOM 5839 C C . GLU B 1 295 ? 19.188 -22.266 -22.938 1 89.88 295 GLU B C 1
ATOM 5841 O O . GLU B 1 295 ? 18.328 -21.938 -23.766 1 89.88 295 GLU B O 1
ATOM 5846 N N . VAL B 1 296 ? 19.016 -23.203 -22.062 1 91.38 296 VAL B N 1
ATOM 5847 C CA . VAL B 1 296 ? 17.734 -23.891 -21.938 1 91.38 296 VAL B CA 1
ATOM 5848 C C . VAL B 1 296 ? 16.641 -22.906 -21.562 1 91.38 296 VAL B C 1
ATOM 5850 O O . VAL B 1 296 ? 15.578 -22.875 -22.188 1 91.38 296 VAL B O 1
ATOM 5853 N N . VAL B 1 297 ? 16.938 -22.094 -20.625 1 90.69 297 VAL B N 1
ATOM 5854 C CA . VAL B 1 297 ? 15.961 -21.109 -20.141 1 90.69 297 VAL B CA 1
ATOM 5855 C C . VAL B 1 297 ? 15.672 -20.094 -21.234 1 90.69 297 VAL B C 1
ATOM 5857 O O . VAL B 1 297 ? 14.531 -19.656 -21.391 1 90.69 297 VAL B O 1
ATOM 5860 N N . GLU B 1 298 ? 16.703 -19.703 -21.906 1 90.56 298 GLU B N 1
ATOM 5861 C CA . GLU B 1 298 ? 16.547 -18.719 -22.984 1 90.56 298 GLU B CA 1
ATOM 5862 C C . GLU B 1 298 ? 15.609 -19.25 -24.062 1 90.56 298 GLU B C 1
ATOM 5864 O O . GLU B 1 298 ? 14.758 -18.516 -24.562 1 90.56 298 GLU B O 1
ATOM 5869 N N . ILE B 1 299 ? 15.805 -20.469 -24.438 1 91.94 299 ILE B N 1
ATOM 5870 C CA . ILE B 1 299 ? 14.969 -21.062 -25.484 1 91.94 299 ILE B CA 1
ATOM 5871 C C . ILE B 1 299 ? 13.523 -21.141 -24.984 1 91.94 299 ILE B C 1
ATOM 5873 O O . ILE B 1 299 ? 12.594 -20.781 -25.719 1 91.94 299 ILE B O 1
ATOM 5877 N N . LEU B 1 300 ? 13.312 -21.578 -23.781 1 93.31 300 LEU B N 1
ATOM 5878 C CA . LEU B 1 300 ? 11.969 -21.672 -23.219 1 93.31 300 LEU B CA 1
ATOM 5879 C C . LEU B 1 300 ? 11.289 -20.312 -23.188 1 93.31 300 LEU B C 1
ATOM 5881 O O . LEU B 1 300 ? 10.156 -20.172 -23.672 1 93.31 300 LEU B O 1
ATOM 5885 N N . ASN B 1 301 ? 12.016 -19.391 -22.719 1 92.19 301 ASN B N 1
ATOM 5886 C CA . ASN B 1 301 ? 11.43 -18.062 -22.531 1 92.19 301 ASN B CA 1
ATOM 5887 C C . ASN B 1 301 ? 11.125 -17.391 -23.859 1 92.19 301 ASN B C 1
ATOM 5889 O O . ASN B 1 301 ? 10.148 -16.641 -23.984 1 92.19 301 ASN B O 1
ATOM 5893 N N . SER B 1 302 ? 11.938 -17.656 -24.859 1 92.94 302 SER B N 1
ATOM 5894 C CA . SER B 1 302 ? 11.703 -17.062 -26.172 1 92.94 302 SER B CA 1
ATOM 5895 C C . SER B 1 302 ? 10.391 -17.562 -26.781 1 92.94 302 SER B C 1
ATOM 5897 O O . SER B 1 302 ? 9.609 -16.781 -27.312 1 92.94 302 SER B O 1
ATOM 5899 N N . TYR B 1 303 ? 10.164 -18.844 -26.656 1 95.31 303 TYR B N 1
ATOM 5900 C CA . TYR B 1 303 ? 8.922 -19.406 -27.188 1 95.31 303 TYR B CA 1
ATOM 5901 C C . TYR B 1 303 ? 7.734 -19 -26.328 1 95.31 303 TYR B C 1
ATOM 5903 O O . TYR B 1 303 ? 6.68 -18.625 -26.859 1 95.31 303 TYR B O 1
ATOM 5911 N N . PHE B 1 304 ? 7.891 -19.094 -25.031 1 95.75 304 PHE B N 1
ATOM 5912 C CA . PHE B 1 304 ? 6.789 -18.797 -24.125 1 95.75 304 PHE B CA 1
ATOM 5913 C C . PHE B 1 304 ? 6.379 -17.328 -24.234 1 95.75 304 PHE B C 1
ATOM 5915 O O . PHE B 1 304 ? 5.195 -17 -24.094 1 95.75 304 PHE B O 1
ATOM 5922 N N . ASP B 1 305 ? 7.332 -16.453 -24.438 1 93.69 305 ASP B N 1
ATOM 5923 C CA . ASP B 1 305 ? 7.016 -15.039 -24.641 1 93.69 305 ASP B CA 1
ATOM 5924 C C . ASP B 1 305 ? 6.059 -14.852 -25.812 1 93.69 305 ASP B C 1
ATOM 5926 O O . ASP B 1 305 ? 5.066 -14.133 -25.703 1 93.69 305 ASP B O 1
ATOM 5930 N N . ALA B 1 306 ? 6.383 -15.5 -26.844 1 95.56 306 ALA B N 1
ATOM 5931 C CA . ALA B 1 306 ? 5.527 -15.43 -28.031 1 95.56 306 ALA B CA 1
ATOM 5932 C C . ALA B 1 306 ? 4.168 -16.078 -27.766 1 95.56 306 ALA B C 1
ATOM 5934 O O . ALA B 1 306 ? 3.131 -15.523 -28.141 1 95.56 306 ALA B O 1
ATOM 5935 N N . PHE B 1 307 ? 4.16 -17.234 -27.141 1 97.31 307 PHE B N 1
ATOM 5936 C CA . PHE B 1 307 ? 2.938 -17.984 -26.875 1 97.31 307 PHE B CA 1
ATOM 5937 C C . PHE B 1 307 ? 1.994 -17.188 -25.984 1 97.31 307 PHE B C 1
ATOM 5939 O O . PHE B 1 307 ? 0.802 -17.078 -26.266 1 97.31 307 PHE B O 1
ATOM 5946 N N . ILE B 1 308 ? 2.541 -16.656 -24.922 1 94.62 308 ILE B N 1
ATOM 5947 C CA . ILE B 1 308 ? 1.722 -15.977 -23.922 1 94.62 308 ILE B CA 1
ATOM 5948 C C . ILE B 1 308 ? 1.075 -14.742 -24.531 1 94.62 308 ILE B C 1
ATOM 5950 O O . ILE B 1 308 ? -0.102 -14.461 -24.297 1 94.62 308 ILE B O 1
ATOM 5954 N N . ASP B 1 309 ? 1.773 -14.023 -25.359 1 94.44 309 ASP B N 1
ATOM 5955 C CA . ASP B 1 309 ? 1.21 -12.883 -26.078 1 94.44 309 ASP B CA 1
ATOM 5956 C C . ASP B 1 309 ? 0.034 -13.305 -26.953 1 94.44 309 ASP B C 1
ATOM 5958 O O . ASP B 1 309 ? -0.994 -12.625 -26.984 1 94.44 309 ASP B O 1
ATOM 5962 N N . ILE B 1 310 ? 0.221 -14.383 -27.594 1 97.44 310 ILE B N 1
ATOM 5963 C CA . ILE B 1 310 ? -0.818 -14.898 -28.484 1 97.44 310 ILE B CA 1
ATOM 5964 C C . ILE B 1 310 ? -2.033 -15.32 -27.656 1 97.44 310 ILE B C 1
ATOM 5966 O O . ILE B 1 310 ? -3.17 -15 -28 1 97.44 310 ILE B O 1
ATOM 5970 N N . VAL B 1 311 ? -1.798 -16.031 -26.578 1 96.31 311 VAL B N 1
ATOM 5971 C CA . VAL B 1 311 ? -2.863 -16.516 -25.703 1 96.31 311 VAL B CA 1
ATOM 5972 C C . VAL B 1 311 ? -3.711 -15.352 -25.219 1 96.31 311 VAL B C 1
ATOM 5974 O O . VAL B 1 311 ? -4.941 -15.414 -25.25 1 96.31 311 VAL B O 1
ATOM 5977 N N . PHE B 1 312 ? -3.049 -14.281 -24.906 1 92 312 PHE B N 1
ATOM 5978 C CA . PHE B 1 312 ? -3.758 -13.117 -24.391 1 92 312 PHE B CA 1
ATOM 5979 C C . PHE B 1 312 ? -4.574 -12.453 -25.484 1 92 312 PHE B C 1
ATOM 5981 O O . PHE B 1 312 ? -5.699 -12 -25.25 1 92 312 PHE B O 1
ATOM 5988 N N . ARG B 1 313 ? -4.074 -12.391 -26.641 1 95.19 313 ARG B N 1
ATOM 5989 C CA . ARG B 1 313 ? -4.777 -11.789 -27.766 1 95.19 313 ARG B CA 1
ATOM 5990 C C . ARG B 1 313 ? -6.051 -12.555 -28.094 1 95.19 313 ARG B C 1
ATOM 5992 O O . ARG B 1 313 ? -7.047 -11.969 -28.516 1 95.19 313 ARG B O 1
ATOM 5999 N N . TYR B 1 314 ? -6.039 -13.852 -27.812 1 96.44 314 TYR B N 1
ATOM 6000 C CA . TYR B 1 314 ? -7.199 -14.688 -28.125 1 96.44 314 TYR B CA 1
ATOM 6001 C C . TYR B 1 314 ? -8.07 -14.867 -26.891 1 96.44 314 TYR B C 1
ATOM 6003 O O . TYR B 1 314 ? -8.938 -15.75 -26.844 1 96.44 314 TYR B O 1
ATOM 6011 N N . ARG B 1 315 ? -7.801 -14.141 -25.844 1 92.06 315 ARG B N 1
ATOM 6012 C CA . ARG B 1 315 ? -8.602 -14.102 -24.625 1 92.06 315 ARG B CA 1
ATOM 6013 C C . ARG B 1 315 ? -8.492 -15.414 -23.859 1 92.06 315 ARG B C 1
ATOM 6015 O O . ARG B 1 315 ? -9.469 -15.891 -23.281 1 92.06 315 ARG B O 1
ATOM 6022 N N . GLY B 1 316 ? -7.352 -16.062 -24.031 1 93.5 316 GLY B N 1
ATOM 6023 C CA . GLY B 1 316 ? -7.043 -17.219 -23.203 1 93.5 316 GLY B CA 1
ATOM 6024 C C . GLY B 1 316 ? -6.309 -16.844 -21.922 1 93.5 316 GLY B C 1
ATOM 6025 O O . GLY B 1 316 ? -5.887 -15.703 -21.75 1 93.5 316 GLY B O 1
ATOM 6026 N N . SER B 1 317 ? -6.23 -17.859 -21.031 1 91.44 317 SER B N 1
ATOM 6027 C CA . SER B 1 317 ? -5.504 -17.688 -19.781 1 91.44 317 SER B CA 1
ATOM 6028 C C . SER B 1 317 ? -4.445 -18.766 -19.594 1 91.44 317 SER B C 1
ATOM 6030 O O . SER B 1 317 ? -4.734 -19.953 -19.75 1 91.44 317 SER B O 1
ATOM 6032 N N . VAL B 1 318 ? -3.273 -18.281 -19.297 1 92.06 318 VAL B N 1
ATOM 6033 C CA . VAL B 1 318 ? -2.238 -19.25 -18.953 1 92.06 318 VAL B CA 1
ATOM 6034 C C . VAL B 1 318 ? -2.42 -19.719 -17.5 1 92.06 318 VAL B C 1
ATOM 6036 O O . VAL B 1 318 ? -2.098 -18.984 -16.562 1 92.06 318 VAL B O 1
ATOM 6039 N N . ASN B 1 319 ? -2.883 -20.859 -17.344 1 89.69 319 ASN B N 1
ATOM 6040 C CA . ASN B 1 319 ? -3.205 -21.391 -16.031 1 89.69 319 ASN B CA 1
ATOM 6041 C C . ASN B 1 319 ? -1.952 -21.844 -15.289 1 89.69 319 ASN B C 1
ATOM 6043 O O . ASN B 1 319 ? -1.847 -21.656 -14.07 1 89.69 319 ASN B O 1
ATOM 6047 N N . ASN B 1 320 ? -1.098 -22.656 -16.016 1 89.62 320 ASN B N 1
ATOM 6048 C CA . ASN B 1 320 ? 0.124 -23.172 -15.406 1 89.62 320 ASN B CA 1
ATOM 6049 C C . ASN B 1 320 ? 1.273 -23.219 -16.406 1 89.62 320 ASN B C 1
ATOM 6051 O O . ASN B 1 320 ? 1.073 -23.578 -17.562 1 89.62 320 ASN B O 1
ATOM 6055 N N . ILE B 1 321 ? 2.387 -22.859 -15.883 1 89.44 321 ILE B N 1
ATOM 6056 C CA . ILE B 1 321 ? 3.623 -23.156 -16.609 1 89.44 321 ILE B CA 1
ATOM 6057 C C . ILE B 1 321 ? 4.254 -24.422 -16.047 1 89.44 321 ILE B C 1
ATOM 6059 O O . ILE B 1 321 ? 4.656 -24.469 -14.883 1 89.44 321 ILE B O 1
ATOM 6063 N N . MET B 1 322 ? 4.258 -25.422 -16.766 1 86.81 322 MET B N 1
ATOM 6064 C CA . MET B 1 322 ? 4.645 -26.766 -16.328 1 86.81 322 MET B CA 1
ATOM 6065 C C . MET B 1 322 ? 6.102 -27.047 -16.672 1 86.81 322 MET B C 1
ATOM 6067 O O . MET B 1 322 ? 6.422 -28.141 -17.141 1 86.81 322 MET B O 1
ATOM 6071 N N . GLY B 1 323 ? 6.957 -26.062 -16.609 1 87.62 323 GLY B N 1
ATOM 6072 C CA . GLY B 1 323 ? 8.359 -26.219 -16.969 1 87.62 323 GLY B CA 1
ATOM 6073 C C . GLY B 1 323 ? 8.633 -26.016 -18.438 1 87.62 323 GLY B C 1
ATOM 6074 O O . GLY B 1 323 ? 8.984 -24.906 -18.875 1 87.62 323 GLY B O 1
ATOM 6075 N N . ASP B 1 324 ? 8.32 -27.172 -19.219 1 91.25 324 ASP B N 1
ATOM 6076 C CA . ASP B 1 324 ? 8.594 -27.078 -20.656 1 91.25 324 ASP B CA 1
ATOM 6077 C C . ASP B 1 324 ? 7.297 -27.031 -21.453 1 91.25 324 ASP B C 1
ATOM 6079 O O . ASP B 1 324 ? 7.305 -27.234 -22.672 1 91.25 324 ASP B O 1
ATOM 6083 N N . GLY B 1 325 ? 6.27 -26.812 -20.75 1 94.5 325 GLY B N 1
ATOM 6084 C CA . GLY B 1 325 ? 4.973 -26.703 -21.406 1 94.5 325 GLY B CA 1
ATOM 6085 C C . GLY B 1 325 ? 4.047 -25.703 -20.719 1 94.5 325 GLY B C 1
ATOM 6086 O O . GLY B 1 325 ? 4.418 -25.094 -19.719 1 94.5 325 GLY B O 1
ATOM 6087 N N . LEU B 1 326 ? 2.863 -25.484 -21.375 1 95.44 326 LEU B N 1
ATOM 6088 C CA . LEU B 1 326 ? 1.857 -24.562 -20.859 1 95.44 326 LEU B CA 1
ATOM 6089 C C . LEU B 1 326 ? 0.487 -25.234 -20.797 1 95.44 326 LEU B C 1
ATOM 6091 O O . LEU B 1 326 ? 0.156 -26.062 -21.656 1 95.44 326 LEU B O 1
ATOM 6095 N N . MET B 1 327 ? -0.18 -24.875 -19.766 1 95.94 327 MET B N 1
ATOM 6096 C CA . MET B 1 327 ? -1.611 -25.156 -19.703 1 95.94 327 MET B CA 1
ATOM 6097 C C . MET B 1 327 ? -2.426 -23.875 -19.859 1 95.94 327 MET B C 1
ATOM 6099 O O . MET B 1 327 ? -2.33 -22.969 -19.031 1 95.94 327 MET B O 1
ATOM 6103 N N . ILE B 1 328 ? -3.172 -23.875 -20.906 1 96.25 328 ILE B N 1
ATOM 6104 C CA . ILE B 1 328 ? -3.963 -22.688 -21.25 1 96.25 328 ILE B CA 1
ATOM 6105 C C . ILE B 1 328 ? -5.449 -23.031 -21.172 1 96.25 328 ILE B C 1
ATOM 6107 O O . ILE B 1 328 ? -5.875 -24.109 -21.594 1 96.25 328 ILE B O 1
ATOM 6111 N N . VAL B 1 329 ? -6.18 -22.141 -20.625 1 95.44 329 VAL B N 1
ATOM 6112 C CA . VAL B 1 329 ? -7.609 -22.375 -20.438 1 95.44 329 VAL B CA 1
ATOM 6113 C C . VAL B 1 329 ? -8.406 -21.219 -21.031 1 95.44 329 VAL B C 1
ATOM 6115 O O . VAL B 1 329 ? -8.039 -20.047 -20.844 1 95.44 329 VAL B O 1
ATOM 6118 N N . PHE B 1 330 ? -9.383 -21.562 -21.812 1 95.94 330 PHE B N 1
ATOM 6119 C CA . PHE B 1 330 ? -10.352 -20.594 -22.328 1 95.94 330 PHE B CA 1
ATOM 6120 C C . PHE B 1 330 ? -11.703 -20.766 -21.641 1 95.94 330 PHE B C 1
ATOM 6122 O O . PHE B 1 330 ? -12.156 -21.906 -21.438 1 95.94 330 PHE B O 1
ATOM 6129 N N . GLY B 1 331 ? -12.281 -19.672 -21.297 1 91.31 331 GLY B N 1
ATOM 6130 C CA . GLY B 1 331 ? -13.594 -19.75 -20.672 1 91.31 331 GLY B CA 1
ATOM 6131 C C . GLY B 1 331 ? -13.562 -19.391 -19.188 1 91.31 331 GLY B C 1
ATOM 6132 O O . GLY B 1 331 ? -14.5 -19.703 -18.453 1 91.31 331 GLY B O 1
ATOM 6133 N N . ILE B 1 332 ? -12.469 -18.938 -18.766 1 83.12 332 ILE B N 1
ATOM 6134 C CA . ILE B 1 332 ? -12.391 -18.438 -17.406 1 83.12 332 ILE B CA 1
ATOM 6135 C C . ILE B 1 332 ? -12.32 -16.922 -17.406 1 83.12 332 ILE B C 1
ATOM 6137 O O . ILE B 1 332 ? -11.578 -16.328 -18.188 1 83.12 332 ILE B O 1
ATOM 6141 N N . PRO B 1 333 ? -13.125 -16.203 -16.578 1 76.25 333 PRO B N 1
ATOM 6142 C CA . PRO B 1 333 ? -14.062 -16.75 -15.586 1 76.25 333 PRO B CA 1
ATOM 6143 C C . PRO B 1 333 ? -15.383 -17.203 -16.203 1 76.25 333 PRO B C 1
ATOM 6145 O O . PRO B 1 333 ? -16.141 -17.938 -15.578 1 76.25 333 PRO B O 1
ATOM 6148 N N . GLU B 1 334 ? -15.617 -16.719 -17.438 1 85.62 334 GLU B N 1
ATOM 6149 C CA . GLU B 1 334 ? -16.875 -17.047 -18.109 1 85.62 334 GLU B CA 1
ATOM 6150 C C . GLU B 1 334 ? -16.625 -17.703 -19.469 1 85.62 334 GLU B C 1
ATOM 6152 O O . GLU B 1 334 ? -15.75 -17.266 -20.219 1 85.62 334 GLU B O 1
ATOM 6157 N N . PHE B 1 335 ? -17.438 -18.734 -19.734 1 92.56 335 PHE B N 1
ATOM 6158 C CA . PHE B 1 335 ? -17.328 -19.438 -21.016 1 92.56 335 PHE B CA 1
ATOM 6159 C C . PHE B 1 335 ? -18.219 -18.797 -22.062 1 92.56 335 PHE B C 1
ATOM 6161 O O . PHE B 1 335 ? -19.422 -18.594 -21.844 1 92.56 335 PHE B O 1
ATOM 6168 N N . LEU B 1 336 ? -17.703 -18.438 -23.141 1 92.75 336 LEU B N 1
ATOM 6169 C CA . LEU B 1 336 ? -18.438 -17.875 -24.266 1 92.75 336 LEU B CA 1
ATOM 6170 C C . LEU B 1 336 ? -18.469 -18.844 -25.453 1 92.75 336 LEU B C 1
ATOM 6172 O O . LEU B 1 336 ? -17.547 -19.656 -25.609 1 92.75 336 LEU B O 1
ATOM 6176 N N . PRO B 1 337 ? -19.453 -18.719 -26.328 1 93.44 337 PRO B N 1
ATOM 6177 C CA . PRO B 1 337 ? -19.656 -19.656 -27.422 1 93.44 337 PRO B CA 1
ATOM 6178 C C . PRO B 1 337 ? -18.516 -19.641 -28.438 1 93.44 337 PRO B C 1
ATOM 6180 O O . PRO B 1 337 ? -18.281 -20.625 -29.141 1 93.44 337 PRO B O 1
ATOM 6183 N N . ASP B 1 338 ? -17.781 -18.578 -28.516 1 95.56 338 ASP B N 1
ATOM 6184 C CA . ASP B 1 338 ? -16.734 -18.469 -29.531 1 95.56 338 ASP B CA 1
ATOM 6185 C C . ASP B 1 338 ? -15.398 -18.969 -29 1 95.56 338 ASP B C 1
ATOM 6187 O O . ASP B 1 338 ? -14.406 -19.016 -29.734 1 95.56 338 ASP B O 1
ATOM 6191 N N . HIS B 1 339 ? -15.359 -19.422 -27.781 1 96.75 339 HIS B N 1
ATOM 6192 C CA . HIS B 1 339 ? -14.102 -19.828 -27.156 1 96.75 339 HIS B CA 1
ATOM 6193 C C . HIS B 1 339 ? -13.484 -21.031 -27.875 1 96.75 339 HIS B C 1
ATOM 6195 O O . HIS B 1 339 ? -12.273 -21.078 -28.062 1 96.75 339 HIS B O 1
ATOM 6201 N N . PRO B 1 340 ? -14.297 -21.969 -28.328 1 97.69 340 PRO B N 1
ATOM 6202 C CA . PRO B 1 340 ? -13.688 -23.094 -29.047 1 97.69 340 PRO B CA 1
ATOM 6203 C C . PRO B 1 340 ? -12.961 -22.656 -30.312 1 97.69 340 PRO B C 1
ATOM 6205 O O . PRO B 1 340 ? -11.844 -23.109 -30.578 1 97.69 340 PRO B O 1
ATOM 6208 N N . GLU B 1 341 ? -13.586 -21.812 -31.016 1 97.38 341 GLU B N 1
ATOM 6209 C CA . GLU B 1 341 ? -12.961 -21.266 -32.219 1 97.38 341 GLU B CA 1
ATOM 6210 C C . GLU B 1 341 ? -11.703 -20.469 -31.891 1 97.38 341 GLU B C 1
ATOM 6212 O O . GLU B 1 341 ? -10.68 -20.609 -32.562 1 97.38 341 GLU B O 1
ATOM 6217 N N . LEU B 1 342 ? -11.797 -19.625 -30.906 1 97.56 342 LEU B N 1
ATOM 6218 C CA . LEU B 1 342 ? -10.672 -18.797 -30.484 1 97.56 342 LEU B CA 1
ATOM 6219 C C . LEU B 1 342 ? -9.5 -19.672 -30.031 1 97.56 342 LEU B C 1
ATOM 6221 O O . LEU B 1 342 ? -8.352 -19.375 -30.359 1 97.56 342 LEU B O 1
ATOM 6225 N N . ALA B 1 343 ? -9.797 -20.734 -29.297 1 98.38 343 ALA B N 1
ATOM 6226 C CA . ALA B 1 343 ? -8.758 -21.625 -28.781 1 98.38 343 ALA B CA 1
ATOM 6227 C C . ALA B 1 343 ? -8.031 -22.328 -29.922 1 98.38 343 ALA B C 1
ATOM 6229 O O . ALA B 1 343 ? -6.809 -22.453 -29.906 1 98.38 343 ALA B O 1
ATOM 6230 N N . LEU B 1 344 ? -8.797 -22.781 -30.828 1 98.12 344 LEU B N 1
ATOM 6231 C CA . LEU B 1 344 ? -8.203 -23.469 -31.969 1 98.12 344 LEU B CA 1
ATOM 6232 C C . LEU B 1 344 ? -7.312 -22.516 -32.75 1 98.12 344 LEU B C 1
ATOM 6234 O O . LEU B 1 344 ? -6.195 -22.859 -33.125 1 98.12 344 LEU B O 1
ATOM 6238 N N . ASN B 1 345 ? -7.809 -21.328 -33.062 1 97.94 345 ASN B N 1
ATOM 6239 C CA . ASN B 1 345 ? -7.031 -20.328 -33.781 1 97.94 345 ASN B CA 1
ATOM 6240 C C . ASN B 1 345 ? -5.773 -19.922 -33 1 97.94 345 ASN B C 1
ATOM 6242 O O . ASN B 1 345 ? -4.738 -19.625 -33.594 1 97.94 345 ASN B O 1
ATOM 6246 N N . CYS B 1 346 ? -5.91 -19.906 -31.703 1 98.31 346 CYS B N 1
ATOM 6247 C CA . CYS B 1 346 ? -4.766 -19.641 -30.844 1 98.31 346 CYS B CA 1
ATOM 6248 C C . CYS B 1 346 ? -3.678 -20.703 -31.047 1 98.31 346 CYS B C 1
ATOM 6250 O O . CYS B 1 346 ? -2.516 -20.359 -31.281 1 98.31 346 CYS B O 1
ATOM 6252 N N . ALA B 1 347 ? -4.07 -21.953 -31.062 1 98.25 347 ALA B N 1
ATOM 6253 C CA . ALA B 1 347 ? -3.131 -23.047 -31.234 1 98.25 347 ALA B CA 1
ATOM 6254 C C . ALA B 1 347 ? -2.465 -22.984 -32.625 1 98.25 347 ALA B C 1
ATOM 6256 O O . ALA B 1 347 ? -1.26 -23.219 -32.75 1 98.25 347 ALA B O 1
ATOM 6257 N N . LEU B 1 348 ? -3.238 -22.641 -33.562 1 97.31 348 LEU B N 1
ATOM 6258 C CA . LEU B 1 348 ? -2.719 -22.547 -34.906 1 97.31 348 LEU B CA 1
ATOM 6259 C C . LEU B 1 348 ? -1.698 -21.422 -35.031 1 97.31 348 LEU B C 1
ATOM 6261 O O . LEU B 1 348 ? -0.654 -21.578 -35.656 1 97.31 348 LEU B O 1
ATOM 6265 N N . GLU B 1 349 ? -2.037 -20.312 -34.469 1 97.81 349 GLU B N 1
ATOM 6266 C CA . GLU B 1 349 ? -1.105 -19.188 -34.531 1 97.81 349 GLU B CA 1
ATOM 6267 C C . GLU B 1 349 ? 0.168 -19.5 -33.75 1 97.81 349 GLU B C 1
ATOM 6269 O O . GLU B 1 349 ? 1.26 -19.078 -34.125 1 97.81 349 GLU B O 1
ATOM 6274 N N . MET B 1 350 ? 0.029 -20.156 -32.594 1 97.88 350 MET B N 1
ATOM 6275 C CA . MET B 1 350 ? 1.198 -20.578 -31.828 1 97.88 350 MET B CA 1
ATOM 6276 C C . MET B 1 350 ? 2.1 -21.484 -32.688 1 97.88 350 MET B C 1
ATOM 6278 O O . MET B 1 350 ? 3.316 -21.297 -32.719 1 97.88 350 MET B O 1
ATOM 6282 N N . ARG B 1 351 ? 1.5 -22.391 -33.312 1 96.81 351 ARG B N 1
ATOM 6283 C CA . ARG B 1 351 ? 2.264 -23.281 -34.188 1 96.81 351 ARG B CA 1
ATOM 6284 C C . ARG B 1 351 ? 3.016 -22.516 -35.25 1 96.81 351 ARG B C 1
ATOM 6286 O O . ARG B 1 351 ? 4.188 -22.781 -35.531 1 96.81 351 ARG B O 1
ATOM 6293 N N . ASN B 1 352 ? 2.344 -21.562 -35.875 1 96.12 352 ASN B N 1
ATOM 6294 C CA . ASN B 1 352 ? 2.975 -20.734 -36.906 1 96.12 352 ASN B CA 1
ATOM 6295 C C . ASN B 1 352 ? 4.141 -19.938 -36.312 1 96.12 352 ASN B C 1
ATOM 6297 O O . ASN B 1 352 ? 5.145 -19.719 -37 1 96.12 352 ASN B O 1
ATOM 6301 N N . SER B 1 353 ? 3.936 -19.469 -35.125 1 96.56 353 SER B N 1
ATOM 6302 C CA . SER B 1 353 ? 4.984 -18.688 -34.5 1 96.56 353 SER B CA 1
ATOM 6303 C C . SER B 1 353 ? 6.23 -19.516 -34.25 1 96.56 353 SER B C 1
ATOM 6305 O O . SER B 1 353 ? 7.352 -19 -34.25 1 96.56 353 SER B O 1
ATOM 6307 N N . ILE B 1 354 ? 6.055 -20.797 -33.938 1 95.31 354 ILE B N 1
ATOM 6308 C CA . ILE B 1 354 ? 7.176 -21.703 -33.719 1 95.31 354 ILE B CA 1
ATOM 6309 C C . ILE B 1 354 ? 8.031 -21.781 -35 1 95.31 354 ILE B C 1
ATOM 6311 O O . ILE B 1 354 ? 9.266 -21.734 -34.906 1 95.31 354 ILE B O 1
ATOM 6315 N N . GLU B 1 355 ? 7.352 -21.906 -36.031 1 90.62 355 GLU B N 1
ATOM 6316 C CA . GLU B 1 355 ? 8.055 -21.984 -37.312 1 90.62 355 GLU B CA 1
ATOM 6317 C C . GLU B 1 355 ? 8.914 -20.75 -37.562 1 90.62 355 GLU B C 1
ATOM 6319 O O . GLU B 1 355 ? 10.078 -20.859 -37.938 1 90.62 355 GLU B O 1
ATOM 6324 N N . ALA B 1 356 ? 8.352 -19.656 -37.344 1 92.56 356 ALA B N 1
ATOM 6325 C CA . ALA B 1 356 ? 9.047 -18.391 -37.562 1 92.56 356 ALA B CA 1
ATOM 6326 C C . ALA B 1 356 ? 10.227 -18.25 -36.594 1 92.56 356 ALA B C 1
ATOM 6328 O O . ALA B 1 356 ? 11.328 -17.875 -37 1 92.56 356 ALA B O 1
ATOM 6329 N N . LEU B 1 357 ? 10.031 -18.578 -35.344 1 94 357 LEU B N 1
ATOM 6330 C CA . LEU B 1 357 ? 11.062 -18.453 -34.312 1 94 357 LEU B CA 1
ATOM 6331 C C . LEU B 1 357 ? 12.18 -19.469 -34.562 1 94 357 LEU B C 1
ATOM 6333 O O . LEU B 1 357 ? 13.359 -19.156 -34.375 1 94 357 LEU B O 1
ATOM 6337 N N . SER B 1 358 ? 11.758 -20.656 -34.906 1 91.75 358 SER B N 1
ATOM 6338 C CA . SER B 1 358 ? 12.742 -21.703 -35.125 1 91.75 358 SER B CA 1
ATOM 6339 C C . SER B 1 358 ? 13.625 -21.359 -36.344 1 91.75 358 SER B C 1
ATOM 6341 O O . SER B 1 358 ? 14.828 -21.625 -36.312 1 91.75 358 SER B O 1
ATOM 6343 N N . GLU B 1 359 ? 13.07 -20.781 -37.344 1 92 359 GLU B N 1
ATOM 6344 C CA . GLU B 1 359 ? 13.852 -20.359 -38.5 1 92 359 GLU B CA 1
ATOM 6345 C C . GLU B 1 359 ? 14.867 -19.281 -38.125 1 92 359 GLU B C 1
ATOM 6347 O O . GLU B 1 359 ? 16.016 -19.328 -38.594 1 92 359 GLU B O 1
ATOM 6352 N N . GLU B 1 360 ? 14.438 -18.375 -37.406 1 92.5 360 GLU B N 1
ATOM 6353 C CA . GLU B 1 360 ? 15.328 -17.312 -36.969 1 92.5 360 GLU B CA 1
ATOM 6354 C C . GLU B 1 360 ? 16.469 -17.859 -36.125 1 92.5 360 GLU B C 1
ATOM 6356 O O . GLU B 1 360 ? 17.609 -17.422 -36.219 1 92.5 360 GLU B O 1
ATOM 6361 N N . ARG B 1 361 ? 16.109 -18.781 -35.219 1 92.12 361 ARG B N 1
ATOM 6362 C CA . ARG B 1 361 ? 17.109 -19.375 -34.344 1 92.12 361 ARG B CA 1
ATOM 6363 C C . ARG B 1 361 ? 18.094 -20.234 -35.125 1 92.12 361 ARG B C 1
ATOM 6365 O O . ARG B 1 361 ? 19.297 -20.219 -34.875 1 92.12 361 ARG B O 1
ATOM 6372 N N . LYS B 1 362 ? 17.594 -20.875 -36.094 1 91.25 362 LYS B N 1
ATOM 6373 C CA . LYS B 1 362 ? 18.469 -21.672 -36.969 1 91.25 362 LYS B CA 1
ATOM 6374 C C . LYS B 1 362 ? 19.453 -20.781 -37.719 1 91.25 362 LYS B C 1
ATOM 6376 O O . LYS B 1 362 ? 20.641 -21.125 -37.844 1 91.25 362 LYS B O 1
ATOM 6381 N N . ARG B 1 363 ? 19.016 -19.703 -38.156 1 93.31 363 ARG B N 1
ATOM 6382 C CA . ARG B 1 363 ? 19.844 -18.75 -38.875 1 93.31 363 ARG B CA 1
ATOM 6383 C C . ARG B 1 363 ? 20.969 -18.219 -38 1 93.31 363 ARG B C 1
ATOM 6385 O O . ARG B 1 363 ? 22.062 -17.953 -38.5 1 93.31 363 ARG B O 1
ATOM 6392 N N . THR B 1 364 ? 20.797 -18.094 -36.781 1 92.25 364 THR B N 1
ATOM 6393 C CA . THR B 1 364 ? 21.781 -17.516 -35.844 1 92.25 364 THR B CA 1
ATOM 6394 C C . THR B 1 364 ? 22.547 -18.625 -35.125 1 92.25 364 THR B C 1
ATOM 6396 O O . THR B 1 364 ? 23.266 -18.359 -34.156 1 92.25 364 THR B O 1
ATOM 6399 N N . GLY B 1 365 ? 22.266 -19.875 -35.438 1 89.38 365 GLY B N 1
ATOM 6400 C CA . GLY B 1 365 ? 22.984 -21.016 -34.875 1 89.38 365 GLY B CA 1
ATOM 6401 C C . GLY B 1 365 ? 22.547 -21.344 -33.438 1 89.38 365 GLY B C 1
ATOM 6402 O O . GLY B 1 365 ? 23.312 -21.922 -32.688 1 89.38 365 GLY B O 1
ATOM 6403 N N . LYS B 1 366 ? 21.391 -20.906 -33.125 1 90.69 366 LYS B N 1
ATOM 6404 C CA . LYS B 1 366 ? 20.859 -21.203 -31.797 1 90.69 366 LYS B CA 1
ATOM 6405 C C 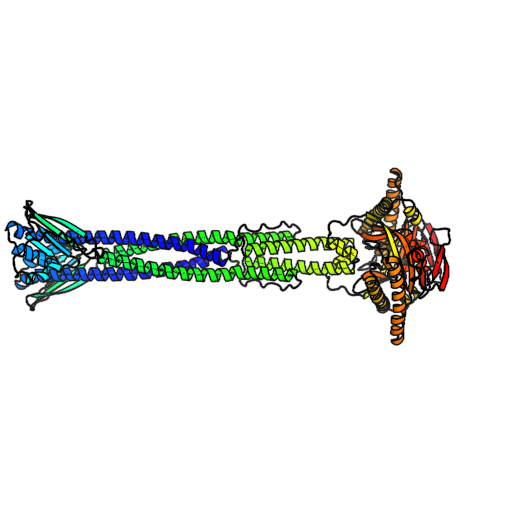. LYS B 1 366 ? 19.969 -22.438 -31.812 1 90.69 366 LYS B C 1
ATOM 6407 O O . LYS B 1 366 ? 19.359 -22.75 -32.844 1 90.69 366 LYS B O 1
ATOM 6412 N N . PRO B 1 367 ? 19.906 -23.094 -30.719 1 90.5 367 PRO B N 1
ATOM 6413 C CA . PRO B 1 367 ? 19.031 -24.266 -30.656 1 90.5 367 PRO B CA 1
ATOM 6414 C C . PRO B 1 367 ? 17.547 -23.891 -30.781 1 90.5 367 PRO B C 1
ATOM 6416 O O . PRO B 1 367 ? 17.141 -22.812 -30.359 1 90.5 367 PRO B O 1
ATOM 6419 N N . HIS B 1 368 ? 16.797 -24.75 -31.422 1 92.06 368 HIS B N 1
ATOM 6420 C CA . HIS B 1 368 ? 15.367 -24.547 -31.578 1 92.06 368 HIS B CA 1
ATOM 6421 C C . HIS B 1 368 ? 14.578 -25.734 -31.047 1 92.06 368 HIS B C 1
ATOM 6423 O O . HIS B 1 368 ? 15.148 -26.797 -30.781 1 92.06 368 HIS B O 1
ATOM 6429 N N . ALA B 1 369 ? 13.32 -25.547 -30.828 1 93.5 369 ALA B N 1
ATOM 6430 C CA . ALA B 1 369 ? 12.453 -26.578 -30.266 1 93.5 369 ALA B CA 1
ATOM 6431 C C . ALA B 1 369 ? 11.133 -26.656 -31.031 1 93.5 369 ALA B C 1
ATOM 6433 O O . ALA B 1 369 ? 10.727 -25.703 -31.688 1 93.5 369 ALA B O 1
ATOM 6434 N N . ASP B 1 370 ? 10.586 -27.859 -30.984 1 94.69 370 ASP B N 1
ATOM 6435 C CA . ASP B 1 370 ? 9.242 -28.078 -31.516 1 94.69 370 ASP B CA 1
ATOM 6436 C C . ASP B 1 370 ? 8.25 -28.391 -30.406 1 94.69 370 ASP B C 1
ATOM 6438 O O . ASP B 1 370 ? 8.648 -28.797 -29.312 1 94.69 370 ASP B O 1
ATOM 6442 N N . PHE B 1 371 ? 7.016 -28.188 -30.766 1 97 371 PHE B N 1
ATOM 6443 C CA . PHE B 1 371 ? 5.977 -28.359 -29.75 1 97 371 PHE B CA 1
ATOM 6444 C C . PHE B 1 371 ? 4.867 -29.266 -30.281 1 97 371 PHE B C 1
ATOM 6446 O O . PHE B 1 371 ? 4.621 -29.328 -31.484 1 97 371 PHE B O 1
ATOM 6453 N N . GLY B 1 372 ? 4.262 -29.984 -29.391 1 97.25 372 GLY B N 1
ATOM 6454 C CA . GLY B 1 372 ? 2.998 -30.672 -29.609 1 97.25 372 GLY B CA 1
ATOM 6455 C C . GLY B 1 372 ? 1.836 -30.047 -28.859 1 97.25 372 GLY B C 1
ATOM 6456 O O . GLY B 1 372 ? 2.012 -29.5 -27.766 1 97.25 372 GLY B O 1
ATOM 6457 N N . PHE B 1 373 ? 0.61 -30.125 -29.5 1 98.25 373 PHE B N 1
ATOM 6458 C CA . PHE B 1 373 ? -0.545 -29.453 -28.922 1 98.25 373 PHE B CA 1
ATOM 6459 C C . PHE B 1 373 ? -1.708 -30.422 -28.734 1 98.25 373 PHE B C 1
ATOM 6461 O O . PHE B 1 373 ? -1.938 -31.281 -29.594 1 98.25 373 PHE B O 1
ATOM 6468 N N . GLY B 1 374 ? -2.385 -30.281 -27.641 1 98.12 374 GLY B N 1
ATOM 6469 C CA . GLY B 1 374 ? -3.627 -30.984 -27.391 1 98.12 374 GLY B CA 1
ATOM 6470 C C . GLY B 1 374 ? -4.758 -30.078 -26.953 1 98.12 374 GLY B C 1
ATOM 6471 O O . GLY B 1 374 ? -4.598 -29.281 -26.031 1 98.12 374 GLY B O 1
ATOM 6472 N N . LEU B 1 375 ? -5.91 -30.141 -27.641 1 98.06 375 LEU B N 1
ATOM 6473 C CA . LEU B 1 375 ? -7.055 -29.281 -27.375 1 98.06 375 LEU B CA 1
ATOM 6474 C C . LEU B 1 375 ? -8.312 -30.094 -27.141 1 98.06 375 LEU B C 1
ATOM 6476 O O . LEU B 1 375 ? -8.586 -31.047 -27.891 1 98.06 375 LEU B O 1
ATOM 6480 N N . HIS B 1 376 ? -9 -29.734 -26.109 1 97.44 376 HIS B N 1
ATOM 6481 C CA . HIS B 1 376 ? -10.25 -30.422 -25.781 1 97.44 376 HIS B CA 1
ATOM 6482 C C . HIS B 1 376 ? -11.25 -29.469 -25.141 1 97.44 376 HIS B C 1
ATOM 6484 O O . HIS B 1 376 ? -10.867 -28.609 -24.344 1 97.44 376 HIS B O 1
ATOM 6490 N N . ALA B 1 377 ? -12.508 -29.531 -25.531 1 97.25 377 ALA B N 1
ATOM 6491 C CA . ALA B 1 377 ? -13.602 -28.812 -24.875 1 97.25 377 ALA B CA 1
ATOM 6492 C C . ALA B 1 377 ? -14.406 -29.75 -23.984 1 97.25 377 ALA B C 1
ATOM 6494 O O . ALA B 1 377 ? -14.867 -30.797 -24.422 1 97.25 377 ALA B O 1
ATOM 6495 N N . GLY B 1 378 ? -14.461 -29.391 -22.781 1 94.94 378 GLY B N 1
ATOM 6496 C CA . GLY B 1 378 ? -15.219 -30.219 -21.844 1 94.94 378 GLY B CA 1
ATOM 6497 C C . GLY B 1 378 ? -15.469 -29.531 -20.516 1 94.94 378 GLY B C 1
ATOM 6498 O O . GLY B 1 378 ? -15.062 -28.375 -20.312 1 94.94 378 GLY B O 1
ATOM 6499 N N . VAL B 1 379 ? -16.234 -30.219 -19.641 1 93.31 379 VAL B N 1
ATOM 6500 C CA . VAL B 1 379 ? -16.609 -29.672 -18.344 1 93.31 379 VAL B CA 1
ATOM 6501 C C . VAL B 1 379 ? -15.562 -30.078 -17.297 1 93.31 379 VAL B C 1
ATOM 6503 O O . VAL B 1 379 ? -15.086 -31.219 -17.297 1 93.31 379 VAL B O 1
ATOM 6506 N N . GLY B 1 380 ? -15.094 -29.062 -16.562 1 92.44 380 GLY B N 1
ATOM 6507 C CA . GLY B 1 380 ? -14.219 -29.281 -15.422 1 92.44 380 GLY B CA 1
ATOM 6508 C C . GLY B 1 380 ? -14.648 -28.531 -14.18 1 92.44 380 GLY B C 1
ATOM 6509 O O . GLY B 1 380 ? -15.711 -27.891 -14.172 1 92.44 380 GLY B O 1
ATOM 6510 N N . ILE B 1 381 ? -13.984 -28.734 -13.117 1 92.44 381 ILE B N 1
ATOM 6511 C CA . ILE B 1 381 ? -14.219 -28 -11.875 1 92.44 381 ILE B CA 1
ATOM 6512 C C . ILE B 1 381 ? -13.211 -26.875 -11.75 1 92.44 381 ILE B C 1
ATOM 6514 O O . ILE B 1 381 ? -12.008 -27.109 -11.609 1 92.44 381 ILE B O 1
ATOM 6518 N N . LEU B 1 382 ? -13.719 -25.703 -11.875 1 90.56 382 LEU B N 1
ATOM 6519 C CA . LEU B 1 382 ? -12.914 -24.484 -11.797 1 90.56 382 LEU B CA 1
ATOM 6520 C C . LEU B 1 382 ? -12.984 -23.875 -10.406 1 90.56 382 LEU B C 1
ATOM 6522 O O . LEU B 1 382 ? -14.07 -23.672 -9.867 1 90.56 382 LEU B O 1
ATOM 6526 N N . GLY B 1 383 ? -11.766 -23.578 -9.844 1 86.06 383 GLY B N 1
ATOM 6527 C CA . GLY B 1 383 ? -11.773 -22.953 -8.531 1 86.06 383 GLY B CA 1
ATOM 6528 C C . GLY B 1 383 ? -10.398 -22.906 -7.883 1 86.06 383 GLY B C 1
ATOM 6529 O O . GLY B 1 383 ? -9.391 -23.172 -8.539 1 86.06 383 GLY B O 1
ATOM 6530 N N . ASN B 1 384 ? -10.375 -22.5 -6.633 1 87.81 384 ASN B N 1
ATOM 6531 C CA . ASN B 1 384 ? -9.164 -22.484 -5.824 1 87.81 384 ASN B CA 1
ATOM 6532 C C . ASN B 1 384 ? -8.906 -23.844 -5.172 1 87.81 384 ASN B C 1
ATOM 6534 O O . ASN B 1 384 ? -9.711 -24.297 -4.363 1 87.81 384 ASN B O 1
ATOM 6538 N N . ILE B 1 385 ? -7.848 -24.391 -5.586 1 90.69 385 ILE B N 1
ATOM 6539 C CA . ILE B 1 385 ? -7.5 -25.719 -5.109 1 90.69 385 ILE B CA 1
ATOM 6540 C C . ILE B 1 385 ? -6.215 -25.656 -4.289 1 90.69 385 ILE B C 1
ATOM 6542 O O . ILE B 1 385 ? -5.266 -24.969 -4.66 1 90.69 385 ILE B O 1
ATOM 6546 N N . GLY B 1 386 ? -6.203 -26.312 -3.184 1 90.38 386 GLY B N 1
ATOM 6547 C CA . GLY B 1 386 ? -5.023 -26.344 -2.33 1 90.38 386 GLY B CA 1
ATOM 6548 C C . GLY B 1 386 ? -5.359 -26.297 -0.851 1 90.38 386 GLY B C 1
ATOM 6549 O O . GLY B 1 386 ? -6.129 -27.125 -0.356 1 90.38 386 GLY B O 1
ATOM 6550 N N . SER B 1 387 ? -4.699 -25.453 -0.175 1 88.38 387 SER B N 1
ATOM 6551 C CA . SER B 1 387 ? -4.91 -25.219 1.251 1 88.38 387 SER B CA 1
ATOM 6552 C C . SER B 1 387 ? -5.113 -23.734 1.548 1 88.38 387 SER B C 1
ATOM 6554 O O . SER B 1 387 ? -5.098 -22.906 0.636 1 88.38 387 SER B O 1
ATOM 6556 N N . ARG B 1 388 ? -5.332 -23.469 2.865 1 82 388 ARG B N 1
ATOM 6557 C CA . ARG B 1 388 ? -5.496 -22.094 3.307 1 82 388 ARG B CA 1
ATOM 6558 C C . ARG B 1 388 ? -4.203 -21.297 3.131 1 82 388 ARG B C 1
ATOM 6560 O O . ARG B 1 388 ? -4.234 -20.094 2.912 1 82 388 ARG B O 1
ATOM 6567 N N . ASN B 1 389 ? -3.119 -22.094 3.082 1 83.38 389 ASN B N 1
ATOM 6568 C CA . ASN B 1 389 ? -1.823 -21.422 3.072 1 83.38 389 ASN B CA 1
ATOM 6569 C C . ASN B 1 389 ? -1.204 -21.422 1.678 1 83.38 389 ASN B C 1
ATOM 6571 O O . ASN B 1 389 ? -0.267 -20.672 1.41 1 83.38 389 ASN B O 1
ATOM 6575 N N . ARG B 1 390 ? -1.748 -22.234 0.839 1 86.88 390 ARG B N 1
ATOM 6576 C CA . ARG B 1 390 ? -1.243 -22.375 -0.524 1 86.88 390 ARG B CA 1
ATOM 6577 C C . ARG B 1 390 ? -2.318 -22.906 -1.458 1 86.88 390 ARG B C 1
ATOM 6579 O O . ARG B 1 390 ? -2.783 -24.047 -1.287 1 86.88 390 ARG B O 1
ATOM 6586 N N . MET B 1 391 ? -2.66 -22.047 -2.41 1 87.25 391 MET B N 1
ATOM 6587 C CA . MET B 1 391 ? -3.707 -22.484 -3.328 1 87.25 391 MET B CA 1
ATOM 6588 C C . MET B 1 391 ? -3.426 -22 -4.746 1 87.25 391 MET B C 1
ATOM 6590 O O . MET B 1 391 ? -2.551 -21.172 -4.957 1 87.25 391 MET B O 1
ATOM 6594 N N . GLU B 1 392 ? -4.07 -22.594 -5.656 1 86.69 392 GLU B N 1
ATOM 6595 C CA . GLU B 1 392 ? -4.016 -22.219 -7.062 1 86.69 392 GLU B CA 1
ATOM 6596 C C . GLU B 1 392 ? -5.41 -22.188 -7.68 1 86.69 392 GLU B C 1
ATOM 6598 O O . GLU B 1 392 ? -6.238 -23.062 -7.398 1 86.69 392 GLU B O 1
ATOM 6603 N N . TYR B 1 393 ? -5.672 -21.125 -8.383 1 86.25 393 TYR B N 1
ATOM 6604 C CA . TYR B 1 393 ? -6.883 -21.094 -9.195 1 86.25 393 TYR B CA 1
ATOM 6605 C C . TYR B 1 393 ? -6.691 -21.891 -10.477 1 86.25 393 TYR B C 1
ATOM 6607 O O . TYR B 1 393 ? -5.875 -21.531 -11.328 1 86.25 393 TYR B O 1
ATOM 6615 N N . THR B 1 394 ? -7.414 -22.969 -10.523 1 89.12 394 THR B N 1
ATOM 6616 C CA . THR B 1 394 ? -7.156 -23.891 -11.625 1 89.12 394 THR B CA 1
ATOM 6617 C C . THR B 1 394 ? -8.422 -24.672 -11.992 1 89.12 394 THR B C 1
ATOM 6619 O O . THR B 1 394 ? -9.492 -24.406 -11.445 1 89.12 394 THR B O 1
ATOM 6622 N N . ILE B 1 395 ? -8.297 -25.5 -12.977 1 91.75 395 ILE B N 1
ATOM 6623 C CA . ILE B 1 395 ? -9.367 -26.375 -13.422 1 91.75 395 ILE B CA 1
ATOM 6624 C C . ILE B 1 395 ? -8.914 -27.828 -13.312 1 91.75 395 ILE B C 1
ATOM 6626 O O . ILE B 1 395 ? -7.77 -28.156 -13.641 1 91.75 395 ILE B O 1
ATOM 6630 N N . ILE B 1 396 ? -9.867 -28.562 -12.719 1 92.5 396 ILE B N 1
ATOM 6631 C CA . ILE B 1 396 ? -9.562 -29.984 -12.586 1 92.5 396 ILE B CA 1
ATOM 6632 C C . ILE B 1 396 ? -10.695 -30.812 -13.172 1 92.5 396 ILE B C 1
ATOM 6634 O O . ILE B 1 396 ? -11.812 -30.312 -13.359 1 92.5 396 ILE B O 1
ATOM 6638 N N . GLY B 1 397 ? -10.336 -32.094 -13.547 1 90.62 397 GLY B N 1
ATOM 6639 C CA . GLY B 1 397 ? -11.367 -32.969 -14.055 1 90.62 397 GLY B CA 1
ATOM 6640 C C . GLY B 1 397 ? -10.914 -33.781 -15.258 1 90.62 397 GLY B C 1
ATOM 6641 O O . GLY B 1 397 ? -9.758 -33.688 -15.68 1 90.62 397 GLY B O 1
ATOM 6642 N N . GLU B 1 398 ? -11.773 -34.5 -15.812 1 88.06 398 GLU B N 1
ATOM 6643 C CA . GLU B 1 398 ? -11.5 -35.438 -16.922 1 88.06 398 GLU B CA 1
ATOM 6644 C C . GLU B 1 398 ? -11.125 -34.656 -18.188 1 88.06 398 GLU B C 1
ATOM 6646 O O . GLU B 1 398 ? -10.289 -35.125 -18.969 1 88.06 398 GLU B O 1
ATOM 6651 N N . ALA B 1 399 ? -11.75 -33.562 -18.312 1 92.06 399 ALA B N 1
ATOM 6652 C CA . ALA B 1 399 ? -11.477 -32.781 -19.5 1 92.06 399 ALA B CA 1
ATOM 6653 C C . ALA B 1 399 ? -10.008 -32.344 -19.562 1 92.06 399 ALA B C 1
ATOM 6655 O O . ALA B 1 399 ? -9.398 -32.344 -20.625 1 92.06 399 ALA B O 1
ATOM 6656 N N . VAL B 1 400 ? -9.484 -32.031 -18.438 1 93.75 400 VAL B N 1
ATOM 6657 C CA . VAL B 1 400 ? -8.086 -31.609 -18.359 1 93.75 400 VAL B CA 1
ATOM 6658 C C . VAL B 1 400 ? -7.172 -32.781 -18.672 1 93.75 400 VAL B C 1
ATOM 6660 O O . VAL B 1 400 ? -6.215 -32.656 -19.438 1 93.75 400 VAL B O 1
ATOM 6663 N N . ASN B 1 401 ? -7.496 -33.969 -18.172 1 90 401 ASN B N 1
ATOM 6664 C CA . ASN B 1 401 ? -6.691 -35.156 -18.406 1 90 401 ASN B CA 1
ATOM 6665 C C . ASN B 1 401 ? -6.684 -35.562 -19.875 1 90 401 ASN B C 1
ATOM 6667 O O . ASN B 1 401 ? -5.664 -36 -20.406 1 90 401 ASN B O 1
ATOM 6671 N N . LEU B 1 402 ? -7.793 -35.375 -20.422 1 92.62 402 LEU B N 1
ATOM 6672 C CA . LEU B 1 402 ? -7.898 -35.719 -21.828 1 92.62 402 LEU B CA 1
ATOM 6673 C C . LEU B 1 402 ? -7.055 -34.781 -22.688 1 92.62 402 LEU B C 1
ATOM 6675 O O . LEU B 1 402 ? -6.348 -35.25 -23.594 1 92.62 402 LEU B O 1
ATOM 6679 N N . ALA B 1 403 ? -7.156 -33.562 -22.453 1 95.81 403 ALA B N 1
ATOM 6680 C CA . ALA B 1 403 ? -6.352 -32.594 -23.188 1 95.81 403 ALA B CA 1
ATOM 6681 C C . ALA B 1 403 ? -4.859 -32.875 -23.016 1 95.81 403 ALA B C 1
ATOM 6683 O O . ALA B 1 403 ? -4.09 -32.781 -23.969 1 95.81 403 ALA B O 1
ATOM 6684 N N . ALA B 1 404 ? -4.469 -33.156 -21.781 1 93.5 404 ALA B N 1
ATOM 6685 C CA . ALA B 1 404 ? -3.074 -33.469 -21.484 1 93.5 404 ALA B CA 1
ATOM 6686 C C . ALA B 1 404 ? -2.629 -34.719 -22.266 1 93.5 404 ALA B C 1
ATOM 6688 O O . ALA B 1 404 ? -1.516 -34.75 -22.781 1 93.5 404 ALA B O 1
ATOM 6689 N N . LYS B 1 405 ? -3.5 -35.688 -22.312 1 92.44 405 LYS B N 1
ATOM 6690 C CA . LYS B 1 405 ? -3.195 -36.906 -23.031 1 92.44 405 LYS B CA 1
ATOM 6691 C C . LYS B 1 405 ? -3.029 -36.656 -24.531 1 92.44 405 LYS B C 1
ATOM 6693 O O . LYS B 1 405 ? -2.156 -37.219 -25.188 1 92.44 405 LYS B O 1
ATOM 6698 N N . LEU B 1 406 ? -3.891 -35.781 -25.062 1 95.81 406 LEU B N 1
ATOM 6699 C CA . LEU B 1 406 ? -3.773 -35.406 -26.469 1 95.81 406 LEU B CA 1
ATOM 6700 C C . LEU B 1 406 ? -2.416 -34.781 -26.75 1 95.81 406 LEU B C 1
ATOM 6702 O O . LEU B 1 406 ? -1.774 -35.094 -27.75 1 95.81 406 LEU B O 1
ATOM 6706 N N . GLN B 1 407 ? -2.029 -33.906 -25.875 1 95.88 407 GLN B N 1
ATOM 6707 C CA . GLN B 1 407 ? -0.736 -33.25 -26.031 1 95.88 407 GLN B CA 1
ATOM 6708 C C . GLN B 1 407 ? 0.403 -34.281 -26.016 1 95.88 407 GLN B C 1
ATOM 6710 O O . GLN B 1 407 ? 1.354 -34.156 -26.781 1 95.88 407 GLN B O 1
ATOM 6715 N N . GLN B 1 408 ? 0.333 -35.281 -25.125 1 91.44 408 GLN B N 1
ATOM 6716 C CA . GLN B 1 408 ? 1.367 -36.281 -25.031 1 91.44 408 GLN B CA 1
ATOM 6717 C C . GLN B 1 408 ? 1.477 -37.094 -26.312 1 91.44 408 GLN B C 1
ATOM 6719 O O . GLN B 1 408 ? 2.564 -37.562 -26.688 1 91.44 408 GLN B O 1
ATOM 6724 N N . GLU B 1 409 ? 0.375 -37.25 -26.969 1 93.25 409 GLU B N 1
ATOM 6725 C CA . GLU B 1 409 ? 0.324 -38.062 -28.172 1 93.25 409 GLU B CA 1
ATOM 6726 C C . GLU B 1 409 ? 0.676 -37.25 -29.422 1 93.25 409 GLU B C 1
ATOM 6728 O O . GLU B 1 409 ? 0.95 -37.812 -30.484 1 93.25 409 GLU B O 1
ATOM 6733 N N . ALA B 1 410 ? 0.7 -36 -29.312 1 95.88 410 ALA B N 1
ATOM 6734 C CA . ALA B 1 410 ? 0.955 -35.125 -30.453 1 95.88 410 ALA B CA 1
ATOM 6735 C C . ALA B 1 410 ? 2.441 -35.094 -30.781 1 95.88 410 ALA B C 1
ATOM 6737 O O . ALA B 1 410 ? 3.283 -34.906 -29.906 1 95.88 410 ALA B O 1
ATOM 6738 N N . GLY B 1 411 ? 2.756 -35.25 -32.031 1 93.94 411 GLY B N 1
ATOM 6739 C CA . GLY B 1 411 ? 4.129 -35.094 -32.5 1 93.94 411 GLY B CA 1
ATOM 6740 C C . GLY B 1 411 ? 4.547 -33.656 -32.688 1 93.94 411 GLY B C 1
ATOM 6741 O O . GLY B 1 411 ? 3.779 -32.75 -32.375 1 93.94 411 GLY B O 1
ATOM 6742 N N . ALA B 1 412 ? 5.746 -33.469 -33.25 1 93.94 412 ALA B N 1
ATOM 6743 C CA . ALA B 1 412 ? 6.285 -32.125 -33.469 1 93.94 412 ALA B CA 1
ATOM 6744 C C . ALA B 1 412 ? 5.402 -31.328 -34.438 1 93.94 412 ALA B C 1
ATOM 6746 O O . ALA B 1 412 ? 5.152 -31.766 -35.562 1 93.94 412 ALA B O 1
ATOM 6747 N N . GLY B 1 413 ? 4.84 -30.219 -33.906 1 93.69 413 GLY B N 1
ATOM 6748 C CA . GLY B 1 413 ? 4.047 -29.328 -34.75 1 93.69 413 GLY B CA 1
ATOM 6749 C C . GLY B 1 413 ? 2.615 -29.797 -34.938 1 93.69 413 GLY B C 1
ATOM 6750 O O . GLY B 1 413 ? 1.834 -29.172 -35.656 1 93.69 413 GLY B O 1
ATOM 6751 N N . GLU B 1 414 ? 2.305 -30.828 -34.312 1 96.44 414 GLU B N 1
ATOM 6752 C CA . GLU B 1 414 ? 0.958 -31.375 -34.469 1 96.44 414 GLU B CA 1
ATOM 6753 C C . GLU B 1 414 ? -0.006 -30.781 -33.438 1 96.44 414 GLU B C 1
ATOM 6755 O O . GLU B 1 414 ? 0.378 -30.516 -32.312 1 96.44 414 GLU B O 1
ATOM 6760 N N . ILE B 1 415 ? -1.213 -30.609 -33.938 1 97.88 415 ILE B N 1
ATOM 6761 C CA . ILE B 1 415 ? -2.314 -30.188 -33.062 1 97.88 415 ILE B CA 1
ATOM 6762 C C . ILE B 1 415 ? -3.406 -31.266 -33.094 1 97.88 415 ILE B C 1
ATOM 6764 O O . ILE B 1 415 ? -4.043 -31.5 -34.125 1 97.88 415 ILE B O 1
ATOM 6768 N N . LEU B 1 416 ? -3.598 -31.906 -31.938 1 98.19 416 LEU B N 1
ATOM 6769 C CA . LEU B 1 416 ? -4.66 -32.906 -31.812 1 98.19 416 LEU B CA 1
ATOM 6770 C C . LEU B 1 416 ? -5.895 -32.281 -31.156 1 98.19 416 LEU B C 1
ATOM 6772 O O . LEU B 1 416 ? -5.785 -31.578 -30.141 1 98.19 416 LEU B O 1
ATOM 6776 N N . VAL B 1 417 ? -7.082 -32.531 -31.75 1 97.75 417 VAL B N 1
ATOM 6777 C CA . VAL B 1 417 ? -8.328 -31.969 -31.219 1 97.75 417 VAL B CA 1
ATOM 6778 C C . VAL B 1 417 ? -9.375 -33.094 -31.109 1 97.75 417 VAL B C 1
ATOM 6780 O O . VAL B 1 417 ? -9.32 -34.062 -31.844 1 97.75 417 VAL B O 1
ATOM 6783 N N . THR B 1 418 ? -10.234 -32.906 -30.188 1 96 418 THR B N 1
ATOM 6784 C CA . THR B 1 418 ? -11.305 -33.875 -30.016 1 96 418 THR B CA 1
ATOM 6785 C C . THR B 1 418 ? -12.523 -33.5 -30.859 1 96 418 THR B C 1
ATOM 6787 O O . THR B 1 418 ? -12.648 -32.344 -31.281 1 96 418 THR B O 1
ATOM 6790 N N . GLU B 1 419 ? -13.398 -34.5 -30.984 1 94.62 419 GLU B N 1
ATOM 6791 C CA . GLU B 1 419 ? -14.672 -34.25 -31.656 1 94.62 419 GLU B CA 1
ATOM 6792 C C . GLU B 1 419 ? -15.523 -33.25 -30.859 1 94.62 419 GLU B C 1
ATOM 6794 O O . GLU B 1 419 ? -16.25 -32.438 -31.453 1 94.62 419 GLU B O 1
ATOM 6799 N N . ALA B 1 420 ? -15.43 -33.312 -29.625 1 95 420 ALA B N 1
ATOM 6800 C CA . ALA B 1 420 ? -16.203 -32.438 -28.75 1 95 420 ALA B CA 1
ATOM 6801 C C . ALA B 1 420 ? -15.883 -30.984 -29.016 1 95 420 ALA B C 1
ATOM 6803 O O . ALA B 1 420 ? -16.766 -30.125 -28.938 1 95 420 ALA B O 1
ATOM 6804 N N . LEU B 1 421 ? -14.641 -30.719 -29.344 1 96.94 421 LEU B N 1
ATOM 6805 C CA . LEU B 1 421 ? -14.242 -29.344 -29.656 1 96.94 421 LEU B CA 1
ATOM 6806 C C . LEU B 1 421 ? -14.719 -28.938 -31.047 1 96.94 421 LEU B C 1
ATOM 6808 O O . LEU B 1 421 ? -15.297 -27.859 -31.219 1 96.94 421 LEU B O 1
ATOM 6812 N N . LEU B 1 422 ? -14.516 -29.766 -32 1 95.94 422 LEU B N 1
ATOM 6813 C CA . LEU B 1 422 ? -14.852 -29.469 -33.375 1 95.94 422 LEU B CA 1
ATOM 6814 C C . LEU B 1 422 ? -16.344 -29.234 -33.531 1 95.94 422 LEU B C 1
ATOM 6816 O O . LEU B 1 422 ? -16.781 -28.406 -34.344 1 95.94 422 LEU B O 1
ATOM 6820 N N . ASN B 1 423 ? -17.141 -29.984 -32.781 1 94.81 423 ASN B N 1
ATOM 6821 C CA . ASN B 1 423 ? -18.594 -29.875 -32.875 1 94.81 423 ASN B CA 1
ATOM 6822 C C . ASN B 1 423 ? -19.078 -28.516 -32.406 1 94.81 423 ASN B C 1
ATOM 6824 O O . ASN B 1 423 ? -20.203 -28.094 -32.719 1 94.81 423 ASN B O 1
ATOM 6828 N N . ARG B 1 424 ? -18.219 -27.828 -31.672 1 94.94 424 ARG B N 1
ATOM 6829 C CA . ARG B 1 424 ? -18.609 -26.531 -31.125 1 94.94 424 ARG B CA 1
ATOM 6830 C C . ARG B 1 424 ? -18.188 -25.406 -32.062 1 94.94 424 ARG B C 1
ATOM 6832 O O . ARG B 1 424 ? -18.5 -24.234 -31.828 1 94.94 424 ARG B O 1
ATOM 6839 N N . ILE B 1 425 ? -17.5 -25.734 -33.125 1 95.88 425 ILE B N 1
ATOM 6840 C CA . ILE B 1 425 ? -17.047 -24.766 -34.094 1 95.88 425 ILE B CA 1
ATOM 6841 C C . ILE B 1 425 ? -17.906 -24.859 -35.375 1 95.88 425 ILE B C 1
ATOM 6843 O O . ILE B 1 425 ? -18.141 -25.953 -35.875 1 95.88 425 ILE B O 1
ATOM 6847 N N . PRO B 1 426 ? -18.375 -23.719 -35.906 1 94.12 426 PRO B N 1
ATOM 6848 C CA . PRO B 1 426 ? -19.156 -23.734 -37.125 1 94.12 426 PRO B CA 1
ATOM 6849 C C . PRO B 1 426 ? -18.422 -24.422 -38.281 1 94.12 426 PRO B C 1
ATOM 6851 O O . PRO B 1 426 ? -17.203 -24.25 -38.438 1 94.12 426 PRO B O 1
ATOM 6854 N N . GLU B 1 427 ? -19.109 -25.094 -39.125 1 92.38 427 GLU B N 1
ATOM 6855 C CA . GLU B 1 427 ? -18.547 -25.922 -40.188 1 92.38 427 GLU B CA 1
ATOM 6856 C C . GLU B 1 427 ? -17.672 -25.094 -41.125 1 92.38 427 GLU B C 1
ATOM 6858 O O . GLU B 1 427 ? -16.641 -25.578 -41.594 1 92.38 427 GLU B O 1
ATOM 6863 N N . ASP B 1 428 ? -18.016 -23.875 -41.312 1 92.5 428 ASP B N 1
ATOM 6864 C CA . ASP B 1 428 ? -17.312 -23.016 -42.25 1 92.5 428 ASP B CA 1
ATOM 6865 C C . ASP B 1 428 ? -15.984 -22.531 -41.656 1 92.5 428 ASP B C 1
ATOM 6867 O O . ASP B 1 428 ? -15.102 -22.078 -42.406 1 92.5 428 ASP B O 1
ATOM 6871 N N . LYS B 1 429 ? -15.836 -22.781 -40.375 1 92.69 429 LYS B N 1
ATOM 6872 C CA . LYS B 1 429 ? -14.633 -22.281 -39.719 1 92.69 429 LYS B CA 1
ATOM 6873 C C . LYS B 1 429 ? -13.75 -23.422 -39.219 1 92.69 429 LYS B C 1
ATOM 6875 O O . LYS B 1 429 ? -12.734 -23.203 -38.562 1 92.69 429 LYS B O 1
ATOM 6880 N N . ARG B 1 430 ? -14.109 -24.594 -39.531 1 92.56 430 ARG B N 1
ATOM 6881 C CA . ARG B 1 430 ? -13.32 -25.75 -39.125 1 92.56 430 ARG B CA 1
ATOM 6882 C C . ARG B 1 430 ? -12.055 -25.875 -39.969 1 92.56 430 ARG B C 1
ATOM 6884 O O . ARG B 1 430 ? -12.07 -25.594 -41.156 1 92.56 430 ARG B O 1
ATOM 6891 N N . PRO B 1 431 ? -11.031 -26.219 -39.312 1 90.5 431 PRO B N 1
ATOM 6892 C CA . PRO B 1 431 ? -9.773 -26.391 -40.031 1 90.5 431 PRO B CA 1
ATOM 6893 C C . PRO B 1 431 ? -9.75 -27.656 -40.875 1 90.5 431 PRO B C 1
ATOM 6895 O O . PRO B 1 431 ? -10.625 -28.516 -40.719 1 90.5 431 PRO B O 1
ATOM 6898 N N . THR B 1 432 ? -8.75 -27.688 -41.75 1 92.19 432 THR B N 1
ATOM 6899 C CA . THR B 1 432 ? -8.539 -28.906 -42.531 1 92.19 432 THR B CA 1
ATOM 6900 C C . THR B 1 432 ? -8.008 -30.031 -41.656 1 92.19 432 THR B C 1
ATOM 6902 O O . THR B 1 432 ? -7.02 -29.844 -40.938 1 92.19 432 THR B O 1
ATOM 6905 N N . ILE B 1 433 ? -8.648 -31.203 -41.656 1 93 433 ILE B N 1
ATOM 6906 C CA . ILE B 1 433 ? -8.242 -32.375 -40.906 1 93 433 ILE B CA 1
ATOM 6907 C C . ILE B 1 433 ? -7.211 -33.188 -41.688 1 93 433 ILE B C 1
ATOM 6909 O O . ILE B 1 433 ? -7.484 -33.594 -42.812 1 93 433 ILE B O 1
ATOM 6913 N N . ARG B 1 434 ? -6.141 -33.406 -41.156 1 93.81 434 ARG B N 1
ATOM 6914 C CA . ARG B 1 434 ? -5.059 -34.094 -41.844 1 93.81 434 ARG B CA 1
ATOM 6915 C C . ARG B 1 434 ? -5.141 -35.625 -41.625 1 93.81 434 ARG B C 1
ATOM 6917 O O . ARG B 1 434 ? -4.762 -36.406 -42.469 1 93.81 434 ARG B O 1
ATOM 6924 N N . GLU B 1 435 ? -5.488 -35.969 -40.375 1 94.38 435 GLU B N 1
ATOM 6925 C CA . GLU B 1 435 ? -5.441 -37.375 -39.969 1 94.38 435 GLU B CA 1
ATOM 6926 C C . GLU B 1 435 ? -6.387 -37.625 -38.781 1 94.38 435 GLU B C 1
ATOM 6928 O O . GLU B 1 435 ? -6.645 -36.75 -37.969 1 94.38 435 GLU B O 1
ATOM 6933 N N . LYS B 1 436 ? -6.98 -38.844 -38.844 1 94.81 436 LYS B N 1
ATOM 6934 C CA . LYS B 1 436 ? -7.738 -39.344 -37.688 1 94.81 436 LYS B CA 1
ATOM 6935 C C . LYS B 1 436 ? -6.934 -40.375 -36.906 1 94.81 436 LYS B C 1
ATOM 6937 O O . LYS B 1 436 ? -6.266 -41.219 -37.5 1 94.81 436 LYS B O 1
ATOM 6942 N N . ARG B 1 437 ? -6.887 -40.156 -35.625 1 94.19 437 ARG B N 1
ATOM 6943 C CA . ARG B 1 437 ? -6.105 -41.031 -34.781 1 94.19 437 ARG B CA 1
ATOM 6944 C C . ARG B 1 437 ? -6.938 -41.531 -33.594 1 94.19 437 ARG B C 1
ATOM 6946 O O . ARG B 1 437 ? -7.816 -40.844 -33.125 1 94.19 437 ARG B O 1
ATOM 6953 N N . SER B 1 438 ? -6.715 -42.812 -33.25 1 92.25 438 SER B N 1
ATOM 6954 C CA . SER B 1 438 ? -7.34 -43.406 -32.062 1 92.25 438 SER B CA 1
ATOM 6955 C C . SER B 1 438 ? -6.367 -43.438 -30.891 1 92.25 438 SER B C 1
ATOM 6957 O O . SER B 1 438 ? -5.258 -43.969 -31.016 1 92.25 438 SER B O 1
ATOM 6959 N N . ILE B 1 439 ? -6.828 -42.812 -29.828 1 88.69 439 ILE B N 1
ATOM 6960 C CA . ILE B 1 439 ? -5.945 -42.812 -28.672 1 88.69 439 ILE B CA 1
ATOM 6961 C C . ILE B 1 439 ? -6.684 -43.375 -27.453 1 88.69 439 ILE B C 1
ATOM 6963 O O . ILE B 1 439 ? -7.914 -43.406 -27.438 1 88.69 439 ILE B O 1
ATOM 6967 N N . SER B 1 440 ? -5.906 -43.875 -26.484 1 82.75 440 SER B N 1
ATOM 6968 C CA . SER B 1 440 ? -6.461 -44.375 -25.234 1 82.75 440 SER B CA 1
ATOM 6969 C C . SER B 1 440 ? -6.148 -43.406 -24.078 1 82.75 440 SER B C 1
ATOM 6971 O O . SER B 1 440 ? -4.992 -43.281 -23.672 1 82.75 440 SER B O 1
ATOM 6973 N N . PRO B 1 441 ? -7.25 -42.75 -23.656 1 72.31 441 PRO B N 1
ATOM 6974 C CA . PRO B 1 441 ? -6.996 -41.844 -22.516 1 72.31 441 PRO B CA 1
ATOM 6975 C C . PRO B 1 441 ? -6.547 -42.625 -21.281 1 72.31 441 PRO B C 1
ATOM 6977 O O . PRO B 1 441 ? -6.805 -43.812 -21.156 1 72.31 441 PRO B O 1
ATOM 6980 N N . ALA B 1 442 ? -5.816 -41.938 -20.422 1 63.75 442 ALA B N 1
ATOM 6981 C CA . ALA B 1 442 ? -5.324 -42.594 -19.219 1 63.75 442 ALA B CA 1
ATOM 6982 C C . ALA B 1 442 ? -6.477 -43.031 -18.312 1 63.75 442 ALA B C 1
ATOM 6984 O O . ALA B 1 442 ? -7.406 -42.25 -18.078 1 63.75 442 ALA B O 1
ATOM 6985 N N . GLY B 1 443 ? -6.531 -44.219 -17.906 1 59.75 443 GLY B N 1
ATOM 6986 C CA . GLY B 1 443 ? -7.449 -44.75 -16.906 1 59.75 443 GLY B CA 1
ATOM 6987 C C . GLY B 1 443 ? -8.742 -45.281 -17.484 1 59.75 443 GLY B C 1
ATOM 6988 O O . GLY B 1 443 ? -9.617 -45.719 -16.75 1 59.75 443 GLY B O 1
ATOM 6989 N N . VAL B 1 444 ? -8.812 -44.938 -18.844 1 62.47 444 VAL B N 1
ATOM 6990 C CA . VAL B 1 444 ? -10.07 -45.406 -19.406 1 62.47 444 VAL B CA 1
ATOM 6991 C C . VAL B 1 444 ? -9.805 -46.469 -20.453 1 62.47 444 VAL B C 1
ATOM 6993 O O . VAL B 1 444 ? -8.766 -46.469 -21.125 1 62.47 444 VAL B O 1
ATOM 6996 N N . ASP B 1 445 ? -10.648 -47.438 -20.406 1 65 445 ASP B N 1
ATOM 6997 C CA . ASP B 1 445 ? -10.484 -48.625 -21.25 1 65 445 ASP B CA 1
ATOM 6998 C C . ASP B 1 445 ? -11.133 -48.438 -22.609 1 65 445 ASP B C 1
ATOM 7000 O O . ASP B 1 445 ? -11.5 -49.406 -23.281 1 65 445 ASP B O 1
ATOM 7004 N N . HIS B 1 446 ? -11.398 -47.156 -22.953 1 75.12 446 HIS B N 1
ATOM 7005 C CA . HIS B 1 446 ? -11.961 -47.031 -24.281 1 75.12 446 HIS B CA 1
ATOM 7006 C C . HIS B 1 446 ? -11.148 -46.062 -25.141 1 75.12 446 HIS B C 1
ATOM 7008 O O . HIS B 1 446 ? -10.484 -45.188 -24.609 1 75.12 446 HIS B O 1
ATOM 7014 N N . PHE B 1 447 ? -11.125 -46.375 -26.422 1 86.06 447 PHE B N 1
ATOM 7015 C CA . PHE B 1 447 ? -10.414 -45.562 -27.391 1 86.06 447 PHE B CA 1
ATOM 7016 C C . PHE B 1 447 ? -11.297 -44.375 -27.844 1 86.06 447 PHE B C 1
ATOM 7018 O O . PHE B 1 447 ? -12.516 -44.531 -27.969 1 86.06 447 PHE B O 1
ATOM 7025 N N . ILE B 1 448 ? -10.625 -43.281 -27.922 1 87.12 448 ILE B N 1
ATOM 7026 C CA . ILE B 1 448 ? -11.344 -42.125 -28.438 1 87.12 448 ILE B CA 1
ATOM 7027 C C . ILE B 1 448 ? -10.703 -41.688 -29.75 1 87.12 448 ILE B C 1
ATOM 7029 O O . ILE B 1 448 ? -9.492 -41.781 -29.922 1 87.12 448 ILE B O 1
ATOM 7033 N N . GLU B 1 449 ? -11.594 -41.25 -30.625 1 92.5 449 GLU B N 1
ATOM 7034 C CA . GLU B 1 449 ? -11.109 -40.719 -31.906 1 92.5 449 GLU B CA 1
ATOM 7035 C C . GLU B 1 449 ? -10.734 -39.25 -31.766 1 92.5 449 GLU B C 1
ATOM 7037 O O . GLU B 1 449 ? -11.492 -38.438 -31.203 1 92.5 449 GLU B O 1
ATOM 7042 N N . VAL B 1 450 ? -9.516 -39 -32.281 1 95.69 450 VAL B N 1
ATOM 7043 C CA . VAL B 1 450 ? -9.039 -37.625 -32.25 1 95.69 450 VAL B CA 1
ATOM 7044 C C . VAL B 1 450 ? -8.578 -37.219 -33.625 1 95.69 450 VAL B C 1
ATOM 7046 O O . VAL B 1 450 ? -8.422 -38.062 -34.531 1 95.69 450 VAL B O 1
ATOM 7049 N N . TYR B 1 451 ? -8.461 -35.875 -33.875 1 97.06 451 TYR B N 1
ATOM 7050 C CA . TYR B 1 451 ? -8.172 -35.344 -35.219 1 97.06 451 TYR B CA 1
ATOM 7051 C C . TYR B 1 451 ? -6.891 -34.5 -35.188 1 97.06 451 TYR B C 1
ATOM 7053 O O . TYR B 1 451 ? -6.664 -33.719 -34.25 1 97.06 451 TYR B O 1
ATOM 7061 N N . VAL B 1 452 ? -6.043 -34.781 -36.156 1 97.25 452 VAL B N 1
ATOM 7062 C CA . VAL B 1 452 ? -4.855 -33.938 -36.375 1 97.25 452 VAL B CA 1
ATOM 7063 C C . VAL B 1 452 ? -5.176 -32.812 -37.344 1 97.25 452 VAL B C 1
ATOM 7065 O O . VAL B 1 452 ? -5.656 -33.062 -38.438 1 97.25 452 VAL B O 1
ATOM 7068 N N . VAL B 1 453 ? -4.934 -31.641 -36.906 1 94.69 453 VAL B N 1
ATOM 7069 C CA . VAL B 1 453 ? -5.273 -30.5 -37.75 1 94.69 453 VAL B CA 1
ATOM 7070 C C . VAL B 1 453 ? -3.998 -29.766 -38.188 1 94.69 453 VAL B C 1
ATOM 7072 O O . VAL B 1 453 ? -2.984 -29.828 -37.469 1 94.69 453 VAL B O 1
#

Secondary structure (DSSP, 8-state):
-----HHHHHHHHHHHHHHHHHHHHHHHHHHHHHHHHHHHHHHHHHHHHHHHHHHHHHHHHTT-HHHHHHHHHHGGGSTTEEEEEEEETTS-EEEEE-GGGGTGGG---S----------------------EEEEEEEEETTEEEEEEEEEE--HHHHHHHHHHHHHHHHHHHHHHHHHHHHHHHHHHHHHHHHHHHHHHHHHHHTT---PPPPPSS-SHHHHHHHHHHHHHHHHHHHHHHHHHHHHHS-HHHHHHHHH-TT----EEEEEEEEEEEEEETTHHHHHHHS-HHHHHHHHHHHHHHHHHHHHHTT-EEEEE-SSEEEEEESSSS--TTHHHHHHHHHHHHHHHHHHHHHHHHHTT-----EEEEEEEEEEEEEEEE-SSSEEEEEESHHHHHHHHHHHH--TT-EEEEHHHHTTS-GGGPPPP-EEEEE--TT-SS-EEEEE-/-----HHHHHHHHHHHHHHHHHHHHHHHHHHHHHHHHHHHHHHHHHHHHHHHHHHHHHHHHTT-HHHHHHHHHHGGGSTTEEEEEEEETTS-EEEEE-GGGGGGGGGG-S----------------------EEEEEEEEETTEEEEEEEEEE--HHHHHHHHHHHHHHHHHHHHHHHHHHHHHHHHHHHHHHHHHHHHHHHHHHHTT---PPPPPSS-SHHHHHHHHHHHHHHHHHHHHHHHHHHHHHS-HHHHHHHHH-TT----EEEEEEEEEEEEEETTHHHHHHHS-HHHHHHHHHHHHHHHHHHHHHTT-EEEEE-SSEEEEEESSSS--TTHHHHHHHHHHHHHHHHHHHHHHHHHTT-----EEEEEEEEEEEEEEEE-SSSEEEEEESHHHHHHHHHHHH--TT-EEEEHHHHTTS-GGGPPPP-EEEEE--TT-SS-EEEEE-

pLDDT: mean 80.64, std 15.61, range [25.27, 98.5]

Sequence (906 aa):
MMRISLFLKIFGLSLLVIGPILLLGYILLEKSILLETRHQIKENNRLLMKELSSSLAIPLLNGDRLGVEDNIAVFEHAKGVLDIRVRDRKGHVIGELSPHHRMDDSQKTQSPKKPSDRSTAALGNGHPVPHPLTLHTRITFQGIPVGQVALSMSDAPYRRIREKIRETFLLLGGGSLALAFAGSLLLAAFISRPIRELRDASLQLIKGEFAPVRAPAIADETSDLVTAFNQMAGEILHKKLLEKALDRYVSRDVAESLILHPERIDLGGVRQETVILFCDIRNFTRLSSKLPPEEVVEILNSYFDAFIDIVFRYRGSVNNIMGDGLMIVFGIPEFLPDHPELALNCALEMRNSIEALSEERKRTGKPHADFGFGLHAGVGILGNIGSRNRMEYTIIGEAVNLAAKLQQEAGAGEILVTEALLNRIPEDKRPTIREKRSISPAGVDHFIEVYVVMMRISLFLKIFGLSLLVIGPILLLGYILLEKSILLETRHQIKENNRLLMKELSSSLAIPLLNGDRLGVEDNIAVFEHAKGVLDIRVRDRKGHVIGELSPHHRMDDSQKTQSPKKPSDRSTAALGNGHPVPHPLTLHTRITFQGIPVGQVALSMSDAPYRRIREKIRETFLLLGGGSLALAFAGSLLLAAFISRPIRELRDASLQLIKGEFAPVRAPAIADETSDLVTAFNQMAGEILHKKLLEKALDRYVSRDVAESLILHPERIDLGGVRQETVILFCDIRNFTRLSSKLPPEEVVEILNSYFDAFIDIVFRYRGSVNNIMGDGLMIVFGIPEFLPDHPELALNCALEMRNSIEALSEERKRTGKPHADFGFGLHAGVGILGNIGSRNRMEYTIIGEAVNLAAKLQQEAGAGEILVTEALLNRIPEDKRPTIREKRSISPAGVDHFIEVYVV

Solvent-accessible surface area (backbone atoms only — not comparable to full-atom values): 47961 Å² total; per-residue (Å²): 126,78,68,48,53,64,41,57,52,47,34,51,52,45,47,64,50,50,51,58,51,53,53,50,49,49,54,50,50,51,52,53,51,50,54,52,51,50,52,51,48,50,51,52,49,49,53,51,48,51,52,49,29,62,66,36,27,61,27,49,66,71,70,35,47,66,53,35,41,52,56,51,53,66,45,59,72,40,84,48,52,49,33,38,39,32,24,37,73,85,66,50,74,59,29,72,47,52,77,74,65,71,67,64,70,74,74,67,74,76,77,88,71,75,87,75,83,85,77,75,69,74,74,60,82,66,59,81,66,62,71,42,55,68,46,75,47,73,17,50,48,98,84,42,73,37,25,36,40,36,41,24,28,54,40,60,70,60,52,52,52,51,50,52,52,49,50,51,50,51,49,46,50,54,52,47,52,53,41,42,52,53,51,24,52,51,49,30,52,66,54,47,44,56,47,50,48,50,42,52,42,50,57,35,40,76,74,71,48,76,70,80,68,78,59,58,93,64,46,31,65,64,26,49,38,37,52,49,48,41,53,50,50,52,46,41,54,50,29,54,44,47,54,52,48,34,33,23,57,32,48,56,70,57,31,51,47,40,70,76,38,54,85,70,78,60,78,45,46,42,77,42,56,33,35,33,37,24,36,34,50,53,66,45,60,60,49,50,71,71,41,57,51,61,55,47,46,49,50,51,27,58,53,36,37,55,42,53,54,45,32,50,75,50,64,38,37,69,64,42,74,68,67,63,28,42,35,33,39,28,26,76,94,61,62,55,81,59,40,50,49,35,52,52,53,36,53,52,50,44,50,54,48,43,55,55,51,32,51,54,25,52,74,72,73,41,83,66,72,41,37,11,23,4,36,28,43,35,59,26,32,38,31,36,46,36,31,95,66,40,34,43,69,43,64,31,47,57,35,52,52,47,11,48,45,34,18,72,69,26,50,76,68,29,35,28,35,32,59,66,29,54,73,56,32,59,80,92,71,55,76,71,72,76,43,81,43,77,43,68,47,87,98,45,95,52,74,42,70,32,34,33,80,126,79,69,48,53,63,42,57,52,47,34,51,52,45,46,63,49,50,50,59,52,53,51,49,48,48,53,50,50,52,52,51,51,49,52,52,52,50,51,51,50,51,54,53,47,50,52,50,50,52,52,49,30,62,64,36,26,60,27,47,66,70,70,35,50,67,53,36,43,55,56,50,54,65,47,60,73,41,85,48,52,50,32,36,40,31,24,36,74,85,66,50,75,59,30,72,45,51,76,76,63,70,66,61,68,73,71,64,72,73,77,88,69,76,85,73,81,80,74,72,69,73,73,63,82,64,60,79,66,62,72,43,55,68,47,75,47,72,18,50,49,96,84,40,72,37,25,34,40,35,41,24,28,55,41,61,68,58,53,52,52,51,51,50,52,52,52,50,49,51,49,46,48,54,52,46,52,52,42,42,52,52,50,22,50,52,49,30,53,65,56,47,42,58,47,50,49,50,43,52,42,48,57,32,40,76,72,70,48,76,68,82,67,80,58,58,92,63,46,31,66,64,27,50,37,36,51,50,47,40,53,52,51,52,48,42,55,50,31,54,41,49,54,53,49,34,32,22,59,31,48,56,70,56,32,51,46,39,72,75,39,54,85,71,78,59,80,43,48,43,77,40,56,34,34,34,39,24,36,34,49,52,66,44,62,61,50,50,72,73,40,56,50,60,55,46,47,48,50,51,27,56,52,36,37,55,42,52,53,46,33,50,74,50,64,37,38,69,64,44,75,67,66,64,28,42,34,33,38,26,26,74,94,60,63,55,81,60,41,49,49,36,51,51,53,39,52,50,51,46,50,51,48,43,55,55,52,31,52,54,25,52,74,72,72,41,83,66,72,40,37,10,23,5,36,28,45,36,59,26,33,38,30,36,45,36,32,95,66,40,33,42,71,46,63,34,47,57,37,52,52,45,9,48,46,34,17,72,69,26,49,75,67,29,35,28,34,33,59,65,30,54,72,58,33,58,80,90,70,55,75,72,71,77,44,81,44,79,43,67,47,89,95,44,96,53,75,42,69,32,34,32,79

Foldseek 3Di:
DDDDALLNVLLVVLCVVVVVVLVVVLVVVLVVVLVVVVVVVVVVVVVVQVVLLVQCQVCLVVVNLVSNQVSVVVCLPVAFWAKKFKAFPVRDTSYMDHVPPPPPPVVPPDDPPDPDDDDPPPVPPPPVQQQWDKDKDFRDDVRHTTIIMITTGGCVVVVVVSVVSVVVSVVVVVVSSVVSSVVSVVVCCVPVVLVVVLVVQVVVLVVVDHDQDDADPDDDPSSVVSVVSNVVSVVSNVVVVVLVVCVVVAKVVVSVCCVVCVPPADFFWDKDKKKKKKKFWPPLVVVCVPDDPVQSVVQQCVLVVVLVVLCVVLVKIFQDDPPGMTIIMGQPPHHDLCRLLSVVVSLVVSLVVLVVVCVVCVVVVGDGTFMFMFMEIDIWIFGWDDDPVDTGGDTDDDRNQRRVQRRVVGDGSKYKYAPRSQVSDDPVSDDDFDDWDWDDGPPDPDIGIITTD/DDDDALLNVLLVVLCVVVVVVLVVVLVVVLVVVLVVVVVVVVVVVVVVQVVLLVQCQVCLVVVNLVSNQVSVVVCLPVAFWAKKFKAFPVRHTSYMDHVPPPPPPVVPPDDPPDPDDDPPVPVPPPPVQQQFDKDKDFRDDVRHTTIMMITTGGCVVVVVVSVVSVVVSVVVVVVSSVVSSVVSVVVCCVQVVLVVVLVVQVVVLVVVDHDQDDADPDDDPSSVVSVVSNVVSVVSNVVVVVLVVCVVVAPVQVSVCCVVCVPPADFFWDKDKKKKKKKFWPPLVVVPVPDDPVQSVVQQCVLVVVLVVLCVVLVKIFQDDPPGMTIIMGQPPHHDLCRLVSVVVSLVVSLVVLVVVCVVCVVVVGDGTFMFMFIEIDIWIFGWDDDPVDTGGDTDDDRNQRRVQRRVPGDGSKYKYAPRSQVSDDPVSDDDFDDWDWDDGPPDPDIGIITTD

Nearest PDB structures (foldseek):
  2w01-assembly1_B  TM=9.476E-01  e=4.441E-18  Synechocystis sp. PCC 6803
  2bw7-assembly1_B  TM=9.207E-01  e=1.575E-16  Limnospira platensis
  1wc5-assembly1_A  TM=9.271E-01  e=3.076E-16  Limnospira platensis
  6fht-assembly1_B  TM=5.077E-01  e=4.105E-20  unclassified
  6fht-assembly1_A  TM=5.094E-01  e=1.102E-18  unclassified

Radius of gyration: 57.1 Å; Cα contacts (8 Å, |Δi|>4): 1476; chains: 2; bounding box: 75×159×115 Å

InterPro domains:
  IPR001054 Adenylyl cyclase class-3/4/guanylyl cyclase [PF00211] (273-423)
  IPR001054 Adenylyl cyclase class-3/4/guanylyl cyclase [PS50125] (275-407)
  IPR001054 Adenylyl cyclase class-3/4/guanylyl cyclase [SM00044] (237-437)
  IPR001054 Adenylyl cyclase class-3/4/guanylyl cyclase [cd07302] (273-453)
  IPR003660 HAMP domain [PS50885] (189-241)
  IPR029787 Nucleotide cyclase [G3DSA:3.30.70.1230] (262-453)
  IPR029787 Nucleotide cyclase [SSF55073] (267-453)
  IPR050697 Adenylyl/Guanylyl Cyclase Class-3/4 [PTHR43081] (215-425)